Protein AF-0000000070468736 (afdb_homodimer)

Organism: Naegleria fowleri (NCBI:txid5763)

Nearest PDB structures (foldseek):
  7ylz-assembly2_B  TM=8.228E-01  e=1.503E-26  Streptomyces sp. RM72
  7ylz-assembly1_A  TM=8.100E-01  e=6.754E-26  Streptomyces sp. RM72
  1ct9-assembly1_D  TM=7.817E-01  e=2.632E-23  Escherichia coli
  1ct9-assembly1_A  TM=8.038E-01  e=6.850E-23  Escherichia coli
  1ct9-assembly2_C  TM=7.789E-01  e=1.660E-21  Escherichia coli

Structure (mmCIF, N/CA/C/O backbone):
data_AF-0000000070468736-model_v1
#
loop_
_entity.id
_entity.type
_entity.pdbx_description
1 polymer 'Glutamine amidotransferase type-2 domain-containing protein'
#
loop_
_atom_site.group_PDB
_atom_site.id
_atom_site.type_symbol
_atom_site.label_atom_id
_atom_site.label_alt_id
_atom_site.label_comp_id
_atom_site.label_asym_id
_atom_site.label_entity_id
_atom_site.label_seq_id
_atom_site.pdbx_PDB_ins_code
_atom_site.Cartn_x
_atom_site.Cartn_y
_atom_site.Cartn_z
_atom_site.occupancy
_atom_site.B_iso_or_equiv
_atom_site.auth_seq_id
_atom_site.auth_comp_id
_atom_site.auth_asym_id
_atom_site.auth_atom_id
_atom_site.pdbx_PDB_model_num
ATOM 1 N N . MET A 1 1 ? -9.367 -0.996 28.047 1 93.12 1 MET A N 1
ATOM 2 C CA . MET A 1 1 ? -10.141 -0.238 27.062 1 93.12 1 MET A CA 1
ATOM 3 C C . MET A 1 1 ? -10.977 0.844 27.75 1 93.12 1 MET A C 1
ATOM 5 O O . MET A 1 1 ? -11.078 1.961 27.234 1 93.12 1 MET A O 1
ATOM 9 N N . GLN A 1 2 ? -11.516 0.526 28.859 1 95.69 2 GLN A N 1
ATOM 10 C CA . GLN A 1 2 ? -12.297 1.518 29.594 1 95.69 2 GLN A CA 1
ATOM 11 C C . GLN A 1 2 ? -11.438 2.721 29.969 1 95.69 2 GLN A C 1
ATOM 13 O O . GLN A 1 2 ? -11.867 3.867 29.844 1 95.69 2 GLN A O 1
ATOM 18 N N . LYS A 1 3 ? -10.273 2.461 30.422 1 96.62 3 LYS A N 1
ATOM 19 C CA . LYS A 1 3 ? -9.367 3.539 30.781 1 96.62 3 LYS A CA 1
ATOM 20 C C . LYS A 1 3 ? -8.992 4.383 29.562 1 96.62 3 LYS A C 1
ATOM 22 O O . LYS A 1 3 ? -8.883 5.609 29.672 1 96.62 3 LYS A O 1
ATOM 27 N N . GLY A 1 4 ? -8.773 3.729 28.453 1 96.81 4 GLY A N 1
ATOM 28 C CA . GLY A 1 4 ? -8.492 4.453 27.234 1 96.81 4 GLY A CA 1
ATOM 29 C C . GLY A 1 4 ? -9.625 5.371 26.812 1 96.81 4 GLY A C 1
ATOM 30 O O . GLY A 1 4 ? -9.398 6.523 26.438 1 96.81 4 GLY A O 1
ATOM 31 N N . LEU A 1 5 ? -10.836 4.891 26.953 1 96.69 5 LEU A N 1
ATOM 32 C CA . LEU A 1 5 ? -12.008 5.672 26.578 1 96.69 5 LEU A CA 1
ATOM 33 C C . LEU A 1 5 ? -12.195 6.855 27.516 1 96.69 5 LEU A C 1
ATOM 35 O O . LEU A 1 5 ? -12.57 7.949 27.078 1 96.69 5 LEU A O 1
ATOM 39 N N . GLN A 1 6 ? -11.938 6.59 28.734 1 96.88 6 GLN A N 1
ATOM 40 C CA . GLN A 1 6 ? -12.062 7.656 29.719 1 96.88 6 GLN A CA 1
ATOM 41 C C . GLN A 1 6 ? -11.07 8.781 29.438 1 96.88 6 GLN A C 1
ATOM 43 O O . GLN A 1 6 ? -11.383 9.961 29.641 1 96.88 6 GLN A O 1
ATOM 48 N N . SER A 1 7 ? -9.953 8.461 28.953 1 96.94 7 SER A N 1
ATOM 49 C CA . SER A 1 7 ? -8.898 9.438 28.688 1 96.94 7 SER A CA 1
ATOM 50 C C . SER A 1 7 ? -9.273 10.359 27.531 1 96.94 7 SER A C 1
ATOM 52 O O . SER A 1 7 ? -8.734 11.461 27.406 1 96.94 7 SER A O 1
ATOM 54 N N . ILE A 1 8 ? -10.188 9.914 26.703 1 97.62 8 ILE A N 1
ATOM 55 C CA . ILE A 1 8 ? -10.555 10.75 25.578 1 97.62 8 ILE A CA 1
ATOM 56 C C . ILE A 1 8 ? -12.016 11.164 25.688 1 97.62 8 ILE A C 1
ATOM 58 O O . ILE A 1 8 ? -12.656 11.5 24.688 1 97.62 8 ILE A O 1
ATOM 62 N N . GLN A 1 9 ? -12.562 11.117 26.844 1 97.12 9 GLN A N 1
ATOM 63 C CA . GLN A 1 9 ? -13.961 11.438 27.094 1 97.12 9 GLN A CA 1
ATOM 64 C C . GLN A 1 9 ? -14.297 12.859 26.656 1 97.12 9 GLN A C 1
ATOM 66 O O . GLN A 1 9 ? -15.43 13.148 26.281 1 97.12 9 GLN A O 1
ATOM 71 N N . HIS A 1 10 ? -13.344 13.742 26.656 1 97.12 10 HIS A N 1
ATOM 72 C CA . HIS A 1 10 ? -13.555 15.125 26.25 1 97.12 10 HIS A CA 1
ATOM 73 C C . HIS A 1 10 ? -14.016 15.203 24.797 1 97.12 10 HIS A C 1
ATOM 75 O O . HIS A 1 10 ? -14.648 16.188 24.391 1 97.12 10 HIS A O 1
ATOM 81 N N . ARG A 1 11 ? -13.719 14.172 23.984 1 97.25 11 ARG A N 1
ATOM 82 C CA . ARG A 1 11 ? -14.117 14.188 22.594 1 97.25 11 ARG A CA 1
ATOM 83 C C . ARG A 1 11 ? -15.609 13.922 22.438 1 97.25 11 ARG A C 1
ATOM 85 O O . ARG A 1 11 ? -16.219 14.289 21.438 1 97.25 11 ARG A O 1
ATOM 92 N N . GLY A 1 12 ? -16.219 13.227 23.375 1 96 12 GLY A N 1
ATOM 93 C CA . GLY A 1 12 ? -17.641 12.898 23.391 1 96 12 GLY A CA 1
ATOM 94 C C . GLY A 1 12 ? -18.188 12.68 24.781 1 96 12 GLY A C 1
ATOM 95 O O . GLY A 1 12 ? -18.375 11.539 25.203 1 96 12 GLY A O 1
ATOM 96 N N . PRO A 1 13 ? -18.578 13.719 25.406 1 93.81 13 PRO A N 1
ATOM 97 C CA . PRO A 1 13 ? -18.953 13.625 26.828 1 93.81 13 PRO A CA 1
ATOM 98 C C . PRO A 1 13 ? -20.375 13.117 27.031 1 93.81 13 PRO A C 1
ATOM 100 O O . PRO A 1 13 ? -20.781 12.82 28.156 1 93.81 13 PRO A O 1
ATOM 103 N N . ASP A 1 14 ? -21.094 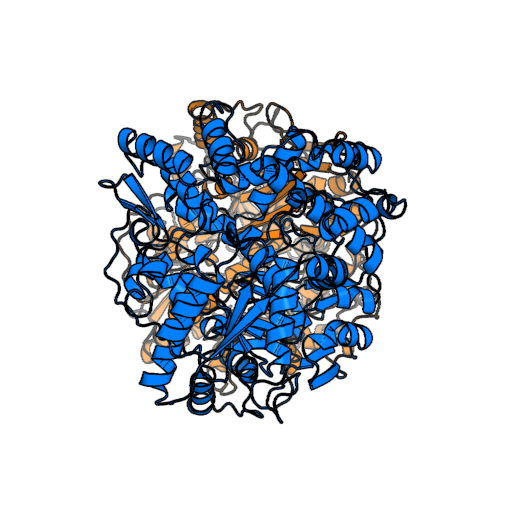12.875 25.984 1 93.31 14 ASP A N 1
ATOM 104 C CA . ASP A 1 14 ? -22.516 12.633 26.109 1 93.31 14 ASP A CA 1
ATOM 105 C C . ASP A 1 14 ? -22.797 11.172 26.469 1 93.31 14 ASP A C 1
ATOM 107 O O . ASP A 1 14 ? -23.766 10.875 27.172 1 93.31 14 ASP A O 1
ATOM 111 N N . SER A 1 15 ? -22.016 10.281 25.844 1 92.25 15 SER A N 1
ATOM 112 C CA . SER A 1 15 ? -22.172 8.867 26.156 1 92.25 15 SER A CA 1
ATOM 113 C C . SER A 1 15 ? -20.906 8.086 25.781 1 92.25 15 SER A C 1
ATOM 115 O O . SER A 1 15 ? -20.078 8.57 25.016 1 92.25 15 SER A O 1
ATOM 117 N N . SER A 1 16 ? -20.766 6.953 26.438 1 94.31 16 SER A N 1
ATOM 118 C CA . SER A 1 16 ? -19.641 6.062 26.172 1 94.31 16 SER A CA 1
ATOM 119 C C . SER A 1 16 ? -20.078 4.602 26.188 1 94.31 16 SER A C 1
ATOM 121 O O . SER A 1 16 ? -20.859 4.195 27.047 1 94.31 16 SER A O 1
ATOM 123 N N . HIS A 1 17 ? -19.656 3.818 25.219 1 95.69 17 HIS A N 1
ATOM 124 C CA . HIS A 1 17 ? -20.016 2.404 25.141 1 95.69 17 HIS A CA 1
ATOM 125 C C . HIS A 1 17 ? -18.828 1.569 24.641 1 95.69 17 HIS A C 1
ATOM 127 O O . HIS A 1 17 ? -18.031 2.041 23.828 1 95.69 17 HIS A O 1
ATOM 133 N N . ILE A 1 18 ? -18.703 0.325 25.188 1 96.56 18 ILE A N 1
ATOM 134 C CA . ILE A 1 18 ? -17.766 -0.679 24.719 1 96.56 18 ILE A CA 1
ATOM 135 C C . ILE A 1 18 ? -18.516 -1.919 24.234 1 96.56 18 ILE A C 1
ATOM 137 O O . ILE A 1 18 ? -19.422 -2.398 24.906 1 96.56 18 ILE A O 1
ATOM 141 N N . TRP A 1 19 ? -18.188 -2.354 23.078 1 97.25 19 TRP A N 1
ATOM 142 C CA . TRP A 1 19 ? -18.719 -3.592 22.516 1 97.25 19 TRP A CA 1
ATOM 143 C C . TRP A 1 19 ? -17.609 -4.621 22.328 1 97.25 19 TRP A C 1
ATOM 145 O O . TRP A 1 19 ? -16.516 -4.277 21.891 1 97.25 19 TRP A O 1
ATOM 155 N N . ILE A 1 20 ? -17.844 -5.863 22.734 1 96.62 20 ILE A N 1
ATOM 156 C CA . ILE A 1 20 ? -16.891 -6.969 22.594 1 96.62 20 ILE A CA 1
ATOM 157 C C . ILE A 1 20 ? -17.547 -8.102 21.812 1 96.62 20 ILE A C 1
ATOM 159 O O . ILE A 1 20 ? -18.703 -8.438 22.031 1 96.62 20 ILE A O 1
ATOM 163 N N . ASP A 1 21 ? -16.828 -8.672 20.828 1 95.31 21 ASP A N 1
ATOM 164 C CA . ASP A 1 21 ? -17.328 -9.828 20.109 1 95.31 21 ASP A CA 1
ATOM 165 C C . ASP A 1 21 ? -17.078 -11.117 20.875 1 95.31 21 ASP A C 1
ATOM 167 O O . ASP A 1 21 ? -16.047 -11.773 20.672 1 95.31 21 ASP A O 1
ATOM 171 N N . HIS A 1 22 ? -18.016 -11.547 21.547 1 91.12 22 HIS A N 1
ATOM 172 C CA . HIS A 1 22 ? -17.875 -12.75 22.375 1 91.12 22 HIS A CA 1
ATOM 173 C C . HIS A 1 22 ? -17.875 -14 21.5 1 91.12 22 HIS A C 1
ATOM 175 O O . HIS A 1 22 ? -17.344 -15.039 21.906 1 91.12 22 HIS A O 1
ATOM 181 N N . LYS A 1 23 ? -18.5 -13.867 20.359 1 84.12 23 LYS A N 1
ATOM 182 C CA . LYS A 1 23 ? -18.531 -15.008 19.453 1 84.12 23 LYS A CA 1
ATOM 183 C C . LYS A 1 23 ? -17.141 -15.344 18.922 1 84.12 23 LYS A C 1
ATOM 185 O O . LYS A 1 23 ? -16.875 -16.484 18.547 1 84.12 23 LYS A O 1
ATOM 190 N N . ARG A 1 24 ? -16.312 -14.406 18.969 1 84.81 24 ARG A N 1
ATOM 191 C CA . ARG A 1 24 ? -14.945 -14.617 18.531 1 84.81 24 ARG A CA 1
ATOM 192 C C . ARG A 1 24 ? -13.977 -14.625 19.703 1 84.81 24 ARG A C 1
ATOM 194 O O . ARG A 1 24 ? -12.867 -14.109 19.609 1 84.81 24 ARG A O 1
ATOM 201 N N . GLY A 1 25 ? -14.43 -15.016 20.844 1 85.81 25 GLY A N 1
ATOM 202 C CA . GLY A 1 25 ? -13.594 -15.195 22.031 1 85.81 25 GLY A CA 1
ATOM 203 C C . GLY A 1 25 ? -13.234 -13.891 22.703 1 85.81 25 GLY A C 1
ATOM 204 O O . GLY A 1 25 ? -12.273 -13.828 23.469 1 85.81 25 GLY A O 1
ATOM 205 N N . GLY A 1 26 ? -13.875 -12.852 22.312 1 91.38 26 GLY A N 1
ATOM 206 C CA . GLY A 1 26 ? -13.578 -11.562 22.922 1 91.38 26 GLY A CA 1
ATOM 207 C C . GLY A 1 26 ? -12.312 -10.922 22.375 1 91.38 26 GLY A C 1
ATOM 208 O O . GLY A 1 26 ? -11.742 -10.039 23.016 1 91.38 26 GLY A O 1
ATOM 209 N N . LYS A 1 27 ? -11.859 -11.344 21.25 1 92.69 27 LYS A N 1
ATOM 210 C CA . LYS A 1 27 ? -10.594 -10.891 20.672 1 92.69 27 LYS A CA 1
ATOM 211 C C . LYS A 1 27 ? -10.766 -9.562 19.938 1 92.69 27 LYS A C 1
ATOM 213 O O . LYS A 1 27 ? -9.781 -8.93 19.547 1 92.69 27 LYS A O 1
ATOM 218 N N . VAL A 1 28 ? -12.016 -9.117 19.75 1 96.56 28 VAL A N 1
ATOM 219 C CA . VAL A 1 28 ? -12.32 -7.871 19.047 1 96.56 28 VAL A CA 1
ATOM 220 C C . VAL A 1 28 ? -13.172 -6.973 19.938 1 96.56 28 VAL A C 1
ATOM 222 O O . VAL A 1 28 ? -14.141 -7.434 20.547 1 96.56 28 VAL A O 1
ATOM 225 N N . ALA A 1 29 ? -12.812 -5.793 20 1 97.44 29 ALA A N 1
ATOM 226 C CA . ALA A 1 29 ? -13.594 -4.828 20.781 1 97.44 29 ALA A CA 1
ATOM 227 C C . ALA A 1 29 ? -13.625 -3.469 20.078 1 97.44 29 ALA A C 1
ATOM 229 O O . ALA A 1 29 ? -12.656 -3.08 19.422 1 97.44 29 ALA A O 1
ATOM 230 N N . LEU A 1 30 ? -14.758 -2.77 20.156 1 98.12 30 LEU A N 1
ATOM 231 C CA . LEU A 1 30 ? -14.977 -1.41 19.688 1 98.12 30 LEU A CA 1
ATOM 232 C C . LEU A 1 30 ? -15.43 -0.502 20.812 1 98.12 30 LEU A C 1
ATOM 234 O O . LEU A 1 30 ? -16.203 -0.922 21.688 1 98.12 30 LEU A O 1
ATOM 238 N N . GLY A 1 31 ? -14.852 0.664 20.922 1 97.81 31 GLY A N 1
ATOM 239 C CA . GLY A 1 31 ? -15.25 1.667 21.906 1 97.81 31 GLY A CA 1
ATOM 240 C C . GLY A 1 31 ? -15.516 3.027 21.281 1 97.81 31 GLY A C 1
ATOM 241 O O . GLY A 1 31 ? -14.883 3.396 20.297 1 97.81 31 GLY A O 1
ATOM 242 N N . HIS A 1 32 ? -16.453 3.754 21.875 1 97.12 32 HIS A N 1
ATOM 243 C CA . HIS A 1 32 ? -16.828 5.062 21.344 1 97.12 32 HIS A CA 1
ATOM 244 C C . HIS A 1 32 ? -17.281 6 22.453 1 97.12 32 HIS A C 1
ATOM 246 O O . HIS A 1 32 ? -18 5.586 23.375 1 97.12 32 HIS A O 1
ATOM 252 N N . VAL A 1 33 ? -16.781 7.184 22.5 1 96.56 33 VAL A N 1
ATOM 253 C CA . VAL A 1 33 ? -17.328 8.289 23.266 1 96.56 33 VAL A CA 1
ATOM 254 C C . VAL A 1 33 ? -18.062 9.25 22.344 1 96.56 33 VAL A C 1
ATOM 256 O O . VAL A 1 33 ? -17.516 9.68 21.328 1 96.56 33 VAL A O 1
ATOM 259 N N . ARG A 1 34 ? -19.219 9.625 22.656 1 93.25 34 ARG A N 1
ATOM 260 C CA . ARG A 1 34 ? -20.078 10.273 21.672 1 93.25 34 ARG A CA 1
ATOM 261 C C . ARG A 1 34 ? -20.266 11.75 22.016 1 93.25 34 ARG A C 1
ATOM 263 O O . ARG A 1 34 ? -20.531 12.102 23.156 1 93.25 34 ARG A O 1
ATOM 270 N N . LEU A 1 35 ? -20.031 12.57 21.047 1 90.69 35 LEU A N 1
ATOM 271 C CA . LEU A 1 35 ? -20.562 13.922 20.984 1 90.69 35 LEU A CA 1
ATOM 272 C C . LEU A 1 35 ? -21.859 13.969 20.188 1 90.69 35 LEU A C 1
ATOM 274 O O . LEU A 1 35 ? -21.844 13.875 18.953 1 90.69 35 LEU A O 1
ATOM 278 N N . SER A 1 36 ? -22.938 14.078 20.828 1 84.25 36 SER A N 1
ATOM 279 C CA . SER A 1 36 ? -24.234 13.945 20.188 1 84.25 36 SER A CA 1
ATOM 280 C C . SER A 1 36 ? -24.578 15.188 19.375 1 84.25 36 SER A C 1
ATOM 282 O O . SER A 1 36 ? -24.766 16.266 19.922 1 84.25 36 SER A O 1
ATOM 284 N N . ILE A 1 37 ? -24.594 14.961 18.125 1 78.69 37 ILE A N 1
ATOM 285 C CA . ILE A 1 37 ? -24.922 16.047 17.203 1 78.69 37 ILE A CA 1
ATOM 286 C C . ILE A 1 37 ? -26.141 15.664 16.344 1 78.69 37 ILE A C 1
ATOM 288 O O . ILE A 1 37 ? -27.125 16.391 16.312 1 78.69 37 ILE A O 1
ATOM 292 N N . ILE A 1 38 ? -26.047 14.5 15.703 1 76.94 38 ILE A N 1
ATOM 293 C CA . ILE A 1 38 ? -27.141 13.961 14.906 1 76.94 38 ILE A CA 1
ATOM 294 C C . ILE A 1 38 ? -27.75 12.742 15.609 1 76.94 38 ILE A C 1
ATOM 296 O O . ILE A 1 38 ? -27.016 11.898 16.125 1 76.94 38 ILE A O 1
ATOM 300 N N . ASP A 1 39 ? -29.078 12.57 15.562 1 79.25 39 ASP A N 1
ATOM 301 C CA . ASP A 1 39 ? -29.812 11.484 16.203 1 79.25 39 ASP A CA 1
ATOM 302 C C . ASP A 1 39 ? -29.469 11.406 17.688 1 79.25 39 ASP A C 1
ATOM 304 O O . ASP A 1 39 ? -28.859 10.43 18.141 1 79.25 39 ASP A O 1
ATOM 308 N N . LEU A 1 40 ? -29.891 12.25 18.484 1 78.44 40 LEU A N 1
ATOM 309 C CA . LEU A 1 40 ? -29.516 12.484 19.875 1 78.44 40 LEU A CA 1
ATOM 310 C C . LEU A 1 40 ? -29.875 11.281 20.734 1 78.44 40 LEU A C 1
ATOM 312 O O . LEU A 1 40 ? -29.156 10.969 21.688 1 78.44 40 LEU A O 1
ATOM 316 N N . THR A 1 41 ? -30.828 10.469 20.328 1 73.25 41 THR A N 1
ATOM 317 C CA . THR A 1 41 ? -31.297 9.383 21.172 1 73.25 41 THR A CA 1
ATOM 318 C C . THR A 1 41 ? -30.812 8.031 20.641 1 73.25 41 THR A C 1
ATOM 320 O O . THR A 1 41 ? -30.484 7.133 21.422 1 73.25 41 THR A O 1
ATOM 323 N N . GLY A 1 42 ? -30.703 7.945 19.375 1 76.06 42 GLY A N 1
ATOM 324 C CA . GLY A 1 42 ? -30.484 6.633 18.797 1 76.06 42 GLY A CA 1
ATOM 325 C C . GLY A 1 42 ? -29.094 6.477 18.188 1 76.06 42 GLY A C 1
ATOM 326 O O . GLY A 1 42 ? -28.797 5.438 17.594 1 76.06 42 GLY A O 1
ATOM 327 N N . GLY A 1 43 ? -28.266 7.402 18.422 1 79.25 43 GLY A N 1
ATOM 328 C CA . GLY A 1 43 ? -27.016 7.41 17.656 1 79.25 43 GLY A CA 1
ATOM 329 C C . GLY A 1 43 ? -25.844 6.828 18.422 1 79.25 43 GLY A C 1
ATOM 330 O O . GLY A 1 43 ? -24.688 7.082 18.078 1 79.25 43 GLY A O 1
ATOM 331 N N . ASP A 1 44 ? -26.141 6.051 19.469 1 86.62 44 ASP A N 1
ATOM 332 C CA . ASP A 1 44 ? -25.047 5.445 20.234 1 86.62 44 ASP A CA 1
ATOM 333 C C . ASP A 1 44 ? -24.297 4.426 19.375 1 86.62 44 ASP A C 1
ATOM 335 O O . ASP A 1 44 ? -24.891 3.768 18.516 1 86.62 44 ASP A O 1
ATOM 339 N N . GLN A 1 45 ? -23.078 4.414 19.562 1 93.88 45 GLN A N 1
ATOM 340 C CA . GLN A 1 45 ? -22.203 3.516 18.828 1 93.88 45 GLN A CA 1
ATOM 341 C C . GLN A 1 45 ? -21.5 2.535 19.766 1 93.88 45 GLN A C 1
ATOM 343 O O . GLN A 1 45 ? -21.281 2.84 20.938 1 93.88 45 GLN A O 1
ATOM 348 N N . PRO A 1 46 ? -21.125 1.336 19.266 1 96.5 46 PRO A N 1
ATOM 349 C CA . PRO A 1 46 ? -21.062 0.954 17.844 1 96.5 46 PRO A CA 1
ATOM 350 C C . PRO A 1 46 ? -22.438 0.701 17.25 1 96.5 46 PRO A C 1
ATOM 352 O O . PRO A 1 46 ? -23.359 0.302 17.953 1 96.5 46 PRO A O 1
ATOM 355 N N . LEU A 1 47 ? -22.562 0.956 16.031 1 97.25 47 LEU A N 1
ATOM 356 C CA . LEU A 1 47 ? -23.734 0.62 15.234 1 97.25 47 LEU A CA 1
ATOM 357 C C . LEU A 1 47 ? -23.609 -0.778 14.633 1 97.25 47 LEU A C 1
ATOM 359 O O . LEU A 1 47 ? -22.5 -1.284 14.461 1 97.25 47 LEU A O 1
ATOM 363 N N . SER A 1 48 ? -24.719 -1.419 14.383 1 96.69 48 SER A N 1
ATOM 364 C CA . SER A 1 48 ? -24.719 -2.754 13.797 1 96.69 48 SER A CA 1
ATOM 365 C C . SER A 1 48 ? -25.75 -2.881 12.688 1 96.69 48 SER A C 1
ATOM 367 O O . SER A 1 48 ? -26.734 -2.137 12.664 1 96.69 48 SER A O 1
ATOM 369 N N . ASN A 1 49 ? -25.453 -3.756 11.797 1 95.44 49 ASN A N 1
ATOM 370 C CA . ASN A 1 49 ? -26.453 -4.043 10.766 1 95.44 49 ASN A CA 1
ATOM 371 C C . ASN A 1 49 ? -27.578 -4.914 11.297 1 95.44 49 ASN A C 1
ATOM 373 O O . ASN A 1 49 ? -27.625 -5.215 12.492 1 95.44 49 ASN A O 1
ATOM 377 N N . GLU A 1 50 ? -28.5 -5.289 10.484 1 92.94 50 GLU A N 1
ATOM 378 C CA . GLU A 1 50 ? -29.734 -5.949 10.875 1 92.94 50 GLU A CA 1
ATOM 379 C C . GLU A 1 50 ? -29.469 -7.273 11.586 1 92.94 50 GLU A C 1
ATOM 381 O O . GLU A 1 50 ? -30.047 -7.562 12.625 1 92.94 50 GLU A O 1
ATOM 386 N N . ASP A 1 51 ? -28.516 -8.055 11.086 1 91.25 51 ASP A N 1
ATOM 387 C CA . ASP A 1 51 ? -28.281 -9.383 11.648 1 91.25 51 ASP A CA 1
ATOM 388 C C . ASP A 1 51 ? -27.094 -9.359 12.617 1 91.25 51 ASP A C 1
ATOM 390 O O . ASP A 1 51 ? -26.609 -10.414 13.039 1 91.25 51 ASP A O 1
ATOM 394 N N . ASN A 1 52 ? -26.547 -8.203 12.906 1 94 52 ASN A N 1
ATOM 395 C CA . ASN A 1 52 ? -25.484 -7.984 13.898 1 94 52 ASN A CA 1
ATOM 396 C C . ASN A 1 52 ? -24.203 -8.711 13.516 1 94 52 ASN A C 1
ATOM 398 O O . ASN A 1 52 ? -23.5 -9.234 14.391 1 94 52 ASN A O 1
ATOM 402 N N . THR A 1 53 ? -23.938 -8.812 12.227 1 92.5 53 THR A N 1
ATOM 403 C CA . THR A 1 53 ? -22.719 -9.445 11.766 1 92.5 53 THR A CA 1
ATOM 404 C C . THR A 1 53 ? -21.656 -8.391 11.445 1 92.5 53 THR A C 1
ATOM 406 O O . THR A 1 53 ? -20.469 -8.711 11.312 1 92.5 53 THR A O 1
ATOM 409 N N . ILE A 1 54 ? -22.094 -7.152 11.258 1 96.12 54 ILE A N 1
ATOM 410 C CA . ILE A 1 54 ? -21.172 -6.043 11.008 1 96.12 54 ILE A CA 1
ATOM 411 C C . ILE A 1 54 ? -21.391 -4.953 12.055 1 96.12 54 ILE A C 1
ATOM 413 O O . ILE A 1 54 ? -22.531 -4.59 12.359 1 96.12 54 ILE A O 1
ATOM 417 N N . HIS A 1 55 ? -20.328 -4.48 12.648 1 98 55 HIS A N 1
ATOM 418 C CA . HIS A 1 55 ? -20.344 -3.396 13.625 1 98 55 HIS A CA 1
ATOM 419 C C . HIS A 1 55 ? -19.375 -2.283 13.219 1 98 55 HIS A C 1
ATOM 421 O O . HIS A 1 55 ? -18.344 -2.543 12.609 1 98 55 HIS A O 1
ATOM 427 N N . VAL A 1 56 ? -19.734 -1.023 13.539 1 98.31 56 VAL A N 1
ATOM 428 C CA . VAL A 1 56 ? -18.875 0.073 13.125 1 98.31 56 VAL A CA 1
ATOM 429 C C . VAL A 1 56 ? -18.891 1.173 14.188 1 98.31 56 VAL A C 1
ATOM 431 O O . VAL A 1 56 ? -19.906 1.387 14.852 1 98.31 56 VAL A O 1
ATOM 434 N N . VAL A 1 57 ? -17.781 1.755 14.438 1 98.19 57 VAL A N 1
ATOM 435 C CA . VAL A 1 57 ? -17.672 3.045 15.109 1 98.19 57 VAL A CA 1
ATOM 436 C C . VAL A 1 57 ? -17.141 4.094 14.141 1 98.19 57 VAL A C 1
ATOM 438 O O . VAL A 1 57 ? -16.25 3.807 13.328 1 98.19 57 VAL A O 1
ATOM 441 N N . VAL A 1 58 ? -17.766 5.273 14.133 1 97.56 58 VAL A N 1
ATOM 442 C CA . VAL A 1 58 ? -17.422 6.355 13.219 1 97.56 58 VAL A CA 1
ATOM 443 C C . VAL A 1 58 ? -17.188 7.641 14.008 1 97.56 58 VAL A C 1
ATOM 445 O O . VAL A 1 58 ? -17.953 7.98 14.906 1 97.56 58 VAL A O 1
ATOM 448 N N . ASN A 1 59 ? -16.062 8.258 13.773 1 96.31 59 ASN A N 1
ATOM 449 C CA . ASN A 1 59 ? -15.805 9.633 14.172 1 96.31 59 ASN A CA 1
ATOM 450 C C . ASN A 1 59 ? -15.758 10.562 12.961 1 96.31 59 ASN A C 1
ATOM 452 O O . ASN A 1 59 ? -14.867 10.453 12.117 1 96.31 59 ASN A O 1
ATOM 456 N N . GLY A 1 60 ? -16.734 11.32 12.891 1 93.5 60 GLY A N 1
ATOM 457 C CA . GLY A 1 60 ? -16.766 12.242 11.766 1 93.5 60 GLY A CA 1
ATOM 458 C C . GLY A 1 60 ? -18.172 12.648 11.383 1 93.5 60 GLY A C 1
ATOM 459 O O . GLY A 1 60 ? -19.109 12.516 12.18 1 93.5 60 GLY A O 1
ATOM 460 N N . GLU A 1 61 ? -18.344 13.289 10.289 1 93.38 61 GLU A N 1
ATOM 461 C CA . GLU A 1 61 ? -19.578 13.734 9.664 1 93.38 61 GLU A CA 1
ATOM 462 C C . GLU A 1 61 ? -19.641 13.32 8.195 1 93.38 61 GLU A C 1
ATOM 464 O O . GLU A 1 61 ? -18.812 13.75 7.387 1 93.38 61 GLU A O 1
ATOM 469 N N . LEU A 1 62 ? -20.609 12.5 7.961 1 95.44 62 LEU A N 1
ATOM 470 C CA . LEU A 1 62 ? -20.781 12.023 6.59 1 95.44 62 LEU A CA 1
ATOM 471 C C . LEU A 1 62 ? -21.844 12.844 5.859 1 95.44 62 LEU A C 1
ATOM 473 O O . LEU A 1 62 ? -23.016 12.828 6.238 1 95.44 62 LEU A O 1
ATOM 477 N N . TYR A 1 63 ? -21.422 13.492 4.852 1 91.69 63 TYR A N 1
ATOM 478 C CA . TYR A 1 63 ? -22.281 14.398 4.098 1 91.69 63 TYR A CA 1
ATOM 479 C C . TYR A 1 63 ? -23.172 13.625 3.137 1 91.69 63 TYR A C 1
ATOM 481 O O . TYR A 1 63 ? -22.891 12.461 2.824 1 91.69 63 TYR A O 1
ATOM 489 N N . ASP A 1 64 ? -24.312 14.188 2.783 1 91.62 64 ASP A N 1
ATOM 490 C CA . ASP A 1 64 ? -25.266 13.641 1.829 1 91.62 64 ASP A CA 1
ATOM 491 C C . ASP A 1 64 ? -25.844 12.312 2.324 1 91.62 64 ASP A C 1
ATOM 493 O O . ASP A 1 64 ? -26.219 11.453 1.522 1 91.62 64 ASP A O 1
ATOM 497 N N . TYR A 1 65 ? -25.828 12.07 3.627 1 94 65 TYR A N 1
ATOM 498 C CA . TYR A 1 65 ? -26.219 10.773 4.18 1 94 65 TYR A CA 1
ATOM 499 C C . TYR A 1 65 ? -27.703 10.523 3.982 1 94 65 TYR A C 1
ATOM 501 O O . TYR A 1 65 ? -28.141 9.375 3.855 1 94 65 TYR A O 1
ATOM 509 N N . GLU A 1 66 ? -28.578 11.602 3.934 1 93.94 66 GLU A N 1
ATOM 510 C CA . GLU A 1 66 ? -30.016 11.422 3.754 1 93.94 66 GLU A CA 1
ATOM 511 C C . GLU A 1 66 ? -30.328 10.828 2.387 1 93.94 66 GLU A C 1
ATOM 513 O O . GLU A 1 66 ? -31.156 9.914 2.277 1 93.94 66 GLU A O 1
ATOM 518 N N . ARG A 1 67 ? -29.672 11.43 1.434 1 94.69 67 ARG A N 1
ATOM 519 C CA . ARG A 1 67 ? -29.859 10.906 0.085 1 94.69 67 ARG A CA 1
ATOM 520 C C . ARG A 1 67 ? -29.375 9.461 -0.011 1 94.69 67 ARG A C 1
ATOM 522 O O . ARG A 1 67 ? -30.047 8.609 -0.597 1 94.69 67 ARG A O 1
ATOM 529 N N . ILE A 1 68 ? -28.219 9.203 0.532 1 96.5 68 ILE A N 1
ATOM 530 C CA . ILE A 1 68 ? -27.625 7.871 0.496 1 96.5 68 ILE A CA 1
ATOM 531 C C . ILE A 1 68 ? -28.531 6.887 1.23 1 96.5 68 ILE A C 1
ATOM 533 O O . ILE A 1 68 ? -28.75 5.77 0.76 1 96.5 68 ILE A O 1
ATOM 537 N N . ARG A 1 69 ? -29.078 7.305 2.363 1 96.25 69 ARG A N 1
ATOM 538 C CA . ARG A 1 69 ? -30.016 6.492 3.129 1 96.25 69 ARG A CA 1
ATOM 539 C C . ARG A 1 69 ? -31.234 6.117 2.285 1 96.25 69 ARG A C 1
ATOM 541 O O . ARG A 1 69 ? -31.609 4.945 2.217 1 96.25 69 ARG A O 1
ATOM 548 N N . SER A 1 70 ? -31.781 7.102 1.652 1 96.75 70 SER A N 1
ATOM 549 C CA . SER A 1 70 ? -32.938 6.879 0.809 1 96.75 70 SER A CA 1
ATOM 550 C C . SER A 1 70 ? -32.625 5.895 -0.314 1 96.75 70 SER A C 1
ATOM 552 O O . SER A 1 70 ? -33.438 4.98 -0.581 1 96.75 70 SER A O 1
ATOM 554 N N . ASP A 1 71 ? -31.531 6.055 -0.88 1 96 71 ASP A N 1
ATOM 555 C CA . ASP A 1 71 ? -31.109 5.18 -1.973 1 96 71 ASP A CA 1
ATOM 556 C C . ASP A 1 71 ? -30.938 3.744 -1.488 1 96 71 ASP A C 1
ATOM 558 O O . ASP A 1 71 ? -31.406 2.805 -2.139 1 96 71 ASP A O 1
ATOM 562 N N . LEU A 1 72 ? -30.297 3.584 -0.369 1 95.81 72 LEU A N 1
ATOM 563 C CA . LEU A 1 72 ? -30.047 2.258 0.183 1 95.81 72 LEU A CA 1
ATOM 564 C C . LEU A 1 72 ? -31.344 1.578 0.584 1 95.81 72 LEU A C 1
ATOM 566 O O . LEU A 1 72 ? -31.5 0.37 0.395 1 95.81 72 LEU A O 1
ATOM 570 N N . MET A 1 73 ? -32.281 2.32 1.132 1 96.12 73 MET A N 1
ATOM 571 C CA . MET A 1 73 ? -33.562 1.77 1.548 1 96.12 73 MET A CA 1
ATOM 572 C C . MET A 1 73 ? -34.406 1.348 0.338 1 96.12 73 MET A C 1
ATOM 574 O O . MET A 1 73 ? -34.969 0.253 0.32 1 96.12 73 MET A O 1
ATOM 578 N N . HIS A 1 74 ? -34.406 2.125 -0.683 1 95.44 74 HIS A N 1
ATOM 579 C CA . HIS A 1 74 ? -35.312 1.901 -1.816 1 95.44 74 HIS A CA 1
ATOM 580 C C . HIS A 1 74 ? -34.688 0.916 -2.809 1 95.44 74 HIS A C 1
ATOM 582 O O . HIS A 1 74 ? -35.406 0.054 -3.344 1 95.44 74 HIS A O 1
ATOM 588 N N . ARG A 1 75 ? -33.469 1.028 -3.059 1 90.31 75 ARG A N 1
ATOM 589 C CA . ARG A 1 75 ? -32.844 0.22 -4.102 1 90.31 75 ARG A CA 1
ATOM 590 C C . ARG A 1 75 ? -32.375 -1.126 -3.549 1 90.31 75 ARG A C 1
ATOM 592 O O . ARG A 1 75 ? -32.469 -2.145 -4.238 1 90.31 75 ARG A O 1
ATOM 599 N N . CYS A 1 76 ? -31.984 -1.12 -2.314 1 86.38 76 CYS A N 1
ATOM 600 C CA . CYS A 1 76 ? -31.328 -2.324 -1.816 1 86.38 76 CYS A CA 1
ATOM 601 C C . CYS A 1 76 ? -32.125 -2.953 -0.684 1 86.38 76 CYS A C 1
ATOM 603 O O . CYS A 1 76 ? -31.828 -4.074 -0.258 1 86.38 76 CYS A O 1
ATOM 605 N N . GLY A 1 77 ? -33.094 -2.215 -0.171 1 92.5 77 GLY A N 1
ATOM 606 C CA . GLY A 1 77 ? -33.938 -2.738 0.896 1 92.5 77 GLY A CA 1
ATOM 607 C C . GLY A 1 77 ? -33.25 -2.738 2.25 1 92.5 77 GLY A C 1
ATOM 608 O O . GLY A 1 77 ? -33.625 -3.512 3.137 1 92.5 77 GLY A O 1
ATOM 609 N N . TYR A 1 78 ? -32.188 -1.921 2.398 1 94 78 TYR A N 1
ATOM 610 C CA . TYR A 1 78 ? -31.5 -1.85 3.678 1 94 78 TYR A CA 1
ATOM 611 C C . TYR A 1 78 ? -32.406 -1.282 4.762 1 94 78 TYR A C 1
ATOM 613 O O . TYR A 1 78 ? -33.156 -0.34 4.52 1 94 78 TYR A O 1
ATOM 621 N N . LYS A 1 79 ? -32.375 -1.829 5.941 1 95.44 79 LYS A N 1
ATOM 622 C CA . LYS A 1 79 ? -33.188 -1.372 7.078 1 95.44 79 LYS A CA 1
ATOM 623 C C . LYS A 1 79 ? -32.312 -0.653 8.109 1 95.44 79 LYS A C 1
ATOM 625 O O . LYS A 1 79 ? -31.578 -1.293 8.867 1 95.44 79 LYS A O 1
ATOM 630 N N . PHE A 1 80 ? -32.5 0.584 8.211 1 95.19 80 PHE A N 1
ATOM 631 C CA . PHE A 1 80 ? -31.734 1.397 9.156 1 95.19 80 PHE A CA 1
ATOM 632 C C . PHE A 1 80 ? -32.344 1.294 10.555 1 95.19 80 PHE A C 1
ATOM 634 O O . PHE A 1 80 ? -33.562 1.241 10.703 1 95.19 80 PHE A O 1
ATOM 641 N N . LYS A 1 81 ? -31.531 1.288 11.539 1 94.5 81 LYS A N 1
ATOM 642 C CA . LYS A 1 81 ? -31.953 1.225 12.93 1 94.5 81 LYS A CA 1
ATOM 643 C C . LYS A 1 81 ? -32 2.615 13.555 1 94.5 81 LYS A C 1
ATOM 645 O O . LYS A 1 81 ? -32.688 2.824 14.57 1 94.5 81 LYS A O 1
ATOM 650 N N . THR A 1 82 ? -31.219 3.518 12.969 1 94.31 82 THR A N 1
ATOM 651 C CA . THR A 1 82 ? -31.109 4.863 13.523 1 94.31 82 THR A CA 1
ATOM 652 C C . THR A 1 82 ? -31.25 5.914 12.422 1 94.31 82 THR A C 1
ATOM 654 O O . THR A 1 82 ? -31.531 5.578 11.273 1 94.31 82 THR A O 1
ATOM 657 N N . HIS A 1 83 ? -31.125 7.141 12.828 1 92.38 83 HIS A N 1
ATOM 658 C CA . HIS A 1 83 ? -31.125 8.242 11.875 1 92.38 83 HIS A CA 1
ATOM 659 C C . HIS A 1 83 ? -29.75 8.914 11.82 1 92.38 83 HIS A C 1
ATOM 661 O O . HIS A 1 83 ? -29.625 10.031 11.297 1 92.38 83 HIS A O 1
ATOM 667 N N . SER A 1 84 ? -28.797 8.227 12.398 1 93.56 84 SER A N 1
ATOM 668 C CA . SER A 1 84 ? -27.438 8.758 12.414 1 93.56 84 SER A CA 1
ATOM 669 C C . SER A 1 84 ? -26.812 8.719 11.023 1 93.56 84 SER A C 1
ATOM 671 O O . SER A 1 84 ? -27.016 7.758 10.273 1 93.56 84 SER A O 1
ATOM 673 N N . ASP A 1 85 ? -26.062 9.742 10.664 1 94.12 85 ASP A N 1
ATOM 674 C CA . ASP A 1 85 ? -25.312 9.75 9.406 1 94.12 85 ASP A CA 1
ATOM 675 C C . ASP A 1 85 ? -24.312 8.609 9.352 1 94.12 85 ASP A C 1
ATOM 677 O O . ASP A 1 85 ? -24.031 8.062 8.281 1 94.12 85 ASP A O 1
ATOM 681 N N . SER A 1 86 ? -23.828 8.188 10.508 1 96.19 86 SER A N 1
ATOM 682 C CA . SER A 1 86 ? -22.75 7.199 10.609 1 96.19 86 SER A CA 1
ATOM 683 C C . SER A 1 86 ? -23.234 5.824 10.141 1 96.19 86 SER A C 1
ATOM 685 O O . SER A 1 86 ? -22.422 4.992 9.727 1 96.19 86 SER A O 1
ATOM 687 N N . GLU A 1 87 ? -24.578 5.559 10.18 1 97.25 87 GLU A N 1
ATOM 688 C CA . GLU A 1 87 ? -25.094 4.227 9.875 1 97.25 87 GLU A CA 1
ATOM 689 C C . GLU A 1 87 ? -24.984 3.922 8.383 1 97.25 87 GLU A C 1
ATOM 691 O O . GLU A 1 87 ? -25.016 2.76 7.973 1 97.25 87 GLU A O 1
ATOM 696 N N . ILE A 1 88 ? -24.781 4.922 7.547 1 97.56 88 ILE A N 1
ATOM 697 C CA . ILE A 1 88 ? -24.703 4.672 6.109 1 97.56 88 ILE A CA 1
ATOM 698 C C . ILE A 1 88 ? -23.453 3.871 5.781 1 97.56 88 ILE A C 1
ATOM 700 O O . ILE A 1 88 ? -23.375 3.225 4.734 1 97.56 88 ILE A O 1
ATOM 704 N N . VAL A 1 89 ? -22.422 3.928 6.656 1 98.12 89 VAL A N 1
ATOM 705 C CA . VAL A 1 89 ? -21.203 3.152 6.441 1 98.12 89 VAL A CA 1
ATOM 706 C C . VAL A 1 89 ? -21.547 1.666 6.363 1 98.12 89 VAL A C 1
ATOM 708 O O . VAL A 1 89 ? -21.031 0.947 5.508 1 98.12 89 VAL A O 1
ATOM 711 N N . LEU A 1 90 ? -22.453 1.181 7.273 1 97.31 90 LEU A N 1
ATOM 712 C CA . LEU A 1 90 ? -22.859 -0.217 7.289 1 97.31 90 LEU A CA 1
ATOM 713 C C . LEU A 1 90 ? -23.578 -0.585 5.996 1 97.31 90 LEU A C 1
ATOM 715 O O . LEU A 1 90 ? -23.25 -1.592 5.363 1 97.31 90 LEU A O 1
ATOM 719 N N . GLY A 1 91 ? -24.578 0.265 5.629 1 96.06 91 GLY A N 1
ATOM 720 C CA . GLY A 1 91 ? -25.328 -0.002 4.414 1 96.06 91 GLY A CA 1
ATOM 721 C C . GLY A 1 91 ? -24.469 0.005 3.164 1 96.06 91 GLY A C 1
ATOM 722 O O . GLY A 1 91 ? -24.609 -0.866 2.303 1 96.06 91 GLY A O 1
ATOM 723 N N . LEU A 1 92 ? -23.594 0.988 3.076 1 96.12 92 LEU A N 1
ATOM 724 C CA . LEU A 1 92 ? -22.719 1.11 1.912 1 96.12 92 LEU A CA 1
ATOM 725 C C . LEU A 1 92 ? -21.75 -0.07 1.826 1 96.12 92 LEU A C 1
ATOM 727 O O . LEU A 1 92 ? -21.484 -0.579 0.736 1 96.12 92 LEU A O 1
ATOM 731 N N . TYR A 1 93 ? -21.234 -0.539 2.926 1 94.88 93 TYR A N 1
ATOM 732 C CA . TYR A 1 93 ? -20.312 -1.679 2.934 1 94.88 93 TYR A CA 1
ATOM 733 C C . TYR A 1 93 ? -21.031 -2.955 2.512 1 94.88 93 TYR A C 1
ATOM 735 O O . TYR A 1 93 ? -20.484 -3.764 1.759 1 94.88 93 TYR A O 1
ATOM 743 N N . GLN A 1 94 ? -22.203 -3.121 3.062 1 90.44 94 GLN A N 1
ATOM 744 C CA . GLN A 1 94 ? -22.984 -4.312 2.717 1 90.44 94 GLN A CA 1
ATOM 745 C C . GLN A 1 94 ? -23.281 -4.355 1.221 1 90.44 94 GLN A C 1
ATOM 747 O O . GLN A 1 94 ? -23.266 -5.422 0.608 1 90.44 94 GLN A O 1
ATOM 752 N N . GLU A 1 95 ? -23.531 -3.164 0.687 1 87.94 95 GLU A N 1
ATOM 753 C CA . GLU A 1 95 ? -23.969 -3.1 -0.707 1 87.94 95 GLU A CA 1
ATOM 754 C C . GLU A 1 95 ? -22.766 -3.098 -1.653 1 87.94 95 GLU A C 1
ATOM 756 O O . GLU A 1 95 ? -22.812 -3.711 -2.723 1 87.94 95 GLU A O 1
ATOM 761 N N . TYR A 1 96 ? -21.672 -2.393 -1.253 1 87.19 96 TYR A N 1
ATOM 762 C CA . TYR A 1 96 ? -20.641 -2.105 -2.24 1 87.19 96 TYR A CA 1
ATOM 763 C C . TYR A 1 96 ? -19.297 -2.674 -1.8 1 87.19 96 TYR A C 1
ATOM 765 O O . TYR A 1 96 ? -18.328 -2.654 -2.562 1 87.19 96 TYR A O 1
ATOM 773 N N . GLY A 1 97 ? -19.172 -3.203 -0.597 1 88.12 97 GLY A N 1
ATOM 774 C CA . GLY A 1 97 ? -17.859 -3.566 -0.089 1 88.12 97 GLY A CA 1
ATOM 775 C C . GLY A 1 97 ? -16.922 -2.381 0.052 1 88.12 97 GLY A C 1
ATOM 776 O O . GLY A 1 97 ? -17.312 -1.345 0.602 1 88.12 97 GLY A O 1
ATOM 777 N N . LEU A 1 98 ? -15.766 -2.523 -0.471 1 90.88 98 LEU A N 1
ATOM 778 C CA . LEU A 1 98 ? -14.773 -1.46 -0.32 1 90.88 98 LEU A CA 1
ATOM 779 C C . LEU A 1 98 ? -15.008 -0.356 -1.347 1 90.88 98 LEU A C 1
ATOM 781 O O . LEU A 1 98 ? -14.453 0.739 -1.222 1 90.88 98 LEU A O 1
ATOM 785 N N . ASP A 1 99 ? -15.898 -0.535 -2.283 1 90.38 99 ASP A N 1
ATOM 786 C CA . ASP A 1 99 ? -16.281 0.525 -3.209 1 90.38 99 ASP A CA 1
ATOM 787 C C . ASP A 1 99 ? -17.125 1.594 -2.504 1 90.38 99 ASP A C 1
ATOM 789 O O . ASP A 1 99 ? -17.469 2.611 -3.105 1 90.38 99 ASP A O 1
ATOM 793 N N . MET A 1 100 ? -17.375 1.291 -1.271 1 94.31 100 MET A N 1
ATOM 794 C CA . MET A 1 100 ? -18.125 2.26 -0.484 1 94.31 100 MET A CA 1
ATOM 795 C C . MET A 1 100 ? -17.438 3.615 -0.469 1 94.31 100 MET A C 1
ATOM 797 O O . MET A 1 100 ? -18.078 4.652 -0.343 1 94.31 100 MET A O 1
ATOM 801 N N . PHE A 1 101 ? -16.125 3.672 -0.618 1 95.62 101 PHE A N 1
ATOM 802 C CA . PHE A 1 101 ? -15.352 4.898 -0.494 1 95.62 101 PHE A CA 1
ATOM 803 C C . PHE A 1 101 ? -15.688 5.871 -1.616 1 95.62 101 PHE A C 1
ATOM 805 O O . PHE A 1 101 ? -15.5 7.082 -1.474 1 95.62 101 PHE A O 1
ATOM 812 N N . LYS A 1 102 ? -16.266 5.414 -2.699 1 92.75 102 LYS A N 1
ATOM 813 C CA . LYS A 1 102 ? -16.688 6.27 -3.797 1 92.75 102 LYS A CA 1
ATOM 814 C C . LYS A 1 102 ? -17.922 7.09 -3.402 1 92.75 102 LYS A C 1
ATOM 816 O O . LYS A 1 102 ? -18.188 8.141 -3.992 1 92.75 102 LYS A O 1
ATOM 821 N N . HIS A 1 103 ? -18.594 6.52 -2.422 1 94.62 103 HIS A N 1
ATOM 822 C CA . HIS A 1 103 ? -19.875 7.121 -2.066 1 94.62 103 HIS A CA 1
ATOM 823 C C . HIS A 1 103 ? -19.75 7.977 -0.812 1 94.62 103 HIS A C 1
ATOM 825 O O . HIS A 1 103 ? -20.578 8.852 -0.567 1 94.62 103 HIS A O 1
ATOM 831 N N . LEU A 1 104 ? -18.734 7.746 -0.044 1 96.94 104 LEU A N 1
ATOM 832 C CA . LEU A 1 104 ? -18.578 8.461 1.217 1 96.94 104 LEU A CA 1
ATOM 833 C C . LEU A 1 104 ? -18.047 9.875 0.978 1 96.94 104 LEU A C 1
ATOM 835 O O . LEU A 1 104 ? -17.125 10.062 0.191 1 96.94 104 LEU A O 1
ATOM 839 N N . ARG A 1 105 ? -18.719 10.844 1.608 1 95 105 ARG A N 1
ATOM 840 C CA . ARG A 1 105 ? -18.328 12.25 1.553 1 95 105 ARG A CA 1
ATOM 841 C C . ARG A 1 105 ? -18.234 12.844 2.953 1 95 105 ARG A C 1
ATOM 843 O O . ARG A 1 105 ? -19.016 12.5 3.84 1 95 105 ARG A O 1
ATOM 850 N N . GLY A 1 106 ? -17.219 13.703 3.156 1 94.88 106 GLY A N 1
ATOM 851 C CA . GLY A 1 106 ? -17.078 14.375 4.441 1 94.88 106 GLY A CA 1
ATOM 852 C C . GLY A 1 106 ? -15.828 13.961 5.195 1 94.88 106 GLY A C 1
ATOM 853 O O . GLY A 1 106 ? -14.836 13.57 4.586 1 94.88 106 GLY A O 1
ATOM 854 N N . GLU A 1 107 ? -15.773 14.242 6.449 1 96.56 107 GLU A N 1
ATOM 855 C CA . GLU A 1 107 ? -14.664 13.914 7.336 1 96.56 107 GLU A CA 1
ATOM 856 C C . GLU A 1 107 ? -14.984 12.711 8.211 1 96.56 107 GLU A C 1
ATOM 858 O O . GLU A 1 107 ? -16.094 12.586 8.727 1 96.56 107 GLU A O 1
ATOM 863 N N . PHE A 1 108 ? -14 11.734 8.234 1 97.69 108 PHE A N 1
ATOM 864 C CA . PHE A 1 108 ? -14.336 10.539 9 1 97.69 108 PHE A CA 1
ATOM 865 C C . PHE A 1 108 ? -13.086 9.727 9.305 1 97.69 108 PHE A C 1
ATOM 867 O O . PHE A 1 108 ? -12.102 9.781 8.562 1 97.69 108 PHE A O 1
ATOM 874 N N . VAL A 1 109 ? -13.086 9 10.328 1 98.31 109 VAL A N 1
ATOM 875 C CA . VAL A 1 109 ? -12.391 7.746 10.586 1 98.31 109 VAL A CA 1
ATOM 876 C C . VAL A 1 109 ? -13.391 6.691 11.062 1 98.31 109 VAL A C 1
ATOM 878 O O . VAL A 1 109 ? -14.359 7.016 11.75 1 98.31 109 VAL A O 1
ATOM 881 N N . PHE A 1 110 ? -13.242 5.527 10.664 1 98.56 110 PHE A N 1
ATOM 882 C CA . PHE A 1 110 ? -14.117 4.508 11.227 1 98.56 110 PHE A CA 1
ATOM 883 C C . PHE A 1 110 ? -13.391 3.176 11.359 1 98.56 110 PHE A C 1
ATOM 885 O O . PHE A 1 110 ? -12.336 2.977 10.75 1 98.56 110 PHE A O 1
ATOM 892 N N . SER A 1 111 ? -13.805 2.363 12.203 1 98.5 111 SER A N 1
ATOM 893 C CA . SER A 1 111 ? -13.438 0.963 12.391 1 98.5 111 SER A CA 1
ATOM 894 C C . SER A 1 111 ? -14.641 0.044 12.203 1 98.5 111 SER A C 1
ATOM 896 O O . SER A 1 111 ? -15.602 0.117 12.969 1 98.5 111 SER A O 1
ATOM 898 N N . LEU A 1 112 ? -14.594 -0.753 11.234 1 98.5 112 LEU A N 1
ATOM 899 C CA . LEU A 1 112 ? -15.688 -1.645 10.875 1 98.5 112 LEU A CA 1
ATOM 900 C C . LEU A 1 112 ? -15.273 -3.105 11.031 1 98.5 112 LEU A C 1
ATOM 902 O O . LEU A 1 112 ? -14.297 -3.543 10.422 1 98.5 112 LEU A O 1
ATOM 906 N N . TRP A 1 113 ? -16 -3.805 11.852 1 97.62 113 TRP A N 1
ATOM 907 C CA . TRP A 1 113 ? -15.766 -5.223 12.078 1 97.62 113 TRP A CA 1
ATOM 908 C C . TRP A 1 113 ? -16.75 -6.082 11.297 1 97.62 113 TRP A C 1
ATOM 910 O O . TRP A 1 113 ? -17.969 -6.004 11.516 1 97.62 113 TRP A O 1
ATOM 920 N N . ASP A 1 114 ? -16.281 -6.844 10.344 1 95.25 114 ASP A N 1
ATOM 921 C CA . ASP A 1 114 ? -17.031 -7.852 9.602 1 95.25 114 ASP A CA 1
ATOM 922 C C . ASP A 1 114 ? -16.797 -9.25 10.172 1 95.25 114 ASP A C 1
ATOM 924 O O . ASP A 1 114 ? -15.836 -9.922 9.797 1 95.25 114 ASP A O 1
ATOM 928 N N . SER A 1 115 ? -17.703 -9.641 11.016 1 92.5 115 SER A N 1
ATOM 929 C CA . SER A 1 115 ? -17.5 -10.891 11.742 1 92.5 115 SER A CA 1
ATOM 930 C C . SER A 1 115 ? -17.562 -12.094 10.812 1 92.5 115 SER A C 1
ATOM 932 O O . SER A 1 115 ? -16.938 -13.117 11.07 1 92.5 115 SER A O 1
ATOM 934 N N . LYS A 1 116 ? -18.297 -11.984 9.758 1 85.69 116 LYS A N 1
ATOM 935 C CA . LYS A 1 116 ? -18.391 -13.086 8.805 1 85.69 116 LYS A CA 1
ATOM 936 C C . LYS A 1 116 ? -17.047 -13.297 8.094 1 85.69 116 LYS A C 1
ATOM 938 O O . LYS A 1 116 ? -16.609 -14.438 7.938 1 85.69 116 LYS A O 1
ATOM 943 N N . ALA A 1 117 ? -16.422 -12.211 7.762 1 86.19 117 ALA A N 1
ATOM 944 C CA . ALA A 1 117 ? -15.141 -12.297 7.066 1 86.19 117 ALA A CA 1
ATOM 945 C C . ALA A 1 117 ? -13.977 -12.375 8.055 1 86.19 117 ALA A C 1
ATOM 947 O O . ALA A 1 117 ? -12.859 -12.727 7.68 1 86.19 117 ALA A O 1
ATOM 948 N N . GLY A 1 118 ? -14.227 -12.031 9.258 1 90.25 118 GLY A N 1
ATOM 949 C CA . GLY A 1 118 ? -13.18 -12.016 10.273 1 90.25 118 GLY A CA 1
ATOM 950 C C . GLY A 1 118 ? -12.133 -10.945 10.031 1 90.25 118 GLY A C 1
ATOM 951 O O . GLY A 1 118 ? -10.938 -11.195 10.164 1 90.25 118 GLY A O 1
ATOM 952 N N . ILE A 1 119 ? -12.578 -9.773 9.602 1 93.56 119 ILE A N 1
ATOM 953 C CA . ILE A 1 119 ? -11.625 -8.711 9.305 1 93.56 119 ILE A CA 1
ATOM 954 C C . ILE A 1 119 ? -12.094 -7.406 9.953 1 93.56 119 ILE A C 1
ATOM 956 O O . ILE A 1 119 ? -13.297 -7.164 10.07 1 93.56 119 ILE A O 1
ATOM 960 N N . MET A 1 120 ? -11.164 -6.66 10.352 1 96.94 120 MET A N 1
ATOM 961 C CA . MET A 1 120 ? -11.359 -5.266 10.742 1 96.94 120 MET A CA 1
ATOM 962 C C . MET A 1 120 ? -10.922 -4.324 9.625 1 96.94 120 MET A C 1
ATOM 964 O O . MET A 1 120 ? -9.828 -4.473 9.07 1 96.94 120 MET A O 1
ATOM 968 N N . ILE A 1 121 ? -11.828 -3.416 9.242 1 97.38 121 ILE A N 1
ATOM 969 C CA . ILE A 1 121 ? -11.492 -2.375 8.281 1 97.38 121 ILE A CA 1
ATOM 970 C C . ILE A 1 121 ? -11.453 -1.019 8.977 1 97.38 121 ILE A C 1
ATOM 972 O O . ILE A 1 121 ? -12.445 -0.593 9.578 1 97.38 121 ILE A O 1
ATOM 976 N N . VAL A 1 122 ? -10.305 -0.383 8.961 1 98.44 122 VAL A N 1
ATOM 977 C CA . VAL A 1 122 ? -10.195 0.979 9.469 1 98.44 122 VAL A CA 1
ATOM 978 C C . VAL A 1 122 ? -9.891 1.939 8.32 1 98.44 122 VAL A C 1
ATOM 980 O O . VAL A 1 122 ? -9.172 1.593 7.387 1 98.44 122 VAL A O 1
ATOM 983 N N . ALA A 1 123 ? -10.5 3.115 8.398 1 98.44 123 ALA A N 1
ATOM 984 C CA . ALA A 1 123 ? -10.352 4.039 7.277 1 98.44 123 ALA A CA 1
ATOM 985 C C . ALA A 1 123 ? -10.25 5.48 7.766 1 98.44 123 ALA A C 1
ATOM 987 O O . ALA A 1 123 ? -10.773 5.82 8.828 1 98.44 123 ALA A O 1
ATOM 988 N N . LYS A 1 124 ? -9.547 6.238 7.043 1 98.06 124 LYS A N 1
ATOM 989 C CA . LYS A 1 124 ? -9.359 7.664 7.293 1 98.06 124 LYS A CA 1
ATOM 990 C C . LYS A 1 124 ? -9.781 8.492 6.086 1 98.06 124 LYS A C 1
ATOM 992 O O . LYS A 1 124 ? -9.555 8.102 4.941 1 98.06 124 LYS A O 1
ATOM 997 N N . ASP A 1 125 ? -10.391 9.648 6.336 1 98 125 ASP A N 1
ATOM 998 C CA . ASP A 1 125 ? -10.93 10.5 5.281 1 98 125 ASP A CA 1
ATOM 999 C C . ASP A 1 125 ? -9.828 11 4.355 1 98 125 ASP A C 1
ATOM 1001 O O . ASP A 1 125 ? -8.641 10.773 4.613 1 98 125 ASP A O 1
ATOM 1005 N N . ARG A 1 126 ? -10.164 11.609 3.334 1 97.62 126 ARG A N 1
ATOM 1006 C CA . ARG A 1 126 ? -9.32 11.922 2.186 1 97.62 126 ARG A CA 1
ATOM 1007 C C . ARG A 1 126 ? -8.227 12.914 2.562 1 97.62 126 ARG A C 1
ATOM 1009 O O . ARG A 1 126 ? -7.121 12.867 2.016 1 97.62 126 ARG A O 1
ATOM 1016 N N . PHE A 1 127 ? -8.461 13.766 3.547 1 97.38 127 PHE A N 1
ATOM 1017 C CA . PHE A 1 127 ? -7.512 14.828 3.85 1 97.38 127 PHE A CA 1
ATOM 1018 C C . PHE A 1 127 ? -6.871 14.617 5.215 1 97.38 127 PHE A C 1
ATOM 1020 O O . PHE A 1 127 ? -5.883 15.273 5.555 1 97.38 127 PHE A O 1
ATOM 1027 N N . GLY A 1 128 ? -7.387 13.656 5.965 1 96.75 128 GLY A N 1
ATOM 1028 C CA . GLY A 1 128 ? -6.898 13.414 7.312 1 96.75 128 GLY A CA 1
ATOM 1029 C C . GLY A 1 128 ? -7.43 14.406 8.328 1 96.75 128 GLY A C 1
ATOM 1030 O O . GLY A 1 128 ? -6.699 14.828 9.227 1 96.75 128 GLY A O 1
ATOM 1031 N N . ILE A 1 129 ? -8.664 14.797 8.133 1 97.62 129 ILE A N 1
ATOM 1032 C CA . ILE A 1 129 ? -9.273 15.766 9.031 1 97.62 129 ILE A CA 1
ATOM 1033 C C . ILE A 1 129 ? -9.438 15.156 10.422 1 97.62 129 ILE A C 1
ATOM 1035 O O . ILE A 1 129 ? -9.172 15.82 11.43 1 97.62 129 ILE A O 1
ATOM 1039 N N . LYS A 1 130 ? -9.906 13.898 10.43 1 97.88 130 LYS A N 1
ATOM 1040 C CA . LYS A 1 130 ? -10.023 13.188 11.695 1 97.88 130 LYS A CA 1
ATOM 1041 C C . LYS A 1 130 ? -8.797 12.312 11.953 1 97.88 130 LYS A C 1
ATOM 1043 O O . LYS A 1 130 ? -8.336 11.609 11.055 1 97.88 130 LYS A O 1
ATOM 1048 N N . PRO A 1 131 ? -8.266 12.344 13.133 1 96.94 131 PRO A N 1
ATOM 1049 C CA . PRO A 1 131 ? -7.059 11.562 13.43 1 96.94 131 PRO A CA 1
ATOM 1050 C C . PRO A 1 131 ? -7.359 10.086 13.68 1 96.94 131 PRO A C 1
ATOM 1052 O O . PRO A 1 131 ? -8.43 9.742 14.195 1 96.94 131 PRO A O 1
ATOM 1055 N N . LEU A 1 132 ? -6.449 9.242 13.336 1 97.69 132 LEU A N 1
ATOM 1056 C CA . LEU A 1 132 ? -6.445 7.824 13.672 1 97.69 132 LEU A CA 1
ATOM 1057 C C . LEU A 1 132 ? -5.023 7.309 13.852 1 97.69 132 LEU A C 1
ATOM 1059 O O . LEU A 1 132 ? -4.262 7.215 12.883 1 97.69 132 LEU A O 1
ATOM 1063 N N . PHE A 1 133 ? -4.715 6.957 15.062 1 97 133 PHE A N 1
ATOM 1064 C CA . PHE A 1 133 ? -3.41 6.402 15.398 1 97 133 PHE A CA 1
ATOM 1065 C C . PHE A 1 133 ? -3.508 4.902 15.648 1 97 133 PHE A C 1
ATOM 1067 O O . PHE A 1 133 ? -4.59 4.387 15.945 1 97 133 PHE A O 1
ATOM 1074 N N . TYR A 1 134 ? -2.428 4.195 15.484 1 97.5 134 TYR A N 1
ATOM 1075 C CA . TYR A 1 134 ? -2.447 2.771 15.789 1 97.5 134 TYR A CA 1
ATOM 1076 C C . TYR A 1 134 ? -1.102 2.312 16.344 1 97.5 134 TYR A C 1
ATOM 1078 O O . TYR A 1 134 ? -0.082 2.975 16.125 1 97.5 134 TYR A O 1
ATOM 1086 N N . THR A 1 135 ? -1.123 1.315 17.078 1 96.75 135 THR A N 1
ATOM 1087 C CA . THR A 1 135 ? 0.046 0.658 17.656 1 96.75 135 THR A CA 1
ATOM 1088 C C . THR A 1 135 ? -0.225 -0.827 17.875 1 96.75 135 THR A C 1
ATOM 1090 O O . THR A 1 135 ? -1.367 -1.278 17.781 1 96.75 135 THR A O 1
ATOM 1093 N N . LYS A 1 136 ? 0.807 -1.568 17.984 1 94.62 136 LYS A N 1
ATOM 1094 C CA . LYS A 1 136 ? 0.698 -2.984 18.344 1 94.62 136 LYS A CA 1
ATOM 1095 C C . LYS A 1 136 ? 1.168 -3.238 19.766 1 94.62 136 LYS A C 1
ATOM 1097 O O . LYS A 1 136 ? 2.254 -2.807 20.156 1 94.62 136 LYS A O 1
ATOM 1102 N N . ASP A 1 137 ? 0.331 -3.902 20.5 1 94.44 137 ASP A N 1
ATOM 1103 C CA . ASP A 1 137 ? 0.736 -4.348 21.828 1 94.44 137 ASP A CA 1
ATOM 1104 C C . ASP A 1 137 ? 1.646 -5.57 21.75 1 94.44 137 ASP A C 1
ATOM 1106 O O . ASP A 1 137 ? 1.185 -6.676 21.453 1 94.44 137 ASP A O 1
ATOM 1110 N N . GLU A 1 138 ? 2.803 -5.434 22.078 1 85.06 138 GLU A N 1
ATOM 1111 C CA . GLU A 1 138 ? 3.779 -6.504 21.938 1 85.06 138 GLU A CA 1
ATOM 1112 C C . GLU A 1 138 ? 3.475 -7.668 22.875 1 85.06 138 GLU A C 1
ATOM 1114 O O . GLU A 1 138 ? 3.816 -8.812 22.578 1 85.06 138 GLU A O 1
ATOM 1119 N N . LYS A 1 139 ? 2.869 -7.352 23.969 1 87.62 139 LYS A N 1
ATOM 1120 C CA . LYS A 1 139 ? 2.574 -8.383 24.953 1 87.62 139 LYS A CA 1
ATOM 1121 C C . LYS A 1 139 ? 1.445 -9.297 24.484 1 87.62 139 LYS A C 1
ATOM 1123 O O . LYS A 1 139 ? 1.584 -10.516 24.484 1 87.62 139 LYS A O 1
ATOM 1128 N N . SER A 1 140 ? 0.432 -8.68 24.031 1 88.44 140 SER A N 1
ATOM 1129 C CA . SER A 1 140 ? -0.748 -9.445 23.641 1 88.44 140 SER A CA 1
ATOM 1130 C C . SER A 1 140 ? -0.758 -9.727 22.141 1 88.44 140 SER A C 1
ATOM 1132 O O . SER A 1 140 ? -1.475 -10.617 21.672 1 88.44 140 SER A O 1
ATOM 1134 N N . GLY A 1 141 ? -0.04 -8.961 21.391 1 89.44 141 GLY A N 1
ATOM 1135 C CA . GLY A 1 141 ? -0.073 -9.062 19.938 1 89.44 141 GLY A CA 1
ATOM 1136 C C . GLY A 1 141 ? -1.238 -8.312 19.312 1 89.44 141 GLY A C 1
ATOM 1137 O O . GLY A 1 141 ? -1.375 -8.273 18.094 1 89.44 141 GLY A O 1
ATOM 1138 N N . ALA A 1 142 ? -2.006 -7.602 20.094 1 93.31 142 ALA A N 1
ATOM 1139 C CA . ALA A 1 142 ? -3.203 -6.918 19.625 1 93.31 142 ALA A CA 1
ATOM 1140 C C . ALA A 1 142 ? -2.842 -5.637 18.875 1 93.31 142 ALA A C 1
ATOM 1142 O O . ALA A 1 142 ? -1.898 -4.938 19.25 1 93.31 142 ALA A O 1
ATOM 1143 N N . MET A 1 143 ? -3.576 -5.406 17.828 1 96.31 143 MET A N 1
ATOM 1144 C CA . MET A 1 143 ? -3.51 -4.105 17.172 1 96.31 143 MET A CA 1
ATOM 1145 C C . MET A 1 143 ? -4.52 -3.135 17.781 1 96.31 143 MET A C 1
ATOM 1147 O O . MET A 1 143 ? -5.684 -3.484 17.969 1 96.31 143 MET A O 1
ATOM 1151 N N . LEU A 1 144 ? -4.055 -1.995 18.141 1 97.81 144 LEU A N 1
ATOM 1152 C CA . LEU A 1 144 ? -4.891 -0.976 18.766 1 97.81 144 LEU A CA 1
ATOM 1153 C C . LEU A 1 144 ? -5 0.259 17.875 1 97.81 144 LEU A C 1
ATOM 1155 O O . LEU A 1 144 ? -4.02 0.672 17.25 1 97.81 144 LEU A O 1
ATOM 1159 N N . PHE A 1 145 ? -6.203 0.812 17.75 1 98.06 145 PHE A N 1
ATOM 1160 C CA . PHE A 1 145 ? -6.484 2.051 17.031 1 98.06 145 PHE A CA 1
ATOM 1161 C C . PHE A 1 145 ? -7.199 3.047 17.938 1 98.06 145 PHE A C 1
ATOM 1163 O O . PHE A 1 145 ? -8.062 2.666 18.734 1 98.06 145 PHE A O 1
ATOM 1170 N N . ALA A 1 146 ? -6.863 4.293 17.844 1 98.25 146 ALA A N 1
ATOM 1171 C CA . ALA A 1 146 ? -7.512 5.312 18.656 1 98.25 146 ALA A CA 1
ATOM 1172 C C . ALA A 1 146 ? -7.445 6.684 17.984 1 98.25 146 ALA A C 1
ATOM 1174 O O . ALA A 1 146 ? -6.586 6.922 17.141 1 98.25 146 ALA A O 1
ATOM 1175 N N . SER A 1 147 ? -8.32 7.566 18.359 1 97.69 147 SER A N 1
ATOM 1176 C CA . SER A 1 147 ? -8.352 8.93 17.844 1 97.69 147 SER A CA 1
ATOM 1177 C C . SER A 1 147 ? -7.234 9.773 18.453 1 97.69 147 SER A C 1
ATOM 1179 O O . SER A 1 147 ? -6.773 10.734 17.828 1 97.69 147 SER A O 1
ATOM 1181 N N . GLU A 1 148 ? -6.824 9.492 19.641 1 97.81 148 GLU A N 1
ATOM 1182 C CA . GLU A 1 148 ? -5.73 10.172 20.328 1 97.81 148 GLU A CA 1
ATOM 1183 C C . GLU A 1 148 ? -4.715 9.18 20.875 1 97.81 148 GLU A C 1
ATOM 1185 O O . GLU A 1 148 ? -5.082 8.094 21.328 1 97.81 148 GLU A O 1
ATOM 1190 N N . MET A 1 149 ? -3.467 9.508 20.922 1 96.94 149 MET A N 1
ATOM 1191 C CA . MET A 1 149 ? -2.385 8.625 21.328 1 96.94 149 MET A CA 1
ATOM 1192 C C . MET A 1 149 ? -2.451 8.352 22.828 1 96.94 149 MET A C 1
ATOM 1194 O O . MET A 1 149 ? -2.088 7.266 23.297 1 96.94 149 MET A O 1
ATOM 1198 N N . ASN A 1 150 ? -2.957 9.32 23.594 1 96.5 150 ASN A N 1
ATOM 1199 C CA . ASN A 1 150 ? -3.068 9.18 25.031 1 96.5 150 ASN A CA 1
ATOM 1200 C C . ASN A 1 150 ? -3.875 7.938 25.422 1 96.5 150 ASN A C 1
ATOM 1202 O O . ASN A 1 150 ? -3.631 7.332 26.469 1 96.5 150 ASN A O 1
ATOM 1206 N N . ALA A 1 151 ? -4.801 7.566 24.609 1 97.94 151 ALA A N 1
ATOM 1207 C CA . ALA A 1 151 ? -5.621 6.387 24.875 1 97.94 151 ALA A CA 1
ATOM 1208 C C . ALA A 1 151 ? -4.758 5.133 24.984 1 97.94 151 ALA A C 1
ATOM 1210 O O . ALA A 1 151 ? -5.031 4.258 25.812 1 97.94 151 ALA A O 1
ATOM 1211 N N . PHE A 1 152 ? -3.734 5.02 24.188 1 98 152 PHE A N 1
ATOM 1212 C CA . PHE A 1 152 ? -2.854 3.857 24.203 1 98 152 PHE A CA 1
ATOM 1213 C C . PHE A 1 152 ? -2.146 3.736 25.547 1 98 152 PHE A C 1
ATOM 1215 O O . PHE A 1 152 ? -2.039 2.639 26.109 1 98 152 PHE A O 1
ATOM 1222 N N . PHE A 1 153 ? -1.704 4.902 26.047 1 97.44 153 PHE A N 1
ATOM 1223 C CA . PHE A 1 153 ? -0.938 4.902 27.297 1 97.44 153 PHE A CA 1
ATOM 1224 C C . PHE A 1 153 ? -1.816 4.496 28.469 1 97.44 153 PHE A C 1
ATOM 1226 O O . PHE A 1 153 ? -1.378 3.754 29.344 1 97.44 153 PHE A O 1
ATOM 1233 N N . GLU A 1 154 ? -3.025 4.926 28.438 1 96.69 154 GLU A N 1
ATOM 1234 C CA . GLU A 1 154 ? -3.973 4.559 29.484 1 96.69 154 GLU A CA 1
ATOM 1235 C C . GLU A 1 154 ? -4.359 3.086 29.391 1 96.69 154 GLU A C 1
ATOM 1237 O O . GLU A 1 154 ? -4.766 2.482 30.375 1 96.69 154 GLU A O 1
ATOM 1242 N N . MET A 1 155 ? -4.18 2.471 28.219 1 96.06 155 MET A N 1
ATOM 1243 C CA . MET A 1 155 ? -4.469 1.052 28.016 1 96.06 155 MET A CA 1
ATOM 1244 C C . MET A 1 155 ? -3.25 0.198 28.359 1 96.06 155 MET A C 1
ATOM 1246 O O . MET A 1 155 ? -3.295 -1.028 28.234 1 96.06 155 MET A O 1
ATOM 1250 N N . GLY A 1 156 ? -2.17 0.836 28.672 1 95.31 156 GLY A N 1
ATOM 1251 C CA . GLY A 1 156 ? -1.02 0.095 29.156 1 95.31 156 GLY A CA 1
ATOM 1252 C C . GLY A 1 156 ? 0.126 0.039 28.172 1 95.31 156 GLY A C 1
ATOM 1253 O O . GLY A 1 156 ? 1.135 -0.627 28.406 1 95.31 156 GLY A O 1
ATOM 1254 N N . ILE A 1 157 ? -0.007 0.722 27.047 1 96.56 157 ILE A N 1
ATOM 1255 C CA . ILE A 1 157 ? 1.099 0.786 26.109 1 96.56 157 ILE A CA 1
ATOM 1256 C C . ILE A 1 157 ? 2.209 1.672 26.672 1 96.56 157 ILE A C 1
ATOM 1258 O O . ILE A 1 157 ? 1.941 2.754 27.188 1 96.56 157 ILE A O 1
ATOM 1262 N N . LYS A 1 158 ? 3.414 1.226 26.531 1 93.5 158 LYS A N 1
ATOM 1263 C CA . LYS A 1 158 ? 4.555 1.988 27.016 1 93.5 158 LYS A CA 1
ATOM 1264 C C . LYS A 1 158 ? 4.723 3.295 26.25 1 93.5 158 LYS A C 1
ATOM 1266 O O . LYS A 1 158 ? 4.703 3.301 25.016 1 93.5 158 LYS A O 1
ATOM 1271 N N . CYS A 1 159 ? 4.82 4.348 27 1 94.94 159 CYS A N 1
ATOM 1272 C CA . CYS A 1 159 ? 5.098 5.652 26.406 1 94.94 159 CYS A CA 1
ATOM 1273 C C . CYS A 1 159 ? 6.598 5.891 26.281 1 94.94 159 CYS A C 1
ATOM 1275 O O . CYS A 1 159 ? 7.285 6.059 27.297 1 94.94 159 CYS A O 1
ATOM 1277 N N . GLU A 1 160 ? 7.098 5.891 25.062 1 92.81 160 GLU A N 1
ATOM 1278 C CA . GLU A 1 160 ? 8.523 6.059 24.781 1 92.81 160 GLU A CA 1
ATOM 1279 C C . GLU A 1 160 ? 8.75 7.059 23.656 1 92.81 160 GLU A C 1
ATOM 1281 O O . GLU A 1 160 ? 8.016 7.07 22.672 1 92.81 160 GLU A O 1
ATOM 1286 N N . TRP A 1 161 ? 9.758 7.949 23.891 1 90.44 161 TRP A N 1
ATOM 1287 C CA . TRP A 1 161 ? 10.125 8.859 22.812 1 90.44 161 TRP A CA 1
ATOM 1288 C C . TRP A 1 161 ? 10.68 8.102 21.609 1 90.44 161 TRP A C 1
ATOM 1290 O O . TRP A 1 161 ? 11.414 7.121 21.766 1 90.44 161 TRP A O 1
ATOM 1300 N N . ASP A 1 162 ? 10.266 8.531 20.469 1 83.62 162 ASP A N 1
ATOM 1301 C CA . ASP A 1 162 ? 11 8.109 19.281 1 83.62 162 ASP A CA 1
ATOM 1302 C C . ASP A 1 162 ? 12.25 8.961 19.078 1 83.62 162 ASP A C 1
ATOM 1304 O O . ASP A 1 162 ? 12.148 10.148 18.75 1 83.62 162 ASP A O 1
ATOM 1308 N N . ASP A 1 163 ? 13.328 8.531 19.297 1 71.56 163 ASP A N 1
ATOM 1309 C CA . ASP A 1 163 ? 14.555 9.328 19.312 1 71.56 163 ASP A CA 1
ATOM 1310 C C . ASP A 1 163 ? 15.133 9.453 17.906 1 71.56 163 ASP A C 1
ATOM 1312 O O . ASP A 1 163 ? 16.219 10 17.719 1 71.56 163 ASP A O 1
ATOM 1316 N N . GLN A 1 164 ? 14.32 8.859 17.031 1 68.44 164 GLN A N 1
ATOM 1317 C CA . GLN A 1 164 ? 14.852 8.93 15.68 1 68.44 164 GLN A CA 1
ATOM 1318 C C . GLN A 1 164 ? 14.312 10.141 14.938 1 68.44 164 GLN A C 1
ATOM 1320 O O . GLN A 1 164 ? 13.102 10.312 14.805 1 68.44 164 GLN A O 1
ATOM 1325 N N . ASP A 1 165 ? 15.008 10.992 14.445 1 60.03 165 ASP A N 1
ATOM 1326 C CA . ASP A 1 165 ? 14.969 12.078 13.469 1 60.03 165 ASP A CA 1
ATOM 1327 C C . ASP A 1 165 ? 13.805 13.031 13.75 1 60.03 165 ASP A C 1
ATOM 1329 O O . ASP A 1 165 ? 13.695 14.086 13.133 1 60.03 165 ASP A O 1
ATOM 1333 N N . SER A 1 166 ? 12.836 12.672 14.68 1 60.84 166 SER A N 1
ATOM 1334 C CA . SER A 1 166 ? 11.594 13.445 14.742 1 60.84 166 SER A CA 1
ATOM 1335 C C . SER A 1 166 ? 11.844 14.844 15.289 1 60.84 166 SER A C 1
ATOM 1337 O O . SER A 1 166 ? 11.086 15.773 15 1 60.84 166 SER A O 1
ATOM 1339 N N . VAL A 1 167 ? 12.906 14.93 15.875 1 64.44 167 VAL A N 1
ATOM 1340 C CA . VAL A 1 167 ? 13.141 16.25 16.438 1 64.44 167 VAL A CA 1
ATOM 1341 C C . VAL A 1 167 ? 13.828 17.141 15.414 1 64.44 167 VAL A C 1
ATOM 1343 O O . VAL A 1 167 ? 13.688 18.359 15.453 1 64.44 167 VAL A O 1
ATOM 1346 N N . VAL A 1 168 ? 14.438 16.469 14.43 1 64.75 168 VAL A N 1
ATOM 1347 C CA . VAL A 1 168 ? 15.188 17.234 13.438 1 64.75 168 VAL A CA 1
ATOM 1348 C C . VAL A 1 168 ? 14.234 17.766 12.367 1 64.75 168 VAL A C 1
ATOM 1350 O O . VAL A 1 168 ? 14.391 18.891 11.898 1 64.75 168 VAL A O 1
ATOM 1353 N N . TYR A 1 169 ? 13.398 16.984 11.93 1 61.75 169 TYR A N 1
ATOM 1354 C CA . TYR A 1 169 ? 12.406 17.406 10.938 1 61.75 169 TYR A CA 1
ATOM 1355 C C . TYR A 1 169 ? 11 17.312 11.516 1 61.75 169 TYR A C 1
ATOM 1357 O O . TYR A 1 169 ? 10.297 16.312 11.289 1 61.75 169 TYR A O 1
ATOM 1365 N N . PRO A 1 170 ? 10.805 18.547 12.281 1 54.31 170 PRO A N 1
ATOM 1366 C CA . PRO A 1 170 ? 9.461 18.484 12.859 1 54.31 170 PRO A CA 1
ATOM 1367 C C . PRO A 1 170 ? 8.359 18.469 11.797 1 54.31 170 PRO A C 1
ATOM 1369 O O . PRO A 1 170 ? 8.461 19.172 10.781 1 54.31 170 PRO A O 1
ATOM 1372 N N . GLY A 1 171 ? 7.684 17.438 11.469 1 56.41 171 GLY A N 1
ATOM 1373 C CA . GLY A 1 171 ? 6.609 17.188 10.516 1 56.41 171 GLY A CA 1
ATOM 1374 C C . GLY A 1 171 ? 6.59 15.773 9.984 1 56.41 171 GLY A C 1
ATOM 1375 O O . GLY A 1 171 ? 7.629 15.109 9.922 1 56.41 171 GLY A O 1
ATOM 1376 N N . SER A 1 172 ? 5.754 15.156 10.328 1 60.53 172 SER A N 1
ATOM 1377 C CA . SER A 1 172 ? 5.652 13.719 10.117 1 60.53 172 SER A CA 1
ATOM 1378 C C . SER A 1 172 ? 5.598 13.383 8.633 1 60.53 172 SER A C 1
ATOM 1380 O O . SER A 1 172 ? 4.566 13.57 7.984 1 60.53 172 SER A O 1
ATOM 1382 N N . PHE A 1 173 ? 6.781 13.32 7.945 1 67.5 173 PHE A N 1
ATOM 1383 C CA . PHE A 1 173 ? 6.844 12.914 6.551 1 67.5 173 PHE A CA 1
ATOM 1384 C C . PHE A 1 173 ? 6.574 11.422 6.41 1 67.5 173 PHE A C 1
ATOM 1386 O O . PHE A 1 173 ? 6.48 10.898 5.297 1 67.5 173 PHE A O 1
ATOM 1393 N N . ASP A 1 174 ? 6.387 10.867 7.559 1 76.38 174 ASP A N 1
ATOM 1394 C CA . ASP A 1 174 ? 6.043 9.445 7.523 1 76.38 174 ASP A CA 1
ATOM 1395 C C . ASP A 1 174 ? 4.957 9.117 8.547 1 76.38 174 ASP A C 1
ATOM 1397 O O . ASP A 1 174 ? 4.309 10.023 9.086 1 76.38 174 ASP A O 1
ATOM 1401 N N . GLN A 1 175 ? 4.488 7.961 8.641 1 84.94 175 GLN A N 1
ATOM 1402 C CA . GLN A 1 175 ? 3.369 7.562 9.492 1 84.94 175 GLN A CA 1
ATOM 1403 C C . GLN A 1 175 ? 3.783 7.508 10.961 1 84.94 175 GLN A C 1
ATOM 1405 O O . GLN A 1 175 ? 2.947 7.285 11.836 1 84.94 175 GLN A O 1
ATOM 1410 N N . ARG A 1 176 ? 5.027 7.957 11.266 1 88.38 176 ARG A N 1
ATOM 1411 C CA . ARG A 1 176 ? 5.523 7.895 12.633 1 88.38 176 ARG A CA 1
ATOM 1412 C C . ARG A 1 176 ? 5.074 9.117 13.43 1 88.38 176 ARG A C 1
ATOM 1414 O O . ARG A 1 176 ? 4.711 10.141 12.859 1 88.38 176 ARG A O 1
ATOM 1421 N N . THR A 1 177 ? 5.062 8.961 14.711 1 89.25 177 THR A N 1
ATOM 1422 C CA . THR A 1 177 ? 4.809 10.055 15.641 1 89.25 177 THR A CA 1
ATOM 1423 C C . THR A 1 177 ? 6.031 10.305 16.516 1 89.25 177 THR A C 1
ATOM 1425 O O . THR A 1 177 ? 7.113 9.773 16.266 1 89.25 177 THR A O 1
ATOM 1428 N N . LEU A 1 178 ? 5.883 11.156 17.516 1 87.75 178 LEU A N 1
ATOM 1429 C CA . LEU A 1 178 ? 6.977 11.438 18.438 1 87.75 178 LEU A CA 1
ATOM 1430 C C . LEU A 1 178 ? 7.168 10.297 19.438 1 87.75 178 LEU A C 1
ATOM 1432 O O . LEU A 1 178 ? 8.172 10.25 20.156 1 87.75 178 LEU A O 1
ATOM 1436 N N . PHE A 1 179 ? 6.238 9.367 19.453 1 91.19 179 PHE A N 1
ATOM 1437 C CA . PHE A 1 179 ? 6.305 8.234 20.359 1 91.19 179 PHE A CA 1
ATOM 1438 C C . PHE A 1 179 ? 6.641 6.949 19.609 1 91.19 179 PHE A C 1
ATOM 1440 O O . PHE A 1 179 ? 6.109 6.703 18.531 1 91.19 179 PHE A O 1
ATOM 1447 N N . LYS A 1 180 ? 7.492 6.199 20.156 1 90.25 180 LYS A N 1
ATOM 1448 C CA . LYS A 1 180 ? 7.988 4.973 19.531 1 90.25 180 LYS A CA 1
ATOM 1449 C C . LYS A 1 180 ? 6.855 3.98 19.297 1 90.25 180 LYS A C 1
ATOM 1451 O O . LYS A 1 180 ? 6.016 3.766 20.172 1 90.25 180 LYS A O 1
ATOM 1456 N N . ASN A 1 181 ? 6.73 3.449 18.109 1 90.38 181 ASN A N 1
ATOM 1457 C CA . ASN A 1 181 ? 5.82 2.387 17.688 1 90.38 181 ASN A CA 1
ATOM 1458 C C . ASN A 1 181 ? 4.375 2.875 17.656 1 90.38 181 ASN A C 1
ATOM 1460 O O . ASN A 1 181 ? 3.441 2.076 17.766 1 90.38 181 ASN A O 1
ATOM 1464 N N . ILE A 1 182 ? 4.152 4.137 17.672 1 93.81 182 ILE A N 1
ATOM 1465 C CA . ILE A 1 182 ? 2.83 4.711 17.438 1 93.81 182 ILE A CA 1
ATOM 1466 C C . ILE A 1 182 ? 2.793 5.395 16.078 1 93.81 182 ILE A C 1
ATOM 1468 O O . ILE A 1 182 ? 3.639 6.238 15.773 1 93.81 182 ILE A O 1
ATOM 1472 N N . TYR A 1 183 ? 1.854 5.023 15.273 1 93.81 183 TYR A N 1
ATOM 1473 C CA . TYR A 1 183 ? 1.784 5.461 13.883 1 93.81 183 TYR A CA 1
ATOM 1474 C C . TYR A 1 183 ? 0.438 6.105 13.578 1 93.81 183 TYR A C 1
ATOM 1476 O O . TYR A 1 183 ? -0.511 5.969 14.359 1 93.81 183 TYR A O 1
ATOM 1484 N N . GLN A 1 184 ? 0.362 6.844 12.547 1 93.81 184 GLN A N 1
ATOM 1485 C CA . GLN A 1 184 ? -0.89 7.406 12.047 1 93.81 184 GLN A CA 1
ATOM 1486 C C . GLN A 1 184 ? -1.272 6.789 10.711 1 93.81 184 GLN A C 1
ATOM 1488 O O . GLN A 1 184 ? -0.412 6.559 9.859 1 93.81 184 GLN A O 1
ATOM 1493 N N . LEU A 1 185 ? -2.547 6.426 10.539 1 95.81 185 LEU A N 1
ATOM 1494 C CA . LEU A 1 185 ? -3.02 6.02 9.219 1 95.81 185 LEU A CA 1
ATOM 1495 C C . LEU A 1 185 ? -3.012 7.195 8.25 1 95.81 185 LEU A C 1
ATOM 1497 O O . LEU A 1 185 ? -3.492 8.281 8.578 1 95.81 185 LEU A O 1
ATOM 1501 N N . PRO A 1 186 ? -2.449 7.07 7.055 1 94.81 186 PRO A N 1
ATOM 1502 C CA . PRO A 1 186 ? -2.389 8.211 6.133 1 94.81 186 PRO A CA 1
ATOM 1503 C C . PRO A 1 186 ? -3.762 8.609 5.598 1 94.81 186 PRO A C 1
ATOM 1505 O O . PRO A 1 186 ? -4.664 7.77 5.512 1 94.81 186 PRO A O 1
ATOM 1508 N N . PRO A 1 187 ? -3.951 9.867 5.215 1 96.56 187 PRO A N 1
ATOM 1509 C CA . PRO A 1 187 ? -5.207 10.312 4.609 1 96.56 187 PRO A CA 1
ATOM 1510 C C . PRO A 1 187 ? -5.543 9.555 3.324 1 96.56 187 PRO A C 1
ATOM 1512 O O . PRO A 1 187 ? -4.641 9.203 2.561 1 96.56 187 PRO A O 1
ATOM 1515 N N . GLY A 1 188 ? -6.809 9.336 3.107 1 96.88 188 GLY A N 1
ATOM 1516 C CA . GLY A 1 188 ? -7.238 8.688 1.881 1 96.88 188 GLY A CA 1
ATOM 1517 C C . GLY A 1 188 ? -6.883 7.211 1.833 1 96.88 188 GLY A C 1
ATOM 1518 O O . GLY A 1 188 ? -6.676 6.652 0.754 1 96.88 188 GLY A O 1
ATOM 1519 N N . HIS A 1 189 ? -6.664 6.609 2.986 1 96.81 189 HIS A N 1
ATOM 1520 C CA . HIS A 1 189 ? -6.293 5.199 3.051 1 96.81 189 HIS A CA 1
ATOM 1521 C C . HIS A 1 189 ? -7.238 4.422 3.959 1 96.81 189 HIS A C 1
ATOM 1523 O O . HIS A 1 189 ? -7.953 5.012 4.773 1 96.81 189 HIS A O 1
ATOM 1529 N N . TYR A 1 190 ? -7.32 3.148 3.752 1 97.5 190 TYR A N 1
ATOM 1530 C CA . TYR A 1 190 ? -7.918 2.176 4.66 1 97.5 190 TYR A CA 1
ATOM 1531 C C . TYR A 1 190 ? -6.953 1.024 4.934 1 97.5 190 TYR A C 1
ATOM 1533 O O . TYR A 1 190 ? -5.973 0.844 4.211 1 97.5 190 TYR A O 1
ATOM 1541 N N . ALA A 1 191 ? -7.168 0.335 6.008 1 96.88 191 ALA A N 1
ATOM 1542 C CA . ALA A 1 191 ? -6.402 -0.866 6.332 1 96.88 191 ALA A CA 1
ATOM 1543 C C . ALA A 1 191 ? -7.328 -2.055 6.574 1 96.88 191 ALA A C 1
ATOM 1545 O O . ALA A 1 191 ? -8.43 -1.895 7.102 1 96.88 191 ALA A O 1
ATOM 1546 N N . VAL A 1 192 ? -6.949 -3.168 6.152 1 95.25 192 VAL A N 1
ATOM 1547 C CA . VAL A 1 192 ? -7.633 -4.43 6.418 1 95.25 192 VAL A CA 1
ATOM 1548 C C . VAL A 1 192 ? -6.805 -5.281 7.371 1 95.25 192 VAL A C 1
ATOM 1550 O O . VAL A 1 192 ? -5.641 -5.586 7.09 1 95.25 192 VAL A O 1
ATOM 1553 N N . ILE A 1 193 ? -7.379 -5.664 8.469 1 95.25 193 ILE A N 1
ATOM 1554 C CA . ILE A 1 193 ? -6.699 -6.457 9.492 1 95.25 193 ILE A CA 1
ATOM 1555 C C . ILE A 1 193 ? -7.453 -7.766 9.711 1 95.25 193 ILE A C 1
ATOM 1557 O O . ILE A 1 193 ? -8.516 -7.781 10.344 1 95.25 193 ILE A O 1
ATOM 1561 N N . PRO A 1 194 ? -6.914 -8.828 9.234 1 91.38 194 PRO A N 1
ATOM 1562 C CA . PRO A 1 194 ? -7.562 -10.109 9.523 1 91.38 194 PRO A CA 1
ATOM 1563 C C . PRO A 1 194 ? -7.34 -10.578 10.961 1 91.38 194 PRO A C 1
ATOM 1565 O O . PRO A 1 194 ? -6.23 -10.445 11.492 1 91.38 194 PRO A O 1
ATOM 1568 N N . LEU A 1 195 ? -8.344 -11.078 11.578 1 90.38 195 LEU A N 1
ATOM 1569 C CA . LEU A 1 195 ? -8.258 -11.523 12.961 1 90.38 195 LEU A CA 1
ATOM 1570 C C . LEU A 1 195 ? -7.277 -12.688 13.102 1 90.38 195 LEU A C 1
ATOM 1572 O O . LEU A 1 195 ? -6.578 -12.797 14.117 1 90.38 195 LEU A O 1
ATOM 1576 N N . HIS A 1 196 ? -7.215 -13.492 12.062 1 83.19 196 HIS A N 1
ATOM 1577 C CA . HIS A 1 196 ? -6.406 -14.703 12.156 1 83.19 196 HIS A CA 1
ATOM 1578 C C . HIS A 1 196 ? -4.922 -14.383 12.016 1 83.19 196 HIS A C 1
ATOM 1580 O O . HIS A 1 196 ? -4.07 -15.219 12.336 1 83.19 196 HIS A O 1
ATOM 1586 N N . ASP A 1 197 ? -4.574 -13.195 11.523 1 87.31 197 ASP A N 1
ATOM 1587 C CA . ASP A 1 197 ? -3.188 -12.758 11.398 1 87.31 197 ASP A CA 1
ATOM 1588 C C . ASP A 1 197 ? -3.096 -11.234 11.359 1 87.31 197 ASP A C 1
ATOM 1590 O O . ASP A 1 197 ? -2.941 -10.641 10.289 1 87.31 197 ASP A O 1
ATOM 1594 N N . VAL A 1 198 ? -2.98 -10.664 12.438 1 89.38 198 VAL A N 1
ATOM 1595 C CA . VAL A 1 198 ? -3.029 -9.203 12.531 1 89.38 198 VAL A CA 1
ATOM 1596 C C . VAL A 1 198 ? -1.771 -8.602 11.914 1 89.38 198 VAL A C 1
ATOM 1598 O O . VAL A 1 198 ? -1.769 -7.441 11.5 1 89.38 198 VAL A O 1
ATOM 1601 N N . ASN A 1 199 ? -0.688 -9.414 11.836 1 87.31 199 ASN A N 1
ATOM 1602 C CA . ASN A 1 199 ? 0.56 -8.938 11.25 1 87.31 199 ASN A CA 1
ATOM 1603 C C . ASN A 1 199 ? 0.435 -8.75 9.742 1 87.31 199 ASN A C 1
ATOM 1605 O O . ASN A 1 199 ? 1.284 -8.109 9.117 1 87.31 199 ASN A O 1
ATOM 1609 N N . SER A 1 200 ? -0.659 -9.258 9.203 1 87.38 200 SER A N 1
ATOM 1610 C CA . SER A 1 200 ? -0.878 -9.148 7.762 1 87.38 200 SER A CA 1
ATOM 1611 C C . SER A 1 200 ? -1.698 -7.906 7.422 1 87.38 200 SER A C 1
ATOM 1613 O O . SER A 1 200 ? -2.273 -7.816 6.336 1 87.38 200 SER A O 1
ATOM 1615 N N . MET A 1 201 ? -1.712 -6.945 8.328 1 92.12 201 MET A N 1
ATOM 1616 C CA . MET A 1 201 ? -2.404 -5.688 8.07 1 92.12 201 MET A CA 1
ATOM 1617 C C . MET A 1 201 ? -1.961 -5.086 6.738 1 92.12 201 MET A C 1
ATOM 1619 O O . MET A 1 201 ? -0.763 -4.965 6.477 1 92.12 201 MET A O 1
ATOM 1623 N N . LYS A 1 202 ? -2.914 -4.77 5.926 1 92.44 202 LYS A N 1
ATOM 1624 C CA . LYS A 1 202 ? -2.65 -4.16 4.625 1 92.44 202 LYS A CA 1
ATOM 1625 C C . LYS A 1 202 ? -3.223 -2.75 4.551 1 92.44 202 LYS A C 1
ATOM 1627 O O . LYS A 1 202 ? -4.414 -2.543 4.801 1 92.44 202 LYS A O 1
ATOM 1632 N N . VAL A 1 203 ? -2.365 -1.796 4.246 1 93.62 203 VAL A N 1
ATOM 1633 C CA . VAL A 1 203 ? -2.787 -0.407 4.098 1 93.62 203 VAL A CA 1
ATOM 1634 C C . VAL A 1 203 ? -2.912 -0.061 2.613 1 93.62 203 VAL A C 1
ATOM 1636 O O . VAL A 1 203 ? -1.968 -0.255 1.844 1 93.62 203 VAL A O 1
ATOM 1639 N N . CYS A 1 204 ? -4.098 0.429 2.24 1 93.31 204 CYS A N 1
ATOM 1640 C CA . CYS A 1 204 ? -4.379 0.688 0.834 1 93.31 204 CYS A CA 1
ATOM 1641 C C . CYS A 1 204 ? -4.875 2.115 0.632 1 93.31 204 CYS A C 1
ATOM 1643 O O . CYS A 1 204 ? -5.645 2.631 1.444 1 93.31 204 CYS A O 1
ATOM 1645 N N . ARG A 1 205 ? -4.43 2.723 -0.444 1 94.56 205 ARG A N 1
ATOM 1646 C CA . ARG A 1 205 ? -4.891 4.059 -0.808 1 94.56 205 ARG A CA 1
ATOM 1647 C C . ARG A 1 205 ? -6.172 3.988 -1.629 1 94.56 205 ARG A C 1
ATOM 1649 O O . ARG A 1 205 ? -6.23 3.287 -2.641 1 94.56 205 ARG A O 1
ATOM 1656 N N . TYR A 1 206 ? -7.254 4.781 -1.245 1 95.44 206 TYR A N 1
ATOM 1657 C CA . TYR A 1 206 ? -8.469 4.789 -2.049 1 95.44 206 TYR A CA 1
ATOM 1658 C C . TYR A 1 206 ? -8.664 6.141 -2.73 1 95.44 206 TYR A C 1
ATOM 1660 O O . TYR A 1 206 ? -9.5 6.277 -3.627 1 95.44 206 TYR A O 1
ATOM 1668 N N . TRP A 1 207 ? -7.828 7.133 -2.295 1 95.88 207 TRP A N 1
ATOM 1669 C CA . TRP A 1 207 ? -7.918 8.477 -2.869 1 95.88 207 TRP A CA 1
ATOM 1670 C C . TRP A 1 207 ? -6.602 9.219 -2.717 1 95.88 207 TRP A C 1
ATOM 1672 O O . TRP A 1 207 ? -5.891 9.047 -1.725 1 95.88 207 TRP A O 1
ATOM 1682 N N . ASP A 1 208 ? -6.25 10.055 -3.693 1 95.5 208 ASP A N 1
ATOM 1683 C CA . ASP A 1 208 ? -5.098 10.945 -3.604 1 95.5 208 ASP A CA 1
ATOM 1684 C C . ASP A 1 208 ? -5.363 12.258 -4.332 1 95.5 208 ASP A C 1
ATOM 1686 O O . ASP A 1 208 ? -6.305 12.359 -5.121 1 95.5 208 ASP A O 1
ATOM 1690 N N . LEU A 1 209 ? -4.562 13.242 -4.023 1 96.56 209 LEU A N 1
ATOM 1691 C CA . LEU A 1 209 ? -4.625 14.523 -4.719 1 96.56 209 LEU A CA 1
ATOM 1692 C C . LEU A 1 209 ? -4.055 14.406 -6.129 1 96.56 209 LEU A C 1
ATOM 1694 O O . LEU A 1 209 ? -3.125 13.633 -6.363 1 96.56 209 LEU A O 1
ATOM 1698 N N . ASP A 1 210 ? -4.641 15.094 -7.027 1 95.12 210 ASP A N 1
ATOM 1699 C CA . ASP A 1 210 ? -4.152 15.234 -8.398 1 95.12 210 ASP A CA 1
ATOM 1700 C C . ASP A 1 210 ? -4.371 16.656 -8.914 1 95.12 210 ASP A C 1
ATOM 1702 O O . ASP A 1 210 ? -5.18 17.406 -8.359 1 95.12 210 ASP A O 1
ATOM 1706 N N . TYR A 1 211 ? -3.574 17.062 -9.82 1 94.88 211 TYR A N 1
ATOM 1707 C CA . TYR A 1 211 ? -3.633 18.438 -10.328 1 94.88 211 TYR A CA 1
ATOM 1708 C C . TYR A 1 211 ? -3.654 18.438 -11.852 1 94.88 211 TYR A C 1
ATOM 1710 O O . TYR A 1 211 ? -3.248 17.469 -12.492 1 94.88 211 TYR A O 1
ATOM 1718 N N . GLN A 1 212 ? -4.105 19.516 -12.336 1 89.81 212 GLN A N 1
ATOM 1719 C CA . GLN A 1 212 ? -4.102 19.703 -13.781 1 89.81 212 GLN A CA 1
ATOM 1720 C C . GLN A 1 212 ? -2.676 19.703 -14.328 1 89.81 212 GLN A C 1
ATOM 1722 O O . GLN A 1 212 ? -1.774 20.281 -13.727 1 89.81 212 GLN A O 1
ATOM 1727 N N . GLU A 1 213 ? -2.594 19.078 -15.477 1 87.69 213 GLU A N 1
ATOM 1728 C CA . GLU A 1 213 ? -1.289 19.078 -16.125 1 87.69 213 GLU A CA 1
ATOM 1729 C C . GLU A 1 213 ? -0.951 20.469 -16.656 1 87.69 213 GLU A C 1
ATOM 1731 O O . GLU A 1 213 ? -1.826 21.188 -17.156 1 87.69 213 GLU A O 1
ATOM 1736 N N . LYS A 1 214 ? 0.189 20.891 -16.594 1 80.06 214 LYS A N 1
ATOM 1737 C CA . LYS A 1 214 ? 0.634 22.25 -16.938 1 80.06 214 LYS A CA 1
ATOM 1738 C C . LYS A 1 214 ? 0.38 22.547 -18.406 1 80.06 214 LYS A C 1
ATOM 1740 O O . LYS A 1 214 ? 0.171 23.703 -18.781 1 80.06 214 LYS A O 1
ATOM 1745 N N . ASP A 1 215 ? 0.374 21.469 -19.25 1 72.69 215 ASP A N 1
ATOM 1746 C CA . ASP A 1 215 ? 0.27 21.703 -20.688 1 72.69 215 ASP A CA 1
ATOM 1747 C C . ASP A 1 215 ? -1.177 21.578 -21.156 1 72.69 215 ASP A C 1
ATOM 1749 O O . ASP A 1 215 ? -1.469 21.766 -22.344 1 72.69 215 ASP A O 1
ATOM 1753 N N . LEU A 1 216 ? -2.055 21.25 -20.281 1 67.88 216 LEU A N 1
ATOM 1754 C CA . LEU A 1 216 ? -3.439 21.047 -20.703 1 67.88 216 LEU A CA 1
ATOM 1755 C C . LEU A 1 216 ? -4.246 22.328 -20.531 1 67.88 216 LEU A C 1
ATOM 1757 O O . LEU A 1 216 ? -4.074 23.047 -19.547 1 67.88 216 LEU A O 1
ATOM 1761 N N . VAL A 1 217 ? -4.859 22.75 -21.672 1 58.47 217 VAL A N 1
ATOM 1762 C CA . VAL A 1 217 ? -5.746 23.906 -21.641 1 58.47 217 VAL A CA 1
ATOM 1763 C C . VAL A 1 217 ? -7.027 23.562 -20.875 1 58.47 217 VAL A C 1
ATOM 1765 O O . VAL A 1 217 ? -7.574 22.469 -21.047 1 58.47 217 VAL A O 1
ATOM 1768 N N . ALA A 1 218 ? -7.301 24.281 -19.922 1 56.09 218 ALA A N 1
ATOM 1769 C CA . ALA A 1 218 ? -8.469 24.078 -19.062 1 56.09 218 ALA A CA 1
ATOM 1770 C C . ALA A 1 218 ? -9.719 23.812 -19.891 1 56.09 218 ALA A C 1
ATOM 1772 O O . ALA A 1 218 ? -10 24.531 -20.844 1 56.09 218 ALA A O 1
ATOM 1773 N N . THR A 1 219 ? -10.172 22.531 -19.953 1 48.88 219 THR A N 1
ATOM 1774 C CA . THR A 1 219 ? -11.5 22.344 -20.516 1 48.88 219 THR A CA 1
ATOM 1775 C C . THR A 1 219 ? -12.562 22.969 -19.609 1 48.88 219 THR A C 1
ATOM 1777 O O . THR A 1 219 ? -12.43 22.922 -18.375 1 48.88 219 THR A O 1
ATOM 1780 N N . ASN A 1 220 ? -13.25 23.906 -20.188 1 44.59 220 ASN A N 1
ATOM 1781 C CA . ASN A 1 220 ? -14.359 24.547 -19.484 1 44.59 220 ASN A CA 1
ATOM 1782 C C . ASN A 1 220 ? -15.164 23.547 -18.672 1 44.59 220 ASN A C 1
ATOM 1784 O O . ASN A 1 220 ? -16.094 22.922 -19.188 1 44.59 220 ASN A O 1
ATOM 1788 N N . ARG A 1 221 ? -14.609 22.844 -17.984 1 45.81 221 ARG A N 1
ATOM 1789 C CA . ARG A 1 221 ? -15.539 21.984 -17.25 1 45.81 221 ARG A CA 1
ATOM 1790 C C . ARG A 1 221 ? -16.484 22.812 -16.375 1 45.81 221 ARG A C 1
ATOM 1792 O O . ARG A 1 221 ? -16.078 23.828 -15.82 1 45.81 221 ARG A O 1
ATOM 1799 N N . THR A 1 222 ? -17.766 22.594 -16.562 1 41.5 222 THR A N 1
ATOM 1800 C CA . THR A 1 222 ? -18.953 23.156 -15.938 1 41.5 222 THR A CA 1
ATOM 1801 C C . THR A 1 222 ? -18.75 23.359 -14.438 1 41.5 222 THR A C 1
ATOM 1803 O O . THR A 1 222 ? -18.172 22.484 -13.773 1 41.5 222 THR A O 1
ATOM 1806 N N . GLN A 1 223 ? -18.875 24.516 -13.984 1 44.44 223 GLN A N 1
ATOM 1807 C CA . GLN A 1 223 ? -19.109 24.984 -12.625 1 44.44 223 GLN A CA 1
ATOM 1808 C C . GLN A 1 223 ? -19.984 24.031 -11.844 1 44.44 223 GLN A C 1
ATOM 1810 O O . GLN A 1 223 ? -21.203 24 -12.039 1 44.44 223 GLN A O 1
ATOM 1815 N N . GLU A 1 224 ? -19.766 22.891 -11.727 1 43.78 224 GLU A N 1
ATOM 1816 C CA . GLU A 1 224 ? -20.688 22.266 -10.797 1 43.78 224 GLU A CA 1
ATOM 1817 C C . GLU A 1 224 ? -20.719 23 -9.461 1 43.78 224 GLU A C 1
ATOM 1819 O O . GLU A 1 224 ? -19.672 23.203 -8.844 1 43.78 224 GLU A O 1
ATOM 1824 N N . LYS A 1 225 ? -21.688 23.797 -9.289 1 45.22 225 LYS A N 1
ATOM 1825 C CA . LYS A 1 225 ? -22.047 24.422 -8.016 1 45.22 225 LYS A CA 1
ATOM 1826 C C . LYS A 1 225 ? -21.922 23.422 -6.867 1 45.22 225 LYS A C 1
ATOM 1828 O O . LYS A 1 225 ? -22.641 22.422 -6.828 1 45.22 225 LYS A O 1
ATOM 1833 N N . THR A 1 226 ? -20.781 23.156 -6.457 1 45.97 226 THR A N 1
ATOM 1834 C CA . THR A 1 226 ? -20.75 22.328 -5.254 1 45.97 226 THR A CA 1
ATOM 1835 C C . THR A 1 226 ? -21.469 23.031 -4.105 1 45.97 226 THR A C 1
ATOM 1837 O O . THR A 1 226 ? -20.969 24.016 -3.559 1 45.97 226 THR A O 1
ATOM 1840 N N . GLU A 1 227 ? -22.719 23.281 -4.184 1 46.69 227 GLU A N 1
ATOM 1841 C CA . GLU A 1 227 ? -23.422 23.703 -2.975 1 46.69 227 GLU A CA 1
ATOM 1842 C C . GLU A 1 227 ? -23.109 22.766 -1.81 1 46.69 227 GLU A C 1
ATOM 1844 O O . GLU A 1 227 ? -23.484 21.594 -1.836 1 46.69 227 GLU A O 1
ATOM 1849 N N . SER A 1 228 ? -22.016 22.969 -1.264 1 50.97 228 SER A N 1
ATOM 1850 C CA . SER A 1 228 ? -21.641 22.125 -0.124 1 50.97 228 SER A CA 1
ATOM 1851 C C . SER A 1 228 ? -22.719 22.172 0.967 1 50.97 228 SER A C 1
ATOM 1853 O O . SER A 1 228 ? -23.219 23.25 1.293 1 50.97 228 SER A O 1
ATOM 1855 N N . GLN A 1 229 ? -23.531 21.203 1.115 1 47.72 229 GLN A N 1
ATOM 1856 C CA . GLN A 1 229 ? -24.5 20.922 2.182 1 47.72 229 GLN A CA 1
ATOM 1857 C C . GLN A 1 229 ? -23.844 21.078 3.555 1 47.72 229 GLN A C 1
ATOM 1859 O O . GLN A 1 229 ? -24.203 20.375 4.496 1 47.72 229 GLN A O 1
ATOM 1864 N N . VAL A 1 230 ? -22.906 21.938 3.727 1 50.56 230 VAL A N 1
ATOM 1865 C CA . VAL A 1 230 ? -22.172 22 4.98 1 50.56 230 VAL A CA 1
ATOM 1866 C C . VAL A 1 230 ? -23.078 22.516 6.094 1 50.56 230 VAL A C 1
ATOM 1868 O O . VAL A 1 230 ? -22.844 22.234 7.273 1 50.56 230 VAL A O 1
ATOM 1871 N N . ILE A 1 231 ? -24.359 23.203 5.805 1 50.19 231 ILE A N 1
ATOM 1872 C CA . ILE A 1 231 ? -24.906 24 6.891 1 50.19 231 ILE A CA 1
ATOM 1873 C C . ILE A 1 231 ? -26.266 23.453 7.309 1 50.19 231 ILE A C 1
ATOM 1875 O O . ILE A 1 231 ? -27.281 23.734 6.656 1 50.19 231 ILE A O 1
ATOM 1879 N N . ARG A 1 232 ? -26.391 22.359 7.926 1 48.31 232 ARG A N 1
ATOM 1880 C CA . ARG A 1 232 ? -27.75 21.953 8.305 1 48.31 232 ARG A CA 1
ATOM 1881 C C . ARG A 1 232 ? -28 22.234 9.781 1 48.31 232 ARG A C 1
ATOM 1883 O O . ARG A 1 232 ? -29.156 22.203 10.234 1 48.31 232 ARG A O 1
ATOM 1890 N N . GLU A 1 233 ? -27.078 22.375 10.617 1 55.59 233 GLU A N 1
ATOM 1891 C CA . GLU A 1 233 ? -27.266 22.516 12.055 1 55.59 233 GLU A CA 1
ATOM 1892 C C . GLU A 1 233 ? -26.766 23.875 12.547 1 55.59 233 GLU A C 1
ATOM 1894 O O . GLU A 1 233 ? -26.203 24.641 11.781 1 55.59 233 GLU A O 1
ATOM 1899 N N . MET A 1 234 ? -27.234 24.125 13.766 1 61.56 234 MET A N 1
ATOM 1900 C CA . MET A 1 234 ? -26.688 25.312 14.406 1 61.56 234 MET A CA 1
ATOM 1901 C C . MET A 1 234 ? -25.156 25.281 14.406 1 61.56 234 MET A C 1
ATOM 1903 O O . MET A 1 234 ? -24.562 24.422 15.07 1 61.56 234 MET A O 1
ATOM 1907 N N . VAL A 1 235 ? -24.641 26.062 13.656 1 82.56 235 VAL A N 1
ATOM 1908 C CA . VAL A 1 235 ? -23.188 26.047 13.5 1 82.56 235 VAL A CA 1
ATOM 1909 C C . VAL A 1 235 ? -22.625 27.438 13.727 1 82.56 235 VAL A C 1
ATOM 1911 O O . VAL A 1 235 ? -23.266 28.438 13.398 1 82.56 235 VAL A O 1
ATOM 1914 N N . GLY A 1 236 ? -21.578 27.516 14.625 1 91.62 236 GLY A N 1
ATOM 1915 C CA . GLY A 1 236 ? -20.781 28.75 14.68 1 91.62 236 GLY A CA 1
ATOM 1916 C C . GLY A 1 236 ? -19.734 28.828 13.586 1 91.62 236 GLY A C 1
ATOM 1917 O O . GLY A 1 236 ? -19.578 27.891 12.797 1 91.62 236 GLY A O 1
ATOM 1918 N N . VAL A 1 237 ? -19.156 30 13.516 1 95.44 237 VAL A N 1
ATOM 1919 C CA . VAL A 1 237 ? -18.078 30.203 12.555 1 95.44 237 VAL A CA 1
ATOM 1920 C C . VAL A 1 237 ? -16.859 30.828 13.242 1 95.44 237 VAL A C 1
ATOM 1922 O O . VAL A 1 237 ? -17 31.781 14 1 95.44 237 VAL A O 1
ATOM 1925 N N . TYR A 1 238 ? -15.711 30.203 13.109 1 96.44 238 TYR A N 1
ATOM 1926 C CA . TYR A 1 238 ? -14.484 30.906 13.453 1 96.44 238 TYR A CA 1
ATOM 1927 C C . TYR A 1 238 ? -14.211 32.031 12.461 1 96.44 238 TYR A C 1
ATOM 1929 O O . TYR A 1 238 ? -14.078 31.797 11.258 1 96.44 238 TYR A O 1
ATOM 1937 N N . LEU A 1 239 ? -14.062 33.188 12.992 1 96.06 239 LEU A N 1
ATOM 1938 C CA . LEU A 1 239 ? -13.93 34.344 12.109 1 96.06 239 LEU A CA 1
ATOM 1939 C C . LEU A 1 239 ? -12.656 35.125 12.414 1 96.06 239 LEU A C 1
ATOM 1941 O O . LEU A 1 239 ? -12.391 35.469 13.562 1 96.06 239 LEU A O 1
ATOM 1945 N N . SER A 1 240 ? -11.852 35.281 11.469 1 93.44 240 SER A N 1
ATOM 1946 C CA . SER A 1 240 ? -10.703 36.188 11.508 1 93.44 240 SER A CA 1
ATOM 1947 C C . SER A 1 240 ? -10.867 37.344 10.531 1 93.44 240 SER A C 1
ATOM 1949 O O . SER A 1 240 ? -11.969 37.594 10.055 1 93.44 240 SER A O 1
ATOM 1951 N N . GLY A 1 241 ? -9.828 38.062 10.289 1 90.25 241 GLY A N 1
ATOM 1952 C CA . GLY A 1 241 ? -9.867 39.125 9.312 1 90.25 241 GLY A CA 1
ATOM 1953 C C . GLY A 1 241 ? -9.414 38.719 7.93 1 90.25 241 GLY A C 1
ATOM 1954 O O . GLY A 1 241 ? -9.328 39.531 7.012 1 90.25 241 GLY A O 1
ATOM 1955 N N . GLY A 1 242 ? -9.172 37.406 7.828 1 92.5 242 GLY A N 1
ATOM 1956 C CA . GLY A 1 242 ? -8.719 36.875 6.547 1 92.5 242 GLY A CA 1
ATOM 1957 C C . GLY A 1 242 ? -9.852 36.438 5.645 1 92.5 242 GLY A C 1
ATOM 1958 O O . GLY A 1 242 ? -10.961 36.188 6.117 1 92.5 242 GLY A O 1
ATOM 1959 N N . ILE A 1 243 ? -9.555 36.25 4.402 1 94.31 243 ILE A N 1
ATOM 1960 C CA . ILE A 1 243 ? -10.562 35.969 3.387 1 94.31 243 ILE A CA 1
ATOM 1961 C C . ILE A 1 243 ? -11.195 34.594 3.631 1 94.31 243 ILE A C 1
ATOM 1963 O O . ILE A 1 243 ? -12.375 34.406 3.336 1 94.31 243 ILE A O 1
ATOM 1967 N N . ASP A 1 244 ? -10.453 33.656 4.184 1 94.94 244 ASP A N 1
ATOM 1968 C CA . ASP A 1 244 ? -10.938 32.281 4.316 1 94.94 244 ASP A CA 1
ATOM 1969 C C . ASP A 1 244 ? -12.148 32.219 5.242 1 94.94 244 ASP A C 1
ATOM 1971 O O . ASP A 1 244 ? -13.227 31.797 4.832 1 94.94 244 ASP A O 1
ATOM 1975 N N . SER A 1 245 ? -11.969 32.688 6.492 1 94.94 245 SER A N 1
ATOM 1976 C CA . SER A 1 245 ? -13.055 32.625 7.465 1 94.94 245 SER A CA 1
ATOM 1977 C C . SER A 1 245 ? -14.18 33.594 7.086 1 94.94 245 SER A C 1
ATOM 1979 O O . SER A 1 245 ? -15.352 33.312 7.336 1 94.94 245 SER A O 1
ATOM 1981 N N . CYS A 1 246 ? -13.859 34.688 6.461 1 95.31 246 CYS A N 1
ATOM 1982 C CA . CYS A 1 246 ? -14.867 35.656 6.031 1 95.31 246 CYS A CA 1
ATOM 1983 C C . CYS A 1 246 ? -15.727 35.062 4.91 1 95.31 246 CYS A C 1
ATOM 1985 O O . CYS A 1 246 ? -16.938 35.281 4.875 1 95.31 246 CYS A O 1
ATOM 1987 N N . ALA A 1 247 ? -15.07 34.406 4.012 1 94.44 247 ALA A N 1
ATOM 1988 C CA . ALA A 1 247 ? -15.812 33.719 2.941 1 94.44 247 ALA A CA 1
ATOM 1989 C C . ALA A 1 247 ? -16.75 32.656 3.504 1 94.44 247 ALA A C 1
ATOM 1991 O O . ALA A 1 247 ? -17.891 32.531 3.055 1 94.44 247 ALA A O 1
ATOM 1992 N N . VAL A 1 248 ? -16.281 31.906 4.465 1 94.69 248 VAL A N 1
ATOM 1993 C CA . VAL A 1 248 ? -17.109 30.875 5.098 1 94.69 248 VAL A CA 1
ATOM 1994 C C . VAL A 1 248 ? -18.328 31.516 5.742 1 94.69 248 VAL A C 1
ATOM 1996 O O . VAL A 1 248 ? -19.453 31.047 5.559 1 94.69 248 VAL A O 1
ATOM 1999 N N . LEU A 1 249 ? -18.125 32.594 6.488 1 94.56 249 LEU A N 1
ATOM 2000 C CA . LEU A 1 249 ? -19.234 33.281 7.141 1 94.56 249 LEU A CA 1
ATOM 2001 C C . LEU A 1 249 ? -20.203 33.844 6.109 1 94.56 249 LEU A C 1
ATOM 2003 O O . LEU A 1 249 ? -21.422 33.656 6.219 1 94.56 249 LEU A O 1
ATOM 2007 N N . GLY A 1 250 ? -19.672 34.531 5.145 1 93.12 250 GLY A N 1
ATOM 2008 C CA . GLY A 1 250 ? -20.5 35.156 4.121 1 93.12 250 GLY A CA 1
ATOM 2009 C C . GLY A 1 250 ? -21.344 34.125 3.365 1 93.12 250 GLY A C 1
ATOM 2010 O O . GLY A 1 250 ? -22.547 34.344 3.174 1 93.12 250 GLY A O 1
ATOM 2011 N N . LEU A 1 251 ? -20.734 33.094 2.914 1 90.75 251 LEU A N 1
ATOM 2012 C CA . LEU A 1 251 ? -21.438 32.062 2.158 1 90.75 251 LEU A CA 1
ATOM 2013 C C . LEU A 1 251 ? -22.453 31.328 3.039 1 90.75 251 LEU A C 1
ATOM 2015 O O . LEU A 1 251 ? -23.547 31 2.58 1 90.75 251 LEU A O 1
ATOM 2019 N N . SER A 1 252 ? -22.047 31.047 4.277 1 89.75 252 SER A N 1
ATOM 2020 C CA . SER A 1 252 ? -22.969 30.391 5.199 1 89.75 252 SER A CA 1
ATOM 2021 C C . SER A 1 252 ? -24.219 31.234 5.422 1 89.75 252 SER A C 1
ATOM 2023 O O . SER A 1 252 ? -25.344 30.703 5.461 1 89.75 252 SER A O 1
ATOM 2025 N N . ASN A 1 253 ? -24.031 32.438 5.617 1 87.25 253 ASN A N 1
ATOM 2026 C CA . ASN A 1 253 ? -25.156 33.344 5.797 1 87.25 253 ASN A CA 1
ATOM 2027 C C . ASN A 1 253 ? -26.031 33.406 4.551 1 87.25 253 ASN A C 1
ATOM 2029 O O . ASN A 1 253 ? -27.266 33.438 4.656 1 87.25 253 ASN A O 1
ATOM 2033 N N . LYS A 1 254 ? -25.422 33.438 3.455 1 86.5 254 LYS A N 1
ATOM 2034 C CA . LYS A 1 254 ? -26.156 33.438 2.195 1 86.5 254 LYS A CA 1
ATOM 2035 C C . LYS A 1 254 ? -27.016 32.188 2.059 1 86.5 254 LYS A C 1
ATOM 2037 O O . LYS A 1 254 ? -28.172 32.25 1.674 1 86.5 254 LYS A O 1
ATOM 2042 N N . ILE A 1 255 ? -26.469 31.078 2.352 1 84.06 255 ILE A N 1
ATOM 2043 C CA . ILE A 1 255 ? -27.172 29.797 2.266 1 84.06 255 ILE A CA 1
ATOM 2044 C C . ILE A 1 255 ? -28.312 29.766 3.277 1 84.06 255 ILE A C 1
ATOM 2046 O O . ILE A 1 255 ? -29.406 29.297 2.965 1 84.06 255 ILE A O 1
ATOM 2050 N N . LEU A 1 256 ? -28.047 30.25 4.488 1 83.19 256 LEU A N 1
ATOM 2051 C CA . LEU A 1 256 ? -29.047 30.312 5.539 1 83.19 256 LEU A CA 1
ATOM 2052 C C . LEU A 1 256 ? -30.25 31.141 5.098 1 83.19 256 LEU A C 1
ATOM 2054 O O . LEU A 1 256 ? -31.406 30.75 5.316 1 83.19 256 LEU A O 1
ATOM 2058 N N . LYS A 1 257 ? -30.016 32.156 4.434 1 83 257 LYS A N 1
ATOM 2059 C CA . LYS A 1 257 ? -31.078 33.094 4.031 1 83 257 LYS A CA 1
ATOM 2060 C C . LYS A 1 257 ? -31.781 32.594 2.777 1 83 257 LYS A C 1
ATOM 2062 O O . LYS A 1 257 ? -33.031 32.625 2.705 1 83 257 LYS A O 1
ATOM 2067 N N . GLU A 1 258 ? -31.062 32.125 1.868 1 80.5 258 GLU A N 1
ATOM 2068 C CA . GLU A 1 258 ? -31.625 31.812 0.561 1 80.5 258 GLU A CA 1
ATOM 2069 C C . GLU A 1 258 ? -32.188 30.391 0.539 1 80.5 258 GLU A C 1
ATOM 2071 O O . GLU A 1 258 ? -33.219 30.141 -0.05 1 80.5 258 GLU A O 1
ATOM 2076 N N . HIS A 1 259 ? -31.5 29.516 1.139 1 71.75 259 HIS A N 1
ATOM 2077 C CA . HIS A 1 259 ? -31.875 28.109 0.998 1 71.75 259 HIS A CA 1
ATOM 2078 C C . HIS A 1 259 ? -32.781 27.672 2.145 1 71.75 259 HIS A C 1
ATOM 2080 O O . HIS A 1 259 ? -33.719 26.891 1.939 1 71.75 259 HIS A O 1
ATOM 2086 N N . PHE A 1 260 ? -32.406 28.234 3.391 1 69.81 260 PHE A N 1
ATOM 2087 C CA . PHE A 1 260 ? -33.188 27.781 4.535 1 69.81 260 PHE A CA 1
ATOM 2088 C C . PHE A 1 260 ? -34.219 28.828 4.941 1 69.81 260 PHE A C 1
ATOM 2090 O O . PHE A 1 260 ? -35.031 28.578 5.816 1 69.81 260 PHE A O 1
ATOM 2097 N N . LYS A 1 261 ? -34.312 29.984 4.367 1 68.75 261 LYS A N 1
ATOM 2098 C CA . LYS A 1 261 ? -35.281 31.062 4.613 1 68.75 261 LYS A CA 1
ATOM 2099 C C . LYS A 1 261 ? -35.375 31.359 6.105 1 68.75 261 LYS A C 1
ATOM 2101 O O . LYS A 1 261 ? -36.5 31.516 6.625 1 68.75 261 LYS A O 1
ATOM 2106 N N . SER A 1 262 ? -34.25 31.188 6.59 1 72.56 262 SER A N 1
ATOM 2107 C CA . SER A 1 262 ? -34.219 31.438 8.031 1 72.56 262 SER A CA 1
ATOM 2108 C C . SER A 1 262 ? -33.781 32.875 8.336 1 72.56 262 SER A C 1
ATOM 2110 O O . SER A 1 262 ? -32.906 33.406 7.668 1 72.56 262 SER A O 1
ATOM 2112 N N . ASP A 1 263 ? -34.375 33.406 9.281 1 71.19 263 ASP A N 1
ATOM 2113 C CA . ASP A 1 263 ? -34 34.75 9.742 1 71.19 263 ASP A CA 1
ATOM 2114 C C . ASP A 1 263 ? -32.969 34.688 10.859 1 71.19 263 ASP A C 1
ATOM 2116 O O . ASP A 1 263 ? -32.625 35.688 11.477 1 71.19 263 ASP A O 1
ATOM 2120 N N . GLY A 1 264 ? -32.594 33.562 11.039 1 76.38 264 GLY A N 1
ATOM 2121 C CA . GLY A 1 264 ? -31.609 33.375 12.086 1 76.38 264 GLY A CA 1
ATOM 2122 C C . GLY A 1 264 ? -30.25 33.938 11.727 1 76.38 264 GLY A C 1
ATOM 2123 O O . GLY A 1 264 ? -30.062 34.406 10.609 1 76.38 264 GLY A O 1
ATOM 2124 N N . SER A 1 265 ? -29.422 34.031 12.75 1 84.19 265 SER A N 1
ATOM 2125 C CA . SER A 1 265 ? -28.078 34.562 12.562 1 84.19 265 SER A CA 1
ATOM 2126 C C . SER A 1 265 ? -27.016 33.531 12.945 1 84.19 265 SER A C 1
ATOM 2128 O O . SER A 1 265 ? -27.25 32.688 13.805 1 84.19 265 SER A O 1
ATOM 2130 N N . ILE A 1 266 ? -25.969 33.625 12.266 1 90.62 266 ILE A N 1
ATOM 2131 C CA . ILE A 1 266 ? -24.828 32.781 12.586 1 90.62 266 ILE A CA 1
ATOM 2132 C C . ILE A 1 266 ? -23.938 33.469 13.633 1 90.62 266 ILE A C 1
ATOM 2134 O O . ILE A 1 266 ? -23.75 34.688 13.594 1 90.62 266 ILE A O 1
ATOM 2138 N N . ASP A 1 267 ? -23.531 32.75 14.594 1 94.69 267 ASP A N 1
ATOM 2139 C CA . ASP A 1 267 ? -22.594 33.281 15.57 1 94.69 267 ASP A CA 1
ATOM 2140 C C . ASP A 1 267 ? -21.156 33.188 15.062 1 94.69 267 ASP A C 1
ATOM 2142 O O . ASP A 1 267 ? -20.719 32.125 14.594 1 94.69 267 ASP A O 1
ATOM 2146 N N . ALA A 1 268 ? -20.469 34.312 15.086 1 96.88 268 ALA A N 1
ATOM 2147 C CA . ALA A 1 268 ? -19.078 34.375 14.656 1 96.88 268 ALA A CA 1
ATOM 2148 C C . ALA A 1 268 ? -18.141 34.625 15.844 1 96.88 268 ALA A C 1
ATOM 2150 O O . ALA A 1 268 ? -18.375 35.531 16.641 1 96.88 268 ALA A O 1
ATOM 2151 N N . PHE A 1 269 ? -17.156 33.781 15.984 1 97.5 269 PHE A N 1
ATOM 2152 C CA . PHE A 1 269 ? -16.234 33.875 17.109 1 97.5 269 PHE A CA 1
ATOM 2153 C C . PHE A 1 269 ? -14.859 34.344 16.641 1 97.5 269 PHE A C 1
ATOM 2155 O O . PHE A 1 269 ? -14.273 33.781 15.727 1 97.5 269 PHE A O 1
ATOM 2162 N N . THR A 1 270 ? -14.328 35.438 17.281 1 95.94 270 THR A N 1
ATOM 2163 C CA . THR A 1 270 ? -13.07 36.031 16.875 1 95.94 270 THR A CA 1
ATOM 2164 C C . THR A 1 270 ? -12.156 36.25 18.078 1 95.94 270 THR A C 1
ATOM 2166 O O . THR A 1 270 ? -12.594 36.75 19.125 1 95.94 270 THR A O 1
ATOM 2169 N N . LEU A 1 271 ? -10.906 35.844 17.875 1 93.06 271 LEU A N 1
ATOM 2170 C CA . LEU A 1 271 ? -9.891 36.156 18.875 1 93.06 271 LEU A CA 1
ATOM 2171 C C . LEU A 1 271 ? -9.383 37.594 18.688 1 93.06 271 LEU A C 1
ATOM 2173 O O . LEU A 1 271 ? -9.219 38.031 17.562 1 93.06 271 LEU A O 1
ATOM 2177 N N . SER A 1 272 ? -9.125 38.219 19.781 1 92.19 272 SER A N 1
ATOM 2178 C CA . SER A 1 272 ? -8.562 39.562 19.703 1 92.19 272 SER A CA 1
ATOM 2179 C C . SER A 1 272 ? -7.387 39.75 20.641 1 92.19 272 SER A C 1
ATOM 2181 O O . SER A 1 272 ? -7.309 39.062 21.672 1 92.19 272 SER A O 1
ATOM 2183 N N . PHE A 1 273 ? -6.449 40.531 20.203 1 88.06 273 PHE A N 1
ATOM 2184 C CA . PHE A 1 273 ? -5.293 40.906 21 1 88.06 273 PHE A CA 1
ATOM 2185 C C . PHE A 1 273 ? -5.301 42.406 21.281 1 88.06 273 PHE A C 1
ATOM 2187 O O . PHE A 1 273 ? -4.645 43.188 20.578 1 88.06 273 PHE A O 1
ATOM 2194 N N . LYS A 1 274 ? -5.832 42.875 22.266 1 82.69 274 LYS A N 1
ATOM 2195 C CA . LYS A 1 274 ? -6.098 44.281 22.516 1 82.69 274 LYS A CA 1
ATOM 2196 C C . LYS A 1 274 ? -4.805 45.031 22.75 1 82.69 274 LYS A C 1
ATOM 2198 O O . LYS A 1 274 ? -4.711 46.219 22.438 1 82.69 274 LYS A O 1
ATOM 2203 N N . ASP A 1 275 ? -3.863 44.375 23.172 1 78.75 275 ASP A N 1
ATOM 2204 C CA . ASP A 1 275 ? -2.615 45.031 23.516 1 78.75 275 ASP A CA 1
ATOM 2205 C C . ASP A 1 275 ? -1.675 45.094 22.312 1 78.75 275 ASP A C 1
ATOM 2207 O O . ASP A 1 275 ? -0.611 45.719 22.375 1 78.75 275 ASP A O 1
ATOM 2211 N N . HIS A 1 276 ? -2.043 44.562 21.234 1 81.69 276 HIS A N 1
ATOM 2212 C CA . HIS A 1 276 ? -1.192 44.531 20.047 1 81.69 276 HIS A CA 1
ATOM 2213 C C . HIS A 1 276 ? -2.01 44.75 18.781 1 81.69 276 HIS A C 1
ATOM 2215 O O . HIS A 1 276 ? -2.312 43.812 18.047 1 81.69 276 HIS A O 1
ATOM 2221 N N . PRO A 1 277 ? -2.125 45.938 18.453 1 75.12 277 PRO A N 1
ATOM 2222 C CA . PRO A 1 277 ? -2.994 46.281 17.312 1 75.12 277 PRO A CA 1
ATOM 2223 C C . PRO A 1 277 ? -2.527 45.656 16 1 75.12 277 PRO A C 1
ATOM 2225 O O . PRO A 1 277 ? -3.346 45.344 15.133 1 75.12 277 PRO A O 1
ATOM 2228 N N . ALA A 1 278 ? -1.271 45.438 15.898 1 72.56 278 ALA A N 1
ATOM 2229 C CA . ALA A 1 278 ? -0.724 44.906 14.656 1 72.56 278 ALA A CA 1
ATOM 2230 C C . ALA A 1 278 ? -1.152 43.438 14.461 1 72.56 278 ALA A C 1
ATOM 2232 O O . ALA A 1 278 ? -1.165 42.938 13.336 1 72.56 278 ALA A O 1
ATOM 2233 N N . PHE A 1 279 ? -1.521 42.875 15.445 1 77.38 279 PHE A N 1
ATOM 2234 C CA . PHE A 1 279 ? -1.89 41.469 15.391 1 77.38 279 PHE A CA 1
ATOM 2235 C C . PHE A 1 279 ? -3.387 41.281 15.609 1 77.38 279 PHE A C 1
ATOM 2237 O O . PHE A 1 279 ? -3.902 40.188 15.547 1 77.38 279 PHE A O 1
ATOM 2244 N N . ASP A 1 280 ? -4.078 42.406 15.781 1 82.19 280 ASP A N 1
ATOM 2245 C CA . ASP A 1 280 ? -5.5 42.375 16.094 1 82.19 280 ASP A CA 1
ATOM 2246 C C . ASP A 1 280 ? -6.352 42.594 14.852 1 82.19 280 ASP A C 1
ATOM 2248 O O . ASP A 1 280 ? -6.316 43.656 14.25 1 82.19 280 ASP A O 1
ATOM 2252 N N . GLU A 1 281 ? -7.098 41.5 14.531 1 85.56 281 GLU A N 1
ATOM 2253 C CA . GLU A 1 281 ? -7.949 41.562 13.344 1 85.56 281 GLU A CA 1
ATOM 2254 C C . GLU A 1 281 ? -9.414 41.781 13.727 1 85.56 281 GLU A C 1
ATOM 2256 O O . GLU A 1 281 ? -10.305 41.625 12.891 1 85.56 281 GLU A O 1
ATOM 2261 N N . ALA A 1 282 ? -9.664 42.188 14.883 1 90.94 282 ALA A N 1
ATOM 2262 C CA . ALA A 1 282 ? -11.023 42.219 15.422 1 90.94 282 ALA A CA 1
ATOM 2263 C C . ALA A 1 282 ? -11.875 43.25 14.68 1 90.94 282 ALA A C 1
ATOM 2265 O O . ALA A 1 282 ? -13.062 43 14.43 1 90.94 282 ALA A O 1
ATOM 2266 N N . THR A 1 283 ? -11.266 44.344 14.359 1 92.44 283 THR A N 1
ATOM 2267 C CA . THR A 1 283 ? -12.023 45.375 13.688 1 92.44 283 THR A CA 1
ATOM 2268 C C . THR A 1 283 ? -12.492 44.906 12.32 1 92.44 283 THR A C 1
ATOM 2270 O O . THR A 1 283 ? -13.648 45.156 11.938 1 92.44 283 THR A O 1
ATOM 2273 N N . ILE A 1 284 ? -11.625 44.281 11.641 1 93.75 284 ILE A N 1
ATOM 2274 C CA . ILE A 1 284 ? -11.953 43.781 10.312 1 93.75 284 ILE A CA 1
ATOM 2275 C C . ILE A 1 284 ? -13.008 42.656 10.422 1 93.75 284 ILE A C 1
ATOM 2277 O O . ILE A 1 284 ? -13.977 42.656 9.664 1 93.75 284 ILE A O 1
ATOM 2281 N N . ALA A 1 285 ? -12.836 41.781 11.359 1 95.62 285 ALA A N 1
ATOM 2282 C CA . ALA A 1 285 ? -13.766 40.688 11.586 1 95.62 285 ALA A CA 1
ATOM 2283 C C . ALA A 1 285 ? -15.148 41.219 11.961 1 95.62 285 ALA A C 1
ATOM 2285 O O . ALA A 1 285 ? -16.172 40.688 11.508 1 95.62 285 ALA A O 1
ATOM 2286 N N . LYS A 1 286 ? -15.156 42.25 12.758 1 96.56 286 LYS A N 1
ATOM 2287 C CA . LYS A 1 286 ? -16.422 42.812 13.195 1 96.56 286 LYS A CA 1
ATOM 2288 C C . LYS A 1 286 ? -17.188 43.406 12.016 1 96.56 286 LYS A C 1
ATOM 2290 O O . LYS A 1 286 ? -18.406 43.25 11.914 1 96.56 286 LYS A O 1
ATOM 2295 N N . LYS A 1 287 ? -16.484 44.094 11.156 1 97 287 LYS A N 1
ATOM 2296 C CA . LYS A 1 287 ? -17.125 44.656 9.961 1 97 287 LYS A CA 1
ATOM 2297 C C . LYS A 1 287 ? -17.719 43.562 9.094 1 97 287 LYS A C 1
ATOM 2299 O O . LYS A 1 287 ? -18.812 43.688 8.562 1 97 287 LYS A O 1
ATOM 2304 N N . GLN A 1 288 ? -16.969 42.5 8.938 1 96.62 288 GLN A N 1
ATOM 2305 C CA . GLN A 1 288 ? -17.453 41.375 8.148 1 96.62 288 GLN A CA 1
ATOM 2306 C C . GLN A 1 288 ? -18.688 40.75 8.797 1 96.62 288 GLN A C 1
ATOM 2308 O O . GLN A 1 288 ? -19.641 40.375 8.109 1 96.62 288 GLN A O 1
ATOM 2313 N N . ALA A 1 289 ? -18.641 40.531 10.117 1 96.94 289 ALA A N 1
ATOM 2314 C CA . ALA A 1 289 ? -19.781 39.969 10.844 1 96.94 289 ALA A CA 1
ATOM 2315 C C . ALA A 1 289 ? -21.031 40.844 10.648 1 96.94 289 ALA A C 1
ATOM 2317 O O . ALA A 1 289 ? -22.125 40.344 10.461 1 96.94 289 ALA A O 1
ATOM 2318 N N . GLN A 1 290 ? -20.812 42.125 10.688 1 96.31 290 GLN A N 1
ATOM 2319 C CA . GLN A 1 290 ? -21.906 43.062 10.492 1 96.31 290 GLN A CA 1
ATOM 2320 C C . GLN A 1 290 ? -22.5 42.938 9.086 1 96.31 290 GLN A C 1
ATOM 2322 O O . GLN A 1 290 ? -23.719 42.906 8.914 1 96.31 290 GLN A O 1
ATOM 2327 N N . LEU A 1 291 ? -21.609 42.906 8.164 1 95.19 291 LEU A N 1
ATOM 2328 C CA . LEU A 1 291 ? -22.062 42.75 6.781 1 95.19 291 LEU A CA 1
ATOM 2329 C C . LEU A 1 291 ? -22.906 41.5 6.613 1 95.19 291 LEU A C 1
ATOM 2331 O O . LEU A 1 291 ? -23.891 41.5 5.879 1 95.19 291 LEU A O 1
ATOM 2335 N N . SER A 1 292 ? -22.562 40.438 7.281 1 93.5 292 SER A N 1
ATOM 2336 C CA . SER A 1 292 ? -23.219 39.156 7.129 1 93.5 292 SER A CA 1
ATOM 2337 C C . SER A 1 292 ? -24.406 39.031 8.062 1 93.5 292 SER A C 1
ATOM 2339 O O . SER A 1 292 ? -25.125 38 8.023 1 93.5 292 SER A O 1
ATOM 2341 N N . GLY A 1 293 ? -24.547 40 8.953 1 90.94 293 GLY A N 1
ATOM 2342 C CA . GLY A 1 293 ? -25.641 39.906 9.922 1 90.94 293 GLY A CA 1
ATOM 2343 C C . GLY A 1 293 ? -25.406 38.875 11 1 90.94 293 GLY A C 1
ATOM 2344 O O . GLY A 1 293 ? -26.359 38.344 11.57 1 90.94 293 GLY A O 1
ATOM 2345 N N . ALA A 1 294 ? -24.219 38.594 11.289 1 93.88 294 ALA A N 1
ATOM 2346 C CA . ALA A 1 294 ? -23.875 37.562 12.266 1 93.88 294 ALA A CA 1
ATOM 2347 C C . ALA A 1 294 ? -23.766 38.156 13.672 1 93.88 294 ALA A C 1
ATOM 2349 O O . ALA A 1 294 ? -23.516 39.344 13.828 1 93.88 294 ALA A O 1
ATOM 2350 N N . LYS A 1 295 ? -24.078 37.312 14.633 1 94.44 295 LYS A N 1
ATOM 2351 C CA . LYS A 1 295 ? -23.781 37.688 16.016 1 94.44 295 LYS A CA 1
ATOM 2352 C C . LYS A 1 295 ? -22.281 37.562 16.312 1 94.44 295 LYS A C 1
ATOM 2354 O O . LYS A 1 295 ? -21.719 36.469 16.234 1 94.44 295 LYS A O 1
ATOM 2359 N N . TYR A 1 296 ? -21.719 38.656 16.656 1 96.31 296 TYR A N 1
ATOM 2360 C CA . TYR A 1 296 ? -20.266 38.75 16.781 1 96.31 296 TYR A CA 1
ATOM 2361 C C . TYR A 1 296 ? -19.828 38.5 18.219 1 96.31 296 TYR A C 1
ATOM 2363 O O . TYR A 1 296 ? -20.297 39.188 19.141 1 96.31 296 TYR A O 1
ATOM 2371 N N . HIS A 1 297 ? -19.031 37.5 18.469 1 96.81 297 HIS A N 1
ATOM 2372 C CA . HIS A 1 297 ? -18.422 37.188 19.75 1 96.81 297 HIS A CA 1
ATOM 2373 C C . HIS A 1 297 ? -16.922 37.438 19.719 1 96.81 297 HIS A C 1
ATOM 2375 O O . HIS A 1 297 ? -16.172 36.719 19.047 1 96.81 297 HIS A O 1
ATOM 2381 N N . GLU A 1 298 ? -16.453 38.438 20.406 1 96.06 298 GLU A N 1
ATOM 2382 C CA . GLU A 1 298 ? -15.031 38.719 20.516 1 96.06 298 GLU A CA 1
ATOM 2383 C C . GLU A 1 298 ? -14.422 38.094 21.766 1 96.06 298 GLU A C 1
ATOM 2385 O O . GLU A 1 298 ? -14.953 38.25 22.875 1 96.06 298 GLU A O 1
ATOM 2390 N N . ILE A 1 299 ? -13.391 37.344 21.625 1 95.38 299 ILE A N 1
ATOM 2391 C CA . ILE A 1 299 ? -12.703 36.688 22.719 1 95.38 299 ILE A CA 1
ATOM 2392 C C . ILE A 1 299 ? -11.312 37.281 22.891 1 95.38 299 ILE A C 1
ATOM 2394 O O . ILE A 1 299 ? -10.367 36.875 22.203 1 95.38 299 ILE A O 1
ATOM 2398 N N . PRO A 1 300 ? -11.141 38.188 23.797 1 93.31 300 PRO A N 1
ATOM 2399 C CA . PRO A 1 300 ? -9.805 38.75 24.016 1 93.31 300 PRO A CA 1
ATOM 2400 C C . PRO A 1 300 ? -8.844 37.75 24.656 1 93.31 300 PRO A C 1
ATOM 2402 O O . PRO A 1 300 ? -9.219 37.031 25.578 1 93.31 300 PRO A O 1
ATOM 2405 N N . ILE A 1 301 ? -7.695 37.656 24.141 1 92 301 ILE A N 1
ATOM 2406 C CA . ILE A 1 301 ? -6.66 36.781 24.656 1 92 301 ILE A CA 1
ATOM 2407 C C . ILE A 1 301 ? -5.461 37.594 25.125 1 92 301 ILE A C 1
ATOM 2409 O O . ILE A 1 301 ? -4.969 38.469 24.391 1 92 301 ILE A O 1
ATOM 2413 N N . THR A 1 302 ? -4.992 37.312 26.312 1 90.12 302 THR A N 1
ATOM 2414 C CA . THR A 1 302 ? -3.82 38 26.875 1 90.12 302 THR A CA 1
ATOM 2415 C C . THR A 1 302 ? -2.635 37.031 26.938 1 90.12 302 THR A C 1
ATOM 2417 O O . THR A 1 302 ? -2.805 35.812 26.828 1 90.12 302 THR A O 1
ATOM 2420 N N . GLN A 1 303 ? -1.457 37.594 27.109 1 91.31 303 GLN A N 1
ATOM 2421 C CA . GLN A 1 303 ? -0.264 36.781 27.297 1 91.31 303 GLN A CA 1
ATOM 2422 C C . GLN A 1 303 ? -0.393 35.906 28.547 1 91.31 303 GLN A C 1
ATOM 2424 O O . GLN A 1 303 ? 0.125 34.781 28.578 1 91.31 303 GLN A O 1
ATOM 2429 N N . GLN A 1 304 ? -1.111 36.406 29.5 1 93.94 304 GLN A N 1
ATOM 2430 C CA . GLN A 1 304 ? -1.334 35.625 30.719 1 93.94 304 GLN A CA 1
ATOM 2431 C C . GLN A 1 304 ? -2.168 34.375 30.422 1 93.94 304 GLN A C 1
ATOM 2433 O O . GLN A 1 304 ? -1.861 33.312 30.922 1 93.94 304 GLN A O 1
ATOM 2438 N N . GLU A 1 305 ? -3.217 34.562 29.656 1 94.12 305 GLU A N 1
ATOM 2439 C CA . GLU A 1 305 ? -4.055 33.438 29.281 1 94.12 305 GLU A CA 1
ATOM 2440 C C . GLU A 1 305 ? -3.266 32.406 28.484 1 94.12 305 GLU A C 1
ATOM 2442 O O . GLU A 1 305 ? -3.436 31.203 28.688 1 94.12 305 GLU A O 1
ATOM 2447 N N . LEU A 1 306 ? -2.441 32.906 27.609 1 94.62 306 LEU A N 1
ATOM 2448 C CA . LEU A 1 306 ? -1.602 32 26.844 1 94.62 306 LEU A CA 1
ATOM 2449 C C . LEU A 1 306 ? -0.681 31.188 27.75 1 94.62 306 LEU A C 1
ATOM 2451 O O . LEU A 1 306 ? -0.563 29.969 27.609 1 94.62 306 LEU A O 1
ATOM 2455 N N . ALA A 1 307 ? -0.037 31.891 28.641 1 96.75 307 ALA A N 1
ATOM 2456 C CA . ALA A 1 307 ? 0.88 31.234 29.578 1 96.75 307 ALA A CA 1
ATOM 2457 C C . ALA A 1 307 ? 0.144 30.234 30.453 1 96.75 307 ALA A C 1
ATOM 2459 O O . ALA A 1 307 ? 0.623 29.125 30.672 1 96.75 307 ALA A O 1
ATOM 2460 N N . ASP A 1 308 ? -1.056 30.594 30.938 1 97.44 308 ASP A N 1
ATOM 2461 C CA . ASP A 1 308 ? -1.819 29.797 31.875 1 97.44 308 ASP A CA 1
ATOM 2462 C C . ASP A 1 308 ? -2.293 28.484 31.234 1 97.44 308 ASP A C 1
ATOM 2464 O O . ASP A 1 308 ? -2.486 27.484 31.922 1 97.44 308 ASP A O 1
ATOM 2468 N N . HIS A 1 309 ? -2.473 28.484 29.953 1 97.69 309 HIS A N 1
ATOM 2469 C CA . HIS A 1 309 ? -3.121 27.328 29.312 1 97.69 309 HIS A CA 1
ATOM 2470 C C . HIS A 1 309 ? -2.154 26.594 28.391 1 97.69 309 HIS A C 1
ATOM 2472 O O . HIS A 1 309 ? -2.551 25.672 27.688 1 97.69 309 HIS A O 1
ATOM 2478 N N . PHE A 1 310 ? -0.875 26.984 28.391 1 97.81 310 PHE A N 1
ATOM 2479 C CA . PHE A 1 310 ? 0.126 26.375 27.531 1 97.81 310 PHE A CA 1
ATOM 2480 C C . PHE A 1 310 ? 0.236 24.875 27.781 1 97.81 310 PHE A C 1
ATOM 2482 O O . PHE A 1 310 ? 0.119 24.078 26.844 1 97.81 310 PHE A O 1
ATOM 2489 N N . GLU A 1 311 ? 0.377 24.5 28.984 1 97.69 311 GLU A N 1
ATOM 2490 C CA . GLU A 1 311 ? 0.607 23.109 29.344 1 97.69 311 GLU A CA 1
ATOM 2491 C C . GLU A 1 311 ? -0.59 22.234 28.984 1 97.69 311 GLU A C 1
ATOM 2493 O O . GLU A 1 311 ? -0.426 21.156 28.406 1 97.69 311 GLU A O 1
ATOM 2498 N N . GLU A 1 312 ? -1.777 22.688 29.281 1 97.75 312 GLU A N 1
ATOM 2499 C CA . GLU A 1 312 ? -2.984 21.938 28.984 1 97.75 312 GLU A CA 1
ATOM 2500 C C . GLU A 1 312 ? -3.189 21.812 27.469 1 97.75 312 GLU A C 1
ATOM 2502 O O . GLU A 1 312 ? -3.557 20.734 26.984 1 97.75 312 GLU A O 1
ATOM 2507 N N . ALA A 1 313 ? -2.955 22.891 26.797 1 97.69 313 ALA A N 1
ATOM 2508 C CA . ALA A 1 313 ? -3.146 22.906 25.344 1 97.69 313 ALA A CA 1
ATOM 2509 C C . ALA A 1 313 ? -2.189 21.938 24.672 1 97.69 313 ALA A C 1
ATOM 2511 O O . ALA A 1 313 ? -2.58 21.203 23.75 1 97.69 313 ALA A O 1
ATOM 2512 N N . VAL A 1 314 ? -0.953 21.891 25.078 1 96.44 314 VAL A N 1
ATOM 2513 C CA . VAL A 1 314 ? 0.033 21.031 24.422 1 96.44 314 VAL A CA 1
ATOM 2514 C C . VAL A 1 314 ? -0.285 19.578 24.719 1 96.44 314 VAL A C 1
ATOM 2516 O O . VAL A 1 314 ? -0.075 18.703 23.875 1 96.44 314 VAL A O 1
ATOM 2519 N N . TYR A 1 315 ? -0.858 19.312 25.891 1 96.69 315 TYR A N 1
ATOM 2520 C CA . TYR A 1 315 ? -1.289 17.969 26.234 1 96.69 315 TYR A CA 1
ATOM 2521 C C . TYR A 1 315 ? -2.33 17.453 25.266 1 96.69 315 TYR A C 1
ATOM 2523 O O . TYR A 1 315 ? -2.223 16.328 24.766 1 96.69 315 TYR A O 1
ATOM 2531 N N . HIS A 1 316 ? -3.283 18.25 24.906 1 96.94 316 HIS A N 1
ATOM 2532 C CA . HIS A 1 316 ? -4.34 17.844 23.984 1 96.94 316 HIS A CA 1
ATOM 2533 C C . HIS A 1 316 ? -3.848 17.844 22.547 1 96.94 316 HIS A C 1
ATOM 2535 O O . HIS A 1 316 ? -4.289 17.031 21.734 1 96.94 316 HIS A O 1
ATOM 2541 N N . CYS A 1 317 ? -2.967 18.734 22.312 1 94.62 317 CYS A N 1
ATOM 2542 C CA . CYS A 1 317 ? -2.385 18.797 20.969 1 94.62 317 CYS A CA 1
ATOM 2543 C C . CYS A 1 317 ? -1.517 17.578 20.703 1 94.62 317 CYS A C 1
ATOM 2545 O O . CYS A 1 317 ? -1.354 17.156 19.547 1 94.62 317 CYS A O 1
ATOM 2547 N N . GLU A 1 318 ? -0.899 17 21.703 1 93.06 318 GLU A N 1
ATOM 2548 C CA . GLU A 1 318 ? -0.035 15.828 21.719 1 93.06 318 GLU A CA 1
ATOM 2549 C C . GLU A 1 318 ? 1.199 16.047 20.844 1 93.06 318 GLU A C 1
ATOM 2551 O O . GLU A 1 318 ? 1.717 15.094 20.25 1 93.06 318 GLU A O 1
ATOM 2556 N N . ARG A 1 319 ? 1.554 17.297 20.609 1 90.38 319 ARG A N 1
ATOM 2557 C CA . ARG A 1 319 ? 2.732 17.688 19.844 1 90.38 319 ARG A CA 1
ATOM 2558 C C . ARG A 1 319 ? 3.186 19.094 20.203 1 90.38 319 ARG A C 1
ATOM 2560 O O . ARG A 1 319 ? 2.359 19.984 20.438 1 90.38 319 ARG A O 1
ATOM 2567 N N . PRO A 1 320 ? 4.512 19.281 20.203 1 89.62 320 PRO A N 1
ATOM 2568 C CA . PRO A 1 320 ? 4.953 20.672 20.328 1 89.62 320 PRO A CA 1
ATOM 2569 C C . PRO A 1 320 ? 4.664 21.5 19.078 1 89.62 320 PRO A C 1
ATOM 2571 O O . PRO A 1 320 ? 4.625 20.969 17.969 1 89.62 320 PRO A O 1
ATOM 2574 N N . CYS A 1 321 ? 4.449 22.781 19.281 1 86.88 321 CYS A N 1
ATOM 2575 C CA . CYS A 1 321 ? 4.141 23.703 18.188 1 86.88 321 CYS A CA 1
ATOM 2576 C C . CYS A 1 321 ? 5.164 24.828 18.109 1 86.88 321 CYS A C 1
ATOM 2578 O O . CYS A 1 321 ? 5.859 25.109 19.094 1 86.88 321 CYS A O 1
ATOM 2580 N N . ILE A 1 322 ? 5.238 25.438 16.969 1 81.12 322 ILE A N 1
ATOM 2581 C CA . ILE A 1 322 ? 6.246 26.469 16.766 1 81.12 322 ILE A CA 1
ATOM 2582 C C . ILE A 1 322 ? 5.609 27.844 16.906 1 81.12 322 ILE A C 1
ATOM 2584 O O . ILE A 1 322 ? 6.277 28.875 16.734 1 81.12 322 ILE A O 1
ATOM 2588 N N . GLN A 1 323 ? 4.395 27.844 17.156 1 84.75 323 GLN A N 1
ATOM 2589 C CA . GLN A 1 323 ? 3.664 29.078 17.438 1 84.75 323 GLN A CA 1
ATOM 2590 C C . GLN A 1 323 ? 2.625 28.859 18.531 1 84.75 323 GLN A C 1
ATOM 2592 O O . GLN A 1 323 ? 2.289 27.719 18.859 1 84.75 323 GLN A O 1
ATOM 2597 N N . THR A 1 324 ? 2.188 29.938 19.078 1 89.5 324 THR A N 1
ATOM 2598 C CA . THR A 1 324 ? 1.252 29.828 20.188 1 89.5 324 THR A CA 1
ATOM 2599 C C . THR A 1 324 ? -0.18 29.688 19.672 1 89.5 324 THR A C 1
ATOM 2601 O O . THR A 1 324 ? -1.127 29.672 20.469 1 89.5 324 THR A O 1
ATOM 2604 N N . ASN A 1 325 ? -0.304 29.5 18.344 1 89.62 325 ASN A N 1
ATOM 2605 C CA . ASN A 1 325 ? -1.631 29.422 17.75 1 89.62 325 ASN A CA 1
ATOM 2606 C C . ASN A 1 325 ? -2.404 28.203 18.25 1 89.62 325 ASN A C 1
ATOM 2608 O O . ASN A 1 325 ? -3.635 28.188 18.203 1 89.62 325 ASN A O 1
ATOM 2612 N N . PHE A 1 326 ? -1.759 27.172 18.766 1 93.25 326 PHE A N 1
ATOM 2613 C CA . PHE A 1 326 ? -2.465 26.016 19.297 1 93.25 326 PHE A CA 1
ATOM 2614 C C . PHE A 1 326 ? -3.184 26.375 20.594 1 93.25 326 PHE A C 1
ATOM 2616 O O . PHE A 1 326 ? -4.273 25.859 20.875 1 93.25 326 PHE A O 1
ATOM 2623 N N . ILE A 1 327 ? -2.598 27.25 21.375 1 95.94 327 ILE A N 1
ATOM 2624 C CA . ILE A 1 327 ? -3.236 27.703 22.609 1 95.94 327 ILE A CA 1
ATOM 2625 C C . ILE A 1 327 ? -4.445 28.578 22.281 1 95.94 327 ILE A C 1
ATOM 2627 O O . ILE A 1 327 ? -5.492 28.469 22.922 1 95.94 327 ILE A O 1
ATOM 2631 N N . GLU A 1 328 ? -4.199 29.406 21.266 1 94.12 328 GLU A N 1
ATOM 2632 C CA . GLU A 1 328 ? -5.277 30.266 20.812 1 94.12 328 GLU A CA 1
ATOM 2633 C C . GLU A 1 328 ? -6.477 29.469 20.328 1 94.12 328 GLU A C 1
ATOM 2635 O O . GLU A 1 328 ? -7.617 29.75 20.688 1 94.12 328 GLU A O 1
ATOM 2640 N N . LYS A 1 329 ? -6.211 28.484 19.516 1 95 329 LYS A N 1
ATOM 2641 C CA . LYS A 1 329 ? -7.273 27.625 19.016 1 95 329 LYS A CA 1
ATOM 2642 C C . LYS A 1 329 ? -7.965 26.875 20.156 1 95 329 LYS A C 1
ATOM 2644 O O . LYS A 1 329 ? -9.188 26.703 20.141 1 95 329 LYS A O 1
ATOM 2649 N N . PHE A 1 330 ? -7.203 26.406 21.109 1 97 330 PHE A N 1
ATOM 2650 C CA . PHE A 1 330 ? -7.707 25.734 22.312 1 97 330 PHE A CA 1
ATOM 2651 C C . PHE A 1 330 ? -8.68 26.641 23.047 1 97 330 PHE A C 1
ATOM 2653 O O . PHE A 1 330 ? -9.789 26.219 23.391 1 97 330 PHE A O 1
ATOM 2660 N N . LEU A 1 331 ? -8.32 27.891 23.234 1 96.81 331 LEU A N 1
ATOM 2661 C CA . LEU A 1 331 ? -9.141 28.859 23.969 1 96.81 331 LEU A CA 1
ATOM 2662 C C . LEU A 1 331 ? -10.359 29.266 23.156 1 96.81 331 LEU A C 1
ATOM 2664 O O . LEU A 1 331 ? -11.438 29.484 23.703 1 96.81 331 LEU A O 1
ATOM 2668 N N . LEU A 1 332 ? -10.141 29.438 21.875 1 96.38 332 LEU A N 1
ATOM 2669 C CA . LEU A 1 332 ? -11.25 29.75 20.984 1 96.38 332 LEU A CA 1
ATOM 2670 C C . LEU A 1 332 ? -12.32 28.672 21.031 1 96.38 332 LEU A C 1
ATOM 2672 O O . LEU A 1 332 ? -13.516 28.969 21.094 1 96.38 332 LEU A O 1
ATOM 2676 N N . SER A 1 333 ? -11.922 27.438 21.016 1 97.56 333 SER A N 1
ATOM 2677 C CA . SER A 1 333 ? -12.844 26.312 21.062 1 97.56 333 SER A CA 1
ATOM 2678 C C . SER A 1 333 ? -13.578 26.25 22.391 1 97.56 333 SER A C 1
ATOM 2680 O O . SER A 1 333 ? -14.766 25.906 22.438 1 97.56 333 SER A O 1
ATOM 2682 N N . ARG A 1 334 ? -12.867 26.562 23.438 1 97.81 334 ARG A N 1
ATOM 2683 C CA . ARG A 1 334 ? -13.516 26.641 24.75 1 97.81 334 ARG A CA 1
ATOM 2684 C C . ARG A 1 334 ? -14.648 27.656 24.734 1 97.81 334 ARG A C 1
ATOM 2686 O O . ARG A 1 334 ? -15.742 27.375 25.234 1 97.81 334 ARG A O 1
ATOM 2693 N N . ALA A 1 335 ? -14.367 28.797 24.172 1 97.19 335 ALA A N 1
ATOM 2694 C CA . ALA A 1 335 ? -15.359 29.875 24.109 1 97.19 335 ALA A CA 1
ATOM 2695 C C . ALA A 1 335 ? -16.594 29.438 23.312 1 97.19 335 ALA A C 1
ATOM 2697 O O . ALA A 1 335 ? -17.719 29.766 23.672 1 97.19 335 ALA A O 1
ATOM 2698 N N . VAL A 1 336 ? -16.359 28.781 22.219 1 96.94 336 VAL A N 1
ATOM 2699 C CA . VAL A 1 336 ? -17.438 28.281 21.375 1 96.94 336 VAL A CA 1
ATOM 2700 C C . VAL A 1 336 ? -18.328 27.328 22.172 1 96.94 336 VAL A C 1
ATOM 2702 O O . VAL A 1 336 ? -19.547 27.422 22.141 1 96.94 336 VAL A O 1
ATOM 2705 N N . ARG A 1 337 ? -17.672 26.422 22.875 1 96.94 337 ARG A N 1
ATOM 2706 C CA . ARG A 1 337 ? -18.406 25.453 23.688 1 96.94 337 ARG A CA 1
ATOM 2707 C C . ARG A 1 337 ? -19.203 26.156 24.781 1 96.94 337 ARG A C 1
ATOM 2709 O O . ARG A 1 337 ? -20.359 25.812 25.031 1 96.94 337 ARG A O 1
ATOM 2716 N N . GLU A 1 338 ? -18.609 27.094 25.438 1 96.62 338 GLU A N 1
ATOM 2717 C CA . GLU A 1 338 ? -19.25 27.844 26.516 1 96.62 338 GLU A CA 1
ATOM 2718 C C . GLU A 1 338 ? -20.453 28.625 26 1 96.62 338 GLU A C 1
ATOM 2720 O O . GLU A 1 338 ? -21.406 28.859 26.75 1 96.62 338 GLU A O 1
ATOM 2725 N N . ALA A 1 339 ? -20.391 28.953 24.734 1 95.31 339 ALA A N 1
ATOM 2726 C CA . ALA A 1 339 ? -21.5 29.656 24.109 1 95.31 339 ALA A CA 1
ATOM 2727 C C . ALA A 1 339 ? -22.625 28.703 23.703 1 95.31 339 ALA A C 1
ATOM 2729 O O . ALA A 1 339 ? -23.672 29.125 23.219 1 95.31 339 ALA A O 1
ATOM 2730 N N . GLY A 1 340 ? -22.391 27.391 23.828 1 93 340 GLY A N 1
ATOM 2731 C CA . GLY A 1 340 ? -23.438 26.406 23.641 1 93 340 GLY A CA 1
ATOM 2732 C C . GLY A 1 340 ? -23.328 25.688 22.312 1 93 340 GLY A C 1
ATOM 2733 O O . GLY A 1 340 ? -24.219 24.891 21.969 1 93 340 GLY A O 1
ATOM 2734 N N . TYR A 1 341 ? -22.266 25.938 21.609 1 93.81 341 TYR A N 1
ATOM 2735 C CA . TYR A 1 341 ? -22.141 25.312 20.297 1 93.81 341 TYR A CA 1
ATOM 2736 C C . TYR A 1 341 ? -21.312 24.031 20.375 1 93.81 341 TYR A C 1
ATOM 2738 O O . TYR A 1 341 ? -20.344 23.953 21.125 1 93.81 341 TYR A O 1
ATOM 2746 N N . LYS A 1 342 ? -21.672 23.047 19.516 1 94.12 342 LYS A N 1
ATOM 2747 C CA . LYS A 1 342 ? -20.922 21.797 19.406 1 94.12 342 LYS A CA 1
ATOM 2748 C C . LYS A 1 342 ? -20.203 21.703 18.047 1 94.12 342 LYS A C 1
ATOM 2750 O O . LYS A 1 342 ? -19.312 20.875 17.875 1 94.12 342 LYS A O 1
ATOM 2755 N N . VAL A 1 343 ? -20.641 22.516 17.109 1 94.06 343 VAL A N 1
ATOM 2756 C CA . VAL A 1 343 ? -20.078 22.469 15.758 1 94.06 343 VAL A CA 1
ATOM 2757 C C . VAL A 1 343 ? -19.688 23.875 15.312 1 94.06 343 VAL A C 1
ATOM 2759 O O . VAL A 1 343 ? -20.391 24.844 15.594 1 94.06 343 VAL A O 1
ATOM 2762 N N . VAL A 1 344 ? -18.594 23.984 14.688 1 95.25 344 VAL A N 1
ATOM 2763 C CA . VAL A 1 344 ? -18.141 25.281 14.164 1 95.25 344 VAL A CA 1
ATOM 2764 C C . VAL A 1 344 ? -17.562 25.094 12.773 1 95.25 344 VAL A C 1
ATOM 2766 O O . VAL A 1 344 ? -16.922 24.062 12.492 1 95.25 344 VAL A O 1
ATOM 2769 N N . LEU A 1 345 ? -17.781 26 11.883 1 95.12 345 LEU A N 1
ATOM 2770 C CA . LEU A 1 345 ? -17.156 26.016 10.57 1 95.12 345 LEU A CA 1
ATOM 2771 C C . LEU A 1 345 ? -15.836 26.797 10.609 1 95.12 345 LEU A C 1
ATOM 2773 O O . LEU A 1 345 ? -15.734 27.828 11.281 1 95.12 345 LEU A O 1
ATOM 2777 N N . THR A 1 346 ? -14.859 26.266 9.992 1 94.81 346 THR A N 1
ATOM 2778 C CA . THR A 1 346 ? -13.547 26.906 9.992 1 94.81 346 THR A CA 1
ATOM 2779 C C . THR A 1 346 ? -13.07 27.156 8.562 1 94.81 346 THR A C 1
ATOM 2781 O O . THR A 1 346 ? -13.555 26.531 7.621 1 94.81 346 THR A O 1
ATOM 2784 N N . GLY A 1 347 ? -12.133 28.031 8.422 1 93.81 347 GLY A N 1
ATOM 2785 C CA . GLY A 1 347 ? -11.594 28.375 7.113 1 93.81 347 GLY A CA 1
ATOM 2786 C C . GLY A 1 347 ? -10.406 27.516 6.719 1 93.81 347 GLY A C 1
ATOM 2787 O O . GLY A 1 347 ? -9.836 27.703 5.641 1 93.81 347 GLY A O 1
ATOM 2788 N N . GLU A 1 348 ? -10.031 26.531 7.504 1 94.19 348 GLU A N 1
ATOM 2789 C CA . GLU A 1 348 ? -8.898 25.656 7.207 1 94.19 348 GLU A CA 1
ATOM 2790 C C . GLU A 1 348 ? -9.102 24.906 5.895 1 94.19 348 GLU A C 1
ATOM 2792 O O . GLU A 1 348 ? -10.211 24.484 5.578 1 94.19 348 GLU A O 1
ATOM 2797 N N . GLY A 1 349 ? -8.047 24.672 5.18 1 95.75 349 GLY A N 1
ATOM 2798 C CA . GLY A 1 349 ? -8.102 23.984 3.895 1 95.75 349 GLY A CA 1
ATOM 2799 C C . GLY A 1 349 ? -8.062 24.938 2.713 1 95.75 349 GLY A C 1
ATOM 2800 O O . GLY A 1 349 ? -7.695 24.547 1.604 1 95.75 349 GLY A O 1
ATOM 2801 N N . SER A 1 350 ? -8.398 26.219 2.957 1 95.31 350 SER A N 1
ATOM 2802 C CA . SER A 1 350 ? -8.453 27.219 1.891 1 95.31 350 SER A CA 1
ATOM 2803 C C . SER A 1 350 ? -7.07 27.484 1.312 1 95.31 350 SER A C 1
ATOM 2805 O O . SER A 1 350 ? -6.906 27.562 0.092 1 95.31 350 SER A O 1
ATOM 2807 N N . ASP A 1 351 ? -6.059 27.625 2.199 1 95.12 351 ASP A N 1
ATOM 2808 C CA . ASP A 1 351 ? -4.699 27.906 1.749 1 95.12 351 ASP A CA 1
ATOM 2809 C C . ASP A 1 351 ? -4.152 26.766 0.899 1 95.12 351 ASP A C 1
ATOM 2811 O O . ASP A 1 351 ? -3.457 27 -0.092 1 95.12 351 ASP A O 1
ATOM 2815 N N . GLU A 1 352 ? -4.445 25.578 1.27 1 96.5 352 GLU A N 1
ATOM 2816 C CA . GLU A 1 352 ? -3.971 24.391 0.576 1 96.5 352 GLU A CA 1
ATOM 2817 C C . GLU A 1 352 ? -4.719 24.172 -0.738 1 96.5 352 GLU A C 1
ATOM 2819 O O . GLU A 1 352 ? -4.148 23.672 -1.708 1 96.5 352 GLU A O 1
ATOM 2824 N N . THR A 1 353 ? -5.988 24.578 -0.773 1 96.06 353 THR A N 1
ATOM 2825 C CA . THR A 1 353 ? -6.824 24.359 -1.946 1 96.06 353 THR A CA 1
ATOM 2826 C C . THR A 1 353 ? -6.617 25.469 -2.975 1 96.06 353 THR A C 1
ATOM 2828 O O . THR A 1 353 ? -6.559 25.203 -4.176 1 96.06 353 THR A O 1
ATOM 2831 N N . PHE A 1 354 ? -6.41 26.734 -2.506 1 95.94 354 PHE A N 1
ATOM 2832 C CA . PHE A 1 354 ? -6.43 27.891 -3.41 1 95.94 354 PHE A CA 1
ATOM 2833 C C . PHE A 1 354 ? -5.066 28.562 -3.449 1 95.94 354 PHE A C 1
ATOM 2835 O O . PHE A 1 354 ? -4.949 29.703 -3.934 1 95.94 354 PHE A O 1
ATOM 2842 N N . CYS A 1 355 ? -4.035 27.953 -2.885 1 94.81 355 CYS A N 1
ATOM 2843 C CA . CYS A 1 355 ? -2.664 28.438 -3 1 94.81 355 CYS A CA 1
ATOM 2844 C C . CYS A 1 355 ? -2.463 29.703 -2.184 1 94.81 355 CYS A C 1
ATOM 2846 O O . CYS A 1 355 ? -2.041 30.734 -2.719 1 94.81 355 CYS A O 1
ATOM 2848 N N . GLY A 1 356 ? -2.574 29.547 -0.903 1 92.44 356 GLY A N 1
ATOM 2849 C CA . GLY A 1 356 ? -2.611 30.734 -0.063 1 92.44 356 GLY A CA 1
ATOM 2850 C C . GLY A 1 356 ? -1.312 30.969 0.68 1 92.44 356 GLY A C 1
ATOM 2851 O O . GLY A 1 356 ? -1.094 32.062 1.217 1 92.44 356 GLY A O 1
ATOM 2852 N N . TYR A 1 357 ? -0.339 30.031 0.673 1 89 357 TYR A N 1
ATOM 2853 C CA . TYR A 1 357 ? 0.857 30.172 1.495 1 89 357 TYR A CA 1
ATOM 2854 C C . TYR A 1 357 ? 1.95 30.922 0.737 1 89 357 TYR A C 1
ATOM 2856 O O . TYR A 1 357 ? 2.092 30.766 -0.478 1 89 357 TYR A O 1
ATOM 2864 N N . PRO A 1 358 ? 2.793 31.609 1.442 1 84.5 358 PRO A N 1
ATOM 2865 C CA . PRO A 1 358 ? 3.846 32.406 0.799 1 84.5 358 PRO A CA 1
ATOM 2866 C C . PRO A 1 358 ? 4.863 31.547 0.058 1 84.5 358 PRO A C 1
ATOM 2868 O O . PRO A 1 358 ? 5.434 31.969 -0.947 1 84.5 358 PRO A O 1
ATOM 2871 N N . TRP A 1 359 ? 5.078 30.328 0.534 1 85.88 359 TRP A N 1
ATOM 2872 C CA . TRP A 1 359 ? 6.086 29.5 -0.122 1 85.88 359 TRP A CA 1
ATOM 2873 C C . TRP A 1 359 ? 5.617 29.078 -1.509 1 85.88 359 TRP A C 1
ATOM 2875 O O . TRP A 1 359 ? 6.438 28.781 -2.383 1 85.88 359 TRP A O 1
ATOM 2885 N N . PHE A 1 360 ? 4.328 29.109 -1.773 1 90.38 360 PHE A N 1
ATOM 2886 C CA . PHE A 1 360 ? 3.852 28.828 -3.121 1 90.38 360 PHE A CA 1
ATOM 2887 C C . PHE A 1 360 ? 4.223 29.953 -4.078 1 90.38 360 PHE A C 1
ATOM 2889 O O . PHE A 1 360 ? 4.52 29.703 -5.25 1 90.38 360 PHE A O 1
ATOM 2896 N N . LYS A 1 361 ? 4.203 31.203 -3.564 1 88.31 361 LYS A N 1
ATOM 2897 C CA . LYS A 1 361 ? 4.629 32.344 -4.355 1 88.31 361 LYS A CA 1
ATOM 2898 C C . LYS A 1 361 ? 6.102 32.25 -4.734 1 88.31 361 LYS A C 1
ATOM 2900 O O . LYS A 1 361 ? 6.48 32.531 -5.875 1 88.31 361 LYS A O 1
ATOM 2905 N N . ILE A 1 362 ? 6.836 31.797 -3.758 1 85.06 362 ILE A N 1
ATOM 2906 C CA . ILE A 1 362 ? 8.273 31.656 -3.979 1 85.06 362 ILE A CA 1
ATOM 2907 C C . ILE A 1 362 ? 8.523 30.594 -5.043 1 85.06 362 ILE A C 1
ATOM 2909 O O . ILE A 1 362 ? 9.359 30.781 -5.93 1 85.06 362 ILE A O 1
ATOM 2913 N N . ASP A 1 363 ? 7.824 29.531 -4.957 1 89.75 363 ASP A N 1
ATOM 2914 C CA . ASP A 1 363 ? 8.016 28.438 -5.906 1 89.75 363 ASP A CA 1
ATOM 2915 C C . ASP A 1 363 ? 7.598 28.859 -7.312 1 89.75 363 ASP A C 1
ATOM 2917 O O . ASP A 1 363 ? 8.188 28.406 -8.297 1 89.75 363 ASP A O 1
ATOM 2921 N N . LEU A 1 364 ? 6.566 29.703 -7.398 1 90.38 364 LEU A N 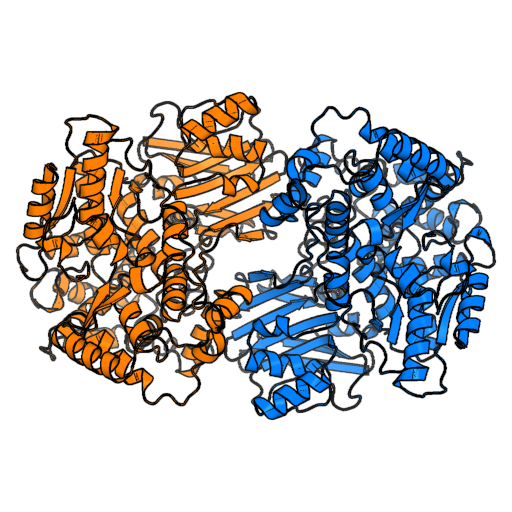1
ATOM 2922 C CA . LEU A 1 364 ? 6.188 30.25 -8.695 1 90.38 364 LEU A CA 1
ATOM 2923 C C . LEU A 1 364 ? 7.293 31.125 -9.258 1 90.38 364 LEU A C 1
ATOM 2925 O O . LEU A 1 364 ? 7.613 31.047 -10.453 1 90.38 364 LEU A O 1
ATOM 2929 N N . LEU A 1 365 ? 7.848 31.906 -8.469 1 87.25 365 LEU A N 1
ATOM 2930 C CA . LEU A 1 365 ? 8.875 32.875 -8.891 1 87.25 365 LEU A CA 1
ATOM 2931 C C . LEU A 1 365 ? 10.164 32.125 -9.266 1 87.25 365 LEU A C 1
ATOM 2933 O O . LEU A 1 365 ? 10.938 32.625 -10.094 1 87.25 365 LEU A O 1
ATOM 2937 N N . ASN A 1 366 ? 10.32 31 -8.68 1 83.06 366 ASN A N 1
ATOM 2938 C CA . ASN A 1 366 ? 11.508 30.203 -8.984 1 83.06 366 ASN A CA 1
ATOM 2939 C C . ASN A 1 366 ? 11.328 29.375 -10.25 1 83.06 366 ASN A C 1
ATOM 2941 O O . ASN A 1 366 ? 12.281 28.781 -10.75 1 83.06 366 ASN A O 1
ATOM 2945 N N . ASP A 1 367 ? 10.164 29.391 -10.688 1 84 367 ASP A N 1
ATOM 2946 C CA . ASP A 1 367 ? 9.906 28.672 -11.93 1 84 367 ASP A CA 1
ATOM 2947 C C . ASP A 1 367 ? 10.164 29.562 -13.148 1 84 367 ASP A C 1
ATOM 2949 O O . ASP A 1 367 ? 9.312 30.359 -13.523 1 84 367 ASP A O 1
ATOM 2953 N N . SER A 1 368 ? 11.188 29.297 -13.812 1 78.81 368 SER A N 1
ATOM 2954 C CA . SER A 1 368 ? 11.617 30.141 -14.922 1 78.81 368 SER A CA 1
ATOM 2955 C C . SER A 1 368 ? 10.664 30.031 -16.109 1 78.81 368 SER A C 1
ATOM 2957 O O . SER A 1 368 ? 10.641 30.891 -16.984 1 78.81 368 SER A O 1
ATOM 2959 N N . GLN A 1 369 ? 9.891 28.984 -16.078 1 78.06 369 GLN A N 1
ATOM 2960 C CA . GLN A 1 369 ? 8.984 28.781 -17.203 1 78.06 369 GLN A CA 1
ATOM 2961 C C . GLN A 1 369 ? 7.652 29.484 -16.984 1 78.06 369 GLN A C 1
ATOM 2963 O O . GLN A 1 369 ? 6.891 29.703 -17.922 1 78.06 369 GLN A O 1
ATOM 2968 N N . ALA A 1 370 ? 7.461 29.922 -15.719 1 81.44 370 ALA A N 1
ATOM 2969 C CA . ALA A 1 370 ? 6.145 30.453 -15.375 1 81.44 370 ALA A CA 1
ATOM 2970 C C . ALA A 1 370 ? 6.094 31.969 -15.602 1 81.44 370 ALA A C 1
ATOM 2972 O O . ALA A 1 370 ? 5.047 32.5 -15.969 1 81.44 370 ALA A O 1
ATOM 2973 N N . LEU A 1 371 ? 7.238 32.656 -15.281 1 83.5 371 LEU A N 1
ATOM 2974 C CA . LEU A 1 371 ? 7.293 34.094 -15.414 1 83.5 371 LEU A CA 1
ATOM 2975 C C . LEU A 1 371 ? 8.602 34.531 -16.062 1 83.5 371 LEU A C 1
ATOM 2977 O O . LEU A 1 371 ? 9.656 33.938 -15.812 1 83.5 371 LEU A O 1
ATOM 2981 N N . LYS A 1 372 ? 8.477 35.594 -16.797 1 85.19 372 LYS A N 1
ATOM 2982 C CA . LYS A 1 372 ? 9.688 36.156 -17.391 1 85.19 372 LYS A CA 1
ATOM 2983 C C . LYS A 1 372 ? 10.625 36.688 -16.297 1 85.19 372 LYS A C 1
ATOM 2985 O O . LYS A 1 372 ? 10.164 37.156 -15.258 1 85.19 372 LYS A O 1
ATOM 2990 N N . GLN A 1 373 ? 11.836 36.688 -16.594 1 85.5 373 GLN A N 1
ATOM 2991 C CA . GLN A 1 373 ? 12.859 37.062 -15.617 1 85.5 373 GLN A CA 1
ATOM 2992 C C . GLN A 1 373 ? 12.648 38.469 -15.094 1 85.5 373 GLN A C 1
ATOM 2994 O O . GLN A 1 373 ? 12.711 38.719 -13.883 1 85.5 373 GLN A O 1
ATOM 2999 N N . HIS A 1 374 ? 12.383 39.375 -16.031 1 85.75 374 HIS A N 1
ATOM 3000 C CA . HIS A 1 374 ? 12.211 40.781 -15.641 1 85.75 374 HIS A CA 1
ATOM 3001 C C . HIS A 1 374 ? 11.023 40.938 -14.703 1 85.75 374 HIS A C 1
ATOM 3003 O O . HIS A 1 374 ? 11.109 41.656 -13.703 1 85.75 374 HIS A O 1
ATOM 3009 N N . ASP A 1 375 ? 9.992 40.281 -14.953 1 85.88 375 ASP A N 1
ATOM 3010 C CA . ASP A 1 375 ? 8.789 40.344 -14.133 1 85.88 375 ASP A CA 1
ATOM 3011 C C . ASP A 1 375 ? 9.023 39.719 -12.766 1 85.88 375 ASP A C 1
ATOM 3013 O O . ASP A 1 375 ? 8.586 40.25 -11.742 1 85.88 375 ASP A O 1
ATOM 3017 N N . ARG A 1 376 ? 9.734 38.656 -12.734 1 85.88 376 ARG A N 1
ATOM 3018 C CA . ARG A 1 376 ? 10.047 37.938 -11.492 1 85.88 376 ARG A CA 1
ATOM 3019 C C . ARG A 1 376 ? 10.852 38.844 -10.547 1 85.88 376 ARG A C 1
ATOM 3021 O O . ARG A 1 376 ? 10.539 38.938 -9.359 1 85.88 376 ARG A O 1
ATOM 3028 N N . GLU A 1 377 ? 11.797 39.469 -11.125 1 84.75 377 GLU A N 1
ATOM 3029 C CA . GLU A 1 377 ? 12.68 40.312 -10.328 1 84.75 377 GLU A CA 1
ATOM 3030 C C . GLU A 1 377 ? 11.922 41.5 -9.742 1 84.75 377 GLU A C 1
ATOM 3032 O O . GLU A 1 377 ? 12.141 41.875 -8.586 1 84.75 377 GLU A O 1
ATOM 3037 N N . GLU A 1 378 ? 11.094 42 -10.445 1 85.38 378 GLU A N 1
ATOM 3038 C CA . GLU A 1 378 ? 10.305 43.156 -9.977 1 85.38 378 GLU A CA 1
ATOM 3039 C C . GLU A 1 378 ? 9.328 42.75 -8.891 1 85.38 378 GLU A C 1
ATOM 3041 O O . GLU A 1 378 ? 9.148 43.469 -7.902 1 85.38 378 GLU A O 1
ATOM 3046 N N . ILE A 1 379 ? 8.758 41.656 -9.055 1 84.31 379 ILE A N 1
ATOM 3047 C CA . ILE A 1 379 ? 7.801 41.125 -8.07 1 84.31 379 ILE A CA 1
ATOM 3048 C C . ILE A 1 379 ? 8.523 40.812 -6.77 1 84.31 379 ILE A C 1
ATOM 3050 O O . ILE A 1 379 ? 8.031 41.125 -5.684 1 84.31 379 ILE A O 1
ATOM 3054 N N . ILE A 1 380 ? 9.672 40.219 -6.906 1 80 380 ILE A N 1
ATOM 3055 C CA . ILE A 1 380 ? 10.461 39.875 -5.738 1 80 380 ILE A CA 1
ATOM 3056 C C . ILE A 1 380 ? 10.844 41.125 -4.969 1 80 380 ILE A C 1
ATOM 3058 O O . ILE A 1 380 ? 10.758 41.188 -3.738 1 80 380 ILE A O 1
ATOM 3062 N N . LYS A 1 381 ? 11.219 42.094 -5.707 1 77.81 381 LYS A N 1
ATOM 3063 C CA . LYS A 1 381 ? 11.602 43.375 -5.098 1 77.81 381 LYS A CA 1
ATOM 3064 C C . LYS A 1 381 ? 10.445 43.969 -4.309 1 77.81 381 LYS A C 1
ATOM 3066 O O . LYS A 1 381 ? 10.625 44.406 -3.168 1 77.81 381 LYS A O 1
ATOM 3071 N N . LEU A 1 382 ? 9.305 43.875 -4.805 1 75.81 382 LEU A N 1
ATOM 3072 C CA . LEU A 1 382 ? 8.133 44.469 -4.168 1 75.81 382 LEU A CA 1
ATOM 3073 C C . LEU A 1 382 ? 7.684 43.625 -2.98 1 75.81 382 LEU A C 1
ATOM 3075 O O . LEU A 1 382 ? 7.227 44.156 -1.969 1 75.81 382 LEU A O 1
ATOM 3079 N N . LEU A 1 383 ? 7.777 42.344 -3.121 1 73.69 383 LEU A N 1
ATOM 3080 C CA . LEU A 1 383 ? 7.418 41.438 -2.039 1 73.69 383 LEU A CA 1
ATOM 3081 C C . LEU A 1 383 ? 8.32 41.656 -0.829 1 73.69 383 LEU A C 1
ATOM 3083 O O . LEU A 1 383 ? 7.855 41.594 0.313 1 73.69 383 LEU A O 1
ATOM 3087 N N . MET A 1 384 ? 9.547 41.844 -1.05 1 69.38 384 MET A N 1
ATOM 3088 C CA . MET A 1 384 ? 10.523 42.062 0.014 1 69.38 384 MET A CA 1
ATOM 3089 C C . MET A 1 384 ? 10.273 43.406 0.725 1 69.38 384 MET A C 1
ATOM 3091 O O . MET A 1 384 ? 10.531 43.531 1.923 1 69.38 384 MET A O 1
ATOM 3095 N N . GLU A 1 385 ? 9.742 44.25 0.022 1 66.25 385 GLU A N 1
ATOM 3096 C CA . GLU A 1 385 ? 9.469 45.562 0.591 1 66.25 385 GLU A CA 1
ATOM 3097 C C . GLU A 1 385 ? 8.188 45.562 1.424 1 66.25 385 GLU A C 1
ATOM 3099 O O . GLU A 1 385 ? 8.117 46.188 2.475 1 66.25 385 GLU A O 1
ATOM 3104 N N . LYS A 1 386 ? 7.227 44.812 0.987 1 61.38 386 LYS A N 1
ATOM 3105 C CA . LYS A 1 386 ? 5.891 44.906 1.573 1 61.38 386 LYS A CA 1
ATOM 3106 C C . LYS A 1 386 ? 5.645 43.812 2.592 1 61.38 386 LYS A C 1
ATOM 3108 O O . LYS A 1 386 ? 4.805 43.938 3.482 1 61.38 386 LYS A O 1
ATOM 3113 N N . ASN A 1 387 ? 6.215 42.656 2.408 1 56.47 387 ASN A N 1
ATOM 3114 C CA . ASN A 1 387 ? 5.844 41.531 3.26 1 56.47 387 ASN A CA 1
ATOM 3115 C C . ASN A 1 387 ? 6.891 41.281 4.34 1 56.47 387 ASN A C 1
ATOM 3117 O O . ASN A 1 387 ? 7.738 40.406 4.191 1 56.47 387 ASN A O 1
ATOM 3121 N N . ILE A 1 388 ? 6.848 42.094 5.43 1 48.31 388 ILE A N 1
ATOM 3122 C CA . ILE A 1 388 ? 7.797 42.062 6.539 1 48.31 388 ILE A CA 1
ATOM 3123 C C . ILE A 1 388 ? 7.73 40.688 7.227 1 48.31 388 ILE A C 1
ATOM 3125 O O . ILE A 1 388 ? 8.766 40.125 7.598 1 48.31 388 ILE A O 1
ATOM 3129 N N . GLY A 1 389 ? 6.539 40.188 7.27 1 51.75 389 GLY A N 1
ATOM 3130 C CA . GLY A 1 389 ? 6.391 39 8.094 1 51.75 389 GLY A CA 1
ATOM 3131 C C . GLY A 1 389 ? 7.039 37.75 7.484 1 51.75 389 GLY A C 1
ATOM 3132 O O . GLY A 1 389 ? 7.469 36.875 8.203 1 51.75 389 GLY A O 1
ATOM 3133 N N . PHE A 1 390 ? 7.211 37.812 6.191 1 56.34 390 PHE A N 1
ATOM 3134 C CA . PHE A 1 390 ? 7.785 36.656 5.559 1 56.34 390 PHE A CA 1
ATOM 3135 C C . PHE A 1 390 ? 9.164 36.938 4.992 1 56.34 390 PHE A C 1
ATOM 3137 O O . PHE A 1 390 ? 9.75 36.125 4.285 1 56.34 390 PHE A O 1
ATOM 3144 N N . ARG A 1 391 ? 9.594 38.094 5.297 1 54.31 391 ARG A N 1
ATOM 3145 C CA . ARG A 1 391 ? 10.867 38.562 4.738 1 54.31 391 ARG A CA 1
ATOM 3146 C C . ARG A 1 391 ? 11.977 37.531 5.016 1 54.31 391 ARG A C 1
ATOM 3148 O O . ARG A 1 391 ? 12.797 37.25 4.141 1 54.31 391 ARG A O 1
ATOM 3155 N N . PHE A 1 392 ? 11.828 37.062 6.195 1 55.16 392 PHE A N 1
ATOM 3156 C CA . PHE A 1 392 ? 12.875 36.125 6.559 1 55.16 392 PHE A CA 1
ATOM 3157 C C . PHE A 1 392 ? 12.797 34.875 5.695 1 55.16 392 PHE A C 1
ATOM 3159 O O . PHE A 1 392 ? 13.82 34.375 5.227 1 55.16 392 PHE A O 1
ATOM 3166 N N . MET A 1 393 ? 11.602 34.469 5.477 1 58.31 393 MET A N 1
ATOM 3167 C CA . MET A 1 393 ? 11.438 33.25 4.664 1 58.31 393 MET A CA 1
ATOM 3168 C C . MET A 1 393 ? 11.867 33.5 3.225 1 58.31 393 MET A C 1
ATOM 3170 O O . MET A 1 393 ? 12.547 32.688 2.621 1 58.31 393 MET A O 1
ATOM 3174 N N . PHE A 1 394 ? 11.602 34.688 2.766 1 56.81 394 PHE A N 1
ATOM 3175 C CA . PHE A 1 394 ? 11.898 35.031 1.381 1 56.81 394 PHE A CA 1
ATOM 3176 C C . PHE A 1 394 ? 13.398 35.25 1.183 1 56.81 394 PHE A C 1
ATOM 3178 O O . PHE A 1 394 ? 13.961 34.812 0.176 1 56.81 394 PHE A O 1
ATOM 3185 N N . THR A 1 395 ? 13.93 35.844 2.162 1 55.59 395 THR A N 1
ATOM 3186 C CA . THR A 1 395 ? 15.359 36.125 2.027 1 55.59 395 THR A CA 1
ATOM 3187 C C . THR A 1 395 ? 16.172 34.812 2.072 1 55.59 395 THR A C 1
ATOM 3189 O O . THR A 1 395 ? 17.125 34.656 1.324 1 55.59 395 THR A O 1
ATOM 3192 N N . SER A 1 396 ? 15.789 34.031 2.957 1 53.69 396 SER A N 1
ATOM 3193 C CA . SER A 1 396 ? 16.516 32.75 3.064 1 53.69 396 SER A CA 1
ATOM 3194 C C . SER A 1 396 ? 16.375 31.922 1.788 1 53.69 396 SER A C 1
ATOM 3196 O O . SER A 1 396 ? 17.328 31.297 1.339 1 53.69 396 SER A O 1
ATOM 3198 N N . PHE A 1 397 ? 15.289 32 1.189 1 54.66 397 PHE A N 1
ATOM 3199 C CA . PHE A 1 397 ? 15.008 31.188 0.013 1 54.66 397 PHE A CA 1
ATOM 3200 C C . PHE A 1 397 ? 15.695 31.766 -1.22 1 54.66 397 PHE A C 1
ATOM 3202 O O . PHE A 1 397 ? 16.266 31.016 -2.02 1 54.66 397 PHE A O 1
ATOM 3209 N N . LEU A 1 398 ? 15.508 33.062 -1.394 1 51.81 398 LEU A N 1
ATOM 3210 C CA . LEU A 1 398 ? 16.062 33.688 -2.59 1 51.81 398 LEU A CA 1
ATOM 3211 C C . LEU A 1 398 ? 17.594 33.594 -2.578 1 51.81 398 LEU A C 1
ATOM 3213 O O . LEU A 1 398 ? 18.219 33.562 -3.637 1 51.81 398 LEU A O 1
ATOM 3217 N N . ALA A 1 399 ? 18.094 33.469 -1.463 1 46.59 399 ALA A N 1
ATOM 3218 C CA . ALA A 1 399 ? 19.547 33.312 -1.338 1 46.59 399 ALA A CA 1
ATOM 3219 C C . ALA A 1 399 ? 19.953 31.875 -1.665 1 46.59 399 ALA A C 1
ATOM 3221 O O . ALA A 1 399 ? 21.031 31.641 -2.217 1 46.59 399 ALA A O 1
ATOM 3222 N N . SER A 1 400 ? 19.219 30.938 -1.314 1 47.91 400 SER A N 1
ATOM 3223 C CA . SER A 1 400 ? 19.578 29.547 -1.512 1 47.91 400 SER A CA 1
ATOM 3224 C C . SER A 1 400 ? 19.531 29.156 -2.986 1 47.91 400 SER A C 1
ATOM 3226 O O . SER A 1 400 ? 20.203 28.234 -3.42 1 47.91 400 SER A O 1
ATOM 3228 N N . ASN A 1 401 ? 18.656 29.656 -3.852 1 47.22 401 ASN A N 1
ATOM 3229 C CA . ASN A 1 401 ? 18.531 29.297 -5.262 1 47.22 401 ASN A CA 1
ATOM 3230 C C . ASN A 1 401 ? 19.766 29.688 -6.059 1 47.22 401 ASN A C 1
ATOM 3232 O O . ASN A 1 401 ? 19.906 29.312 -7.219 1 47.22 401 ASN A O 1
ATOM 3236 N N . SER A 1 402 ? 20.5 30.75 -5.699 1 41.19 402 SER A N 1
ATOM 3237 C CA . SER A 1 402 ? 21.609 31.156 -6.562 1 41.19 402 SER A CA 1
ATOM 3238 C C . SER A 1 402 ? 22.656 30.047 -6.676 1 41.19 402 SER A C 1
ATOM 3240 O O . SER A 1 402 ? 23.266 29.875 -7.73 1 41.19 402 SER A O 1
ATOM 3242 N N . ASP A 1 403 ? 23.359 29.672 -5.66 1 38.5 403 ASP A N 1
ATOM 3243 C CA . ASP A 1 403 ? 24.641 28.969 -5.762 1 38.5 403 ASP A CA 1
ATOM 3244 C C . ASP A 1 403 ? 24.422 27.469 -5.949 1 38.5 403 ASP A C 1
ATOM 3246 O O . ASP A 1 403 ? 25.344 26.672 -5.785 1 38.5 403 ASP A O 1
ATOM 3250 N N . SER A 1 404 ? 23.406 26.828 -5.59 1 41.09 404 SER A N 1
ATOM 3251 C CA . SER A 1 404 ? 23.562 25.406 -5.324 1 41.09 404 SER A CA 1
ATOM 3252 C C . SER A 1 404 ? 23.781 24.625 -6.613 1 41.09 404 SER A C 1
ATOM 3254 O O . SER A 1 404 ? 22.828 24.266 -7.305 1 41.09 404 SER A O 1
ATOM 3256 N N . SER A 1 405 ? 24.703 24.766 -7.234 1 41.53 405 SER A N 1
ATOM 3257 C CA . SER A 1 405 ? 25.344 23.844 -8.164 1 41.53 405 SER A CA 1
ATOM 3258 C C . SER A 1 405 ? 25.172 22.391 -7.715 1 41.53 405 SER A C 1
ATOM 3260 O O . SER A 1 405 ? 25.547 21.469 -8.438 1 41.53 405 SER A O 1
ATOM 3262 N N . LYS A 1 406 ? 25.359 22.172 -6.375 1 45.19 406 LYS A N 1
ATOM 3263 C CA . LYS A 1 406 ? 25.328 20.781 -5.926 1 45.19 406 LYS A CA 1
ATOM 3264 C C . LYS A 1 406 ? 23.922 20.188 -6.051 1 45.19 406 LYS A C 1
ATOM 3266 O O . LYS A 1 406 ? 22.953 20.766 -5.555 1 45.19 406 LYS A O 1
ATOM 3271 N N . GLN A 1 407 ? 23.734 19.438 -6.992 1 51.94 407 GLN A N 1
ATOM 3272 C CA . GLN A 1 407 ? 22.531 18.656 -7.328 1 51.94 407 GLN A CA 1
ATOM 3273 C C . GLN A 1 407 ? 21.859 18.125 -6.074 1 51.94 407 GLN A C 1
ATOM 3275 O O . GLN A 1 407 ? 22.391 17.219 -5.418 1 51.94 407 GLN A O 1
ATOM 3280 N N . ASP A 1 408 ? 20.969 18.891 -5.348 1 60.72 408 ASP A N 1
ATOM 3281 C CA . ASP A 1 408 ? 20.109 18.609 -4.195 1 60.72 408 ASP A CA 1
ATOM 3282 C C . ASP A 1 408 ? 19.328 17.312 -4.398 1 60.72 408 ASP A C 1
ATOM 3284 O O . ASP A 1 408 ? 18.703 17.109 -5.445 1 60.72 408 ASP A O 1
ATOM 3288 N N . PRO A 1 409 ? 19.734 16.25 -3.566 1 66.62 409 PRO A N 1
ATOM 3289 C CA . PRO A 1 409 ? 19.016 14.969 -3.664 1 66.62 409 PRO A CA 1
ATOM 3290 C C . PRO A 1 409 ? 17.516 15.141 -3.84 1 66.62 409 PRO A C 1
ATOM 3292 O O . PRO A 1 409 ? 16.875 14.344 -4.535 1 66.62 409 PRO A O 1
ATOM 3295 N N . THR A 1 410 ? 17.031 16.219 -3.445 1 77.44 410 THR A N 1
ATOM 3296 C CA . THR A 1 410 ? 15.602 16.484 -3.6 1 77.44 410 THR A CA 1
ATOM 3297 C C . THR A 1 410 ? 15.266 16.812 -5.051 1 77.44 410 THR A C 1
ATOM 3299 O O . THR A 1 410 ? 14.281 16.297 -5.598 1 77.44 410 THR A O 1
ATOM 3302 N N . HIS A 1 411 ? 16.172 17.578 -5.629 1 79.38 411 HIS A N 1
ATOM 3303 C CA . HIS A 1 411 ? 15.961 17.969 -7.02 1 79.38 411 HIS A CA 1
ATOM 3304 C C . HIS A 1 411 ? 16 16.766 -7.945 1 79.38 411 HIS A C 1
ATOM 3306 O O . HIS A 1 411 ? 15.227 16.672 -8.898 1 79.38 411 HIS A O 1
ATOM 3312 N N . LYS A 1 412 ? 16.859 15.922 -7.633 1 76.62 412 LYS A N 1
ATOM 3313 C CA . LYS A 1 412 ? 16.969 14.719 -8.453 1 76.62 412 LYS A CA 1
ATOM 3314 C C . LYS A 1 412 ? 15.742 13.828 -8.305 1 76.62 412 LYS A C 1
ATOM 3316 O O . LYS A 1 412 ? 15.305 13.195 -9.266 1 76.62 412 LYS A O 1
ATOM 3321 N N . LEU A 1 413 ? 15.195 13.844 -7.18 1 80.12 413 LEU A N 1
ATOM 3322 C CA . LEU A 1 413 ? 14.086 12.938 -6.895 1 80.12 413 LEU A CA 1
ATOM 3323 C C . LEU A 1 413 ? 12.773 13.492 -7.43 1 80.12 413 LEU A C 1
ATOM 3325 O O . LEU A 1 413 ? 11.953 12.75 -7.98 1 80.12 413 LEU A O 1
ATOM 3329 N N . ILE A 1 414 ? 12.555 14.82 -7.266 1 85.19 414 ILE A N 1
ATOM 3330 C CA . ILE A 1 414 ? 11.211 15.297 -7.578 1 85.19 414 ILE A CA 1
ATOM 3331 C C . ILE A 1 414 ? 11.289 16.391 -8.641 1 85.19 414 ILE A C 1
ATOM 3333 O O . ILE A 1 414 ? 10.258 16.891 -9.102 1 85.19 414 ILE A O 1
ATOM 3337 N N . GLY A 1 415 ? 12.5 16.828 -9.039 1 81.25 415 GLY A N 1
ATOM 3338 C CA . GLY A 1 415 ? 12.68 17.734 -10.164 1 81.25 415 GLY A CA 1
ATOM 3339 C C . GLY A 1 415 ? 12.82 19.188 -9.75 1 81.25 415 GLY A C 1
ATOM 3340 O O . GLY A 1 415 ? 13 20.062 -10.594 1 81.25 415 GLY A O 1
ATOM 3341 N N . PHE A 1 416 ? 12.688 19.484 -8.422 1 83.38 416 PHE A N 1
ATOM 3342 C CA . PHE A 1 416 ? 12.844 20.859 -7.926 1 83.38 416 PHE A CA 1
ATOM 3343 C C . PHE A 1 416 ? 13.055 20.859 -6.414 1 83.38 416 PHE A C 1
ATOM 3345 O O . PHE A 1 416 ? 13.008 19.812 -5.773 1 83.38 416 PHE A O 1
ATOM 3352 N N . GLN A 1 417 ? 13.32 22 -5.867 1 81.5 417 GLN A N 1
ATOM 3353 C CA . GLN A 1 417 ? 13.469 22.172 -4.426 1 81.5 417 GLN A CA 1
ATOM 3354 C C . GLN A 1 417 ? 12.32 23 -3.854 1 81.5 417 GLN A C 1
ATOM 3356 O O . GLN A 1 417 ? 12.32 24.234 -3.971 1 81.5 417 GLN A O 1
ATOM 3361 N N . PRO A 1 418 ? 11.422 22.312 -3.201 1 85.38 418 PRO A N 1
ATOM 3362 C CA . PRO A 1 418 ? 10.328 23.094 -2.615 1 85.38 418 PRO A CA 1
ATOM 3363 C C . PRO A 1 418 ? 10.805 24.078 -1.558 1 85.38 418 PRO A C 1
ATOM 3365 O O . PRO A 1 418 ? 11.586 23.719 -0.677 1 85.38 418 PRO A O 1
ATOM 3368 N N . SER A 1 419 ? 10.32 25.234 -1.525 1 81.44 419 SER A N 1
ATOM 3369 C CA . SER A 1 419 ? 10.797 26.312 -0.667 1 81.44 419 SER A CA 1
ATOM 3370 C C . SER A 1 419 ? 10.469 26.031 0.797 1 81.44 419 SER A C 1
ATOM 3372 O O . SER A 1 419 ? 11.25 26.375 1.688 1 81.44 419 SER A O 1
ATOM 3374 N N . PHE A 1 420 ? 9.344 25.438 1.055 1 80.25 420 PHE A N 1
ATOM 3375 C CA . PHE A 1 420 ? 8.969 25.219 2.447 1 80.25 420 PHE A CA 1
ATOM 3376 C C . PHE A 1 420 ? 9.898 24.203 3.107 1 80.25 420 PHE A C 1
ATOM 3378 O O . PHE A 1 420 ? 10.117 24.25 4.32 1 80.25 420 PHE A O 1
ATOM 3385 N N . LEU A 1 421 ? 10.422 23.234 2.361 1 76 421 LEU A N 1
ATOM 3386 C CA . LEU A 1 421 ? 11.359 22.25 2.904 1 76 421 LEU A CA 1
ATOM 3387 C C . LEU A 1 421 ? 12.695 22.891 3.24 1 76 421 LEU A C 1
ATOM 3389 O O . LEU A 1 421 ? 13.375 22.469 4.176 1 76 421 LEU A O 1
ATOM 3393 N N . SER A 1 422 ? 13.039 23.844 2.508 1 66 422 SER A N 1
ATOM 3394 C CA . SER A 1 422 ? 14.289 24.547 2.746 1 66 422 SER A CA 1
ATOM 3395 C C . SER A 1 422 ? 14.227 25.391 4.023 1 66 422 SER A C 1
ATOM 3397 O O . SER A 1 422 ? 15.211 25.484 4.758 1 66 422 SER A O 1
ATOM 3399 N N . VAL A 1 423 ? 13.125 25.844 4.289 1 60.25 423 VAL A N 1
ATOM 3400 C CA . VAL A 1 423 ? 12.922 26.672 5.473 1 60.25 423 VAL A CA 1
ATOM 3401 C C . VAL A 1 423 ? 12.914 25.797 6.723 1 60.25 423 VAL A C 1
ATOM 3403 O O . VAL A 1 423 ? 13.516 26.141 7.742 1 60.25 423 VAL A O 1
ATOM 3406 N N . SER A 1 424 ? 12.305 24.672 6.559 1 57.75 424 SER A N 1
ATOM 3407 C CA . SER A 1 424 ? 12.18 23.766 7.691 1 57.75 424 SER A CA 1
ATOM 3408 C C . SER A 1 424 ? 13.531 23.188 8.086 1 57.75 424 SER A C 1
ATOM 3410 O O . SER A 1 424 ? 13.812 23 9.273 1 57.75 424 SER A O 1
ATOM 3412 N N . LEU A 1 425 ? 14.227 22.938 7.141 1 52.25 425 LEU A N 1
ATOM 3413 C CA . LEU A 1 425 ? 15.531 22.312 7.359 1 52.25 425 LEU A CA 1
ATOM 3414 C C . LEU A 1 425 ? 16.516 23.312 7.953 1 52.25 425 LEU A C 1
ATOM 3416 O O . LEU A 1 425 ? 17.469 22.938 8.625 1 52.25 425 LEU A O 1
ATOM 3420 N N . THR A 1 426 ? 16.25 24.484 7.629 1 47.72 426 THR A N 1
ATOM 3421 C CA . THR A 1 426 ? 17.156 25.5 8.133 1 47.72 426 THR A CA 1
ATOM 3422 C C . THR A 1 426 ? 16.766 25.938 9.539 1 47.72 426 THR A C 1
ATOM 3424 O O . THR A 1 426 ? 17.469 26.719 10.172 1 47.72 426 THR A O 1
ATOM 3427 N N . ALA A 1 427 ? 15.695 25.328 9.867 1 54.62 427 ALA A N 1
ATOM 3428 C CA . ALA A 1 427 ? 15.227 25.781 11.18 1 54.62 427 ALA A CA 1
ATOM 3429 C C . ALA A 1 427 ? 16.219 25.406 12.273 1 54.62 427 ALA A C 1
ATOM 3431 O O . ALA A 1 427 ? 16.797 24.312 12.25 1 54.62 427 ALA A O 1
ATOM 3432 N N . HIS A 1 428 ? 16.969 26.281 12.906 1 58.97 428 HIS A N 1
ATOM 3433 C CA . HIS A 1 428 ? 18.062 26.578 13.836 1 58.97 428 HIS A CA 1
ATOM 3434 C C . HIS A 1 428 ? 17.891 25.812 15.141 1 58.97 428 HIS A C 1
ATOM 3436 O O . HIS A 1 428 ? 18.453 26.203 16.172 1 58.97 428 HIS A O 1
ATOM 3442 N N . TYR A 1 429 ? 17.016 24.609 15.07 1 70.62 429 TYR A N 1
ATOM 3443 C CA . TYR A 1 429 ? 16.891 23.969 16.375 1 70.62 429 TYR A CA 1
ATOM 3444 C C . TYR A 1 429 ? 18.047 23.016 16.641 1 70.62 429 TYR A C 1
ATOM 3446 O O . TYR A 1 429 ? 18.328 22.672 17.797 1 70.62 429 TYR A O 1
ATOM 3454 N N . ASP A 1 430 ? 18.688 22.703 15.586 1 74.94 430 ASP A N 1
ATOM 3455 C CA . ASP A 1 430 ? 19.703 21.656 15.688 1 74.94 430 ASP A CA 1
ATOM 3456 C C . ASP A 1 430 ? 20.844 22.078 16.625 1 74.94 430 ASP A C 1
ATOM 3458 O O . ASP A 1 430 ? 21.469 21.234 17.266 1 74.94 430 ASP A O 1
ATOM 3462 N N . GLN A 1 431 ? 21.016 23.359 16.672 1 80.38 431 GLN A N 1
ATOM 3463 C CA . GLN A 1 431 ? 22.141 23.844 17.469 1 80.38 431 GLN A CA 1
ATOM 3464 C C . GLN A 1 431 ? 21.891 23.672 18.953 1 80.38 431 GLN A C 1
ATOM 3466 O O . GLN A 1 431 ? 22.828 23.703 19.766 1 80.38 431 GLN A O 1
ATOM 3471 N N . TYR A 1 432 ? 20.656 23.359 19.344 1 88.19 432 TYR A N 1
ATOM 3472 C CA . TYR A 1 432 ? 20.328 23.266 20.766 1 88.19 432 TYR A CA 1
ATOM 3473 C C . TYR A 1 432 ? 20.141 21.812 21.188 1 88.19 432 TYR A C 1
ATOM 3475 O O . TYR A 1 432 ? 19.922 21.516 22.359 1 88.19 432 TYR A O 1
ATOM 3483 N N . LEU A 1 433 ? 20.281 20.938 20.219 1 86.69 433 LEU A N 1
ATOM 3484 C CA . LEU A 1 433 ? 20.172 19.516 20.516 1 86.69 433 LEU A CA 1
ATOM 3485 C C . LEU A 1 433 ? 21.359 19.031 21.359 1 86.69 433 LEU A C 1
ATOM 3487 O O . LEU A 1 433 ? 22.438 19.625 21.297 1 86.69 433 LEU A O 1
ATOM 3491 N N . ASN A 1 434 ? 21.047 17.984 22.078 1 86.69 434 ASN A N 1
ATOM 3492 C CA . ASN A 1 434 ? 22.188 17.297 22.688 1 86.69 434 ASN A CA 1
ATOM 3493 C C . ASN A 1 434 ? 23.219 16.875 21.641 1 86.69 434 ASN A C 1
ATOM 3495 O O . ASN A 1 434 ? 22.844 16.5 20.531 1 86.69 434 ASN A O 1
ATOM 3499 N N . SER A 1 435 ? 24.453 16.922 21.984 1 82.19 435 SER A N 1
ATOM 3500 C CA . SER A 1 435 ? 25.547 16.719 21.031 1 82.19 435 SER A CA 1
ATOM 3501 C C . SER A 1 435 ? 25.438 15.367 20.344 1 82.19 435 SER A C 1
ATOM 3503 O O . SER A 1 435 ? 25.703 15.25 19.141 1 82.19 435 SER A O 1
ATOM 3505 N N . HIS A 1 436 ? 25.016 14.422 21.109 1 77.81 436 HIS A N 1
ATOM 3506 C CA . HIS A 1 436 ? 24.953 13.078 20.562 1 77.81 436 HIS A CA 1
ATOM 3507 C C . HIS A 1 436 ? 23.766 12.914 19.609 1 77.81 436 HIS A C 1
ATOM 3509 O O . HIS A 1 436 ? 23.703 11.938 18.859 1 77.81 436 HIS A O 1
ATOM 3515 N N . LEU A 1 437 ? 22.891 13.875 19.594 1 80.06 437 LEU A N 1
ATOM 3516 C CA . LEU A 1 437 ? 21.719 13.812 18.75 1 80.06 437 LEU A CA 1
ATOM 3517 C C . LEU A 1 437 ? 21.844 14.766 17.562 1 80.06 437 LEU A C 1
ATOM 3519 O O . LEU A 1 437 ? 20.984 14.781 16.688 1 80.06 437 LEU A O 1
ATOM 3523 N N . THR A 1 438 ? 22.859 15.562 17.547 1 79.69 438 THR A N 1
ATOM 3524 C CA . THR A 1 438 ? 23.047 16.531 16.453 1 79.69 438 THR A CA 1
ATOM 3525 C C . THR A 1 438 ? 23.469 15.82 15.172 1 79.69 438 THR A C 1
ATOM 3527 O O . THR A 1 438 ? 24.547 15.234 15.109 1 79.69 438 THR A O 1
ATOM 3530 N N . PRO A 1 439 ? 22.656 15.938 14.18 1 78.88 439 PRO A N 1
ATOM 3531 C CA . PRO A 1 439 ? 23.016 15.25 12.938 1 78.88 439 PRO A CA 1
ATOM 3532 C C . PRO A 1 439 ? 24.047 16.016 12.109 1 78.88 439 PRO A C 1
ATOM 3534 O O . PRO A 1 439 ? 24.062 17.25 12.133 1 78.88 439 PRO A O 1
ATOM 3537 N N . SER A 1 440 ? 24.891 15.273 11.391 1 79.5 440 SER A N 1
ATOM 3538 C CA . SER A 1 440 ? 25.766 15.883 10.391 1 79.5 440 SER A CA 1
ATOM 3539 C C . SER A 1 440 ? 24.969 16.328 9.164 1 79.5 440 SER A C 1
ATOM 3541 O O . SER A 1 440 ? 23.797 16 9.023 1 79.5 440 SER A O 1
ATOM 3543 N N . GLU A 1 441 ? 25.547 17.156 8.328 1 77.5 441 GLU A N 1
ATOM 3544 C CA . GLU A 1 441 ? 24.891 17.578 7.098 1 77.5 441 GLU A CA 1
ATOM 3545 C C . GLU A 1 441 ? 24.531 16.375 6.227 1 77.5 441 GLU A C 1
ATOM 3547 O O . GLU A 1 441 ? 23.469 16.359 5.594 1 77.5 441 GLU A O 1
ATOM 3552 N N . GLU A 1 442 ? 25.375 15.445 6.219 1 77.38 442 GLU A N 1
ATOM 3553 C CA . GLU A 1 442 ? 25.125 14.227 5.457 1 77.38 442 GLU A CA 1
ATOM 3554 C C . GLU A 1 442 ? 23.938 13.453 6.016 1 77.38 442 GLU A C 1
ATOM 3556 O O . GLU A 1 442 ? 23.141 12.914 5.254 1 77.38 442 GLU A O 1
ATOM 3561 N N . GLU A 1 443 ? 23.844 13.438 7.293 1 78.44 443 GLU A N 1
ATOM 3562 C CA . GLU A 1 443 ? 22.734 12.766 7.945 1 78.44 443 GLU A CA 1
ATOM 3563 C C . GLU A 1 443 ? 21.406 13.477 7.645 1 78.44 443 GLU A C 1
ATOM 3565 O O . GLU A 1 443 ? 20.391 12.828 7.414 1 78.44 443 GLU A O 1
ATOM 3570 N N . LYS A 1 444 ? 21.438 14.742 7.625 1 78.38 444 LYS A N 1
ATOM 3571 C CA . LYS A 1 444 ? 20.25 15.516 7.309 1 78.38 444 LYS A CA 1
ATOM 3572 C C . LYS A 1 444 ? 19.766 15.219 5.891 1 78.38 444 LYS A C 1
ATOM 3574 O O . LYS A 1 444 ? 18.562 15.078 5.66 1 78.38 444 LYS A O 1
ATOM 3579 N N . GLU A 1 445 ? 20.719 15.148 5.027 1 78 445 GLU A N 1
ATOM 3580 C CA . GLU A 1 445 ? 20.391 14.828 3.646 1 78 445 GLU A CA 1
ATOM 3581 C C . GLU A 1 445 ? 19.797 13.422 3.537 1 78 445 GLU A C 1
ATOM 3583 O O . GLU A 1 445 ? 18.844 13.203 2.779 1 78 445 GLU A O 1
ATOM 3588 N N . GLY A 1 446 ? 20.391 12.555 4.277 1 78.94 446 GLY A N 1
ATOM 3589 C CA . GLY A 1 446 ? 19.891 11.195 4.297 1 78.94 446 GLY A CA 1
ATOM 3590 C C . GLY A 1 446 ? 18.484 11.086 4.859 1 78.94 446 GLY A C 1
ATOM 3591 O O . GLY A 1 446 ? 17.656 10.352 4.332 1 78.94 446 GLY A O 1
ATOM 3592 N N . MET A 1 447 ? 18.25 11.812 5.836 1 80.06 447 MET A N 1
ATOM 3593 C CA . MET A 1 447 ? 16.938 11.828 6.461 1 80.06 447 MET A CA 1
ATOM 3594 C C . MET A 1 447 ? 15.883 12.375 5.5 1 80.06 447 MET A C 1
ATOM 3596 O O . MET A 1 447 ? 14.773 11.844 5.41 1 80.06 447 MET A O 1
ATOM 3600 N N . LEU A 1 448 ? 16.25 13.375 4.816 1 80.19 448 LEU A N 1
ATOM 3601 C CA . LEU A 1 448 ? 15.32 13.977 3.854 1 80.19 448 LEU A CA 1
ATOM 3602 C C . LEU A 1 448 ? 15.055 13.023 2.691 1 80.19 448 LEU A C 1
ATOM 3604 O O . LEU A 1 448 ? 13.922 12.914 2.225 1 80.19 448 LEU A O 1
ATOM 3608 N N . ARG A 1 449 ? 16.094 12.414 2.271 1 81.75 449 ARG A N 1
ATOM 3609 C CA . ARG A 1 449 ? 15.961 11.461 1.176 1 81.75 449 ARG A CA 1
ATOM 3610 C C . ARG A 1 449 ? 15.031 10.32 1.554 1 81.75 449 ARG A C 1
ATOM 3612 O O . ARG A 1 449 ? 14.141 9.953 0.781 1 81.75 449 ARG A O 1
ATOM 3619 N N . TYR A 1 450 ? 15.195 9.805 2.672 1 83.12 450 TYR A N 1
ATOM 3620 C CA . TYR A 1 450 ? 14.312 8.758 3.164 1 83.12 450 TYR A CA 1
ATOM 3621 C C . TYR A 1 450 ? 12.867 9.227 3.193 1 83.12 450 TYR A C 1
ATOM 3623 O O . TYR A 1 450 ? 11.969 8.531 2.717 1 83.12 450 TYR A O 1
ATOM 3631 N N . ARG A 1 451 ? 12.711 10.344 3.703 1 83.75 451 ARG A N 1
ATOM 3632 C CA . ARG A 1 451 ? 11.359 10.852 3.883 1 83.75 451 ARG A CA 1
ATOM 3633 C C . ARG A 1 451 ? 10.656 11.031 2.541 1 83.75 451 ARG A C 1
ATOM 3635 O O . ARG A 1 451 ? 9.477 10.711 2.406 1 83.75 451 ARG A O 1
ATOM 3642 N N . LEU A 1 452 ? 11.367 11.477 1.561 1 84.88 452 LEU A N 1
ATOM 3643 C CA . LEU A 1 452 ? 10.781 11.695 0.246 1 84.88 452 LEU A CA 1
ATOM 3644 C C . LEU A 1 452 ? 10.492 10.367 -0.45 1 84.88 452 LEU A C 1
ATOM 3646 O O . LEU A 1 452 ? 9.445 10.211 -1.082 1 84.88 452 LEU A O 1
ATOM 3650 N N . ILE A 1 453 ? 11.375 9.438 -0.247 1 86.19 453 ILE A N 1
ATOM 3651 C CA . ILE A 1 453 ? 11.188 8.125 -0.862 1 86.19 453 ILE A CA 1
ATOM 3652 C C . ILE A 1 453 ? 10 7.422 -0.224 1 86.19 453 ILE A C 1
ATOM 3654 O O . ILE A 1 453 ? 9.242 6.723 -0.907 1 86.19 453 ILE A O 1
ATOM 3658 N N . ASN A 1 454 ? 9.852 7.633 1.008 1 86.12 454 ASN A N 1
ATOM 3659 C CA . ASN A 1 454 ? 8.742 7.008 1.73 1 86.12 454 ASN A CA 1
ATOM 3660 C C . ASN A 1 454 ? 7.41 7.652 1.375 1 86.12 454 ASN A C 1
ATOM 3662 O O . ASN A 1 454 ? 6.371 6.984 1.377 1 86.12 454 ASN A O 1
ATOM 3666 N N . LEU A 1 455 ? 7.496 8.875 1.089 1 88.38 455 LEU A N 1
ATOM 3667 C CA . LEU A 1 455 ? 6.277 9.648 0.89 1 88.38 455 LEU A CA 1
ATOM 3668 C C . LEU A 1 455 ? 5.758 9.484 -0.535 1 88.38 455 LEU A C 1
ATOM 3670 O O . LEU A 1 455 ? 4.543 9.469 -0.759 1 88.38 455 LEU A O 1
ATOM 3674 N N . LEU A 1 456 ? 6.688 9.383 -1.509 1 90.62 456 LEU A N 1
ATOM 3675 C CA . LEU A 1 456 ? 6.285 9.516 -2.904 1 90.62 456 LEU A CA 1
ATOM 3676 C C . LEU A 1 456 ? 6.477 8.203 -3.652 1 90.62 456 LEU A C 1
ATOM 3678 O O . LEU A 1 456 ? 7.531 7.57 -3.543 1 90.62 456 LEU A O 1
ATOM 3682 N N . ASP A 1 457 ? 5.41 7.848 -4.363 1 89.25 457 ASP A N 1
ATOM 3683 C CA . ASP A 1 457 ? 5.559 6.703 -5.254 1 89.25 457 ASP A CA 1
ATOM 3684 C C . ASP A 1 457 ? 6.004 7.148 -6.648 1 89.25 457 ASP A C 1
ATOM 3686 O O . ASP A 1 457 ? 5.996 8.344 -6.957 1 89.25 457 ASP A O 1
ATOM 3690 N N . PRO A 1 458 ? 6.398 6.223 -7.488 1 87.69 458 PRO A N 1
ATOM 3691 C CA . PRO A 1 458 ? 6.93 6.578 -8.805 1 87.69 458 PRO A CA 1
ATOM 3692 C C . PRO A 1 458 ? 5.918 7.328 -9.672 1 87.69 458 PRO A C 1
ATOM 3694 O O . PRO A 1 458 ? 6.289 8.234 -10.414 1 87.69 458 PRO A O 1
ATOM 3697 N N . ALA A 1 459 ? 4.684 6.98 -9.57 1 87.88 459 ALA A N 1
ATOM 3698 C CA . ALA A 1 459 ? 3.664 7.68 -10.352 1 87.88 459 ALA A CA 1
ATOM 3699 C C . ALA A 1 459 ? 3.586 9.148 -9.961 1 87.88 459 ALA A C 1
ATOM 3701 O O . ALA A 1 459 ? 3.436 10.023 -10.828 1 87.88 459 ALA A O 1
ATOM 3702 N N . THR A 1 460 ? 3.703 9.398 -8.719 1 92.44 460 THR A N 1
ATOM 3703 C CA . THR A 1 460 ? 3.633 10.766 -8.211 1 92.44 460 THR A CA 1
ATOM 3704 C C . THR A 1 460 ? 4.875 11.555 -8.617 1 92.44 460 THR A C 1
ATOM 3706 O O . THR A 1 460 ? 4.777 12.711 -9.047 1 92.44 460 THR A O 1
ATOM 3709 N N . THR A 1 461 ? 6.043 10.961 -8.453 1 91 461 THR A N 1
ATOM 3710 C CA . THR A 1 461 ? 7.262 11.664 -8.828 1 91 461 THR A CA 1
ATOM 3711 C C . THR A 1 461 ? 7.273 11.969 -10.32 1 91 461 THR A C 1
ATOM 3713 O O . THR A 1 461 ? 7.793 13.008 -10.75 1 91 461 THR A O 1
ATOM 3716 N N . ASP A 1 462 ? 6.703 11.094 -11.109 1 89.88 462 ASP A N 1
ATOM 3717 C CA . ASP A 1 462 ? 6.598 11.336 -12.547 1 89.88 462 ASP A CA 1
ATOM 3718 C C . ASP A 1 462 ? 5.703 12.539 -12.836 1 89.88 462 ASP A C 1
ATOM 3720 O O . ASP A 1 462 ? 6.027 13.367 -13.688 1 89.88 462 ASP A O 1
ATOM 3724 N N . LYS A 1 463 ? 4.633 12.609 -12.133 1 92.94 463 LYS A N 1
ATOM 3725 C CA . LYS A 1 463 ? 3.744 13.758 -12.289 1 92.94 463 LYS A CA 1
ATOM 3726 C C . LYS A 1 463 ? 4.441 15.055 -11.891 1 92.94 463 LYS A C 1
ATOM 3728 O O . LYS A 1 463 ? 4.32 16.062 -12.578 1 92.94 463 LYS A O 1
ATOM 3733 N N . MET A 1 464 ? 5.16 15.008 -10.828 1 92.44 464 MET A N 1
ATOM 3734 C CA . MET A 1 464 ? 5.848 16.188 -10.32 1 92.44 464 MET A CA 1
ATOM 3735 C C . MET A 1 464 ? 6.906 16.672 -11.312 1 92.44 464 MET A C 1
ATOM 3737 O O . MET A 1 464 ? 7.074 17.875 -11.516 1 92.44 464 MET A O 1
ATOM 3741 N N . LYS A 1 465 ? 7.578 15.75 -11.93 1 89.38 465 LYS A N 1
ATOM 3742 C CA . LYS A 1 465 ? 8.688 16.078 -12.828 1 89.38 465 LYS A CA 1
ATOM 3743 C C . LYS A 1 465 ? 8.172 16.5 -14.195 1 89.38 465 LYS A C 1
ATOM 3745 O O . LYS A 1 465 ? 8.75 17.391 -14.836 1 89.38 465 LYS A O 1
ATOM 3750 N N . ASN A 1 466 ? 7.016 15.867 -14.625 1 88.81 466 ASN A N 1
ATOM 3751 C CA . ASN A 1 466 ? 6.719 15.977 -16.047 1 88.81 466 ASN A CA 1
ATOM 3752 C C . ASN A 1 466 ? 5.344 16.594 -16.281 1 88.81 466 ASN A C 1
ATOM 3754 O O . ASN A 1 466 ? 5.066 17.094 -17.375 1 88.81 466 ASN A O 1
ATOM 3758 N N . LYS A 1 467 ? 4.5 16.516 -15.281 1 92.19 467 LYS A N 1
ATOM 3759 C CA . LYS A 1 467 ? 3.111 16.859 -15.578 1 92.19 467 LYS A CA 1
ATOM 3760 C C . LYS A 1 467 ? 2.652 18.062 -14.758 1 92.19 467 LYS A C 1
ATOM 3762 O O . LYS A 1 467 ? 1.947 18.938 -15.273 1 92.19 467 LYS A O 1
ATOM 3767 N N . TRP A 1 468 ? 3.018 18.156 -13.531 1 93.44 468 TRP A N 1
ATOM 3768 C CA . TRP A 1 468 ? 2.559 19.219 -12.641 1 93.44 468 TRP A CA 1
ATOM 3769 C C . TRP A 1 468 ? 3.486 20.422 -12.711 1 93.44 468 TRP A C 1
ATOM 3771 O O . TRP A 1 468 ? 4.66 20.297 -13.055 1 93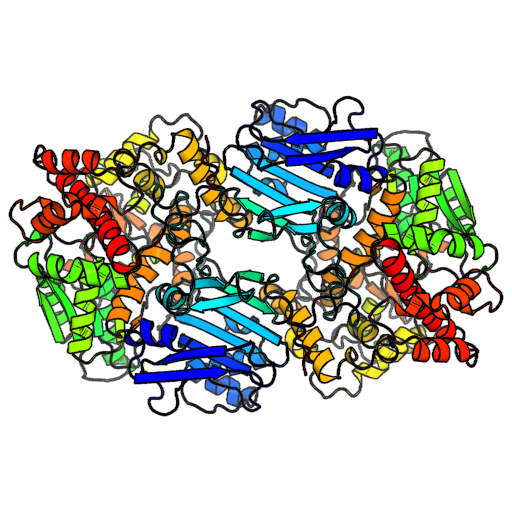.44 468 TRP A O 1
ATOM 3781 N N . SER A 1 469 ? 2.941 21.641 -12.406 1 92.88 469 SER A N 1
ATOM 3782 C CA . SER A 1 469 ? 3.805 22.781 -12.125 1 92.88 469 SER A CA 1
ATOM 3783 C C . SER A 1 469 ? 4.566 22.594 -10.82 1 92.88 469 SER A C 1
ATOM 3785 O O . SER A 1 469 ? 4.18 21.781 -9.977 1 92.88 469 SER A O 1
ATOM 3787 N N . LYS A 1 470 ? 5.621 23.359 -10.617 1 91.69 470 LYS A N 1
ATOM 3788 C CA . LYS A 1 470 ? 6.371 23.312 -9.367 1 91.69 470 LYS A CA 1
ATOM 3789 C C . LYS A 1 470 ? 5.488 23.719 -8.188 1 91.69 470 LYS A C 1
ATOM 3791 O O . LYS A 1 470 ? 5.621 23.156 -7.09 1 91.69 470 LYS A O 1
ATOM 3796 N N . VAL A 1 471 ? 4.566 24.641 -8.445 1 94.25 471 VAL A N 1
ATOM 3797 C CA . VAL A 1 471 ? 3.662 25.109 -7.402 1 94.25 471 VAL A CA 1
ATOM 3798 C C . VAL A 1 471 ? 2.725 23.969 -6.988 1 94.25 471 VAL A C 1
ATOM 3800 O O . VAL A 1 471 ? 2.541 23.719 -5.797 1 94.25 471 VAL A O 1
ATOM 3803 N N . HIS A 1 472 ? 2.166 23.297 -8.008 1 95.5 472 HIS A N 1
ATOM 3804 C CA . HIS A 1 472 ? 1.277 22.188 -7.711 1 95.5 472 HIS A CA 1
ATOM 3805 C C . HIS A 1 472 ? 2.018 21.078 -6.973 1 95.5 472 HIS A C 1
ATOM 3807 O O . HIS A 1 472 ? 1.464 20.453 -6.059 1 95.5 472 HIS A O 1
ATOM 3813 N N . SER A 1 473 ? 3.262 20.844 -7.371 1 94.62 473 SER A N 1
ATOM 3814 C CA . SER A 1 473 ? 4.082 19.859 -6.672 1 94.62 473 SER A CA 1
ATOM 3815 C C . SER A 1 473 ? 4.316 20.266 -5.219 1 94.62 473 SER A C 1
ATOM 3817 O O . SER A 1 473 ? 4.273 19.422 -4.32 1 94.62 473 SER A O 1
ATOM 3819 N N . SER A 1 474 ? 4.547 21.516 -5.039 1 93.56 474 SER A N 1
ATOM 3820 C CA . SER A 1 474 ? 4.734 22.031 -3.689 1 93.56 474 SER A CA 1
ATOM 3821 C C . SER A 1 474 ? 3.459 21.906 -2.863 1 93.56 474 SER A C 1
ATOM 3823 O O . SER A 1 474 ? 3.514 21.609 -1.67 1 93.56 474 SER A O 1
ATOM 3825 N N . MET A 1 475 ? 2.375 22.203 -3.477 1 96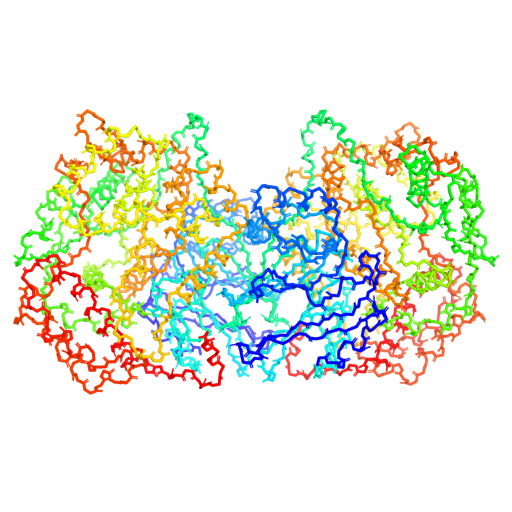.06 475 MET A N 1
ATOM 3826 C CA . MET A 1 475 ? 1.089 22.094 -2.797 1 96.06 475 MET A CA 1
ATOM 3827 C C . MET A 1 475 ? 0.825 20.641 -2.387 1 96.06 475 MET A C 1
ATOM 3829 O O . MET A 1 475 ? 0.332 20.391 -1.288 1 96.06 475 MET A O 1
ATOM 3833 N N . TYR A 1 476 ? 1.146 19.719 -3.277 1 95.94 476 TYR A N 1
ATOM 3834 C CA . TYR A 1 476 ? 0.994 18.312 -2.982 1 95.94 476 TYR A CA 1
ATOM 3835 C C . TYR A 1 476 ? 1.818 17.906 -1.764 1 95.94 476 TYR A C 1
ATOM 3837 O O . TYR A 1 476 ? 1.312 17.25 -0.848 1 95.94 476 TYR A O 1
ATOM 3845 N N . LEU A 1 477 ? 3.076 18.297 -1.727 1 92.25 477 LEU A N 1
ATOM 3846 C CA . LEU A 1 477 ? 3.979 17.953 -0.637 1 92.25 477 LEU A CA 1
ATOM 3847 C C . LEU A 1 477 ? 3.514 18.562 0.677 1 92.25 477 LEU A C 1
ATOM 3849 O O . LEU A 1 477 ? 3.568 17.922 1.727 1 92.25 477 LEU A O 1
ATOM 3853 N N . TRP A 1 478 ? 3.074 19.75 0.595 1 92.38 478 TRP A N 1
ATOM 3854 C CA . TRP A 1 478 ? 2.547 20.406 1.789 1 92.38 478 TRP A CA 1
ATOM 3855 C C . TRP A 1 478 ? 1.341 19.641 2.336 1 92.38 478 TRP A C 1
ATOM 3857 O O . TRP A 1 478 ? 1.249 19.391 3.541 1 92.38 478 TRP A O 1
ATOM 3867 N N . ALA A 1 479 ? 0.458 19.281 1.458 1 94.38 479 ALA A N 1
ATOM 3868 C CA . ALA A 1 479 ? -0.761 18.578 1.843 1 94.38 479 ALA A CA 1
ATOM 3869 C C . ALA A 1 479 ? -0.433 17.25 2.512 1 94.38 479 ALA A C 1
ATOM 3871 O O . ALA A 1 479 ? -1.131 16.828 3.434 1 94.38 479 ALA A O 1
ATOM 3872 N N . LYS A 1 480 ? 0.661 16.625 2.078 1 92.5 480 LYS A N 1
ATOM 3873 C CA . LYS A 1 480 ? 0.991 15.273 2.523 1 92.5 480 LYS A CA 1
ATOM 3874 C C . LYS A 1 480 ? 1.872 15.312 3.77 1 92.5 480 LYS A C 1
ATOM 3876 O O . LYS A 1 480 ? 2.125 14.273 4.383 1 92.5 480 LYS A O 1
ATOM 3881 N N . THR A 1 481 ? 2.336 16.453 4.219 1 89.31 481 THR A N 1
ATOM 3882 C CA . THR A 1 481 ? 3.258 16.531 5.344 1 89.31 481 THR A CA 1
ATOM 3883 C C . THR A 1 481 ? 2.674 17.391 6.461 1 89.31 481 THR A C 1
ATOM 3885 O O . THR A 1 481 ? 1.863 16.906 7.258 1 89.31 481 THR A O 1
ATOM 3888 N N . VAL A 1 482 ? 2.855 18.688 6.387 1 87.5 482 VAL A N 1
ATOM 3889 C CA . VAL A 1 482 ? 2.543 19.594 7.488 1 87.5 482 VAL A CA 1
ATOM 3890 C C . VAL A 1 482 ? 1.029 19.75 7.617 1 87.5 482 VAL A C 1
ATOM 3892 O O . VAL A 1 482 ? 0.493 19.781 8.727 1 87.5 482 VAL A O 1
ATOM 3895 N N . PHE A 1 483 ? 0.328 19.812 6.461 1 92.69 483 PHE A N 1
ATOM 3896 C CA . PHE A 1 483 ? -1.104 20.078 6.469 1 92.69 483 PHE A CA 1
ATOM 3897 C C . PHE A 1 483 ? -1.864 18.969 7.188 1 92.69 483 PHE A C 1
ATOM 3899 O O . PHE A 1 483 ? -2.641 19.234 8.102 1 92.69 483 PHE A O 1
ATOM 3906 N N . GLN A 1 484 ? -1.655 17.734 6.836 1 91.56 484 GLN A N 1
ATOM 3907 C CA . GLN A 1 484 ? -2.453 16.625 7.336 1 91.56 484 GLN A CA 1
ATOM 3908 C C . GLN A 1 484 ? -2.123 16.328 8.797 1 91.56 484 GLN A C 1
ATOM 3910 O O . GLN A 1 484 ? -2.994 15.898 9.562 1 91.56 484 GLN A O 1
ATOM 3915 N N . THR A 1 485 ? -0.902 16.562 9.234 1 88.12 485 THR A N 1
ATOM 3916 C CA . THR A 1 485 ? -0.494 16.156 10.578 1 88.12 485 THR A CA 1
ATOM 3917 C C . THR A 1 485 ? -0.633 17.328 11.547 1 88.12 485 THR A C 1
ATOM 3919 O O . THR A 1 485 ? -1.354 17.219 12.547 1 88.12 485 THR A O 1
ATOM 3922 N N . TYR A 1 486 ? -0.095 18.422 11.133 1 88.06 486 TYR A N 1
ATOM 3923 C CA . TYR A 1 486 ? -0.017 19.547 12.062 1 88.06 486 TYR A CA 1
ATOM 3924 C C . TYR A 1 486 ? -1.284 20.391 12.008 1 88.06 486 TYR A C 1
ATOM 3926 O O . TYR A 1 486 ? -1.976 20.547 13.016 1 88.06 486 TYR A O 1
ATOM 3934 N N . VAL A 1 487 ? -1.67 20.844 10.828 1 91.94 487 VAL A N 1
ATOM 3935 C CA . VAL A 1 487 ? -2.742 21.828 10.68 1 91.94 487 VAL A CA 1
ATOM 3936 C C . VAL A 1 487 ? -4.086 21.172 10.992 1 91.94 487 VAL A C 1
ATOM 3938 O O . VAL A 1 487 ? -4.863 21.688 11.797 1 91.94 487 VAL A O 1
ATOM 3941 N N . LEU A 1 488 ? -4.297 20.016 10.422 1 95.56 488 LEU A N 1
ATOM 3942 C CA . LEU A 1 488 ? -5.625 19.422 10.523 1 95.56 488 LEU A CA 1
ATOM 3943 C C . LEU A 1 488 ? -5.777 18.641 11.82 1 95.56 488 LEU A C 1
ATOM 3945 O O . LEU A 1 488 ? -6.844 18.656 12.445 1 95.56 488 LEU A O 1
ATOM 3949 N N . VAL A 1 489 ? -4.715 17.984 12.258 1 93.12 489 VAL A N 1
ATOM 3950 C CA . VAL A 1 489 ? -4.871 17.062 13.383 1 93.12 489 VAL A CA 1
ATOM 3951 C C . VAL A 1 489 ? -4.508 17.781 14.68 1 93.12 489 VAL A C 1
ATOM 3953 O O . VAL A 1 489 ? -5.383 18.078 15.5 1 93.12 489 VAL A O 1
ATOM 3956 N N . HIS A 1 490 ? -3.326 18.203 14.82 1 89.12 490 HIS A N 1
ATOM 3957 C CA . HIS A 1 490 ? -2.844 18.656 16.125 1 89.12 490 HIS A CA 1
ATOM 3958 C C . HIS A 1 490 ? -3.355 20.047 16.453 1 89.12 490 HIS A C 1
ATOM 3960 O O . HIS A 1 490 ? -3.863 20.297 17.547 1 89.12 490 HIS A O 1
ATOM 3966 N N . LEU A 1 491 ? -3.297 20.906 15.414 1 91.56 491 LEU A N 1
ATOM 3967 C CA . LEU A 1 491 ? -3.816 22.266 15.609 1 91.56 491 LEU A CA 1
ATOM 3968 C C . LEU A 1 491 ? -5.332 22.281 15.453 1 91.56 491 LEU A C 1
ATOM 3970 O O . LEU A 1 491 ? -6.012 23.094 16.094 1 91.56 491 LEU A O 1
ATOM 3974 N N . GLY A 1 492 ? -5.816 21.406 14.609 1 94.75 492 GLY A N 1
ATOM 3975 C CA . GLY A 1 492 ? -7.234 21.375 14.297 1 94.75 492 GLY A CA 1
ATOM 3976 C C . GLY A 1 492 ? -8.039 20.5 15.242 1 94.75 492 GLY A C 1
ATOM 3977 O O . GLY A 1 492 ? -8.391 20.922 16.344 1 94.75 492 GLY A O 1
ATOM 3978 N N . ASP A 1 493 ? -8.211 19.281 14.906 1 97.12 493 ASP A N 1
ATOM 3979 C CA . ASP A 1 493 ? -9.117 18.359 15.57 1 97.12 493 ASP A CA 1
ATOM 3980 C C . ASP A 1 493 ? -8.781 18.234 17.047 1 97.12 493 ASP A C 1
ATOM 3982 O O . ASP A 1 493 ? -9.672 18.281 17.906 1 97.12 493 ASP A O 1
ATOM 3986 N N . CYS A 1 494 ? -7.539 18.125 17.422 1 96.06 494 CYS A N 1
ATOM 3987 C CA . CYS A 1 494 ? -7.152 17.891 18.797 1 96.06 494 CYS A CA 1
ATOM 3988 C C . CYS A 1 494 ? -7.5 19.094 19.688 1 96.06 494 CYS A C 1
ATOM 3990 O O . CYS A 1 494 ? -8.062 18.922 20.766 1 96.06 494 CYS A O 1
ATOM 3992 N N . CYS A 1 495 ? -7.199 20.266 19.219 1 96.06 495 CYS A N 1
ATOM 3993 C CA . CYS A 1 495 ? -7.484 21.469 20 1 96.06 495 CYS A CA 1
ATOM 3994 C C . CYS A 1 495 ? -8.984 21.703 20.078 1 96.06 495 CYS A C 1
ATOM 3996 O O . CYS A 1 495 ? -9.492 22.125 21.125 1 96.06 495 CYS A O 1
ATOM 3998 N N . GLU A 1 496 ? -9.664 21.453 19.016 1 97.62 496 GLU A N 1
ATOM 3999 C CA . GLU A 1 496 ? -11.117 21.641 18.984 1 97.62 496 GLU A CA 1
ATOM 4000 C C . GLU A 1 496 ? -11.828 20.625 19.875 1 97.62 496 GLU A C 1
ATOM 4002 O O . GLU A 1 496 ? -12.641 21.016 20.719 1 97.62 496 GLU A O 1
ATOM 4007 N N . MET A 1 497 ? -11.422 19.375 19.75 1 97.81 497 MET A N 1
ATOM 4008 C CA . MET A 1 497 ? -12.102 18.297 20.469 1 97.81 497 MET A CA 1
ATOM 4009 C C . MET A 1 497 ? -11.703 18.297 21.938 1 97.81 497 MET A C 1
ATOM 4011 O O . MET A 1 497 ? -12.367 17.656 22.766 1 97.81 497 MET A O 1
ATOM 4015 N N . ALA A 1 498 ? -10.656 19.062 22.281 1 97.88 498 ALA A N 1
ATOM 4016 C CA . ALA A 1 498 ? -10.328 19.234 23.703 1 97.88 498 ALA A CA 1
ATOM 4017 C C . ALA A 1 498 ? -11.5 19.828 24.469 1 97.88 498 ALA A C 1
ATOM 4019 O O . ALA A 1 498 ? -11.625 19.625 25.672 1 97.88 498 ALA A O 1
ATOM 4020 N N . HIS A 1 499 ? -12.383 20.531 23.797 1 97.75 499 HIS A N 1
ATOM 4021 C CA . HIS A 1 499 ? -13.547 21.156 24.406 1 97.75 499 HIS A CA 1
ATOM 4022 C C . HIS A 1 499 ? -14.836 20.688 23.766 1 97.75 499 HIS A C 1
ATOM 4024 O O . HIS A 1 499 ? -15.828 21.406 23.734 1 97.75 499 HIS A O 1
ATOM 4030 N N . SER A 1 500 ? -14.789 19.516 23.125 1 97.06 500 SER A N 1
ATOM 4031 C CA . SER A 1 500 ? -15.961 18.859 22.547 1 97.06 500 SER A CA 1
ATOM 4032 C C . SER A 1 500 ? -16.609 19.75 21.469 1 97.06 500 SER A C 1
ATOM 4034 O O . SER A 1 500 ? -17.828 19.953 21.484 1 97.06 500 SER A O 1
ATOM 4036 N N . VAL A 1 501 ? -15.797 20.266 20.641 1 96.75 501 VAL A N 1
ATOM 4037 C CA . VAL A 1 501 ? -16.266 21.047 19.5 1 96.75 501 VAL A CA 1
ATOM 4038 C C . VAL A 1 501 ? -15.781 20.406 18.188 1 96.75 501 VAL A C 1
ATOM 4040 O O . VAL A 1 501 ? -14.586 20.156 18.016 1 96.75 501 VAL A O 1
ATOM 4043 N N . GLU A 1 502 ? -16.703 20.109 17.359 1 95.69 502 GLU A N 1
ATOM 4044 C CA . GLU A 1 502 ? -16.375 19.578 16.047 1 95.69 502 GLU A CA 1
ATOM 4045 C C . GLU A 1 502 ? -16.156 20.688 15.031 1 95.69 502 GLU A C 1
ATOM 4047 O O . GLU A 1 502 ? -17.078 21.469 14.758 1 95.69 502 GLU A O 1
ATOM 4052 N N . GLY A 1 503 ? -14.914 20.797 14.586 1 95.06 503 GLY A N 1
ATOM 4053 C CA . GLY A 1 503 ? -14.648 21.719 13.5 1 95.06 503 GLY A CA 1
ATOM 4054 C C . GLY A 1 503 ? -14.883 21.109 12.125 1 95.06 503 GLY A C 1
ATOM 4055 O O . GLY A 1 503 ? -14.383 20.031 11.836 1 95.06 503 GLY A O 1
ATOM 4056 N N . ARG A 1 504 ? -15.68 21.766 11.328 1 94.25 504 ARG A N 1
ATOM 4057 C CA . ARG A 1 504 ? -15.914 21.328 9.953 1 94.25 504 ARG A CA 1
ATOM 4058 C C . ARG A 1 504 ? -15.195 22.25 8.969 1 94.25 504 ARG A C 1
ATOM 4060 O O . ARG A 1 504 ? -15.117 23.453 9.172 1 94.25 504 ARG A O 1
ATOM 4067 N N . VAL A 1 505 ? -14.633 21.672 7.953 1 94.94 505 VAL A N 1
ATOM 4068 C CA . VAL A 1 505 ? -13.766 22.391 7.023 1 94.94 505 VAL A CA 1
ATOM 4069 C C . VAL A 1 505 ? -14.391 22.375 5.625 1 94.94 505 VAL A C 1
ATOM 4071 O O . VAL A 1 505 ? -13.945 21.641 4.746 1 94.94 505 VAL A O 1
ATOM 4074 N N . PRO A 1 506 ? -15.195 23.328 5.32 1 93.19 506 PRO A N 1
ATOM 4075 C CA . PRO A 1 506 ? -15.93 23.312 4.055 1 93.19 506 PRO A CA 1
ATOM 4076 C C . PRO A 1 506 ? -15.008 23.344 2.838 1 93.19 506 PRO A C 1
ATOM 4078 O O . PRO A 1 506 ? -15.359 22.812 1.78 1 93.19 506 PRO A O 1
ATOM 4081 N N . PHE A 1 507 ? -13.859 23.891 2.936 1 95.44 507 PHE A N 1
ATOM 4082 C CA . PHE A 1 507 ? -12.961 24.016 1.796 1 95.44 507 PHE A CA 1
ATOM 4083 C C . PHE A 1 507 ? -12.32 22.672 1.458 1 95.44 507 PHE A C 1
ATOM 4085 O O . PHE A 1 507 ? -11.656 22.547 0.432 1 95.44 507 PHE A O 1
ATOM 4092 N N . LEU A 1 508 ? -12.562 21.656 2.262 1 95.94 508 LEU A N 1
ATOM 4093 C CA . LEU A 1 508 ? -11.969 20.344 2.037 1 95.94 508 LEU A CA 1
ATOM 4094 C C . LEU A 1 508 ? -13.031 19.328 1.649 1 95.94 508 LEU A C 1
ATOM 4096 O O . LEU A 1 508 ? -12.898 18.141 1.941 1 95.94 508 LEU A O 1
ATOM 4100 N N . ASP A 1 509 ? -14.117 19.812 1.167 1 94.31 509 ASP A N 1
ATOM 4101 C CA . ASP A 1 509 ? -14.969 18.906 0.405 1 94.31 509 ASP A CA 1
ATOM 4102 C C . ASP A 1 509 ? -14.25 18.391 -0.839 1 94.31 509 ASP A C 1
ATOM 4104 O O . ASP A 1 509 ? -13.82 19.188 -1.685 1 94.31 509 ASP A O 1
ATOM 4108 N N . HIS A 1 510 ? -14.125 17.094 -0.966 1 95.44 510 HIS A N 1
ATOM 4109 C CA . HIS A 1 510 ? -13.258 16.562 -2.01 1 95.44 510 HIS A CA 1
ATOM 4110 C C . HIS A 1 510 ? -13.773 16.922 -3.398 1 95.44 510 HIS A C 1
ATOM 4112 O O . HIS A 1 510 ? -13 17.016 -4.352 1 95.44 510 HIS A O 1
ATOM 4118 N N . HIS A 1 511 ? -15.086 17.125 -3.566 1 93.38 511 HIS A N 1
ATOM 4119 C CA . HIS A 1 511 ? -15.609 17.578 -4.852 1 93.38 511 HIS A CA 1
ATOM 4120 C C . HIS A 1 511 ? -15.086 18.969 -5.203 1 93.38 511 HIS A C 1
ATOM 4122 O O . HIS A 1 511 ? -14.742 19.234 -6.355 1 93.38 511 HIS A O 1
ATOM 4128 N N . LEU A 1 512 ? -15.047 19.812 -4.203 1 93.19 512 LEU A N 1
ATOM 4129 C CA . LEU A 1 512 ? -14.516 21.156 -4.41 1 93.19 512 LEU A CA 1
ATOM 4130 C C . LEU A 1 512 ? -13.031 21.109 -4.734 1 93.19 512 LEU A C 1
ATOM 4132 O O . LEU A 1 512 ? -12.578 21.766 -5.68 1 93.19 512 LEU A O 1
ATOM 4136 N N . VAL A 1 513 ? -12.312 20.375 -3.961 1 95.88 513 VAL A N 1
ATOM 4137 C CA . VAL A 1 513 ? -10.859 20.297 -4.121 1 95.88 513 VAL A CA 1
ATOM 4138 C C . VAL A 1 513 ? -10.523 19.734 -5.5 1 95.88 513 VAL A C 1
ATOM 4140 O O . VAL A 1 513 ? -9.641 20.25 -6.188 1 95.88 513 VAL A O 1
ATOM 4143 N N . GLU A 1 514 ? -11.195 18.656 -5.91 1 94.81 514 GLU A N 1
ATOM 4144 C CA . GLU A 1 514 ? -10.969 18.062 -7.223 1 94.81 514 GLU A CA 1
ATOM 4145 C C . GLU A 1 514 ? -11.25 19.062 -8.344 1 94.81 514 GLU A C 1
ATOM 4147 O O . GLU A 1 514 ? -10.516 19.109 -9.328 1 94.81 514 GLU A O 1
ATOM 4152 N N . TYR A 1 515 ? -12.281 19.859 -8.172 1 92.19 515 TYR A N 1
ATOM 4153 C CA . TYR A 1 515 ? -12.617 20.875 -9.156 1 92.19 515 TYR A CA 1
ATOM 4154 C C . TYR A 1 515 ? -11.531 21.953 -9.219 1 92.19 515 TYR A C 1
ATOM 4156 O O . TYR A 1 515 ? -11.039 22.281 -10.297 1 92.19 515 TYR A O 1
ATOM 4164 N N . VAL A 1 516 ? -11.18 22.484 -8.07 1 94.12 516 VAL A N 1
ATOM 4165 C CA . VAL A 1 516 ? -10.234 23.578 -7.988 1 94.12 516 VAL A CA 1
ATOM 4166 C C . VAL A 1 516 ? -8.859 23.125 -8.461 1 94.12 516 VAL A C 1
ATOM 4168 O O . VAL A 1 516 ? -8.117 23.891 -9.078 1 94.12 516 VAL A O 1
ATOM 4171 N N . ASN A 1 517 ? -8.477 21.875 -8.195 1 95 517 ASN A N 1
ATOM 4172 C CA . ASN A 1 517 ? -7.184 21.344 -8.609 1 95 517 ASN A CA 1
ATOM 4173 C C . ASN A 1 517 ? -7.113 21.172 -10.125 1 95 517 ASN A C 1
ATOM 4175 O O . ASN A 1 517 ? -6.027 21.031 -10.688 1 95 517 ASN A O 1
ATOM 4179 N N . ASN A 1 518 ? -8.242 21.219 -10.75 1 91.5 518 ASN A N 1
ATOM 4180 C CA . ASN A 1 518 ? -8.258 21.031 -12.195 1 91.5 518 ASN A CA 1
ATOM 4181 C C . ASN A 1 518 ? -8.461 22.359 -12.938 1 91.5 518 ASN A C 1
ATOM 4183 O O . ASN A 1 518 ? -8.703 22.359 -14.141 1 91.5 518 ASN A O 1
ATOM 4187 N N . ILE A 1 519 ? -8.414 23.484 -12.25 1 90.06 519 ILE A N 1
ATOM 4188 C CA . ILE A 1 519 ? -8.414 24.781 -12.922 1 90.06 519 ILE A CA 1
ATOM 4189 C C . ILE A 1 519 ? -6.977 25.25 -13.141 1 90.06 519 ILE A C 1
ATOM 4191 O O . ILE A 1 519 ? -6.055 24.781 -12.461 1 90.06 519 ILE A O 1
ATOM 4195 N N . PRO A 1 520 ? -6.781 26.188 -14.016 1 89.25 520 PRO A N 1
ATOM 4196 C CA . PRO A 1 520 ? -5.434 26.688 -14.273 1 89.25 520 PRO A CA 1
ATOM 4197 C C . PRO A 1 520 ? -4.797 27.344 -13.047 1 89.25 520 PRO A C 1
ATOM 4199 O O . PRO A 1 520 ? -5.484 28.016 -12.273 1 89.25 520 PRO A O 1
ATOM 4202 N N . LEU A 1 521 ? -3.523 27.203 -12.914 1 91.88 521 LEU A N 1
ATOM 4203 C CA . LEU A 1 521 ? -2.77 27.703 -11.773 1 91.88 521 LEU A CA 1
ATOM 4204 C C . LEU A 1 521 ? -2.963 29.203 -11.625 1 91.88 521 LEU A C 1
ATOM 4206 O O . LEU A 1 521 ? -2.996 29.719 -10.5 1 91.88 521 LEU A O 1
ATOM 4210 N N . ASP A 1 522 ? -3.113 29.969 -12.727 1 90.56 522 ASP A N 1
ATOM 4211 C CA . ASP A 1 522 ? -3.23 31.422 -12.703 1 90.56 522 ASP A CA 1
ATOM 4212 C C . ASP A 1 522 ? -4.543 31.859 -12.055 1 90.56 522 ASP A C 1
ATOM 4214 O O . ASP A 1 522 ? -4.703 33.031 -11.68 1 90.56 522 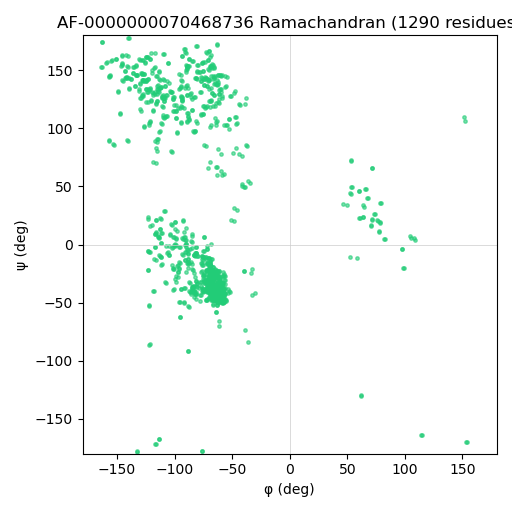ASP A O 1
ATOM 4218 N N . LEU A 1 523 ? -5.441 30.922 -11.867 1 92.44 523 LEU A N 1
ATOM 4219 C CA . LEU A 1 523 ? -6.68 31.234 -11.156 1 92.44 523 LEU A CA 1
ATOM 4220 C C . LEU A 1 523 ? -6.523 30.984 -9.664 1 92.44 523 LEU A C 1
ATOM 4222 O O . LEU A 1 523 ? -7.352 31.422 -8.859 1 92.44 523 LEU A O 1
ATOM 4226 N N . LYS A 1 524 ? -5.492 30.312 -9.289 1 93.31 524 LYS A N 1
ATOM 4227 C CA . LYS A 1 524 ? -5.172 30.141 -7.871 1 93.31 524 LYS A CA 1
ATOM 4228 C C . LYS A 1 524 ? -4.223 31.234 -7.391 1 93.31 524 LYS A C 1
ATOM 4230 O O . LYS A 1 524 ? -4.457 31.859 -6.348 1 93.31 524 LYS A O 1
ATOM 4235 N N . LEU A 1 525 ? -3.217 31.375 -8.148 1 93.19 525 LEU A N 1
ATOM 4236 C CA . LEU A 1 525 ? -2.191 32.375 -7.895 1 93.19 525 LEU A CA 1
ATOM 4237 C C . LEU A 1 525 ? -1.961 33.25 -9.133 1 93.19 525 LEU A C 1
ATOM 4239 O O . LEU A 1 525 ? -1.156 32.875 -10 1 93.19 525 LEU A O 1
ATOM 4243 N N . LYS A 1 526 ? -2.51 34.406 -9.078 1 91.12 526 LYS A N 1
ATOM 4244 C CA . LYS A 1 526 ? -2.504 35.281 -10.25 1 91.12 526 LYS A CA 1
ATOM 4245 C C . LYS A 1 526 ? -1.331 36.25 -10.211 1 91.12 526 LYS A C 1
ATOM 4247 O O . LYS A 1 526 ? -1.12 36.906 -9.203 1 91.12 526 LYS A O 1
ATOM 4252 N N . ALA A 1 527 ? -0.627 36.25 -11.273 1 89.19 527 ALA A N 1
ATOM 4253 C CA . ALA A 1 527 ? 0.4 37.25 -11.438 1 89.19 527 ALA A CA 1
ATOM 4254 C C . ALA A 1 527 ? -0.169 38.5 -12.117 1 89.19 527 ALA A C 1
ATOM 4256 O O . ALA A 1 527 ? -0.519 38.469 -13.297 1 89.19 527 ALA A O 1
ATOM 4257 N N . ASP A 1 528 ? -0.334 39.5 -11.312 1 88.5 528 ASP A N 1
ATOM 4258 C CA . ASP A 1 528 ? -0.692 40.812 -11.875 1 88.5 528 ASP A CA 1
ATOM 4259 C C . ASP A 1 528 ? 0.548 41.562 -12.344 1 88.5 528 ASP A C 1
ATOM 4261 O O . ASP A 1 528 ? 1.163 42.281 -11.57 1 88.5 528 ASP A O 1
ATOM 4265 N N . LEU A 1 529 ? 0.783 41.469 -13.57 1 87.38 529 LEU A N 1
ATOM 4266 C CA . LEU A 1 529 ? 2.041 41.969 -14.117 1 87.38 529 LEU A CA 1
ATOM 4267 C C . LEU A 1 529 ? 2.027 43.5 -14.227 1 87.38 529 LEU A C 1
ATOM 4269 O O . LEU A 1 529 ? 3.084 44.125 -14.289 1 87.38 529 LEU A O 1
ATOM 4273 N N . GLU A 1 530 ? 0.881 44.031 -14.281 1 86.94 530 GLU A N 1
ATOM 4274 C CA . GLU A 1 530 ? 0.792 45.5 -14.297 1 86.94 530 GLU A CA 1
ATOM 4275 C C . GLU A 1 530 ? 1.147 46.094 -12.93 1 86.94 530 GLU A C 1
ATOM 4277 O O . GLU A 1 530 ? 1.923 47.031 -12.844 1 86.94 530 GLU A O 1
ATOM 4282 N N . ARG A 1 531 ? 0.719 45.5 -12.016 1 84.69 531 ARG A N 1
ATOM 4283 C CA . ARG A 1 531 ? 0.939 46 -10.656 1 84.69 531 ARG A CA 1
ATOM 4284 C C . ARG A 1 531 ? 2.143 45.312 -10.016 1 84.69 531 ARG A C 1
ATOM 4286 O O . ARG A 1 531 ? 2.602 45.719 -8.953 1 84.69 531 ARG A O 1
ATOM 4293 N N . LYS A 1 532 ? 2.582 44.25 -10.578 1 85.25 532 LYS A N 1
ATOM 4294 C CA . LYS A 1 532 ? 3.746 43.469 -10.18 1 85.25 532 LYS A CA 1
ATOM 4295 C C . LYS A 1 532 ? 3.525 42.812 -8.812 1 85.25 532 LYS A C 1
ATOM 4297 O O . LYS A 1 532 ? 4.379 42.906 -7.926 1 85.25 532 LYS A O 1
ATOM 4302 N N . VAL A 1 533 ? 2.414 42.188 -8.617 1 85.5 533 VAL A N 1
ATOM 4303 C CA . VAL A 1 533 ? 2.098 41.5 -7.379 1 85.5 533 VAL A CA 1
ATOM 4304 C C . VAL A 1 533 ? 1.531 40.125 -7.695 1 85.5 533 VAL A C 1
ATOM 4306 O O . VAL A 1 533 ? 1.06 39.875 -8.805 1 85.5 533 VAL A O 1
ATOM 4309 N N . LEU A 1 534 ? 1.662 39.281 -6.84 1 89.5 534 LEU A N 1
ATOM 4310 C CA . LEU A 1 534 ? 1.019 37.969 -6.898 1 89.5 534 LEU A CA 1
ATOM 4311 C C . LEU A 1 534 ? -0.218 37.938 -6.008 1 89.5 534 LEU A C 1
ATOM 4313 O O . LEU A 1 534 ? -0.139 38.25 -4.816 1 89.5 534 LEU A O 1
ATOM 4317 N N . ILE A 1 535 ? -1.343 37.688 -6.59 1 90.56 535 ILE A N 1
ATOM 4318 C CA . ILE A 1 535 ? -2.605 37.625 -5.859 1 90.56 535 ILE A CA 1
ATOM 4319 C C . ILE A 1 535 ? -2.961 36.156 -5.566 1 90.56 535 ILE A C 1
ATOM 4321 O O . ILE A 1 535 ? -3.344 35.406 -6.469 1 90.56 535 ILE A O 1
ATOM 4325 N N . GLU A 1 536 ? -2.857 35.812 -4.34 1 91.75 536 GLU A N 1
ATOM 4326 C CA . GLU A 1 536 ? -3.189 34.469 -3.938 1 91.75 536 GLU A CA 1
ATOM 4327 C C . GLU A 1 536 ? -4.699 34.25 -3.877 1 91.75 536 GLU A C 1
ATOM 4329 O O . GLU A 1 536 ? -5.461 35.219 -3.777 1 91.75 536 GLU A O 1
ATOM 4334 N N . LYS A 1 537 ? -5.184 33.062 -4 1 94.75 537 LYS A N 1
ATOM 4335 C CA . LYS A 1 537 ? -6.574 32.625 -3.871 1 94.75 537 LYS A CA 1
ATOM 4336 C C . LYS A 1 537 ? -7.484 33.469 -4.773 1 94.75 537 LYS A C 1
ATOM 4338 O O . LYS A 1 537 ? -8.562 33.875 -4.355 1 94.75 537 LYS A O 1
ATOM 4343 N N . TYR A 1 538 ? -7 33.656 -5.977 1 93.81 538 TYR A N 1
ATOM 4344 C CA . TYR A 1 538 ? -7.699 34.531 -6.895 1 93.81 538 TYR A CA 1
ATOM 4345 C C . TYR A 1 538 ? -9.102 34.031 -7.188 1 93.81 538 TYR A C 1
ATOM 4347 O O . TYR A 1 538 ? -10.07 34.781 -7.152 1 93.81 538 TYR A O 1
ATOM 4355 N N . ALA A 1 539 ? -9.234 32.75 -7.477 1 94.06 539 ALA A N 1
ATOM 4356 C CA . ALA A 1 539 ? -10.539 32.188 -7.789 1 94.06 539 ALA A CA 1
ATOM 4357 C C . ALA A 1 539 ? -11.492 32.312 -6.609 1 94.06 539 ALA A C 1
ATOM 4359 O O . ALA A 1 539 ? -12.688 32.562 -6.793 1 94.06 539 ALA A O 1
ATOM 4360 N N . LEU A 1 540 ? -11 32.125 -5.402 1 94.12 540 LEU A N 1
ATOM 4361 C CA . LEU A 1 540 ? -11.836 32.25 -4.215 1 94.12 540 LEU A CA 1
ATOM 4362 C C . LEU A 1 540 ? -12.289 33.688 -4.031 1 94.12 540 LEU A C 1
ATOM 4364 O O . LEU A 1 540 ? -13.461 33.938 -3.727 1 94.12 540 LEU A O 1
ATOM 4368 N N . ARG A 1 541 ? -11.344 34.625 -4.223 1 94.19 541 ARG A N 1
ATOM 4369 C CA . ARG A 1 541 ? -11.648 36.062 -4.109 1 94.19 541 ARG A CA 1
ATOM 4370 C C . ARG A 1 541 ? -12.789 36.438 -5.039 1 94.19 541 ARG A C 1
ATOM 4372 O O . ARG A 1 541 ? -13.758 37.062 -4.609 1 94.19 541 ARG A O 1
ATOM 4379 N N . GLU A 1 542 ? -12.641 36 -6.258 1 94.12 542 GLU A N 1
ATOM 4380 C CA . GLU A 1 542 ? -13.625 36.375 -7.262 1 94.12 542 GLU A CA 1
ATOM 4381 C C . GLU A 1 542 ? -14.961 35.688 -7.016 1 94.12 542 GLU A C 1
ATOM 4383 O O . GLU A 1 542 ? -16.031 36.281 -7.188 1 94.12 542 GLU A O 1
ATOM 4388 N N . ALA A 1 543 ? -14.883 34.469 -6.566 1 92.75 543 ALA A N 1
ATOM 4389 C CA . ALA A 1 543 ? -16.094 33.656 -6.363 1 92.75 543 ALA A CA 1
ATOM 4390 C C . ALA A 1 543 ? -16.875 34.156 -5.152 1 92.75 543 ALA A C 1
ATOM 4392 O O . ALA A 1 543 ? -18.094 33.938 -5.051 1 92.75 543 ALA A O 1
ATOM 4393 N N . THR A 1 544 ? -16.219 34.906 -4.176 1 94 544 THR A N 1
ATOM 4394 C CA . THR A 1 544 ? -16.875 35.281 -2.932 1 94 544 THR A CA 1
ATOM 4395 C C . THR A 1 544 ? -16.906 36.812 -2.777 1 94 544 THR A C 1
ATOM 4397 O O . THR A 1 544 ? -17.141 37.312 -1.68 1 94 544 THR A O 1
ATOM 4400 N N . LYS A 1 545 ? -16.672 37.469 -3.811 1 94.5 545 LYS A N 1
ATOM 4401 C CA . LYS A 1 545 ? -16.578 38.938 -3.793 1 94.5 545 LYS A CA 1
ATOM 4402 C C . LYS A 1 545 ? -17.859 39.562 -3.262 1 94.5 545 LYS A C 1
ATOM 4404 O O . LYS A 1 545 ? -17.812 40.562 -2.549 1 94.5 545 LYS A O 1
ATOM 4409 N N . ASP A 1 546 ? -18.969 38.969 -3.512 1 93.94 546 ASP A N 1
ATOM 4410 C CA . ASP A 1 546 ? -20.266 39.562 -3.193 1 93.94 546 ASP A CA 1
ATOM 4411 C C . ASP A 1 546 ? -20.594 39.375 -1.717 1 93.94 546 ASP A C 1
ATOM 4413 O O . ASP A 1 546 ? -21.516 40 -1.199 1 93.94 546 ASP A O 1
ATOM 4417 N N . VAL A 1 547 ? -19.844 38.594 -1.002 1 94.31 547 VAL A N 1
ATOM 4418 C CA . VAL A 1 547 ? -20.172 38.344 0.401 1 94.31 547 VAL A CA 1
ATOM 4419 C C . VAL A 1 547 ? -19.047 38.875 1.289 1 94.31 547 VAL A C 1
ATOM 4421 O O . VAL A 1 547 ? -19.031 38.625 2.498 1 94.31 547 VAL A O 1
ATOM 4424 N N . LEU A 1 548 ? -18.141 39.562 0.754 1 96.44 548 LEU A N 1
ATOM 4425 C CA . LEU A 1 548 ? -16.984 40.094 1.485 1 96.44 548 LEU A CA 1
ATOM 4426 C C . LEU A 1 548 ? -17.031 41.625 1.548 1 96.44 548 LEU A C 1
ATOM 4428 O O . LEU A 1 548 ? -17.5 42.281 0.615 1 96.44 548 LEU A O 1
ATOM 4432 N N . THR A 1 549 ? -16.484 42.156 2.639 1 96.75 549 THR A N 1
ATOM 4433 C CA . THR A 1 549 ? -16.188 43.594 2.625 1 96.75 549 THR A CA 1
ATOM 4434 C C . THR A 1 549 ? -15.07 43.906 1.639 1 96.75 549 THR A C 1
ATOM 4436 O O . THR A 1 549 ? -14.258 43.031 1.316 1 96.75 549 THR A O 1
ATOM 4439 N N . GLU A 1 550 ? -15.055 45.094 1.172 1 95.88 550 GLU A N 1
ATOM 4440 C CA . GLU A 1 550 ? -13.992 45.5 0.262 1 95.88 550 GLU A CA 1
ATOM 4441 C C . GLU A 1 550 ? -12.617 45.375 0.912 1 95.88 550 GLU A C 1
ATOM 4443 O O . GLU A 1 550 ? -11.641 45.031 0.239 1 95.88 550 GLU A O 1
ATOM 4448 N N . GLU A 1 551 ? -12.594 45.625 2.135 1 94.31 551 GLU A N 1
ATOM 4449 C CA . GLU A 1 551 ? -11.352 45.531 2.885 1 94.31 551 GLU A CA 1
ATOM 4450 C C . GLU A 1 551 ? -10.812 44.125 2.887 1 94.31 551 GLU A C 1
ATOM 4452 O O . GLU A 1 551 ? -9.625 43.875 2.654 1 94.31 551 GLU A O 1
ATOM 4457 N N . VAL A 1 552 ? -11.625 43.156 3.166 1 94.69 552 VAL A N 1
ATOM 4458 C CA . VAL A 1 552 ? -11.234 41.781 3.203 1 94.69 552 VAL A CA 1
ATOM 4459 C C . VAL A 1 552 ? -10.844 41.312 1.804 1 94.69 552 VAL A C 1
ATOM 4461 O O . VAL A 1 552 ? -9.852 40.594 1.639 1 94.69 552 VAL A O 1
ATOM 4464 N N . TYR A 1 553 ? -11.555 41.719 0.83 1 94.06 553 TYR A N 1
ATOM 4465 C CA . TYR A 1 553 ? -11.289 41.344 -0.555 1 94.06 553 TYR A CA 1
ATOM 4466 C C . TYR A 1 553 ? -9.891 41.781 -0.977 1 94.06 553 TYR A C 1
ATOM 4468 O O . TYR A 1 553 ? -9.188 41.031 -1.673 1 94.06 553 TYR A O 1
ATOM 4476 N N . GLN A 1 554 ? -9.469 42.906 -0.513 1 90.5 554 GLN A N 1
ATOM 4477 C CA . GLN A 1 554 ? -8.219 43.5 -0.97 1 90.5 554 GLN A CA 1
ATOM 4478 C C . GLN A 1 554 ? -7.055 43.094 -0.067 1 90.5 554 GLN A C 1
ATOM 4480 O O . GLN A 1 554 ? -5.891 43.312 -0.418 1 90.5 554 GLN A O 1
ATOM 4485 N N . ARG A 1 555 ? -7.355 42.5 0.964 1 85.5 555 ARG A N 1
ATOM 4486 C CA . ARG A 1 555 ? -6.352 42.25 1.993 1 85.5 555 ARG A CA 1
ATOM 4487 C C . ARG A 1 555 ? -5.398 41.125 1.57 1 85.5 555 ARG A C 1
ATOM 4489 O O . ARG A 1 555 ? -5.812 40.156 0.944 1 85.5 555 ARG A O 1
ATOM 4496 N N . ILE A 1 556 ? -4.184 41.344 1.938 1 74.69 556 ILE A N 1
ATOM 4497 C CA . ILE A 1 556 ? -3.178 40.312 1.711 1 74.69 556 ILE A CA 1
ATOM 4498 C C . ILE A 1 556 ? -3.146 39.375 2.898 1 74.69 556 ILE A C 1
ATOM 4500 O O . ILE A 1 556 ? -3.473 39.75 4.023 1 74.69 556 ILE A O 1
ATOM 4504 N N . LYS A 1 557 ? -2.727 38.156 2.641 1 72.62 557 LYS A N 1
ATOM 4505 C CA . LYS A 1 557 ? -2.701 37.125 3.668 1 72.62 557 LYS A CA 1
ATOM 4506 C C . LYS A 1 557 ? -1.82 37.531 4.844 1 72.62 557 LYS A C 1
ATOM 4508 O O . LYS A 1 557 ? -0.712 38.062 4.648 1 72.62 557 LYS A O 1
ATOM 4513 N N . HIS A 1 558 ? -2.443 37.469 6.016 1 66.81 558 HIS A N 1
ATOM 4514 C CA . HIS A 1 558 ? -1.734 37.625 7.277 1 66.81 558 HIS A CA 1
ATOM 4515 C C . HIS A 1 558 ? -1.784 36.344 8.109 1 66.81 558 HIS A C 1
ATOM 4517 O O . HIS A 1 558 ? -2.848 35.75 8.258 1 66.81 558 HIS A O 1
ATOM 4523 N N . PRO A 1 559 ? -0.643 35.875 8.594 1 64.19 559 PRO A N 1
ATOM 4524 C CA . PRO A 1 559 ? -0.624 34.625 9.344 1 64.19 559 PRO A CA 1
ATOM 4525 C C . PRO A 1 559 ? -1.362 34.719 10.672 1 64.19 559 PRO A C 1
ATOM 4527 O O . PRO A 1 559 ? -1.395 35.781 11.297 1 64.19 559 PRO A O 1
ATOM 4530 N N . PHE A 1 560 ? -1.98 33.656 11.023 1 64.69 560 PHE A N 1
ATOM 4531 C CA . PHE A 1 560 ? -2.631 33.5 12.32 1 64.69 560 PHE A CA 1
ATOM 4532 C C . PHE A 1 560 ? -1.599 33.281 13.422 1 64.69 560 PHE A C 1
ATOM 4534 O O . PHE A 1 560 ? -1.226 32.156 13.719 1 64.69 560 PHE A O 1
ATOM 4541 N N . THR A 1 561 ? -1.033 34.312 13.992 1 67.75 561 THR A N 1
ATOM 4542 C CA . THR A 1 561 ? -0.038 34.219 15.047 1 67.75 561 THR A CA 1
ATOM 4543 C C . THR A 1 561 ? -0.258 35.281 16.109 1 67.75 561 THR A C 1
ATOM 4545 O O . THR A 1 561 ? -0.794 36.344 15.82 1 67.75 561 THR A O 1
ATOM 4548 N N . SER A 1 562 ? 0.003 34.875 17.344 1 73.5 562 SER A N 1
ATOM 4549 C CA . SER A 1 562 ? -0.014 35.844 18.438 1 73.5 562 SER A CA 1
ATOM 4550 C C . SER A 1 562 ? 1.225 36.719 18.422 1 73.5 562 SER A C 1
ATOM 4552 O O . SER A 1 562 ? 2.238 36.375 17.812 1 73.5 562 SER A O 1
ATOM 4554 N N . PRO A 1 563 ? 1.033 37.844 19.031 1 81.94 563 PRO A N 1
ATOM 4555 C CA . PRO A 1 563 ? 2.258 38.625 19.188 1 81.94 563 PRO A CA 1
ATOM 4556 C C . PRO A 1 563 ? 3.367 37.844 19.906 1 81.94 563 PRO A C 1
ATOM 4558 O O . PRO A 1 563 ? 3.113 37.188 20.891 1 81.94 563 PRO A O 1
ATOM 4561 N N . PRO A 1 564 ? 4.57 37.969 19.375 1 87.38 564 PRO A N 1
ATOM 4562 C CA . PRO A 1 564 ? 5.668 37.219 20.031 1 87.38 564 PRO A CA 1
ATOM 4563 C C . PRO A 1 564 ? 5.887 37.656 21.469 1 87.38 564 PRO A C 1
ATOM 4565 O O . PRO A 1 564 ? 5.965 38.844 21.766 1 87.38 564 PRO A O 1
ATOM 4568 N N . SER A 1 565 ? 5.996 36.781 22.328 1 89.19 565 SER A N 1
ATOM 4569 C CA . SER A 1 565 ? 6.195 37.062 23.75 1 89.19 565 SER A CA 1
ATOM 4570 C C . SER A 1 565 ? 7.559 37.688 24 1 89.19 565 SER A C 1
ATOM 4572 O O . SER A 1 565 ? 7.746 38.406 24.984 1 89.19 565 SER A O 1
ATOM 4574 N N . THR A 1 566 ? 8.445 37.5 23.125 1 89.31 566 THR A N 1
ATOM 4575 C CA . THR A 1 566 ? 9.812 38 23.266 1 89.31 566 THR A CA 1
ATOM 4576 C C . THR A 1 566 ? 9.852 39.5 23.109 1 89.31 566 THR A C 1
ATOM 4578 O O . THR A 1 566 ? 10.852 40.156 23.453 1 89.31 566 THR A O 1
ATOM 4581 N N . TRP A 1 567 ? 8.805 40.062 22.562 1 88 567 TRP A N 1
ATOM 4582 C CA . TRP A 1 567 ? 8.758 41.5 22.406 1 88 567 TRP A CA 1
ATOM 4583 C C . TRP A 1 567 ? 8.617 42.188 23.766 1 88 567 TRP A C 1
ATOM 4585 O O . TRP A 1 567 ? 8.898 43.375 23.891 1 88 567 TRP A O 1
ATOM 4595 N N . ASN A 1 568 ? 8.102 41.469 24.734 1 89.25 568 ASN A N 1
ATOM 4596 C CA . ASN A 1 568 ? 7.957 41.969 26.094 1 89.25 568 ASN A CA 1
ATOM 4597 C C . ASN A 1 568 ? 8.688 41.094 27.109 1 89.25 568 ASN A C 1
ATOM 4599 O O . ASN A 1 568 ? 8.125 40.125 27.609 1 89.25 568 ASN A O 1
ATOM 4603 N N . LYS A 1 569 ? 9.781 41.531 27.547 1 91 569 LYS A N 1
ATOM 4604 C CA . LYS A 1 569 ? 10.656 40.75 28.422 1 91 569 LYS A CA 1
ATOM 4605 C C . LYS A 1 569 ? 9.977 40.438 29.766 1 91 569 LYS A C 1
ATOM 4607 O O . LYS A 1 569 ? 10.305 39.469 30.422 1 91 569 LYS A O 1
ATOM 4612 N N . GLN A 1 570 ? 9.086 41.281 30.125 1 92.19 570 GLN A N 1
ATOM 4613 C CA . GLN A 1 570 ? 8.438 41.125 31.422 1 92.19 570 GLN A CA 1
ATOM 4614 C C . GLN A 1 570 ? 7.074 40.469 31.281 1 92.19 570 GLN A C 1
ATOM 4616 O O . GLN A 1 570 ? 6.379 40.25 32.281 1 92.19 570 GLN A O 1
ATOM 4621 N N . GLY A 1 571 ? 6.719 40.156 30.109 1 93.5 571 GLY A N 1
ATOM 4622 C CA . GLY A 1 571 ? 5.418 39.562 29.875 1 93.5 571 GLY A CA 1
ATOM 4623 C C . GLY A 1 571 ? 5.289 38.156 30.438 1 93.5 571 GLY A C 1
ATOM 4624 O O . GLY A 1 571 ? 6.289 37.438 30.609 1 93.5 571 GLY A O 1
ATOM 4625 N N . PRO A 1 572 ? 4.137 37.75 30.766 1 95.12 572 PRO A N 1
ATOM 4626 C CA . PRO A 1 572 ? 3.926 36.469 31.453 1 95.12 572 PRO A CA 1
ATOM 4627 C C . PRO A 1 572 ? 4.363 35.281 30.594 1 95.12 572 PRO A C 1
ATOM 4629 O O . PRO A 1 572 ? 4.91 34.312 31.125 1 95.12 572 PRO A O 1
ATOM 4632 N N . MET A 1 573 ? 4.098 35.281 29.359 1 94.75 573 MET A N 1
ATOM 4633 C CA . MET A 1 573 ? 4.48 34.188 28.5 1 94.75 573 MET A CA 1
ATOM 4634 C C . MET A 1 573 ? 5.996 34.031 28.438 1 94.75 573 MET A C 1
ATOM 4636 O O . MET A 1 573 ? 6.52 32.906 28.484 1 94.75 573 MET A O 1
ATOM 4640 N N . TYR A 1 574 ? 6.672 35.156 28.219 1 95.94 574 TYR A N 1
ATOM 4641 C CA . TYR A 1 574 ? 8.133 35.094 28.203 1 95.94 574 TYR A CA 1
ATOM 4642 C C . TYR A 1 574 ? 8.68 34.625 29.547 1 95.94 574 TYR A C 1
ATOM 4644 O O . TYR A 1 574 ? 9.664 33.875 29.578 1 95.94 574 TYR A O 1
ATOM 4652 N N . GLN A 1 575 ? 8.047 35.062 30.625 1 97.06 575 GLN A N 1
ATOM 4653 C CA . GLN A 1 575 ? 8.461 34.594 31.953 1 97.06 575 GLN A CA 1
ATOM 4654 C C . GLN A 1 575 ? 8.258 33.094 32.094 1 97.06 575 GLN A C 1
ATOM 4656 O O . GLN A 1 575 ? 9.062 32.406 32.719 1 97.06 575 GLN A O 1
ATOM 4661 N N . LEU A 1 576 ? 7.152 32.625 31.547 1 97.69 576 LEU A N 1
ATOM 4662 C CA . LEU A 1 576 ? 6.934 31.172 31.531 1 97.69 576 LEU A CA 1
ATOM 4663 C C . LEU A 1 576 ? 8.07 30.453 30.828 1 97.69 576 LEU A C 1
ATOM 4665 O O . LEU A 1 576 ? 8.539 29.406 31.297 1 97.69 576 LEU A O 1
ATOM 4669 N N . PHE A 1 577 ? 8.516 31.016 29.672 1 97.38 577 PHE A N 1
ATOM 4670 C CA . PHE A 1 577 ? 9.656 30.438 28.969 1 97.38 577 PHE A CA 1
ATOM 4671 C C . PHE A 1 577 ? 10.883 30.375 29.891 1 97.38 577 PHE A C 1
ATOM 4673 O O . PHE A 1 577 ? 11.516 29.328 30.016 1 97.38 577 PHE A O 1
ATOM 4680 N N . GLN A 1 578 ? 11.148 31.484 30.5 1 97.38 578 GLN A N 1
ATOM 4681 C CA . GLN A 1 578 ? 12.312 31.609 31.359 1 97.38 578 GLN A CA 1
ATOM 4682 C C . GLN A 1 578 ? 12.258 30.594 32.5 1 97.38 578 GLN A C 1
ATOM 4684 O O . GLN A 1 578 ? 13.227 29.875 32.75 1 97.38 578 GLN A O 1
ATOM 4689 N N . GLU A 1 579 ? 11.188 30.516 33.094 1 97.69 579 GLU A N 1
ATOM 4690 C CA . GLU A 1 579 ? 11.031 29.656 34.281 1 97.69 579 GLU A CA 1
ATOM 4691 C C . GLU A 1 579 ? 11.117 28.188 33.875 1 97.69 579 GLU A C 1
ATOM 4693 O O . GLU A 1 579 ? 11.789 27.391 34.562 1 97.69 579 GLU A O 1
ATOM 4698 N N . THR A 1 580 ? 10.414 27.781 32.844 1 98.06 580 THR A N 1
ATOM 4699 C CA . THR A 1 580 ? 10.328 26.391 32.406 1 98.06 580 THR A CA 1
ATOM 4700 C C . THR A 1 580 ? 11.672 25.906 31.859 1 98.06 580 THR A C 1
ATOM 4702 O O . THR A 1 580 ? 12.156 24.844 32.25 1 98.06 580 THR A O 1
ATOM 4705 N N . LEU A 1 581 ? 12.344 26.703 31.047 1 97.94 581 LEU A N 1
ATOM 4706 C CA . LEU A 1 581 ? 13.523 26.266 30.297 1 97.94 581 LEU A CA 1
ATOM 4707 C C . LEU A 1 581 ? 14.781 26.375 31.156 1 97.94 581 LEU A C 1
ATOM 4709 O O . LEU A 1 581 ? 15.766 25.672 30.906 1 97.94 581 LEU A O 1
ATOM 4713 N N . ARG A 1 582 ? 14.734 27.219 32.188 1 97.56 582 ARG A N 1
ATOM 4714 C CA . ARG A 1 582 ? 15.867 27.344 33.094 1 97.56 582 ARG A CA 1
ATOM 4715 C C . ARG A 1 582 ? 15.781 26.328 34.219 1 97.56 582 ARG A C 1
ATOM 4717 O O . ARG A 1 582 ? 16.766 26.062 34.906 1 97.56 582 ARG A O 1
ATOM 4724 N N . SER A 1 583 ? 14.625 25.766 34.375 1 97 583 SER A N 1
ATOM 4725 C CA . SER A 1 583 ? 14.398 24.859 35.5 1 97 583 SER A CA 1
ATOM 4726 C C . SER A 1 583 ? 15.156 23.547 35.281 1 97 583 SER A C 1
ATOM 4728 O O . SER A 1 583 ? 15.398 23.125 34.156 1 97 583 SER A O 1
ATOM 4730 N N . ALA A 1 584 ? 15.414 22.797 36.375 1 95.06 584 ALA A N 1
ATOM 4731 C CA . ALA A 1 584 ? 16.078 21.5 36.344 1 95.06 584 ALA A CA 1
ATOM 4732 C C . ALA A 1 584 ? 15.195 20.438 35.688 1 95.06 584 ALA A C 1
ATOM 4734 O O . ALA A 1 584 ? 15.695 19.453 35.125 1 95.06 584 ALA A O 1
ATOM 4735 N N . ASP A 1 585 ? 13.938 20.719 35.719 1 94.19 585 ASP A N 1
ATOM 4736 C CA . ASP A 1 585 ? 12.984 19.781 35.125 1 94.19 585 ASP A CA 1
ATOM 4737 C C . ASP A 1 585 ? 13.172 19.688 33.594 1 94.19 585 ASP A C 1
ATOM 4739 O O . ASP A 1 585 ? 12.828 18.672 33 1 94.19 585 ASP A O 1
ATOM 4743 N N . PHE A 1 586 ? 13.695 20.703 33 1 96.12 586 PHE A N 1
ATOM 4744 C CA . PHE A 1 586 ? 13.906 20.703 31.562 1 96.12 586 PHE A CA 1
ATOM 4745 C C . PHE A 1 586 ? 14.898 19.609 31.156 1 96.12 586 PHE A C 1
ATOM 4747 O O . PHE A 1 586 ? 14.867 19.109 30.031 1 96.12 586 PHE A O 1
ATOM 4754 N N . ASP A 1 587 ? 15.75 19.141 32.062 1 93.75 587 ASP A N 1
ATOM 4755 C CA . ASP A 1 587 ? 16.75 18.125 31.797 1 93.75 587 ASP A CA 1
ATOM 4756 C C . ASP A 1 587 ? 16.125 16.75 31.641 1 93.75 587 ASP A C 1
ATOM 4758 O O . ASP A 1 587 ? 16.766 15.805 31.172 1 93.75 587 ASP A O 1
ATOM 4762 N N . LYS A 1 588 ? 14.891 16.672 31.969 1 92.19 588 LYS A N 1
ATOM 4763 C CA . LYS A 1 588 ? 14.219 15.375 31.891 1 92.19 588 LYS A CA 1
ATOM 4764 C C . LYS A 1 588 ? 13.938 14.977 30.453 1 92.19 588 LYS A C 1
ATOM 4766 O O . LYS A 1 588 ? 13.852 13.789 30.141 1 92.19 588 LYS A O 1
ATOM 4771 N N . GLN A 1 589 ? 13.688 16 29.594 1 90 589 GLN A N 1
ATOM 4772 C CA . GLN A 1 589 ? 13.516 15.656 28.188 1 90 589 GLN A CA 1
ATOM 4773 C C . GLN A 1 589 ? 14.844 15.289 27.547 1 90 589 GLN A C 1
ATOM 4775 O O . GLN A 1 589 ? 15.883 15.859 27.875 1 90 589 GLN A O 1
ATOM 4780 N N . PRO A 1 590 ? 14.898 14.352 26.641 1 87.69 590 PRO A N 1
ATOM 4781 C CA . PRO A 1 590 ? 16.172 13.789 26.172 1 87.69 590 PRO A CA 1
ATOM 4782 C C . PRO A 1 590 ? 16.734 14.539 24.969 1 87.69 590 PRO A C 1
ATOM 4784 O O . PRO A 1 590 ? 17.844 14.242 24.516 1 87.69 590 PRO A O 1
ATOM 4787 N N . PHE A 1 591 ? 16.156 15.531 24.469 1 87.12 591 PHE A N 1
ATOM 4788 C CA . PHE A 1 591 ? 16.5 16.016 23.141 1 87.12 591 PHE A CA 1
ATOM 4789 C C . PHE A 1 591 ? 17.422 17.234 23.219 1 87.12 591 PHE A C 1
ATOM 4791 O O . PHE A 1 591 ? 18.375 17.344 22.453 1 87.12 591 PHE A O 1
ATOM 4798 N N . PHE A 1 592 ? 17.203 18.125 24.172 1 90.56 592 PHE A N 1
ATOM 4799 C CA . PHE A 1 592 ? 17.859 19.438 24.141 1 90.56 592 PHE A CA 1
ATOM 4800 C C . PHE A 1 592 ? 18.797 19.594 25.328 1 90.56 592 PHE A C 1
ATOM 4802 O O . PHE A 1 592 ? 18.5 19.125 26.422 1 90.56 592 PHE A O 1
ATOM 4809 N N . ASP A 1 593 ? 19.906 20.312 25.031 1 93.25 593 ASP A N 1
ATOM 4810 C CA . ASP A 1 593 ? 20.906 20.641 26.047 1 93.25 593 ASP A CA 1
ATOM 4811 C C . ASP A 1 593 ? 20.516 21.891 26.812 1 93.25 593 ASP A C 1
ATOM 4813 O O . ASP A 1 593 ? 20.562 23 26.266 1 93.25 593 ASP A O 1
ATOM 4817 N N . ARG A 1 594 ? 20.266 21.766 28.078 1 95.62 594 ARG A N 1
ATOM 4818 C CA . ARG A 1 594 ? 19.766 22.875 28.875 1 95.62 594 ARG A CA 1
ATOM 4819 C C . ARG A 1 594 ? 20.766 24.031 28.906 1 95.62 594 ARG A C 1
ATOM 4821 O O . ARG A 1 594 ? 20.375 25.203 28.891 1 95.62 594 ARG A O 1
ATOM 4828 N N . LYS A 1 595 ? 22.031 23.734 28.953 1 96.56 595 LYS A N 1
ATOM 4829 C CA . LYS A 1 595 ? 23.047 24.781 28.969 1 96.56 595 LYS A CA 1
ATOM 4830 C C . LYS A 1 595 ? 22.984 25.641 27.703 1 96.56 595 LYS A C 1
ATOM 4832 O O . LYS A 1 595 ? 23.078 26.859 27.781 1 96.56 595 LYS A O 1
ATOM 4837 N N . LYS A 1 596 ? 22.859 24.969 26.609 1 95.06 596 LYS A N 1
ATOM 4838 C CA . LYS A 1 596 ? 22.75 25.672 25.344 1 95.06 596 LYS A CA 1
ATOM 4839 C C . LYS A 1 596 ? 21.469 26.516 25.297 1 95.06 596 LYS A C 1
ATOM 4841 O O . LYS A 1 596 ? 21.469 27.625 24.766 1 95.06 596 LYS A O 1
ATOM 4846 N N . VAL A 1 597 ? 20.453 26.016 25.875 1 95.81 597 VAL A N 1
ATOM 4847 C CA . VAL A 1 597 ? 19.156 26.703 25.875 1 95.81 597 VAL A CA 1
ATOM 4848 C C . VAL A 1 597 ? 19.234 27.922 26.797 1 95.81 597 VAL A C 1
ATOM 4850 O O . VAL A 1 597 ? 18.688 28.984 26.469 1 95.81 597 VAL A O 1
ATOM 4853 N N . ILE A 1 598 ? 19.891 27.781 27.938 1 97.38 598 ILE A N 1
ATOM 4854 C CA . ILE A 1 598 ? 20.062 28.906 28.844 1 97.38 598 ILE A CA 1
ATOM 4855 C C . ILE A 1 598 ? 20.875 30 28.188 1 97.38 598 ILE A C 1
ATOM 4857 O O . ILE A 1 598 ? 20.578 31.188 28.328 1 97.38 598 ILE A O 1
ATOM 4861 N N . GLN A 1 599 ? 21.891 29.578 27.422 1 96.06 599 GLN A N 1
ATOM 4862 C CA . GLN A 1 599 ? 22.672 30.562 26.672 1 96.06 599 GLN A CA 1
ATOM 4863 C C . GLN A 1 599 ? 21.812 31.312 25.672 1 96.06 599 GLN A C 1
ATOM 4865 O O . GLN A 1 599 ? 21.969 32.531 25.5 1 96.06 599 GLN A O 1
ATOM 4870 N N . LEU A 1 600 ? 20.984 30.625 25.016 1 93.69 600 LEU A N 1
ATOM 4871 C CA . LEU A 1 600 ? 20.031 31.266 24.125 1 93.69 600 LEU A CA 1
ATOM 4872 C C . LEU A 1 600 ? 19.156 32.281 24.875 1 93.69 600 LEU A C 1
ATOM 4874 O O . LEU A 1 600 ? 19.031 33.438 24.453 1 93.69 600 LEU A O 1
ATOM 4878 N N . LEU A 1 601 ? 18.594 31.891 26.016 1 95.81 601 LEU A N 1
ATOM 4879 C CA . LEU A 1 601 ? 17.719 32.75 26.812 1 95.81 601 LEU A CA 1
ATOM 4880 C C . LEU A 1 601 ? 18.453 34 27.25 1 95.81 601 LEU A C 1
ATOM 4882 O O . LEU A 1 601 ? 17.844 35.094 27.312 1 95.81 601 LEU A O 1
ATOM 4886 N N . ASP A 1 602 ? 19.719 33.844 27.469 1 95.81 602 ASP A N 1
ATOM 4887 C CA . ASP A 1 602 ? 20.516 35 27.938 1 95.81 602 ASP A CA 1
ATOM 4888 C C . ASP A 1 602 ? 20.797 35.969 26.797 1 95.81 602 ASP A C 1
ATOM 4890 O O . ASP A 1 602 ? 21.125 37.125 27.031 1 95.81 602 ASP A O 1
ATOM 4894 N N . THR A 1 603 ? 20.625 35.469 25.547 1 93.44 603 THR A N 1
ATOM 4895 C CA . THR A 1 603 ? 21.094 36.281 24.438 1 93.44 603 THR A CA 1
ATOM 4896 C C . THR A 1 603 ? 19.922 36.688 23.547 1 93.44 603 THR A C 1
ATOM 4898 O O . THR A 1 603 ? 20.094 37.438 22.578 1 93.44 603 THR A O 1
ATOM 4901 N N . VAL A 1 604 ? 18.766 36.281 23.812 1 92.5 604 VAL A N 1
ATOM 4902 C CA . VAL A 1 604 ? 17.594 36.531 22.984 1 92.5 604 VAL A CA 1
ATOM 4903 C C . VAL A 1 604 ? 17.453 38.031 22.719 1 92.5 604 VAL A C 1
ATOM 4905 O O . VAL A 1 604 ? 17.172 38.438 21.594 1 92.5 604 VAL A O 1
ATOM 4908 N N . HIS A 1 605 ? 17.688 38.844 23.734 1 92.62 605 HIS A N 1
ATOM 4909 C CA . HIS A 1 605 ? 17.406 40.281 23.625 1 92.62 605 HIS A CA 1
ATOM 4910 C C . HIS A 1 605 ? 18.672 41.062 23.297 1 92.62 605 HIS A C 1
ATOM 4912 O O . HIS A 1 605 ? 18.688 42.312 23.422 1 92.62 605 HIS A O 1
ATOM 4918 N N . GLU A 1 606 ? 19.672 40.344 22.953 1 91.25 606 GLU A N 1
ATOM 4919 C CA . GLU A 1 606 ? 20.812 41.031 22.391 1 91.25 606 GLU A CA 1
ATOM 4920 C C . GLU A 1 606 ? 20.484 41.656 21.047 1 91.25 606 GLU A C 1
ATOM 4922 O O . GLU A 1 606 ? 21.078 42.656 20.641 1 91.25 606 GLU A O 1
ATOM 4927 N N . SER A 1 607 ? 19.609 40.938 20.391 1 83.62 607 SER A N 1
ATOM 4928 C CA . SER A 1 607 ? 19.062 41.531 19.156 1 83.62 607 SER A CA 1
ATOM 4929 C C . SER A 1 607 ? 17.75 42.25 19.438 1 83.62 607 SER A C 1
ATOM 4931 O O . SER A 1 607 ? 16.922 41.781 20.219 1 83.62 607 SER A O 1
ATOM 4933 N N . GLU A 1 608 ? 17.672 43.469 18.797 1 83.88 608 GLU A N 1
ATOM 4934 C CA . GLU A 1 608 ? 16.422 44.219 18.906 1 83.88 608 GLU A CA 1
ATOM 4935 C C . GLU A 1 608 ? 15.586 44.062 17.641 1 83.88 608 GLU A C 1
ATOM 4937 O O . GLU A 1 608 ? 14.508 44.656 17.531 1 83.88 608 GLU A O 1
ATOM 4942 N N . ASP A 1 609 ? 16.062 43.219 16.797 1 83.31 609 ASP A N 1
ATOM 4943 C CA . ASP A 1 609 ? 15.336 43 15.547 1 83.31 609 ASP A CA 1
ATOM 4944 C C . ASP A 1 609 ? 14.047 42.219 15.797 1 83.31 609 ASP A C 1
ATOM 4946 O O . ASP A 1 609 ? 14.078 41.094 16.266 1 83.31 609 ASP A O 1
ATOM 4950 N N . PRO A 1 610 ? 12.906 42.875 15.453 1 79 610 PRO A N 1
ATOM 4951 C CA . PRO A 1 610 ? 11.625 42.219 15.734 1 79 610 PRO A CA 1
ATOM 4952 C C . PRO A 1 610 ? 11.477 40.875 15.016 1 79 610 PRO A C 1
ATOM 4954 O O . PRO A 1 610 ? 10.828 39.969 15.531 1 79 610 PRO A O 1
ATOM 4957 N N . THR A 1 611 ? 12.016 40.781 13.93 1 76.12 611 THR A N 1
ATOM 4958 C CA . THR A 1 611 ? 11.93 39.531 13.164 1 76.12 611 THR A CA 1
ATOM 4959 C C . THR A 1 611 ? 12.695 38.406 13.859 1 76.12 611 THR A C 1
ATOM 4961 O O . THR A 1 611 ? 12.219 37.281 13.938 1 76.12 611 THR A O 1
ATOM 4964 N N . MET A 1 612 ? 13.805 38.719 14.281 1 81.31 612 MET A N 1
ATOM 4965 C CA . MET A 1 612 ? 14.609 37.75 15 1 81.31 612 MET A CA 1
ATOM 4966 C C . MET A 1 612 ? 13.945 37.344 16.312 1 81.31 612 MET A C 1
ATOM 4968 O O . MET A 1 612 ? 13.977 36.188 16.703 1 81.31 612 MET A O 1
ATOM 4972 N N . LEU A 1 613 ? 13.398 38.344 16.938 1 85.56 613 LEU A N 1
ATOM 4973 C CA . LEU A 1 613 ? 12.711 38.062 18.188 1 85.56 613 LEU A CA 1
ATOM 4974 C C . LEU A 1 613 ? 11.508 37.156 17.984 1 85.56 613 LEU A C 1
ATOM 4976 O O . LEU A 1 613 ? 11.203 36.312 18.828 1 85.56 613 LEU A O 1
ATOM 4980 N N . GLN A 1 614 ? 10.844 37.344 16.891 1 82.56 614 GLN A N 1
ATOM 4981 C CA . GLN A 1 614 ? 9.734 36.469 16.547 1 82.56 614 GLN A CA 1
ATOM 4982 C C . GLN A 1 614 ? 10.211 35.031 16.297 1 82.56 614 GLN A C 1
ATOM 4984 O O . GLN A 1 614 ? 9.547 34.094 16.703 1 82.56 614 GLN A O 1
ATOM 4989 N N . ALA A 1 615 ? 11.305 34.906 15.633 1 80.62 615 ALA A N 1
ATOM 4990 C CA . ALA A 1 615 ? 11.883 33.594 15.391 1 80.62 615 ALA A CA 1
ATOM 4991 C C . ALA A 1 615 ? 12.242 32.906 16.703 1 80.62 615 ALA A C 1
ATOM 4993 O O . ALA A 1 615 ? 12 31.688 16.875 1 80.62 615 ALA A O 1
ATOM 4994 N N . TYR A 1 616 ? 12.797 33.656 17.578 1 87.56 616 TYR A N 1
ATOM 4995 C CA . TYR A 1 616 ? 13.148 33.125 18.891 1 87.56 616 TYR A CA 1
ATOM 4996 C C . TYR A 1 616 ? 11.906 32.688 19.656 1 87.56 616 TYR A C 1
ATOM 4998 O O . TYR A 1 616 ? 11.938 31.703 20.391 1 87.56 616 TYR A O 1
ATOM 5006 N N . ASP A 1 617 ? 10.852 33.469 19.453 1 90.25 617 ASP A N 1
ATOM 5007 C CA . ASP A 1 617 ? 9.602 33.125 20.141 1 90.25 617 ASP A CA 1
ATOM 5008 C C . ASP A 1 617 ? 9.109 31.734 19.719 1 90.25 617 ASP A C 1
ATOM 5010 O O . ASP A 1 617 ? 8.656 30.953 20.562 1 90.25 617 ASP A O 1
ATOM 5014 N N . GLY A 1 618 ? 9.164 31.484 18.406 1 87.31 618 GLY A N 1
ATOM 5015 C CA . GLY A 1 618 ? 8.789 30.172 17.891 1 87.31 618 GLY A CA 1
ATOM 5016 C C . GLY A 1 618 ? 9.633 29.047 18.469 1 87.31 618 GLY A C 1
ATOM 5017 O O . GLY A 1 618 ? 9.109 27.984 18.828 1 87.31 618 GLY A O 1
ATOM 5018 N N . LEU A 1 619 ? 10.859 29.297 18.578 1 87.38 619 LEU A N 1
ATOM 5019 C CA . LEU A 1 619 ? 11.789 28.312 19.125 1 87.38 619 LEU A CA 1
ATOM 5020 C C . LEU A 1 619 ? 11.5 28.047 20.594 1 87.38 619 LEU A C 1
ATOM 5022 O O . LEU A 1 619 ? 11.453 26.891 21.016 1 87.38 619 LEU A O 1
ATOM 5026 N N . LEU A 1 620 ? 11.352 29.094 21.297 1 93 620 LEU A N 1
ATOM 5027 C CA . LEU A 1 620 ? 11.086 28.969 22.734 1 93 620 LEU A CA 1
ATOM 5028 C C . LEU A 1 620 ? 9.766 28.25 22.969 1 93 620 LEU A C 1
ATOM 5030 O O . LEU A 1 620 ? 9.641 27.469 23.922 1 93 620 LEU A O 1
ATOM 5034 N N . THR A 1 621 ? 8.789 28.516 22.125 1 92.75 621 THR A N 1
ATOM 5035 C CA . THR A 1 621 ? 7.504 27.828 22.203 1 92.75 621 THR A CA 1
ATOM 5036 C C . THR A 1 621 ? 7.68 26.328 22.016 1 92.75 621 THR A C 1
ATOM 5038 O O . THR A 1 621 ? 7.121 25.531 22.781 1 92.75 621 THR A O 1
ATOM 5041 N N . GLN A 1 622 ? 8.445 25.969 21.094 1 90.44 622 GLN A N 1
ATOM 5042 C CA . GLN A 1 622 ? 8.672 24.547 20.781 1 90.44 622 GLN A CA 1
ATOM 5043 C C . GLN A 1 622 ? 9.406 23.859 21.938 1 90.44 622 GLN A C 1
ATOM 5045 O O . GLN A 1 622 ? 9.031 22.75 22.344 1 90.44 622 GLN A O 1
ATOM 5050 N N . LEU A 1 623 ? 10.461 24.484 22.422 1 92.75 623 LEU A N 1
ATOM 5051 C CA . LEU A 1 623 ? 11.242 23.922 23.516 1 92.75 623 LEU A CA 1
ATOM 5052 C C . LEU A 1 623 ? 10.383 23.75 24.766 1 92.75 623 LEU A C 1
ATOM 5054 O O . LEU A 1 623 ? 10.445 22.703 25.422 1 92.75 623 LEU A O 1
ATOM 5058 N N . THR A 1 624 ? 9.594 24.75 25.016 1 96.19 624 THR A N 1
ATOM 5059 C CA . THR A 1 624 ? 8.695 24.672 26.172 1 96.19 624 THR A CA 1
ATOM 5060 C C . THR A 1 624 ? 7.648 23.594 25.969 1 96.19 624 THR A C 1
ATOM 5062 O O . THR A 1 624 ? 7.27 22.906 26.922 1 96.19 624 THR A O 1
ATOM 5065 N N . GLY A 1 625 ? 7.168 23.438 24.734 1 94.62 625 GLY A N 1
ATOM 5066 C CA . GLY A 1 625 ? 6.262 22.359 24.406 1 94.62 625 GLY A CA 1
ATOM 5067 C C . GLY A 1 625 ? 6.832 20.984 24.734 1 94.62 625 GLY A C 1
ATOM 5068 O O . GLY A 1 625 ? 6.137 20.125 25.281 1 94.62 625 GLY A O 1
ATOM 5069 N N . PHE A 1 626 ? 8.078 20.75 24.453 1 92.56 626 PHE A N 1
ATOM 5070 C CA . PHE A 1 626 ? 8.734 19.469 24.75 1 92.56 626 PHE A CA 1
ATOM 5071 C C . PHE A 1 626 ? 8.836 19.25 26.25 1 92.56 626 PHE A C 1
ATOM 5073 O O . PHE A 1 626 ? 8.68 18.125 26.734 1 92.56 626 PHE A O 1
ATOM 5080 N N . ALA A 1 627 ? 9.141 20.344 26.938 1 96.06 627 ALA A N 1
ATOM 5081 C CA . ALA A 1 627 ? 9.211 20.25 28.391 1 96.06 627 ALA A CA 1
ATOM 5082 C C . ALA A 1 627 ? 7.879 19.797 28.984 1 96.06 627 ALA A C 1
ATOM 5084 O O . ALA A 1 627 ? 7.836 18.938 29.859 1 96.06 627 ALA A O 1
ATOM 5085 N N . PHE A 1 628 ? 6.832 20.406 28.516 1 96.88 628 PHE A N 1
ATOM 5086 C CA . PHE A 1 628 ? 5.516 20.094 29.062 1 96.88 628 PHE A CA 1
ATOM 5087 C C . PHE A 1 628 ? 5.055 18.719 28.625 1 96.88 628 PHE A C 1
ATOM 5089 O O . PHE A 1 628 ? 4.367 18.016 29.359 1 96.88 628 PHE A O 1
ATOM 5096 N N . MET A 1 629 ? 5.371 18.266 27.438 1 94.56 629 MET A N 1
ATOM 5097 C CA . MET A 1 629 ? 5.062 16.906 27.016 1 94.56 629 MET A CA 1
ATOM 5098 C C . MET A 1 629 ? 5.77 15.883 27.906 1 94.56 629 MET A C 1
ATOM 5100 O O . MET A 1 629 ? 5.176 14.867 28.281 1 94.56 629 MET A O 1
ATOM 5104 N N . GLN A 1 630 ? 7.051 16.188 28.156 1 94.94 630 GLN A N 1
ATOM 5105 C CA . GLN A 1 630 ? 7.789 15.32 29.062 1 94.94 630 GLN A CA 1
ATOM 5106 C C . GLN A 1 630 ? 7.109 15.25 30.438 1 94.94 630 GLN A C 1
ATOM 5108 O O . GLN A 1 630 ? 7.012 14.172 31.031 1 94.94 630 GLN A O 1
ATOM 5113 N N . LYS A 1 631 ? 6.707 16.359 30.875 1 96.19 631 LYS A N 1
ATOM 5114 C CA . LYS A 1 631 ? 6.059 16.438 32.188 1 96.19 631 LYS A CA 1
ATOM 5115 C C . LYS A 1 631 ? 4.742 15.672 32.188 1 96.19 631 LYS A C 1
ATOM 5117 O O . LYS A 1 631 ? 4.465 14.906 33.125 1 96.19 631 LYS A O 1
ATOM 5122 N N . ARG A 1 632 ? 3.932 15.797 31.188 1 95.62 632 ARG A N 1
ATOM 5123 C CA . ARG A 1 632 ? 2.561 15.305 31.172 1 95.62 632 ARG A CA 1
ATOM 5124 C C . ARG A 1 632 ? 2.514 13.828 30.797 1 95.62 632 ARG A C 1
ATOM 5126 O O . ARG A 1 632 ? 1.724 13.062 31.344 1 95.62 632 ARG A O 1
ATOM 5133 N N . PHE A 1 633 ? 3.322 13.414 29.812 1 94.81 633 PHE A N 1
ATOM 5134 C CA . PHE A 1 633 ? 3.27 12.047 29.297 1 94.81 633 PHE A CA 1
ATOM 5135 C C . PHE A 1 633 ? 4.352 11.188 29.953 1 94.81 633 PHE A C 1
ATOM 5137 O O . PHE A 1 633 ? 4.246 9.961 29.953 1 94.81 633 PHE A O 1
ATOM 5144 N N . ASN A 1 634 ? 5.457 11.789 30.375 1 94.25 634 ASN A N 1
ATOM 5145 C CA . ASN A 1 634 ? 6.59 11.141 31.016 1 94.25 634 ASN A CA 1
ATOM 5146 C C . ASN A 1 634 ? 7.125 9.984 30.172 1 94.25 634 ASN A C 1
ATOM 5148 O O . ASN A 1 634 ? 7.242 8.859 30.656 1 94.25 634 ASN A O 1
ATOM 5152 N N . PRO A 1 635 ? 7.348 10.25 28.906 1 93.25 635 PRO A N 1
ATOM 5153 C CA . PRO A 1 635 ? 7.895 9.18 28.062 1 93.25 635 PRO A CA 1
ATOM 5154 C C . PRO A 1 635 ? 9.305 8.766 28.469 1 93.25 635 PRO A C 1
ATOM 5156 O O . PRO A 1 635 ? 10.086 9.602 28.938 1 93.25 635 PRO A O 1
ATOM 5159 N N . SER A 1 636 ? 9.633 7.496 28.359 1 89.5 636 SER A N 1
ATOM 5160 C CA . SER A 1 636 ? 10.992 7.012 28.562 1 89.5 636 SER A CA 1
ATOM 5161 C C . SER A 1 636 ? 11.805 7.074 27.266 1 89.5 636 SER A C 1
ATOM 5163 O O . SER A 1 636 ? 11.258 7.328 26.203 1 89.5 636 SER A O 1
ATOM 5165 N N . LEU A 1 637 ? 13.156 7.07 27.453 1 78.56 637 LEU A N 1
ATOM 5166 C CA . LEU A 1 637 ? 13.992 6.906 26.281 1 78.56 637 LEU A CA 1
ATOM 5167 C C . LEU A 1 637 ? 14 5.453 25.812 1 78.56 637 LEU A C 1
ATOM 5169 O O . LEU A 1 637 ? 13.891 4.535 26.625 1 78.56 637 LEU A O 1
ATOM 5173 N N . PRO A 1 638 ? 14.023 5.375 24.453 1 68.38 638 PRO A N 1
ATOM 5174 C CA . PRO A 1 638 ? 14.133 3.992 23.984 1 68.38 638 PRO A CA 1
ATOM 5175 C C . PRO A 1 638 ? 15.398 3.299 24.484 1 68.38 638 PRO A C 1
ATOM 5177 O O . PRO A 1 638 ? 16.391 3.965 24.781 1 68.38 638 PRO A O 1
ATOM 5180 N N . SER A 1 639 ? 15.32 2.039 25 1 58.06 639 SER A N 1
ATOM 5181 C CA . SER A 1 639 ? 16.5 1.287 25.406 1 58.06 639 SER A CA 1
ATOM 5182 C C . SER A 1 639 ? 17.625 1.416 24.375 1 58.06 639 SER A C 1
ATOM 5184 O O . SER A 1 639 ? 17.359 1.493 23.172 1 58.06 639 SER A O 1
ATOM 5186 N N . PRO A 1 640 ? 18.859 1.988 24.828 1 50.25 640 PRO A N 1
ATOM 5187 C CA . PRO A 1 640 ? 20.016 2.168 23.953 1 50.25 640 PRO A CA 1
ATOM 5188 C C . PRO A 1 640 ? 20.125 1.07 22.891 1 50.25 640 PRO A C 1
ATOM 5190 O O . PRO A 1 640 ? 21.047 1.103 22.062 1 50.25 640 PRO A O 1
ATOM 5193 N N . SER A 1 641 ? 19.578 0.066 23.094 1 45.22 641 SER A N 1
ATOM 5194 C CA . SER A 1 641 ? 20.047 -0.945 22.141 1 45.22 641 SER A CA 1
ATOM 5195 C C . SER A 1 641 ? 20.312 -0.34 20.766 1 45.22 641 SER A C 1
ATOM 5197 O O . SER A 1 641 ? 21.344 -0.606 20.156 1 45.22 641 SER A O 1
ATOM 5199 N N . THR A 1 642 ? 19.297 -0.183 19.922 1 41.5 642 THR A N 1
ATOM 5200 C CA . THR A 1 642 ? 19.328 -0.145 18.469 1 41.5 642 THR A CA 1
ATOM 5201 C C . THR A 1 642 ? 19.531 1.282 17.969 1 41.5 642 THR A C 1
ATOM 5203 O O . THR A 1 642 ? 19.078 1.633 16.875 1 41.5 642 THR A O 1
ATOM 5206 N N . ILE A 1 643 ? 19.922 2.127 18.859 1 41.12 643 ILE A N 1
ATOM 5207 C CA . ILE A 1 643 ? 20.078 3.451 18.266 1 41.12 643 ILE A CA 1
ATOM 5208 C C . ILE A 1 643 ? 21.172 3.408 17.203 1 41.12 643 ILE A C 1
ATOM 5210 O O . ILE A 1 643 ? 22.359 3.234 17.516 1 41.12 643 ILE A O 1
ATOM 5214 N N . THR A 1 644 ? 20.938 2.754 16.219 1 42.12 644 THR A N 1
ATOM 5215 C CA . THR A 1 644 ? 21.891 2.863 15.117 1 42.12 644 THR A CA 1
ATOM 5216 C C . THR A 1 644 ? 22.031 4.316 14.664 1 42.12 644 THR A C 1
ATOM 5218 O O . THR A 1 644 ? 21.188 4.828 13.922 1 42.12 644 THR A O 1
ATOM 5221 N N . ARG A 1 645 ? 22.469 5.168 15.609 1 41.53 645 ARG A N 1
ATOM 5222 C CA . ARG A 1 645 ? 22.766 6.473 15.023 1 41.53 645 ARG A CA 1
ATOM 5223 C C . ARG A 1 645 ? 23.625 6.324 13.773 1 41.53 645 ARG A C 1
ATOM 5225 O O . ARG A 1 645 ? 24.406 5.371 13.656 1 41.53 645 ARG A O 1
ATOM 5232 N N . TRP A 1 646 ? 23.25 6.922 12.766 1 40.38 646 TRP A N 1
ATOM 5233 C CA . TRP A 1 646 ? 24.094 7.109 11.594 1 40.38 646 TRP A CA 1
ATOM 5234 C C . TRP A 1 646 ? 25.516 7.465 12.008 1 40.38 646 TRP A C 1
ATOM 5236 O O . TRP A 1 646 ? 25.75 8.5 12.641 1 40.38 646 TRP A O 1
ATOM 5246 N N . HIS A 1 647 ? 26.219 6.676 12.93 1 33.97 647 HIS A N 1
ATOM 5247 C CA . HIS A 1 647 ? 27.594 7.145 13.016 1 33.97 647 HIS A CA 1
ATOM 5248 C C . HIS A 1 647 ? 28.266 7.109 11.648 1 33.97 647 HIS A C 1
ATOM 5250 O O . HIS A 1 647 ? 28.031 6.188 10.859 1 33.97 647 HIS A O 1
ATOM 5256 N N . MET B 1 1 ? 23.344 -16.422 8.852 1 93.06 1 MET B N 1
ATOM 5257 C CA . MET B 1 1 ? 23.219 -16.078 7.441 1 93.06 1 MET B CA 1
ATOM 5258 C C . MET B 1 1 ? 23.984 -17.062 6.574 1 93.06 1 MET B C 1
ATOM 5260 O O . MET B 1 1 ? 23.5 -17.453 5.504 1 93.06 1 MET B O 1
ATOM 5264 N N . GLN B 1 2 ? 25.109 -17.484 7.039 1 95.75 2 GLN B N 1
ATOM 5265 C CA . GLN B 1 2 ? 25.875 -18.469 6.285 1 95.75 2 GLN B CA 1
ATOM 5266 C C . GLN B 1 2 ? 25.109 -19.766 6.113 1 95.75 2 GLN B C 1
ATOM 5268 O O . GLN B 1 2 ? 25.078 -20.344 5.027 1 95.75 2 GLN B O 1
ATOM 5273 N N . LYS B 1 3 ? 24.484 -20.188 7.137 1 96.69 3 LYS B N 1
ATOM 5274 C CA . LYS B 1 3 ? 23.688 -21.406 7.074 1 96.69 3 LYS B CA 1
ATOM 5275 C C . LYS B 1 3 ? 22.516 -21.25 6.109 1 96.69 3 LYS B C 1
ATOM 5277 O O . LYS B 1 3 ? 22.172 -22.188 5.379 1 96.69 3 LYS B O 1
ATOM 5282 N N . GLY B 1 4 ? 21.891 -20.094 6.156 1 96.88 4 GLY B N 1
ATOM 5283 C CA . GLY B 1 4 ? 20.812 -19.812 5.219 1 96.88 4 GLY B CA 1
ATOM 5284 C C . GLY B 1 4 ? 21.266 -19.875 3.77 1 96.88 4 GLY B C 1
ATOM 5285 O O . GLY B 1 4 ? 20.578 -20.469 2.928 1 96.88 4 GLY B O 1
ATOM 5286 N N . LEU B 1 5 ? 22.422 -19.344 3.502 1 96.62 5 LEU B N 1
ATOM 5287 C CA . LEU B 1 5 ? 22.953 -19.312 2.145 1 96.62 5 LEU B CA 1
ATOM 5288 C C . LEU B 1 5 ? 23.328 -20.719 1.683 1 96.62 5 LEU B C 1
ATOM 5290 O O . LEU B 1 5 ? 23.109 -21.078 0.522 1 96.62 5 LEU B O 1
ATOM 5294 N N . GLN B 1 6 ? 23.844 -21.438 2.588 1 96.88 6 GLN B N 1
ATOM 5295 C CA . GLN B 1 6 ? 24.219 -22.812 2.268 1 96.88 6 GLN B CA 1
ATOM 5296 C C . GLN B 1 6 ? 23 -23.641 1.904 1 96.88 6 GLN B C 1
ATOM 5298 O O . GLN B 1 6 ? 23.062 -24.5 1.022 1 96.88 6 GLN B O 1
ATOM 5303 N N . SER B 1 7 ? 21.922 -23.359 2.502 1 96.94 7 SER B N 1
ATOM 5304 C CA . SER B 1 7 ? 20.688 -24.125 2.283 1 96.94 7 SER B CA 1
ATOM 5305 C C . SER B 1 7 ? 20.125 -23.875 0.892 1 96.94 7 SER B C 1
ATOM 5307 O O . SER B 1 7 ? 19.344 -24.672 0.374 1 96.94 7 SER B O 1
ATOM 5309 N N . ILE B 1 8 ? 20.516 -22.766 0.305 1 97.62 8 ILE B N 1
ATOM 5310 C CA . ILE B 1 8 ? 19.969 -22.469 -1.017 1 97.62 8 ILE B CA 1
ATOM 5311 C C . ILE B 1 8 ? 21.094 -22.469 -2.047 1 97.62 8 ILE B C 1
ATOM 5313 O O . ILE B 1 8 ? 20.969 -21.859 -3.113 1 97.62 8 ILE B O 1
ATOM 5317 N N . GLN B 1 9 ? 22.172 -23.094 -1.76 1 97.19 9 GLN B N 1
ATOM 5318 C CA . GLN B 1 9 ? 23.344 -23.125 -2.619 1 97.19 9 GLN B CA 1
ATOM 5319 C C . GLN B 1 9 ? 23.016 -23.719 -3.984 1 97.19 9 GLN B C 1
ATOM 5321 O O . GLN B 1 9 ? 23.641 -23.375 -4.988 1 97.19 9 GLN B O 1
ATOM 5326 N N . HIS B 1 10 ? 22.031 -24.562 -4.066 1 97.12 10 HIS B N 1
ATOM 5327 C CA . HIS B 1 10 ? 21.625 -25.188 -5.324 1 97.12 10 HIS B CA 1
ATOM 5328 C C . HIS B 1 10 ? 21.172 -24.125 -6.332 1 97.12 10 HIS B C 1
ATOM 5330 O O . HIS B 1 10 ? 21.219 -24.359 -7.543 1 97.12 10 HIS B O 1
ATOM 5336 N N . ARG B 1 11 ? 20.766 -22.938 -5.855 1 97.25 11 ARG B N 1
ATOM 5337 C CA . ARG B 1 11 ? 20.312 -21.891 -6.758 1 97.25 11 ARG B CA 1
ATOM 5338 C C . ARG B 1 11 ? 21.484 -21.234 -7.469 1 97.25 11 ARG B C 1
ATOM 5340 O O . ARG B 1 11 ? 21.328 -20.641 -8.539 1 97.25 11 ARG B O 1
ATOM 5347 N N . GLY B 1 12 ? 22.672 -21.234 -6.871 1 96.06 12 GLY B N 1
ATOM 5348 C CA . GLY B 1 12 ? 23.891 -20.656 -7.418 1 96.06 12 GLY B CA 1
ATOM 5349 C C . GLY B 1 12 ? 25.156 -21.328 -6.898 1 96.06 12 GLY B C 1
ATOM 5350 O O . GLY B 1 12 ? 25.812 -20.781 -6.012 1 96.06 12 GLY B O 1
ATOM 5351 N N . PRO B 1 13 ? 25.547 -22.375 -7.512 1 93.94 13 PRO B N 1
ATOM 5352 C CA . PRO B 1 13 ? 26.641 -23.172 -6.969 1 93.94 13 PRO B CA 1
ATOM 5353 C C . PRO B 1 13 ? 28.016 -22.609 -7.301 1 93.94 13 PRO B C 1
ATOM 5355 O O . PRO B 1 13 ? 29.031 -23.078 -6.773 1 93.94 13 PRO B O 1
ATOM 5358 N N . ASP B 1 14 ? 28.078 -21.562 -8.031 1 93.38 14 ASP B N 1
ATOM 5359 C CA . ASP B 1 14 ? 29.359 -21.109 -8.586 1 93.38 14 ASP B CA 1
ATOM 5360 C C . ASP B 1 14 ? 30.141 -20.281 -7.566 1 93.38 14 ASP B C 1
ATOM 5362 O O . ASP B 1 14 ? 31.375 -20.312 -7.559 1 93.38 14 ASP B O 1
ATOM 5366 N N . SER B 1 15 ? 29.391 -19.453 -6.824 1 92.31 15 SER B N 1
ATOM 5367 C CA . SER B 1 15 ? 30.031 -18.656 -5.785 1 92.31 15 SER B CA 1
ATOM 5368 C C . SER B 1 15 ? 29.031 -18.188 -4.746 1 92.31 15 SER B C 1
ATOM 5370 O O . SER B 1 15 ? 27.828 -18.203 -4.996 1 92.31 15 SER B O 1
ATOM 5372 N N . SER B 1 16 ? 29.547 -17.906 -3.574 1 94.38 16 SER B N 1
ATOM 5373 C CA . SER B 1 16 ? 28.734 -17.391 -2.484 1 94.38 16 SER B CA 1
ATOM 5374 C C . SER B 1 16 ? 29.453 -16.297 -1.712 1 94.38 16 SER B C 1
ATOM 5376 O O . SER B 1 16 ? 30.656 -16.406 -1.443 1 94.38 16 SER B O 1
ATOM 5378 N N . HIS B 1 17 ? 28.797 -15.18 -1.418 1 95.69 17 HIS B N 1
ATOM 5379 C CA . HIS B 1 17 ? 29.391 -14.078 -0.681 1 95.69 17 HIS B CA 1
ATOM 5380 C C . HIS B 1 17 ? 28.391 -13.461 0.291 1 95.69 17 HIS B C 1
ATOM 5382 O O . HIS B 1 17 ? 27.188 -13.43 0.017 1 95.69 17 HIS B O 1
ATOM 5388 N N . ILE B 1 18 ? 28.891 -13.016 1.474 1 96.62 18 ILE B N 1
ATOM 5389 C CA . ILE B 1 18 ? 28.141 -12.25 2.455 1 96.62 18 ILE B CA 1
ATOM 5390 C C . ILE B 1 18 ? 28.781 -10.891 2.662 1 96.62 18 ILE B C 1
ATOM 5392 O O . ILE B 1 18 ? 30 -10.789 2.826 1 96.62 18 ILE B O 1
ATOM 5396 N N . TRP B 1 19 ? 28.016 -9.867 2.566 1 97.31 19 TRP B N 1
ATOM 5397 C CA . TRP B 1 19 ? 28.453 -8.508 2.854 1 97.31 19 TRP B CA 1
ATOM 5398 C C . TRP B 1 19 ? 27.719 -7.945 4.066 1 97.31 19 TRP B C 1
ATOM 5400 O O . TRP B 1 19 ? 26.516 -8.164 4.227 1 97.31 19 TRP B O 1
ATOM 5410 N N . ILE B 1 20 ? 28.422 -7.316 4.992 1 96.62 20 ILE B N 1
ATOM 5411 C CA . ILE B 1 20 ? 27.891 -6.707 6.203 1 96.62 20 ILE B CA 1
ATOM 5412 C C . ILE B 1 20 ? 28.25 -5.227 6.242 1 96.62 20 ILE B C 1
ATOM 5414 O O . ILE B 1 20 ? 29.391 -4.852 5.938 1 96.62 20 ILE B O 1
ATOM 5418 N N . ASP B 1 21 ? 27.281 -4.359 6.555 1 95.38 21 ASP B N 1
ATOM 5419 C CA . ASP B 1 21 ? 27.578 -2.939 6.711 1 95.38 21 ASP B CA 1
ATOM 5420 C C . ASP B 1 21 ? 28.125 -2.646 8.109 1 95.38 21 ASP B C 1
ATOM 5422 O O . ASP B 1 21 ? 27.375 -2.318 9.023 1 95.38 21 ASP B O 1
ATOM 5426 N N . HIS B 1 22 ? 29.359 -2.574 8.219 1 91.31 22 HIS B N 1
ATOM 5427 C CA . HIS B 1 22 ? 30 -2.342 9.508 1 91.31 22 HIS B CA 1
ATOM 5428 C C . HIS B 1 22 ? 29.844 -0.888 9.945 1 91.31 22 HIS B C 1
ATOM 5430 O O . HIS B 1 22 ? 29.891 -0.584 11.133 1 91.31 22 HIS B O 1
ATOM 5436 N N . LYS B 1 23 ? 29.672 -0.046 8.953 1 84.25 23 LYS B N 1
ATOM 5437 C CA . LYS B 1 23 ? 29.5 1.367 9.273 1 84.25 23 LYS B CA 1
ATOM 5438 C C . LYS B 1 23 ? 28.172 1.606 10.008 1 84.25 23 LYS B C 1
ATOM 5440 O O . LYS B 1 23 ? 28.047 2.584 10.75 1 84.25 23 LYS B O 1
ATOM 5445 N N . ARG B 1 24 ? 27.312 0.726 9.836 1 85 24 ARG B N 1
ATOM 5446 C CA . ARG B 1 24 ? 26.016 0.828 10.523 1 85 24 ARG B CA 1
ATOM 5447 C C . ARG B 1 24 ? 25.906 -0.22 11.625 1 85 24 ARG B C 1
ATOM 5449 O O . ARG B 1 24 ? 24.828 -0.785 11.844 1 85 24 ARG B O 1
ATOM 5456 N N . GLY B 1 25 ? 27 -0.621 12.195 1 86 25 GLY B N 1
ATOM 5457 C CA . GLY B 1 25 ? 27.016 -1.51 13.344 1 86 25 GLY B CA 1
ATOM 5458 C C . GLY B 1 25 ? 26.766 -2.961 12.984 1 86 25 GLY B C 1
ATOM 5459 O O . GLY B 1 25 ? 26.406 -3.768 13.844 1 86 25 GLY B O 1
ATOM 5460 N N . GLY B 1 26 ? 26.797 -3.246 11.734 1 91.5 26 GLY B N 1
ATOM 5461 C CA . GLY B 1 26 ? 26.578 -4.617 11.312 1 91.5 26 GLY B CA 1
ATOM 5462 C C . GLY B 1 26 ? 25.109 -5.008 11.312 1 91.5 26 GLY B C 1
ATOM 5463 O O . GLY B 1 26 ? 24.781 -6.195 11.328 1 91.5 26 GLY B O 1
ATOM 5464 N N . LYS B 1 27 ? 24.234 -4.055 11.297 1 92.75 27 LYS B N 1
ATOM 5465 C CA . LYS B 1 27 ? 22.797 -4.297 11.406 1 92.75 27 LYS B CA 1
ATOM 5466 C C . LYS B 1 27 ? 22.188 -4.656 10.047 1 92.75 27 LYS B C 1
ATOM 5468 O O . LYS B 1 27 ? 21.031 -5.078 9.961 1 92.75 27 LYS B O 1
ATOM 5473 N N . VAL B 1 28 ? 22.969 -4.52 8.969 1 96.62 28 VAL B N 1
ATOM 5474 C CA . VAL B 1 28 ? 22.516 -4.82 7.613 1 96.62 28 VAL B CA 1
ATOM 5475 C C . VAL B 1 28 ? 23.453 -5.828 6.965 1 96.62 28 VAL B C 1
ATOM 5477 O O . VAL B 1 28 ? 24.672 -5.684 7.047 1 96.62 28 VAL B O 1
ATOM 5480 N N . ALA B 1 29 ? 22.906 -6.766 6.379 1 97.44 29 ALA B N 1
ATOM 5481 C CA . ALA B 1 29 ? 23.703 -7.758 5.668 1 97.44 29 ALA B CA 1
ATOM 5482 C C . ALA B 1 29 ? 23.016 -8.211 4.387 1 97.44 29 ALA B C 1
ATOM 5484 O O . ALA B 1 29 ? 21.781 -8.266 4.328 1 97.44 29 ALA B O 1
ATOM 5485 N N . LEU B 1 30 ? 23.766 -8.461 3.334 1 98.12 30 LEU B N 1
ATOM 5486 C CA . LEU B 1 30 ? 23.344 -9.008 2.051 1 98.12 30 LEU B CA 1
ATOM 5487 C C . LEU B 1 30 ? 24.094 -10.297 1.731 1 98.12 30 LEU B C 1
ATOM 5489 O O . LEU B 1 30 ? 25.297 -10.406 2.01 1 98.12 30 LEU B O 1
ATOM 5493 N N . GLY B 1 31 ? 23.406 -11.305 1.29 1 97.81 31 GLY B N 1
ATOM 5494 C CA . GLY B 1 31 ? 24 -12.562 0.862 1 97.81 31 GLY B CA 1
ATOM 5495 C C . GLY B 1 31 ? 23.531 -13.008 -0.51 1 97.81 31 GLY B C 1
ATOM 5496 O O . GLY B 1 31 ? 22.391 -12.734 -0.9 1 97.81 31 GLY B O 1
ATOM 5497 N N . HIS B 1 32 ? 24.422 -13.672 -1.238 1 97.12 32 HIS B N 1
ATOM 5498 C CA . HIS B 1 32 ? 24.094 -14.109 -2.592 1 97.12 32 HIS B CA 1
ATOM 5499 C C . HIS B 1 32 ? 24.828 -15.406 -2.943 1 97.12 32 HIS B C 1
ATOM 5501 O O . HIS B 1 32 ? 26 -15.57 -2.602 1 97.12 32 HIS B O 1
ATOM 5507 N N . VAL B 1 33 ? 24.141 -16.359 -3.463 1 96.5 33 VAL B N 1
ATOM 5508 C CA . VAL B 1 33 ? 24.734 -17.5 -4.152 1 96.5 33 VAL B CA 1
ATOM 5509 C C . VAL B 1 33 ? 24.578 -17.344 -5.66 1 96.5 33 VAL B C 1
ATOM 5511 O O . VAL B 1 33 ? 23.469 -17.078 -6.148 1 96.5 33 VAL B O 1
ATOM 5514 N N . ARG B 1 34 ? 25.562 -17.531 -6.387 1 93.38 34 ARG B N 1
ATOM 5515 C CA . ARG B 1 34 ? 25.562 -17.078 -7.777 1 93.38 34 ARG B CA 1
ATOM 5516 C C . ARG B 1 34 ? 25.531 -18.266 -8.734 1 93.38 34 ARG B C 1
ATOM 5518 O O . ARG B 1 34 ? 26.281 -19.234 -8.57 1 93.38 34 ARG B O 1
ATOM 5525 N N . LEU B 1 35 ? 24.594 -18.219 -9.633 1 90.94 35 LEU B N 1
ATOM 5526 C CA . LEU B 1 35 ? 24.656 -18.984 -10.875 1 90.94 35 LEU B CA 1
ATOM 5527 C C . LEU B 1 35 ? 25.234 -18.141 -12 1 90.94 35 LEU B C 1
ATOM 5529 O O . LEU B 1 35 ? 24.578 -17.234 -12.516 1 90.94 35 LEU B O 1
ATOM 5533 N N . SER B 1 36 ? 26.406 -18.391 -12.352 1 84.38 36 SER B N 1
ATOM 5534 C CA . SER B 1 36 ? 27.125 -17.531 -13.289 1 84.38 36 SER B CA 1
ATOM 5535 C C . SER B 1 36 ? 26.641 -17.734 -14.711 1 84.38 36 SER B C 1
ATOM 5537 O O . SER B 1 36 ? 26.812 -18.812 -15.289 1 84.38 36 SER B O 1
ATOM 5539 N N . ILE B 1 37 ? 26.031 -16.719 -15.18 1 78.88 37 ILE B N 1
ATOM 5540 C CA . ILE B 1 37 ? 25.516 -16.75 -16.547 1 78.88 37 ILE B CA 1
ATOM 5541 C C . ILE B 1 37 ? 26.109 -15.602 -17.344 1 78.88 37 ILE B C 1
ATOM 5543 O O . ILE B 1 37 ? 26.703 -15.812 -18.406 1 78.88 37 ILE B O 1
ATOM 5547 N N . ILE B 1 38 ? 26 -14.375 -16.812 1 77.25 38 ILE B N 1
ATOM 5548 C CA . ILE B 1 38 ? 26.578 -13.18 -17.422 1 77.25 38 ILE B CA 1
ATOM 5549 C C . ILE B 1 38 ? 27.75 -12.68 -16.578 1 77.25 38 ILE B C 1
ATOM 5551 O O . ILE B 1 38 ? 27.656 -12.641 -15.344 1 77.25 38 ILE B O 1
ATOM 5555 N N . ASP B 1 39 ? 28.828 -12.188 -17.219 1 79.44 39 ASP B N 1
ATOM 5556 C CA . ASP B 1 39 ? 30.031 -11.711 -16.562 1 79.44 39 ASP B CA 1
ATOM 5557 C C . ASP B 1 39 ? 30.594 -12.758 -15.602 1 79.44 39 ASP B C 1
ATOM 5559 O O . ASP B 1 39 ? 30.609 -12.555 -14.391 1 79.44 39 ASP B O 1
ATOM 5563 N N . LEU B 1 40 ? 31.141 -13.781 -16.047 1 78.5 40 LEU B N 1
ATOM 5564 C CA . LEU B 1 40 ? 31.547 -14.992 -15.336 1 78.5 40 LEU B CA 1
ATOM 5565 C C . LEU B 1 40 ? 32.594 -14.672 -14.281 1 78.5 40 LEU B C 1
ATOM 5567 O O . LEU B 1 40 ? 32.625 -15.297 -13.211 1 78.5 40 LEU B O 1
ATOM 5571 N N . THR B 1 41 ? 33.344 -13.594 -14.438 1 73.44 41 THR B N 1
ATOM 5572 C CA . THR B 1 41 ? 34.469 -13.32 -13.531 1 73.44 41 THR B CA 1
ATOM 5573 C C . THR B 1 41 ? 34.125 -12.148 -12.609 1 73.44 41 THR B C 1
ATOM 5575 O O . THR B 1 41 ? 34.5 -12.156 -11.438 1 73.44 41 THR B O 1
ATOM 5578 N N . GLY B 1 42 ? 33.375 -11.25 -13.094 1 76.12 42 GLY B N 1
ATOM 5579 C CA . GLY B 1 42 ? 33.188 -10.008 -12.359 1 76.12 42 GLY B CA 1
ATOM 5580 C C . GLY B 1 42 ? 31.797 -9.82 -11.797 1 76.12 42 GLY B C 1
ATOM 5581 O O . GLY B 1 42 ? 31.5 -8.781 -11.195 1 76.12 42 GLY B O 1
ATOM 5582 N N . GLY B 1 43 ? 31.031 -10.836 -11.867 1 79.62 43 GLY B N 1
ATOM 5583 C CA . GLY B 1 43 ? 29.625 -10.625 -11.562 1 79.62 43 GLY B CA 1
ATOM 5584 C C . GLY B 1 43 ? 29.25 -11.039 -10.148 1 79.62 43 GLY B C 1
ATOM 5585 O O . GLY B 1 43 ? 28.078 -11.266 -9.859 1 79.62 43 GLY B O 1
ATOM 5586 N N . ASP B 1 44 ? 30.266 -11.148 -9.273 1 86.62 44 ASP B N 1
ATOM 5587 C CA . ASP B 1 44 ? 29.953 -11.523 -7.898 1 86.62 44 ASP B CA 1
ATOM 5588 C C . ASP B 1 44 ? 29.141 -10.438 -7.199 1 86.62 44 ASP B C 1
ATOM 5590 O O . ASP B 1 44 ? 29.312 -9.25 -7.484 1 86.62 44 ASP B O 1
ATOM 5594 N N . GLN B 1 45 ? 28.281 -10.875 -6.422 1 93.88 45 GLN B N 1
ATOM 5595 C CA . GLN B 1 45 ? 27.391 -9.977 -5.684 1 93.88 45 GLN B CA 1
ATOM 5596 C C . GLN B 1 45 ? 27.594 -10.133 -4.18 1 93.88 45 GLN B C 1
ATOM 5598 O O . GLN B 1 45 ? 27.984 -11.203 -3.703 1 93.88 45 GLN B O 1
ATOM 5603 N N . PRO B 1 46 ? 27.328 -9.055 -3.396 1 96.44 46 PRO B N 1
ATOM 5604 C CA . PRO B 1 46 ? 26.609 -7.84 -3.783 1 96.44 46 PRO B CA 1
ATOM 5605 C C . PRO B 1 46 ? 27.438 -6.906 -4.656 1 96.44 46 PRO B C 1
ATOM 5607 O O . PRO B 1 46 ? 28.672 -6.891 -4.543 1 96.44 46 PRO B O 1
ATOM 5610 N N . LEU B 1 47 ? 26.812 -6.215 -5.484 1 97.25 47 LEU B N 1
ATOM 5611 C CA . LEU B 1 47 ? 27.406 -5.145 -6.277 1 97.25 47 LEU B CA 1
ATOM 5612 C C . LEU B 1 47 ? 27.328 -3.812 -5.539 1 97.25 47 LEU B C 1
ATOM 5614 O O . LEU B 1 47 ? 26.469 -3.623 -4.68 1 97.25 47 LEU B O 1
ATOM 5618 N N . SER B 1 48 ? 28.234 -2.926 -5.828 1 96.69 48 SER B N 1
ATOM 5619 C CA . SER B 1 48 ? 28.234 -1.612 -5.191 1 96.69 48 SER B CA 1
ATOM 5620 C C . SER B 1 48 ? 28.5 -0.506 -6.207 1 96.69 48 SER B C 1
ATOM 5622 O O . SER B 1 48 ? 29.078 -0.752 -7.262 1 96.69 48 SER B O 1
ATOM 5624 N N . ASN B 1 49 ? 28 0.631 -5.887 1 95.5 49 ASN B N 1
ATOM 5625 C CA . ASN B 1 49 ? 28.297 1.78 -6.734 1 95.5 49 ASN B CA 1
ATOM 5626 C C . ASN B 1 49 ? 29.703 2.301 -6.496 1 95.5 49 ASN B C 1
ATOM 5628 O O . ASN B 1 49 ? 30.469 1.702 -5.742 1 95.5 49 ASN B O 1
ATOM 5632 N N . GLU B 1 50 ? 30.094 3.348 -7.137 1 93 50 GLU B N 1
ATOM 5633 C CA . GLU B 1 50 ? 31.469 3.844 -7.172 1 93 50 GLU B CA 1
ATOM 5634 C C . GLU B 1 50 ? 31.969 4.199 -5.773 1 93 50 GLU B C 1
ATOM 5636 O O . GLU B 1 50 ? 33.062 3.826 -5.391 1 93 50 GLU B O 1
ATOM 5641 N N . ASP B 1 51 ? 31.141 4.832 -4.965 1 91.31 51 ASP B N 1
ATOM 5642 C CA . ASP B 1 51 ? 31.578 5.293 -3.656 1 91.31 51 ASP B CA 1
ATOM 5643 C C . ASP B 1 51 ? 31.156 4.32 -2.557 1 91.31 51 ASP B C 1
ATOM 5645 O O . ASP B 1 51 ? 31.281 4.629 -1.369 1 91.31 51 ASP B O 1
ATOM 5649 N N . ASN B 1 52 ? 30.578 3.195 -2.904 1 94.06 52 ASN B N 1
ATOM 5650 C CA . ASN B 1 52 ? 30.234 2.104 -2.002 1 94.06 52 ASN B CA 1
ATOM 5651 C C . ASN B 1 52 ? 29.172 2.535 -0.986 1 94.06 52 ASN B C 1
ATOM 5653 O O . ASN B 1 52 ? 29.219 2.123 0.174 1 94.06 52 ASN B O 1
ATOM 5657 N N . THR B 1 53 ? 28.297 3.426 -1.4 1 92.69 53 THR B N 1
ATOM 5658 C CA . THR B 1 53 ? 27.219 3.865 -0.522 1 92.69 53 THR B CA 1
ATOM 5659 C C . THR B 1 53 ? 25.922 3.096 -0.819 1 92.69 53 THR B C 1
ATOM 5661 O O . THR B 1 53 ? 24.984 3.113 -0.02 1 92.69 53 THR B O 1
ATOM 5664 N N . ILE B 1 54 ? 25.875 2.471 -1.989 1 96.25 54 ILE B N 1
ATOM 5665 C CA . ILE B 1 54 ? 24.719 1.649 -2.367 1 96.25 54 ILE B CA 1
ATOM 5666 C C . ILE B 1 54 ? 25.188 0.241 -2.721 1 96.25 54 ILE B C 1
ATOM 5668 O O . ILE B 1 54 ? 26.172 0.073 -3.449 1 96.25 54 ILE B O 1
ATOM 5672 N N . HIS B 1 55 ? 24.547 -0.748 -2.18 1 98.06 55 HIS B N 1
ATOM 5673 C CA . HIS B 1 55 ? 24.828 -2.156 -2.453 1 98.06 55 HIS B CA 1
ATOM 5674 C C . HIS B 1 55 ? 23.547 -2.883 -2.889 1 98.06 55 HIS B C 1
ATOM 5676 O O . HIS B 1 55 ? 22.453 -2.543 -2.445 1 98.06 55 HIS B O 1
ATOM 5682 N N . VAL B 1 56 ? 23.703 -3.877 -3.791 1 98.31 56 VAL B N 1
ATOM 5683 C CA . VAL B 1 56 ? 22.5 -4.57 -4.258 1 98.31 56 VAL B CA 1
ATOM 5684 C C . VAL B 1 56 ? 22.828 -6.039 -4.512 1 98.31 56 VAL B C 1
ATOM 5686 O O . VAL B 1 56 ? 23.938 -6.383 -4.895 1 98.31 56 VAL B O 1
ATOM 5689 N N . VAL B 1 57 ? 21.922 -6.883 -4.184 1 98.19 57 VAL B N 1
ATOM 5690 C CA . VAL B 1 57 ? 21.875 -8.258 -4.688 1 98.19 57 VAL B CA 1
ATOM 5691 C C . VAL B 1 57 ? 20.656 -8.438 -5.582 1 98.19 57 VAL B C 1
ATOM 5693 O O . VAL B 1 57 ? 19.578 -7.914 -5.293 1 98.19 57 VAL B O 1
ATOM 5696 N N . VAL B 1 58 ? 20.859 -9.086 -6.738 1 97.56 58 VAL B N 1
ATOM 5697 C CA . VAL B 1 58 ? 19.812 -9.289 -7.73 1 97.56 58 VAL B CA 1
ATOM 5698 C C . VAL B 1 58 ? 19.734 -10.766 -8.094 1 97.56 58 VAL B C 1
ATOM 5700 O O . VAL B 1 58 ? 20.75 -11.422 -8.32 1 97.56 58 VAL B O 1
ATOM 5703 N N . ASN B 1 59 ? 18.562 -11.32 -8.016 1 96.31 59 ASN B N 1
ATOM 5704 C CA . ASN B 1 59 ? 18.219 -12.602 -8.633 1 96.31 59 ASN B CA 1
ATOM 5705 C C . ASN B 1 59 ? 17.297 -12.422 -9.828 1 96.31 59 ASN B C 1
ATOM 5707 O O . ASN B 1 59 ? 16.141 -11.992 -9.664 1 96.31 59 ASN B O 1
ATOM 5711 N N . GLY B 1 60 ? 17.828 -12.656 -10.914 1 93.56 60 GLY B N 1
ATOM 5712 C CA . GLY B 1 60 ? 17.016 -12.5 -12.109 1 93.56 60 GLY B CA 1
ATOM 5713 C C . GLY B 1 60 ? 17.828 -12.164 -13.344 1 93.56 60 GLY B C 1
ATOM 5714 O O . GLY B 1 60 ? 19.047 -12.375 -13.375 1 93.56 60 GLY B O 1
ATOM 5715 N N . GLU B 1 61 ? 17.203 -11.812 -14.406 1 93.44 61 GLU B N 1
ATOM 5716 C CA . GLU B 1 61 ? 17.734 -11.375 -15.695 1 93.44 61 GLU B CA 1
ATOM 5717 C C . GLU B 1 61 ? 17.094 -10.07 -16.156 1 93.44 61 GLU B C 1
ATOM 5719 O O . GLU B 1 61 ? 15.883 -10.016 -16.375 1 93.44 61 GLU B O 1
ATOM 5724 N N . LEU B 1 62 ? 17.938 -9.102 -16.219 1 95.44 62 LEU B N 1
ATOM 5725 C CA . LEU B 1 62 ? 17.453 -7.801 -16.656 1 95.44 62 LEU B CA 1
ATOM 5726 C C . LEU B 1 62 ? 17.688 -7.594 -18.141 1 95.44 62 LEU B C 1
ATOM 5728 O O . LEU B 1 62 ? 18.828 -7.551 -18.594 1 95.44 62 LEU B O 1
ATOM 5732 N N . TYR B 1 63 ? 16.641 -7.441 -18.844 1 91.75 63 TYR B N 1
ATOM 5733 C CA . TYR B 1 63 ? 16.688 -7.328 -20.297 1 91.75 63 TYR B CA 1
ATOM 5734 C C . TYR B 1 63 ? 17.062 -5.914 -20.719 1 91.75 63 TYR B C 1
ATOM 5736 O O . TYR B 1 63 ? 16.953 -4.973 -19.922 1 91.75 63 TYR B O 1
ATOM 5744 N N . ASP B 1 64 ? 17.641 -5.77 -21.891 1 91.69 64 ASP B N 1
ATOM 5745 C CA . ASP B 1 64 ? 18.016 -4.496 -22.5 1 91.69 64 ASP B CA 1
ATOM 5746 C C . ASP B 1 64 ? 19.078 -3.783 -21.656 1 91.69 64 ASP B C 1
ATOM 5748 O O . ASP B 1 64 ? 19.156 -2.555 -21.672 1 91.69 64 ASP B O 1
ATOM 5752 N N . TYR B 1 65 ? 19.844 -4.52 -20.859 1 94.12 65 TYR B N 1
ATOM 5753 C CA . TYR B 1 65 ? 20.781 -3.916 -19.922 1 94.12 65 TYR B CA 1
ATOM 5754 C C . TYR B 1 65 ? 21.922 -3.232 -20.656 1 94.12 65 TYR B C 1
ATOM 5756 O O . TYR B 1 65 ? 22.484 -2.252 -20.172 1 94.12 65 TYR B O 1
ATOM 5764 N N . GLU B 1 66 ? 22.312 -3.715 -21.906 1 94 66 GLU B N 1
ATOM 5765 C CA . GLU B 1 66 ? 23.422 -3.109 -22.656 1 94 66 GLU B CA 1
ATOM 5766 C C . GLU B 1 66 ? 23.078 -1.684 -23.078 1 94 66 GLU B C 1
ATOM 5768 O O . GLU B 1 66 ? 23.906 -0.779 -22.953 1 94 66 GLU B O 1
ATOM 5773 N N . ARG B 1 67 ? 21.875 -1.609 -23.578 1 94.69 67 ARG B N 1
ATOM 5774 C CA . ARG B 1 67 ? 21.422 -0.279 -23.969 1 94.69 67 ARG B CA 1
ATOM 5775 C C . ARG B 1 67 ? 21.344 0.65 -22.766 1 94.69 67 ARG B C 1
ATOM 5777 O O . ARG B 1 67 ? 21.781 1.802 -22.844 1 94.69 67 ARG B O 1
ATOM 5784 N N . ILE B 1 68 ? 20.781 0.16 -21.703 1 96.5 68 ILE B N 1
ATOM 5785 C CA . ILE B 1 68 ? 20.625 0.948 -20.484 1 96.5 68 ILE B CA 1
ATOM 5786 C C . ILE B 1 68 ? 22 1.345 -19.953 1 96.5 68 ILE B C 1
ATOM 5788 O O . ILE B 1 68 ? 22.203 2.486 -19.531 1 96.5 68 ILE B O 1
ATOM 5792 N N . ARG B 1 69 ? 22.953 0.421 -19.984 1 96.31 69 ARG B N 1
ATOM 5793 C CA . ARG B 1 69 ? 24.328 0.688 -19.578 1 96.31 69 ARG B CA 1
ATOM 5794 C C . ARG B 1 69 ? 24.938 1.829 -20.391 1 96.31 69 ARG B C 1
ATOM 5796 O O . ARG B 1 69 ? 25.5 2.77 -19.812 1 96.31 69 ARG B O 1
ATOM 5803 N N . SER B 1 70 ? 24.781 1.73 -21.656 1 96.75 70 SER B N 1
ATOM 5804 C CA . SER B 1 70 ? 25.312 2.758 -22.547 1 96.75 70 SER B CA 1
ATOM 5805 C C . SER B 1 70 ? 24.703 4.121 -22.25 1 96.75 70 SER B C 1
ATOM 5807 O O . SER B 1 70 ? 25.406 5.125 -22.172 1 96.75 70 SER B O 1
ATOM 5809 N N . ASP B 1 71 ? 23.469 4.117 -22.031 1 96 71 ASP B N 1
ATOM 5810 C CA . ASP B 1 71 ? 22.766 5.359 -21.719 1 96 71 ASP B CA 1
ATOM 5811 C C . ASP B 1 71 ? 23.25 5.965 -20.406 1 96 71 ASP B C 1
ATOM 5813 O O . ASP B 1 71 ? 23.5 7.168 -20.328 1 96 71 ASP B O 1
ATOM 5817 N N . LEU B 1 72 ? 23.375 5.141 -19.422 1 95.81 72 LEU B N 1
ATOM 5818 C CA . LEU B 1 72 ? 23.812 5.602 -18.109 1 95.81 72 LEU B CA 1
ATOM 5819 C C . LEU B 1 72 ? 25.25 6.121 -18.156 1 95.81 72 LEU B C 1
ATOM 5821 O O . LEU B 1 72 ? 25.578 7.113 -17.5 1 95.81 72 LEU B O 1
ATOM 5825 N N . MET B 1 73 ? 26.125 5.484 -18.906 1 96.12 73 MET B N 1
ATOM 5826 C CA . MET B 1 73 ? 27.516 5.898 -19.031 1 96.12 73 MET B CA 1
ATOM 5827 C C . MET B 1 73 ? 27.625 7.227 -19.781 1 96.12 73 MET B C 1
ATOM 5829 O O . MET B 1 73 ? 28.344 8.133 -19.344 1 96.12 73 MET B O 1
ATOM 5833 N N . HIS B 1 74 ? 26.875 7.398 -20.812 1 95.44 74 HIS B N 1
ATOM 5834 C CA . HIS B 1 74 ? 27.031 8.547 -21.703 1 95.44 74 HIS B CA 1
ATOM 5835 C C . HIS B 1 74 ? 26.25 9.75 -21.172 1 95.44 74 HIS B C 1
ATOM 5837 O O . HIS B 1 74 ? 26.734 10.883 -21.234 1 95.44 74 HIS B O 1
ATOM 5843 N N . ARG B 1 75 ? 25.094 9.531 -20.719 1 90.31 75 ARG B N 1
ATOM 5844 C CA . ARG B 1 75 ? 24.234 10.633 -20.328 1 90.31 75 ARG B CA 1
ATOM 5845 C C . ARG B 1 75 ? 24.5 11.062 -18.875 1 90.31 75 ARG B C 1
ATOM 5847 O O . ARG B 1 75 ? 24.438 12.25 -18.562 1 90.31 75 ARG B O 1
ATOM 5854 N N . CYS B 1 76 ? 24.844 10.109 -18.078 1 86.25 76 CYS B N 1
ATOM 5855 C CA . CYS B 1 76 ? 24.891 10.414 -16.641 1 86.25 76 CYS B CA 1
ATOM 5856 C C . CYS B 1 76 ? 26.297 10.281 -16.094 1 86.25 76 CYS B C 1
ATOM 5858 O O . CYS B 1 76 ? 26.578 10.688 -14.969 1 86.25 76 CYS B O 1
ATOM 5860 N N . GLY B 1 77 ? 27.172 9.672 -16.891 1 92.5 77 GLY B N 1
ATOM 5861 C CA . GLY B 1 77 ? 28.547 9.516 -16.469 1 92.5 77 GLY B CA 1
ATOM 5862 C C . GLY B 1 77 ? 28.734 8.422 -15.43 1 92.5 77 GLY B C 1
ATOM 5863 O O . GLY B 1 77 ? 29.703 8.438 -14.672 1 92.5 77 GLY B O 1
ATOM 5864 N N . TYR B 1 78 ? 27.797 7.496 -15.352 1 94 78 TYR B N 1
ATOM 5865 C CA . TYR B 1 78 ? 27.906 6.395 -14.398 1 94 78 TYR B CA 1
ATOM 5866 C C . TYR B 1 78 ? 29.094 5.496 -14.75 1 94 78 TYR B C 1
ATOM 5868 O O . TYR B 1 78 ? 29.328 5.211 -15.93 1 94 78 TYR B O 1
ATOM 5876 N N . LYS B 1 79 ? 29.844 5.059 -13.797 1 95.38 79 LYS B N 1
ATOM 5877 C CA . LYS B 1 79 ? 30.984 4.172 -13.992 1 95.38 79 LYS B CA 1
ATOM 5878 C C . LYS B 1 79 ? 30.672 2.758 -13.516 1 95.38 79 LYS B C 1
ATOM 5880 O O . LYS B 1 79 ? 30.672 2.486 -12.32 1 95.38 79 LYS B O 1
ATOM 5885 N N . PHE B 1 80 ? 30.562 1.889 -14.422 1 95.19 80 PHE B N 1
ATOM 5886 C CA . PHE B 1 80 ? 30.281 0.491 -14.117 1 95.19 80 PHE B CA 1
ATOM 5887 C C . PHE B 1 80 ? 31.547 -0.238 -13.703 1 95.19 80 PHE B C 1
ATOM 5889 O O . PHE B 1 80 ? 32.625 0.006 -14.258 1 95.19 80 PHE B O 1
ATOM 5896 N N . LYS B 1 81 ? 31.438 -1.116 -12.773 1 94.56 81 LYS B N 1
ATOM 5897 C CA . LYS B 1 81 ? 32.562 -1.917 -12.289 1 94.56 81 LYS B CA 1
ATOM 5898 C C . LYS B 1 81 ? 32.594 -3.283 -12.969 1 94.56 81 LYS B C 1
ATOM 5900 O O . LYS B 1 81 ? 33.625 -3.947 -12.992 1 94.56 81 LYS B O 1
ATOM 5905 N N . THR B 1 82 ? 31.406 -3.701 -13.453 1 94.38 82 THR B N 1
ATOM 5906 C CA . THR B 1 82 ? 31.281 -5.027 -14.047 1 94.38 82 THR B CA 1
ATOM 5907 C C . THR B 1 82 ? 30.531 -4.957 -15.375 1 94.38 82 THR B C 1
ATOM 5909 O O . THR B 1 82 ? 30.219 -3.869 -15.859 1 94.38 82 THR B O 1
ATOM 5912 N N . HIS B 1 83 ? 30.344 -6.109 -15.945 1 92.5 83 HIS B N 1
ATOM 5913 C CA . HIS B 1 83 ? 29.547 -6.215 -17.156 1 92.5 83 HIS B CA 1
ATOM 5914 C C . HIS B 1 83 ? 28.25 -6.98 -16.891 1 92.5 83 HIS B C 1
ATOM 5916 O O . HIS B 1 83 ? 27.578 -7.418 -17.828 1 92.5 83 HIS B O 1
ATOM 5922 N N . SER B 1 84 ? 27.984 -7.145 -15.625 1 93.69 84 SER B N 1
ATOM 5923 C CA . SER B 1 84 ? 26.781 -7.859 -15.234 1 93.69 84 SER B CA 1
ATOM 5924 C C . SER B 1 84 ? 25.531 -7.035 -15.539 1 93.69 84 SER B C 1
ATOM 5926 O O . SER B 1 84 ? 25.516 -5.82 -15.352 1 93.69 84 SER B O 1
ATOM 5928 N N . ASP B 1 85 ? 24.453 -7.68 -15.992 1 94.25 85 ASP B N 1
ATOM 5929 C CA . ASP B 1 85 ? 23.172 -7.012 -16.203 1 94.25 85 ASP B CA 1
ATOM 5930 C C . ASP B 1 85 ? 22.625 -6.449 -14.898 1 94.25 85 ASP B C 1
ATOM 5932 O O . ASP B 1 85 ? 21.969 -5.41 -14.891 1 94.25 85 ASP B O 1
ATOM 5936 N N . SER B 1 86 ? 22.984 -7.07 -13.789 1 96.19 86 SER B N 1
ATOM 5937 C CA . SER B 1 86 ? 22.438 -6.734 -12.477 1 96.19 86 SER B CA 1
ATOM 5938 C C . SER B 1 86 ? 22.891 -5.355 -12.023 1 96.19 86 SER B C 1
ATOM 5940 O O . SER B 1 86 ? 22.234 -4.707 -11.211 1 96.19 86 SER B O 1
ATOM 5942 N N . GLU B 1 87 ? 24.062 -4.863 -12.555 1 97.31 87 GLU B N 1
ATOM 5943 C CA . GLU B 1 87 ? 24.641 -3.611 -12.078 1 97.31 87 GLU B CA 1
ATOM 5944 C C . GLU B 1 87 ? 23.812 -2.41 -12.531 1 97.31 87 GLU B C 1
ATOM 5946 O O . GLU B 1 87 ? 23.922 -1.328 -11.945 1 97.31 87 GLU B O 1
ATOM 5951 N N . ILE B 1 88 ? 22.938 -2.582 -13.492 1 97.56 88 ILE B N 1
ATOM 5952 C CA . ILE B 1 88 ? 22.156 -1.446 -13.984 1 97.56 88 ILE B CA 1
ATOM 5953 C C . ILE B 1 88 ? 21.172 -0.991 -12.906 1 97.56 88 ILE B C 1
ATOM 5955 O O . ILE B 1 88 ? 20.703 0.148 -12.93 1 97.56 88 ILE B O 1
ATOM 5959 N N . VAL B 1 89 ? 20.828 -1.888 -11.961 1 98.12 89 VAL B N 1
ATOM 5960 C CA . VAL B 1 89 ? 19.938 -1.517 -10.867 1 98.12 89 VAL B CA 1
ATOM 5961 C C . VAL B 1 89 ? 20.531 -0.362 -10.078 1 98.12 89 VAL B C 1
ATOM 5963 O O . VAL B 1 89 ? 19.844 0.586 -9.711 1 98.12 89 VAL B O 1
ATOM 5966 N N . LEU B 1 90 ? 21.875 -0.427 -9.797 1 97.38 90 LEU B N 1
ATOM 5967 C CA . LEU B 1 90 ? 22.578 0.623 -9.062 1 97.38 90 LEU B CA 1
ATOM 5968 C C . LEU B 1 90 ? 22.531 1.94 -9.836 1 97.38 90 LEU B C 1
ATOM 5970 O O . LEU B 1 90 ? 22.188 2.98 -9.273 1 97.38 90 LEU B O 1
ATOM 5974 N N . GLY B 1 91 ? 22.906 1.855 -11.133 1 96.12 91 GLY B N 1
ATOM 5975 C CA . GLY B 1 91 ? 22.922 3.059 -11.945 1 96.12 91 GLY B CA 1
ATOM 5976 C C . GLY B 1 91 ? 21.547 3.695 -12.086 1 96.12 91 GLY B C 1
ATOM 5977 O O . GLY B 1 91 ? 21.406 4.918 -11.984 1 96.12 91 GLY B O 1
ATOM 5978 N N . LEU B 1 92 ? 20.547 2.863 -12.312 1 96.12 92 LEU B N 1
ATOM 5979 C CA . LEU B 1 92 ? 19.188 3.359 -12.484 1 96.12 92 LEU B CA 1
ATOM 5980 C C . LEU B 1 92 ? 18.672 3.982 -11.188 1 96.12 92 LEU B C 1
ATOM 5982 O O . LEU B 1 92 ? 17.984 5.008 -11.219 1 96.12 92 LEU B O 1
ATOM 5986 N N . TYR B 1 93 ? 18.969 3.416 -10.055 1 95.06 93 TYR B N 1
ATOM 5987 C CA . TYR B 1 93 ? 18.531 3.959 -8.773 1 95.06 93 TYR B CA 1
ATOM 5988 C C . TYR B 1 93 ? 19.203 5.297 -8.492 1 95.06 93 TYR B C 1
ATOM 5990 O O . TYR B 1 93 ? 18.562 6.23 -8 1 95.06 93 TYR B O 1
ATOM 5998 N N . GLN B 1 94 ? 20.469 5.34 -8.758 1 90.69 94 GLN B N 1
ATOM 5999 C CA . GLN B 1 94 ? 21.203 6.582 -8.531 1 90.69 94 GLN B CA 1
ATOM 6000 C C . GLN B 1 94 ? 20.641 7.711 -9.383 1 90.69 94 GLN B C 1
ATOM 6002 O O . GLN B 1 94 ? 20.562 8.859 -8.938 1 90.69 94 GLN B O 1
ATOM 6007 N N . GLU B 1 95 ? 20.25 7.324 -10.602 1 88 95 GLU B N 1
ATOM 6008 C CA . GLU B 1 95 ? 19.812 8.344 -11.555 1 88 95 GLU B CA 1
ATOM 6009 C C . GLU B 1 95 ? 18.344 8.688 -11.359 1 88 95 GLU B C 1
ATOM 6011 O O . GLU B 1 95 ? 17.953 9.852 -11.469 1 88 95 GLU B O 1
ATOM 6016 N N . TYR B 1 96 ? 17.516 7.652 -11.047 1 87.31 96 TYR B N 1
ATOM 6017 C CA . TYR B 1 96 ? 16.078 7.871 -11.156 1 87.31 96 TYR B CA 1
ATOM 6018 C C . TYR B 1 96 ? 15.383 7.617 -9.82 1 87.31 96 TYR B C 1
ATOM 6020 O O . TYR B 1 96 ? 14.188 7.875 -9.672 1 87.31 96 TYR B O 1
ATOM 6028 N N . GLY B 1 97 ? 16.078 7.129 -8.812 1 88.38 97 GLY B N 1
ATOM 6029 C CA . GLY B 1 97 ? 15.398 6.699 -7.602 1 88.38 97 GLY B CA 1
ATOM 6030 C C . GLY B 1 97 ? 14.43 5.555 -7.836 1 88.38 97 GLY B C 1
ATOM 6031 O O . GLY B 1 97 ? 14.781 4.562 -8.484 1 88.38 97 GLY B O 1
ATOM 6032 N N . LEU B 1 98 ? 13.25 5.719 -7.352 1 91.25 98 LEU B N 1
ATOM 6033 C CA . LEU B 1 98 ? 12.273 4.641 -7.473 1 91.25 98 LEU B CA 1
ATOM 6034 C C . LEU B 1 98 ? 11.625 4.645 -8.852 1 91.25 98 LEU B C 1
ATOM 6036 O O . LEU B 1 98 ? 10.977 3.672 -9.234 1 91.25 98 LEU B O 1
ATOM 6040 N N . ASP B 1 99 ? 11.875 5.629 -9.664 1 90.56 99 ASP B N 1
ATOM 6041 C CA . ASP B 1 99 ? 11.414 5.637 -11.047 1 90.56 99 ASP B CA 1
ATOM 6042 C C . ASP B 1 99 ? 12.195 4.633 -11.891 1 90.56 99 ASP B C 1
ATOM 6044 O O . ASP B 1 99 ? 11.898 4.445 -13.078 1 90.56 99 ASP B O 1
ATOM 6048 N N . MET B 1 100 ? 13.148 4.055 -11.227 1 94.56 100 MET B N 1
ATOM 6049 C CA . MET B 1 100 ? 13.938 3.041 -11.922 1 94.56 100 MET B CA 1
ATOM 6050 C C . MET B 1 100 ? 13.039 1.931 -12.461 1 94.56 100 MET B C 1
ATOM 6052 O O . MET B 1 100 ? 13.367 1.299 -13.469 1 94.56 100 MET B O 1
ATOM 6056 N N . PHE B 1 101 ? 11.906 1.671 -11.859 1 95.69 101 PHE B N 1
ATOM 6057 C CA . PHE B 1 101 ? 11.039 0.553 -12.219 1 95.69 101 PHE B CA 1
ATOM 6058 C C . PHE B 1 101 ? 10.445 0.747 -13.609 1 95.69 101 PHE B C 1
ATOM 6060 O O . PHE B 1 101 ? 10.062 -0.222 -14.266 1 95.69 101 PHE B O 1
ATOM 6067 N N . LYS B 1 102 ? 10.43 1.941 -14.125 1 92.81 102 LYS B N 1
ATOM 6068 C CA . LYS B 1 102 ? 9.953 2.217 -15.477 1 92.81 102 LYS B CA 1
ATOM 6069 C C . LYS B 1 102 ? 10.938 1.693 -16.516 1 92.81 102 LYS B C 1
ATOM 6071 O O . LYS B 1 102 ? 10.562 1.45 -17.672 1 92.81 102 LYS B O 1
ATOM 6076 N N . HIS B 1 103 ? 12.156 1.584 -16.031 1 94.69 103 HIS B N 1
ATOM 6077 C CA . HIS B 1 103 ? 13.219 1.248 -16.969 1 94.69 103 HIS B CA 1
ATOM 6078 C C . HIS B 1 103 ? 13.586 -0.231 -16.891 1 94.69 103 HIS B C 1
ATOM 6080 O O . HIS B 1 103 ? 14.148 -0.791 -17.828 1 94.69 103 HIS B O 1
ATOM 6086 N N . LEU B 1 104 ? 13.273 -0.849 -15.805 1 97 104 LEU B N 1
ATOM 6087 C CA . LEU B 1 104 ? 13.656 -2.242 -15.602 1 97 104 LEU B CA 1
ATOM 6088 C C . LEU B 1 104 ? 12.742 -3.176 -16.391 1 97 104 LEU B C 1
ATOM 6090 O O . LEU B 1 104 ? 11.523 -3.008 -16.391 1 97 104 LEU B O 1
ATOM 6094 N N . ARG B 1 105 ? 13.391 -4.098 -17.125 1 94.94 105 ARG B N 1
ATOM 6095 C CA . ARG B 1 105 ? 12.695 -5.121 -17.891 1 94.94 105 ARG B CA 1
ATOM 6096 C C . ARG B 1 105 ? 13.227 -6.512 -17.562 1 94.94 105 ARG B C 1
ATOM 6098 O O . ARG B 1 105 ? 14.422 -6.688 -17.328 1 94.94 105 ARG B O 1
ATOM 6105 N N . GLY B 1 106 ? 12.312 -7.496 -17.5 1 94.81 106 GLY B N 1
ATOM 6106 C CA . GLY B 1 106 ? 12.742 -8.867 -17.266 1 94.81 106 GLY B CA 1
ATOM 6107 C C . GLY B 1 106 ? 12.258 -9.422 -15.938 1 94.81 106 GLY B C 1
ATOM 6108 O O . GLY B 1 106 ? 11.227 -8.984 -15.414 1 94.81 106 GLY B O 1
ATOM 6109 N N . GLU B 1 107 ? 12.828 -10.477 -15.484 1 96.62 107 GLU B N 1
ATOM 6110 C CA . GLU B 1 107 ? 12.508 -11.148 -14.234 1 96.62 107 GLU B CA 1
ATOM 6111 C C . GLU B 1 107 ? 13.547 -10.828 -13.156 1 96.62 107 GLU B C 1
ATOM 6113 O O . GLU B 1 107 ? 14.742 -10.812 -13.438 1 96.62 107 GLU B O 1
ATOM 6118 N N . PHE B 1 108 ? 13.008 -10.438 -11.938 1 97.69 108 PHE B N 1
ATOM 6119 C CA . PHE B 1 108 ? 13.992 -10.055 -10.938 1 97.69 108 PHE B CA 1
ATOM 6120 C C . PHE B 1 108 ? 13.367 -10.023 -9.547 1 97.69 108 PHE B C 1
ATOM 6122 O O . PHE B 1 108 ? 12.164 -9.805 -9.406 1 97.69 108 PHE B O 1
ATOM 6129 N N . VAL B 1 109 ? 14.102 -10.227 -8.562 1 98.38 109 VAL B N 1
ATOM 6130 C CA . VAL B 1 109 ? 14.008 -9.719 -7.199 1 98.38 109 VAL B CA 1
ATOM 6131 C C . VAL B 1 109 ? 15.328 -9.078 -6.789 1 98.38 109 VAL B C 1
ATOM 6133 O O . VAL B 1 109 ? 16.406 -9.523 -7.211 1 98.38 109 VAL B O 1
ATOM 6136 N N . PHE B 1 110 ? 15.289 -8.039 -6.105 1 98.56 110 PHE B N 1
ATOM 6137 C CA . PHE B 1 110 ? 16.547 -7.5 -5.617 1 98.56 110 PHE B CA 1
ATOM 6138 C C . PHE B 1 110 ? 16.375 -6.867 -4.242 1 98.56 110 PHE B C 1
ATOM 6140 O O . PHE B 1 110 ? 15.258 -6.586 -3.82 1 98.56 110 PHE B O 1
ATOM 6147 N N . SER B 1 111 ? 17.375 -6.781 -3.502 1 98.5 111 SER B N 1
ATOM 6148 C CA . SER B 1 111 ? 17.531 -6.043 -2.254 1 98.5 111 SER B CA 1
ATOM 6149 C C . SER B 1 111 ? 18.625 -4.984 -2.373 1 98.5 111 SER B C 1
ATOM 6151 O O . SER B 1 111 ? 19.797 -5.312 -2.58 1 98.5 111 SER B O 1
ATOM 6153 N N . LEU B 1 112 ? 18.266 -3.783 -2.27 1 98.5 112 LEU B N 1
ATOM 6154 C CA . LEU B 1 112 ? 19.156 -2.65 -2.436 1 98.5 112 LEU B CA 1
ATOM 6155 C C . LEU B 1 112 ? 19.281 -1.858 -1.138 1 98.5 112 LEU B C 1
ATOM 6157 O O . LEU B 1 112 ? 18.281 -1.388 -0.596 1 98.5 112 LEU B O 1
ATOM 6161 N N . TRP B 1 113 ? 20.5 -1.758 -0.655 1 97.69 113 TRP B N 1
ATOM 6162 C CA . TRP B 1 113 ? 20.781 -1.006 0.561 1 97.69 113 TRP B CA 1
ATOM 6163 C C . TRP B 1 113 ? 21.359 0.366 0.228 1 97.69 113 TRP B C 1
ATOM 6165 O O . TRP B 1 113 ? 22.438 0.467 -0.38 1 97.69 113 TRP B O 1
ATOM 6175 N N . ASP B 1 114 ? 20.656 1.423 0.542 1 95.5 114 ASP B N 1
ATOM 6176 C CA . ASP B 1 114 ? 21.109 2.807 0.459 1 95.5 114 ASP B CA 1
ATOM 6177 C C . ASP B 1 114 ? 21.578 3.312 1.819 1 95.5 114 ASP B C 1
ATOM 6179 O O . ASP B 1 114 ? 20.781 3.793 2.623 1 95.5 114 ASP B O 1
ATOM 6183 N N . SER B 1 115 ? 22.875 3.236 1.995 1 92.81 115 SER B N 1
ATOM 6184 C CA . SER B 1 115 ? 23.422 3.539 3.312 1 92.81 115 SER B CA 1
ATOM 6185 C C . SER B 1 115 ? 23.25 5.016 3.652 1 92.81 115 SER B C 1
ATOM 6187 O O . SER B 1 115 ? 23.156 5.383 4.824 1 92.81 115 SER B O 1
ATOM 6189 N N . LYS B 1 116 ? 23.234 5.852 2.672 1 86.12 116 LYS B N 1
ATOM 6190 C CA . LYS B 1 116 ? 23.062 7.281 2.918 1 86.12 116 LYS B CA 1
ATOM 6191 C C . LYS B 1 116 ? 21.656 7.578 3.451 1 86.12 116 LYS B C 1
ATOM 6193 O O . LYS B 1 116 ? 21.5 8.344 4.402 1 86.12 116 LYS B O 1
ATOM 6198 N N . ALA B 1 117 ? 20.703 6.895 2.893 1 86.81 117 ALA B N 1
ATOM 6199 C CA . ALA B 1 117 ? 19.328 7.109 3.316 1 86.81 117 ALA B CA 1
ATOM 6200 C C . ALA B 1 117 ? 18.953 6.191 4.477 1 86.81 117 ALA B C 1
ATOM 6202 O O . ALA B 1 117 ? 17.938 6.402 5.148 1 86.81 117 ALA B O 1
ATOM 6203 N N . GLY B 1 118 ? 19.734 5.199 4.691 1 90.62 118 GLY B N 1
ATOM 6204 C CA . GLY B 1 118 ? 19.438 4.234 5.742 1 90.62 118 GLY B CA 1
ATOM 6205 C C . GLY B 1 118 ? 18.203 3.398 5.461 1 90.62 118 GLY B C 1
ATOM 6206 O O . GLY B 1 118 ? 17.391 3.176 6.355 1 90.62 118 GLY B O 1
ATOM 6207 N N . ILE B 1 119 ? 18.031 3 4.215 1 93.75 119 ILE B N 1
ATOM 6208 C CA . ILE B 1 119 ? 16.844 2.232 3.867 1 93.75 119 ILE B CA 1
ATOM 6209 C C . ILE B 1 119 ? 17.234 1.019 3.029 1 93.75 119 ILE B C 1
ATOM 6211 O O . ILE B 1 119 ? 18.203 1.072 2.264 1 93.75 119 ILE B O 1
ATOM 6215 N N . MET B 1 120 ? 16.531 -0.004 3.221 1 97 120 MET B N 1
ATOM 6216 C CA . MET B 1 120 ? 16.547 -1.174 2.348 1 97 120 MET B CA 1
ATOM 6217 C C . MET B 1 120 ? 15.352 -1.168 1.402 1 97 120 MET B C 1
ATOM 6219 O O . MET B 1 120 ? 14.219 -0.97 1.835 1 97 120 MET B O 1
ATOM 6223 N N . ILE B 1 121 ? 15.641 -1.304 0.106 1 97.44 121 ILE B N 1
ATOM 6224 C CA . ILE B 1 121 ? 14.578 -1.441 -0.889 1 97.44 121 ILE B CA 1
ATOM 6225 C C . ILE B 1 121 ? 14.586 -2.857 -1.46 1 97.44 121 ILE B C 1
ATOM 6227 O O . ILE B 1 121 ? 15.602 -3.311 -1.998 1 97.44 121 ILE B O 1
ATOM 6231 N N . VAL B 1 122 ? 13.5 -3.562 -1.281 1 98.44 122 VAL B N 1
ATOM 6232 C CA . VAL B 1 122 ? 13.352 -4.871 -1.905 1 98.44 122 VAL B CA 1
ATOM 6233 C C . VAL B 1 122 ? 12.242 -4.82 -2.955 1 98.44 122 VAL B C 1
ATOM 6235 O O . VAL B 1 122 ? 11.242 -4.117 -2.777 1 98.44 122 VAL B O 1
ATOM 6238 N N . ALA B 1 123 ? 12.469 -5.535 -4.051 1 98.44 123 ALA B N 1
ATOM 6239 C CA . ALA B 1 123 ? 11.5 -5.438 -5.141 1 98.44 123 ALA B CA 1
ATOM 6240 C C . ALA B 1 123 ? 11.32 -6.785 -5.836 1 98.44 123 ALA B C 1
ATOM 6242 O O . ALA B 1 123 ? 12.234 -7.617 -5.836 1 98.44 123 ALA B O 1
ATOM 6243 N N . LYS B 1 124 ? 10.172 -6.988 -6.32 1 98 124 LYS B N 1
ATOM 6244 C CA . LYS B 1 124 ? 9.805 -8.188 -7.074 1 98 124 LYS B CA 1
ATOM 6245 C C . LYS B 1 124 ? 9.273 -7.816 -8.461 1 98 124 LYS B C 1
ATOM 6247 O O . LYS B 1 124 ? 8.555 -6.824 -8.609 1 98 124 LYS B O 1
ATOM 6252 N N . ASP B 1 125 ? 9.609 -8.625 -9.461 1 98 125 ASP B N 1
ATOM 6253 C CA . ASP B 1 125 ? 9.25 -8.352 -10.852 1 98 125 ASP B CA 1
ATOM 6254 C C . ASP B 1 125 ? 7.73 -8.344 -11.031 1 98 125 ASP B C 1
ATOM 6256 O O . ASP B 1 125 ? 6.988 -8.672 -10.109 1 98 125 ASP B O 1
ATOM 6260 N N . ARG B 1 126 ? 7.297 -7.969 -12.125 1 97.62 126 ARG B N 1
ATOM 6261 C CA . ARG B 1 126 ? 5.914 -7.609 -12.43 1 97.62 126 ARG B CA 1
ATOM 6262 C C . ARG B 1 126 ? 4.996 -8.82 -12.32 1 97.62 126 ARG B C 1
ATOM 6264 O O . ARG B 1 126 ? 3.83 -8.695 -11.945 1 97.62 126 ARG B O 1
ATOM 6271 N N . PHE B 1 127 ? 5.508 -10.016 -12.57 1 97.44 127 PHE B N 1
ATOM 6272 C CA . PHE B 1 127 ? 4.648 -11.188 -12.633 1 97.44 127 PHE B CA 1
ATOM 6273 C C . PHE B 1 127 ? 4.938 -12.133 -11.469 1 97.44 127 PHE B C 1
ATOM 6275 O O . PHE B 1 127 ? 4.172 -13.07 -11.219 1 97.44 127 PHE B O 1
ATOM 6282 N N . GLY B 1 128 ? 5.992 -11.867 -10.742 1 96.81 128 GLY B N 1
ATOM 6283 C CA . GLY B 1 128 ? 6.398 -12.742 -9.656 1 96.81 128 GLY B CA 1
ATOM 6284 C C . GLY B 1 128 ? 7.133 -13.977 -10.125 1 96.81 128 GLY B C 1
ATOM 6285 O O . GLY B 1 128 ? 6.938 -15.07 -9.586 1 96.81 128 GLY B O 1
ATOM 6286 N N . ILE B 1 129 ? 7.922 -13.797 -11.172 1 97.62 129 ILE B N 1
ATOM 6287 C CA . ILE B 1 129 ? 8.656 -14.93 -11.742 1 97.62 129 ILE B CA 1
ATOM 6288 C C . ILE B 1 129 ? 9.695 -15.422 -10.742 1 97.62 129 ILE B C 1
ATOM 6290 O O . ILE B 1 129 ? 9.867 -16.625 -10.555 1 97.62 129 ILE B O 1
ATOM 6294 N N . LYS B 1 130 ? 10.391 -14.445 -10.125 1 97.88 130 LYS B N 1
ATOM 6295 C CA . LYS B 1 130 ? 11.359 -14.797 -9.094 1 97.88 130 LYS B CA 1
ATOM 6296 C C . LYS B 1 130 ? 10.742 -14.68 -7.699 1 97.88 130 LYS B C 1
ATOM 6298 O O . LYS B 1 130 ? 10.055 -13.703 -7.398 1 97.88 130 LYS B O 1
ATOM 6303 N N . PRO B 1 131 ? 10.938 -15.648 -6.855 1 96.94 131 PRO B N 1
ATOM 6304 C CA . PRO B 1 131 ? 10.336 -15.625 -5.52 1 96.94 131 PRO B CA 1
ATOM 6305 C C . PRO B 1 131 ? 11.086 -14.711 -4.551 1 96.94 131 PRO B C 1
ATOM 6307 O O . PRO B 1 131 ? 12.305 -14.555 -4.656 1 96.94 131 PRO B O 1
ATOM 6310 N N . LEU B 1 132 ? 10.391 -14.125 -3.645 1 97.69 132 LEU B N 1
ATOM 6311 C CA . LEU B 1 132 ? 10.93 -13.375 -2.512 1 97.69 132 LEU B CA 1
ATOM 6312 C C . LEU B 1 132 ? 10.016 -13.508 -1.295 1 97.69 132 LEU B C 1
ATOM 6314 O O . LEU B 1 132 ? 8.906 -12.969 -1.285 1 97.69 132 LEU B O 1
ATOM 6318 N N . PHE B 1 133 ? 10.523 -14.172 -0.298 1 97.06 133 PHE B N 1
ATOM 6319 C CA . PHE B 1 133 ? 9.805 -14.352 0.959 1 97.06 133 PHE B CA 1
ATOM 6320 C C . PHE B 1 133 ? 10.398 -13.469 2.053 1 97.06 133 PHE B C 1
ATOM 6322 O O . PHE B 1 133 ? 11.547 -13.047 1.957 1 97.06 133 PHE B O 1
ATOM 6329 N N . TYR B 1 134 ? 9.625 -13.148 3.045 1 97.44 134 TYR B N 1
ATOM 6330 C CA . TYR B 1 134 ? 10.164 -12.375 4.156 1 97.44 134 TYR B CA 1
ATOM 6331 C C . TYR B 1 134 ? 9.508 -12.773 5.473 1 97.44 134 TYR B C 1
ATOM 6333 O O . TYR B 1 134 ? 8.406 -13.336 5.477 1 97.44 134 TYR B O 1
ATOM 6341 N N . THR B 1 135 ? 10.188 -12.594 6.504 1 96.75 135 THR B N 1
ATOM 6342 C CA . THR B 1 135 ? 9.734 -12.836 7.871 1 96.75 135 THR B CA 1
ATOM 6343 C C . THR B 1 135 ? 10.453 -11.898 8.844 1 96.75 135 THR B C 1
ATOM 6345 O O . THR B 1 135 ? 11.422 -11.234 8.477 1 96.75 135 THR B O 1
ATOM 6348 N N . LYS B 1 136 ? 9.867 -11.727 9.969 1 94.62 136 LYS B N 1
ATOM 6349 C CA . LYS B 1 136 ? 10.5 -10.969 11.039 1 94.62 136 LYS B CA 1
ATOM 6350 C C . LYS B 1 136 ? 10.977 -11.891 12.156 1 94.62 136 LYS B C 1
ATOM 6352 O O . LYS B 1 136 ? 10.211 -12.727 12.648 1 94.62 136 LYS B O 1
ATOM 6357 N N . ASP B 1 137 ? 12.219 -11.727 12.508 1 94.5 137 ASP B N 1
ATOM 6358 C CA . ASP B 1 137 ? 12.742 -12.43 13.68 1 94.5 137 ASP B CA 1
ATOM 6359 C C . ASP B 1 137 ? 12.281 -11.766 14.969 1 94.5 137 ASP B C 1
ATOM 6361 O O . ASP B 1 137 ? 12.773 -10.695 15.328 1 94.5 137 ASP B O 1
ATOM 6365 N N . GLU B 1 138 ? 11.5 -12.375 15.672 1 85.25 138 GLU B N 1
ATOM 6366 C CA . GLU B 1 138 ? 10.914 -11.781 16.859 1 85.25 138 GLU B CA 1
ATOM 6367 C C . GLU B 1 138 ? 11.969 -11.547 17.938 1 85.25 138 GLU B C 1
ATOM 6369 O O . GLU B 1 138 ? 11.828 -10.641 18.766 1 85.25 138 GLU B O 1
ATOM 6374 N N . LYS B 1 139 ? 12.961 -12.359 17.922 1 87.75 139 LYS B N 1
ATOM 6375 C CA . LYS B 1 139 ? 14 -12.25 18.953 1 87.75 139 LYS B CA 1
ATOM 6376 C C . LYS B 1 139 ? 14.867 -11.016 18.719 1 87.75 139 LYS B C 1
ATOM 6378 O O . LYS B 1 139 ? 15.07 -10.211 19.641 1 87.75 139 LYS B O 1
ATOM 6383 N N . SER B 1 140 ? 15.281 -10.875 17.531 1 88.56 140 SER B N 1
ATOM 6384 C CA . SER B 1 140 ? 16.203 -9.789 17.219 1 88.56 140 SER B CA 1
ATOM 6385 C C . SER B 1 140 ? 15.461 -8.57 16.672 1 88.56 140 SER B C 1
ATOM 6387 O O . SER B 1 140 ? 16 -7.461 16.656 1 88.56 140 SER B O 1
ATOM 6389 N N . GLY B 1 141 ? 14.273 -8.766 16.188 1 89.56 141 GLY B N 1
ATOM 6390 C CA . GLY B 1 141 ? 13.531 -7.699 15.531 1 89.56 141 GLY B CA 1
ATOM 6391 C C . GLY B 1 141 ? 13.93 -7.492 14.086 1 89.56 141 GLY B C 1
ATOM 6392 O O . GLY B 1 141 ? 13.359 -6.645 13.391 1 89.56 141 GLY B O 1
ATOM 6393 N N . ALA B 1 142 ? 14.789 -8.32 13.562 1 93.38 142 ALA B N 1
ATOM 6394 C CA . ALA B 1 142 ? 15.305 -8.164 12.203 1 93.38 142 ALA B CA 1
ATOM 6395 C C . ALA B 1 142 ? 14.289 -8.625 11.172 1 93.38 142 ALA B C 1
ATOM 6397 O O . ALA B 1 142 ? 13.562 -9.602 11.391 1 93.38 142 ALA B O 1
ATOM 6398 N N . MET B 1 143 ? 14.242 -7.879 10.109 1 96.38 143 MET B N 1
ATOM 6399 C CA . MET B 1 143 ? 13.5 -8.336 8.938 1 96.38 143 MET B CA 1
ATOM 6400 C C . MET B 1 143 ? 14.391 -9.156 8.016 1 96.38 143 MET B C 1
ATOM 6402 O O . MET B 1 143 ? 15.516 -8.75 7.699 1 96.38 143 MET B O 1
ATOM 6406 N N . LEU B 1 144 ? 13.945 -10.305 7.664 1 97.81 144 LEU B N 1
ATOM 6407 C CA . LEU B 1 144 ? 14.695 -11.227 6.812 1 97.81 144 LEU B CA 1
ATOM 6408 C C . LEU B 1 144 ? 13.984 -11.43 5.48 1 97.81 144 LEU B C 1
ATOM 6410 O O . LEU B 1 144 ? 12.758 -11.539 5.434 1 97.81 144 LEU B O 1
ATOM 6414 N N . PHE B 1 145 ? 14.727 -11.43 4.383 1 98.12 145 PHE B N 1
ATOM 6415 C CA . PHE B 1 145 ? 14.25 -11.719 3.035 1 98.12 145 PHE B CA 1
ATOM 6416 C C . PHE B 1 145 ? 15.062 -12.844 2.398 1 98.12 145 PHE B C 1
ATOM 6418 O O . PHE B 1 145 ? 16.281 -12.906 2.572 1 98.12 145 PHE B O 1
ATOM 6425 N N . ALA B 1 146 ? 14.422 -13.703 1.688 1 98.25 146 ALA B N 1
ATOM 6426 C CA . ALA B 1 146 ? 15.133 -14.797 1.035 1 98.25 146 ALA B CA 1
ATOM 6427 C C . ALA B 1 146 ? 14.367 -15.297 -0.188 1 98.25 146 ALA B C 1
ATOM 6429 O O . ALA B 1 146 ? 13.148 -15.102 -0.292 1 98.25 146 ALA B O 1
ATOM 6430 N N . SER B 1 147 ? 15.047 -15.938 -1.095 1 97.69 147 SER B N 1
ATOM 6431 C CA . SER B 1 147 ? 14.445 -16.516 -2.295 1 97.69 147 SER B CA 1
ATOM 6432 C C . SER B 1 147 ? 13.664 -17.781 -1.969 1 97.69 147 SER B C 1
ATOM 6434 O O . SER B 1 147 ? 12.719 -18.141 -2.674 1 97.69 147 SER B O 1
ATOM 6436 N N . GLU B 1 148 ? 14.07 -18.516 -0.972 1 97.81 148 GLU B N 1
ATOM 6437 C CA . GLU B 1 148 ? 13.398 -19.719 -0.512 1 97.81 148 GLU B CA 1
ATOM 6438 C C . GLU B 1 148 ? 13.141 -19.672 0.991 1 97.81 148 GLU B C 1
ATOM 6440 O O . GLU B 1 148 ? 13.953 -19.156 1.751 1 97.81 148 GLU B O 1
ATOM 6445 N N . MET B 1 149 ? 12.078 -20.234 1.47 1 96.88 149 MET B N 1
ATOM 6446 C CA . MET B 1 149 ? 11.664 -20.188 2.869 1 96.88 149 MET B CA 1
ATOM 6447 C C . MET B 1 149 ? 12.609 -21.016 3.742 1 96.88 149 MET B C 1
ATOM 6449 O O . MET B 1 149 ? 12.844 -20.672 4.902 1 96.88 149 MET B O 1
ATOM 6453 N N . ASN B 1 150 ? 13.195 -22.062 3.17 1 96.56 150 ASN B N 1
ATOM 6454 C CA . ASN B 1 150 ? 14.109 -22.922 3.908 1 96.56 150 ASN B CA 1
ATOM 6455 C C . ASN B 1 150 ? 15.273 -22.141 4.496 1 96.56 150 ASN B C 1
ATOM 6457 O O . ASN B 1 150 ? 15.805 -22.5 5.547 1 96.56 150 ASN B O 1
ATOM 6461 N N . ALA B 1 151 ? 15.664 -21.094 3.859 1 97.94 151 ALA B N 1
ATOM 6462 C CA . ALA B 1 151 ? 16.766 -20.266 4.344 1 97.94 151 ALA B CA 1
ATOM 6463 C C . ALA B 1 151 ? 16.453 -19.703 5.727 1 97.94 151 ALA B C 1
ATOM 6465 O O . ALA B 1 151 ? 17.344 -19.594 6.578 1 97.94 151 ALA B O 1
ATOM 6466 N N . PHE B 1 152 ? 15.219 -19.328 5.973 1 98 152 PHE B N 1
ATOM 6467 C CA . PHE B 1 152 ? 14.82 -18.766 7.262 1 98 152 PHE B CA 1
ATOM 6468 C C . PHE B 1 152 ? 15.023 -19.781 8.383 1 98 152 PHE B C 1
ATOM 6470 O O . PHE B 1 152 ? 15.523 -19.438 9.453 1 98 152 PHE B O 1
ATOM 6477 N N . PHE B 1 153 ? 14.656 -21.031 8.062 1 97.5 153 PHE B N 1
ATOM 6478 C CA . PHE B 1 153 ? 14.727 -22.078 9.086 1 97.5 153 PHE B CA 1
ATOM 6479 C C . PHE B 1 153 ? 16.172 -22.375 9.445 1 97.5 153 PHE B C 1
ATOM 6481 O O . PHE B 1 153 ? 16.484 -22.578 10.625 1 97.5 153 PHE B O 1
ATOM 6488 N N . GLU B 1 154 ? 17 -22.359 8.469 1 96.75 154 GLU B N 1
ATOM 6489 C CA . GLU B 1 154 ? 18.422 -22.578 8.703 1 96.75 154 GLU B CA 1
ATOM 6490 C C . GLU B 1 154 ? 19.047 -21.406 9.453 1 96.75 154 GLU B C 1
ATOM 6492 O O . GLU B 1 154 ? 20.062 -21.562 10.125 1 96.75 154 GLU B O 1
ATOM 6497 N N . MET B 1 155 ? 18.422 -20.234 9.414 1 96.06 155 MET B N 1
ATOM 6498 C CA . MET B 1 155 ? 18.906 -19.047 10.133 1 96.06 155 MET B CA 1
ATOM 6499 C C . MET B 1 155 ? 18.328 -19 11.539 1 96.06 155 MET B C 1
ATOM 6501 O O . MET B 1 155 ? 18.609 -18.062 12.297 1 96.06 155 MET B O 1
ATOM 6505 N N . GLY B 1 156 ? 17.484 -19.922 11.852 1 95.38 156 GLY B N 1
ATOM 6506 C CA . GLY B 1 156 ? 17.016 -20.047 13.227 1 95.38 156 GLY B CA 1
ATOM 6507 C C . GLY B 1 156 ? 15.578 -19.609 13.414 1 95.38 156 GLY B C 1
ATOM 6508 O O . GLY B 1 156 ? 15.078 -19.578 14.539 1 95.38 156 GLY B O 1
ATOM 6509 N N . ILE B 1 157 ? 14.906 -19.281 12.336 1 96.56 157 ILE B N 1
ATOM 6510 C CA . ILE B 1 157 ? 13.484 -18.953 12.438 1 96.56 157 ILE B CA 1
ATOM 6511 C C . ILE B 1 157 ? 12.688 -20.234 12.711 1 96.56 157 ILE B C 1
ATOM 6513 O O . ILE B 1 157 ? 12.922 -21.266 12.086 1 96.56 157 ILE B O 1
ATOM 6517 N N . LYS B 1 158 ? 11.758 -20.141 13.609 1 93.62 158 LYS B N 1
ATOM 6518 C CA . LYS B 1 158 ? 10.93 -21.281 13.961 1 93.62 158 LYS B CA 1
ATOM 6519 C C . LYS B 1 158 ? 10.047 -21.703 12.781 1 93.62 158 LYS B C 1
ATOM 6521 O O . LYS B 1 158 ? 9.383 -20.859 12.18 1 93.62 158 LYS B O 1
ATOM 6526 N N . CYS B 1 159 ? 10.117 -22.969 12.477 1 94.94 159 CYS B N 1
ATOM 6527 C CA . CYS B 1 159 ? 9.242 -23.516 11.453 1 94.94 159 CYS B CA 1
ATOM 6528 C C . CYS B 1 159 ? 7.918 -23.984 12.047 1 94.94 159 CYS B C 1
ATOM 6530 O O . CYS B 1 159 ? 7.879 -24.953 12.797 1 94.94 159 CYS B O 1
ATOM 6532 N N . GLU B 1 160 ? 6.844 -23.266 11.727 1 92.75 160 GLU B N 1
ATOM 6533 C CA . GLU B 1 160 ? 5.516 -23.547 12.258 1 92.75 160 GLU B CA 1
ATOM 6534 C C . GLU B 1 160 ? 4.461 -23.516 11.156 1 92.75 160 GLU B C 1
ATOM 6536 O O . GLU B 1 160 ? 4.504 -22.656 10.273 1 92.75 160 GLU B O 1
ATOM 6541 N N . TRP B 1 161 ? 3.561 -24.531 11.203 1 90.25 161 TRP B N 1
ATOM 6542 C CA . TRP B 1 161 ? 2.451 -24.516 10.258 1 90.25 161 TRP B CA 1
ATOM 6543 C C . TRP B 1 161 ? 1.553 -23.312 10.492 1 90.25 161 TRP B C 1
ATOM 6545 O O . TRP B 1 161 ? 1.295 -22.938 11.641 1 90.25 161 TRP B O 1
ATOM 6555 N N . ASP B 1 162 ? 1.164 -22.719 9.422 1 83.5 162 ASP B N 1
ATOM 6556 C CA . ASP B 1 162 ? 0.034 -21.812 9.531 1 83.5 162 ASP B CA 1
ATOM 6557 C C . ASP B 1 162 ? -1.292 -22.562 9.523 1 83.5 162 ASP B C 1
ATOM 6559 O O . ASP B 1 162 ? -1.69 -23.109 8.492 1 83.5 162 ASP B O 1
ATOM 6563 N N . ASP B 1 163 ? -1.92 -22.719 10.508 1 71.38 163 ASP B N 1
ATOM 6564 C CA . ASP B 1 163 ? -3.096 -23.578 10.617 1 71.38 163 ASP B CA 1
ATOM 6565 C C . ASP B 1 163 ? -4.359 -22.828 10.18 1 71.38 163 ASP B C 1
ATOM 6567 O O . ASP B 1 163 ? -5.465 -23.359 10.289 1 71.38 163 ASP B O 1
ATOM 6571 N N . GLN B 1 164 ? -4.027 -21.609 9.773 1 68.31 164 GLN B N 1
ATOM 6572 C CA . GLN B 1 164 ? -5.215 -20.844 9.391 1 68.31 164 GLN B CA 1
ATOM 6573 C C . GLN B 1 164 ? -5.504 -21 7.898 1 68.31 164 GLN B C 1
ATOM 6575 O O . GLN B 1 164 ? -4.672 -20.641 7.059 1 68.31 164 GLN B O 1
ATOM 6580 N N . ASP B 1 165 ? -6.527 -21.5 7.477 1 59.75 165 ASP B N 1
ATOM 6581 C CA . ASP B 1 165 ? -7.285 -21.547 6.23 1 59.75 165 ASP B CA 1
ATOM 6582 C C . ASP B 1 165 ? -6.434 -22.109 5.094 1 59.75 165 ASP B C 1
ATOM 6584 O O . ASP B 1 165 ? -6.953 -22.438 4.023 1 59.75 165 ASP B O 1
ATOM 6588 N N . SER B 1 166 ? -5.066 -22.266 5.277 1 60.72 166 SER B N 1
ATOM 6589 C CA . SER B 1 166 ? -4.211 -22.516 4.121 1 60.72 166 SER B CA 1
ATOM 6590 C C . SER B 1 166 ? -4.438 -23.922 3.568 1 60.72 166 SER B C 1
ATOM 6592 O O . SER B 1 166 ? -4.199 -24.172 2.385 1 60.72 166 SER B O 1
ATOM 6594 N N . VAL B 1 167 ? -5.039 -24.641 4.379 1 63.69 167 VAL B N 1
ATOM 6595 C CA . VAL B 1 167 ? -5.227 -26 3.883 1 63.69 167 VAL B CA 1
ATOM 6596 C C . VAL B 1 167 ? -6.543 -26.094 3.119 1 63.69 167 VAL B C 1
ATOM 6598 O O . VAL B 1 167 ? -6.68 -26.906 2.197 1 63.69 167 VAL B O 1
ATOM 6601 N N . VAL B 1 168 ? -7.441 -25.156 3.459 1 64.12 168 VAL B N 1
ATOM 6602 C CA . VAL B 1 168 ? -8.758 -25.203 2.838 1 64.12 168 VAL B CA 1
ATOM 6603 C C . VAL B 1 168 ? -8.711 -24.562 1.453 1 64.12 168 VAL B C 1
ATOM 6605 O O . VAL B 1 168 ? -9.367 -25.031 0.52 1 64.12 168 VAL B O 1
ATOM 6608 N N . TYR B 1 169 ? -8.086 -23.531 1.328 1 61.47 169 TYR B N 1
ATOM 6609 C CA . TYR B 1 169 ? -7.922 -22.875 0.034 1 61.47 169 TYR B CA 1
ATOM 6610 C C . TYR B 1 169 ? -6.457 -22.859 -0.389 1 61.47 169 TYR B C 1
ATOM 6612 O O . TYR B 1 169 ? -5.758 -21.859 -0.184 1 61.47 169 TYR B O 1
ATOM 6620 N N . PRO B 1 170 ? -6.207 -24.172 -0.932 1 52.94 170 PRO B N 1
ATOM 6621 C CA . PRO B 1 170 ? -4.801 -24.188 -1.352 1 52.94 170 PRO B CA 1
ATOM 6622 C C . PRO B 1 170 ? -4.512 -23.203 -2.479 1 52.94 170 PRO B C 1
ATOM 6624 O O . PRO B 1 170 ? -5.324 -23.047 -3.395 1 52.94 170 PRO B O 1
ATOM 6627 N N . GLY B 1 171 ? -3.924 -22.062 -2.328 1 55.62 171 GLY B N 1
ATOM 6628 C CA . GLY B 1 171 ? -3.547 -20.984 -3.229 1 55.62 171 GLY B CA 1
ATOM 6629 C C . GLY B 1 171 ? -3.488 -19.625 -2.547 1 55.62 171 GLY B C 1
ATOM 6630 O O . GLY B 1 171 ? -4.23 -19.375 -1.598 1 55.62 171 GLY B O 1
ATOM 6631 N N . SER B 1 172 ? -2.477 -19.234 -2.371 1 60.06 172 SER B N 1
ATOM 6632 C CA . SER B 1 172 ? -2.141 -18.078 -1.552 1 60.06 172 SER B CA 1
ATOM 6633 C C . SER B 1 172 ? -2.814 -16.812 -2.078 1 60.06 172 SER B C 1
ATOM 6635 O O . SER B 1 172 ? -2.365 -16.234 -3.068 1 60.06 172 SER B O 1
ATOM 6637 N N . PHE B 1 173 ? -4.152 -16.641 -1.787 1 66.75 173 PHE B N 1
ATOM 6638 C CA . PHE B 1 173 ? -4.852 -15.414 -2.164 1 66.75 173 PHE B CA 1
ATOM 6639 C C . PHE B 1 173 ? -4.348 -14.227 -1.35 1 66.75 173 PHE B C 1
ATOM 6641 O O . PHE B 1 173 ? -4.77 -13.094 -1.568 1 66.75 173 PHE B O 1
ATOM 6648 N N . ASP B 1 174 ? -3.418 -14.578 -0.53 1 76.25 174 ASP B N 1
ATOM 6649 C CA . ASP B 1 174 ? -2.812 -13.484 0.226 1 76.25 174 ASP B CA 1
ATOM 6650 C C . ASP B 1 174 ? -1.304 -13.68 0.354 1 76.25 174 ASP B C 1
ATOM 6652 O O . ASP B 1 174 ? -0.715 -14.5 -0.349 1 76.25 174 ASP B O 1
ATOM 6656 N N . GLN B 1 175 ? -0.599 -12.836 0.925 1 84.94 175 GLN B N 1
ATOM 6657 C CA . GLN B 1 175 ? 0.859 -12.852 0.989 1 84.94 175 GLN B CA 1
ATOM 6658 C C . GLN B 1 175 ? 1.353 -13.914 1.972 1 84.94 175 GLN B C 1
ATOM 6660 O O . GLN B 1 175 ? 2.559 -14.141 2.096 1 84.94 175 GLN B O 1
ATOM 6665 N N . ARG B 1 176 ? 0.417 -14.734 2.498 1 88.25 176 ARG B N 1
ATOM 6666 C CA . ARG B 1 176 ? 0.792 -15.758 3.475 1 88.25 176 ARG B CA 1
ATOM 6667 C C . ARG B 1 176 ? 1.283 -17.016 2.783 1 88.25 176 ARG B C 1
ATOM 6669 O O . ARG B 1 176 ? 0.999 -17.234 1.604 1 88.25 176 ARG B O 1
ATOM 6676 N N . THR B 1 177 ? 2.027 -17.781 3.498 1 89.12 177 THR B N 1
ATOM 6677 C CA . THR B 1 177 ? 2.467 -19.109 3.068 1 89.12 177 THR B CA 1
ATOM 6678 C C . THR B 1 177 ? 1.907 -20.188 3.988 1 89.12 177 THR B C 1
ATOM 6680 O O . THR B 1 177 ? 1.025 -19.922 4.809 1 89.12 177 THR B O 1
ATOM 6683 N N . LEU B 1 178 ? 2.365 -21.422 3.82 1 87.69 178 LEU B N 1
ATOM 6684 C CA . LEU B 1 178 ? 1.921 -22.516 4.668 1 87.69 178 LEU B CA 1
ATOM 6685 C C . LEU B 1 178 ? 2.596 -22.453 6.035 1 87.69 178 LEU B C 1
ATOM 6687 O O . LEU B 1 178 ? 2.203 -23.172 6.957 1 87.69 178 LEU B O 1
ATOM 6691 N N . PHE B 1 179 ? 3.582 -21.594 6.172 1 91.06 179 PHE B N 1
ATOM 6692 C CA . PHE B 1 179 ? 4.309 -21.453 7.426 1 91.06 179 PHE B CA 1
ATOM 6693 C C . PHE B 1 179 ? 3.951 -20.141 8.117 1 91.06 179 PHE B C 1
ATOM 6695 O O . PHE B 1 179 ? 3.836 -19.109 7.469 1 91.06 179 PHE B O 1
ATOM 6702 N N . LYS B 1 180 ? 3.758 -20.219 9.367 1 90.12 180 LYS B N 1
ATOM 6703 C CA . LYS B 1 180 ? 3.336 -19.078 10.172 1 90.12 180 LYS B CA 1
ATOM 6704 C C . LYS B 1 180 ? 4.363 -17.953 10.117 1 90.12 180 LYS B C 1
ATOM 6706 O O . LYS B 1 180 ? 5.566 -18.188 10.227 1 90.12 180 LYS B O 1
ATOM 6711 N N . ASN B 1 181 ? 3.938 -16.734 9.836 1 90.25 181 ASN B N 1
ATOM 6712 C CA . ASN B 1 181 ? 4.711 -15.492 9.859 1 90.25 181 ASN B CA 1
ATOM 6713 C C . ASN B 1 181 ? 5.719 -15.438 8.719 1 90.25 181 ASN B C 1
ATOM 6715 O O . ASN B 1 181 ? 6.727 -14.734 8.812 1 90.25 181 ASN B O 1
ATOM 6719 N N . ILE B 1 182 ? 5.57 -16.25 7.738 1 93.75 182 ILE B N 1
ATOM 6720 C CA . ILE B 1 182 ? 6.355 -16.156 6.516 1 93.75 182 ILE B CA 1
ATOM 6721 C C . ILE B 1 182 ? 5.469 -15.688 5.367 1 93.75 182 ILE B C 1
ATOM 6723 O O . ILE B 1 182 ? 4.414 -16.281 5.102 1 93.75 182 ILE B O 1
ATOM 6727 N N . TYR B 1 183 ? 5.875 -14.648 4.719 1 93.69 183 TYR B N 1
ATOM 6728 C CA . TYR B 1 183 ? 5.062 -13.984 3.707 1 93.69 183 TYR B CA 1
ATOM 6729 C C . TYR B 1 183 ? 5.812 -13.875 2.385 1 93.69 183 TYR B C 1
ATOM 6731 O O . TYR B 1 183 ? 7.027 -14.078 2.336 1 93.69 183 TYR B O 1
ATOM 6739 N N . GLN B 1 184 ? 5.125 -13.656 1.336 1 93.75 184 GLN B N 1
ATOM 6740 C CA . GLN B 1 184 ? 5.711 -13.383 0.029 1 93.75 184 GLN B CA 1
ATOM 6741 C C . GLN B 1 184 ? 5.438 -11.945 -0.405 1 93.75 184 GLN B C 1
ATOM 6743 O O . GLN B 1 184 ? 4.34 -11.422 -0.189 1 93.75 184 GLN B O 1
ATOM 6748 N N . LEU B 1 185 ? 6.457 -11.258 -0.931 1 95.75 185 LEU B N 1
ATOM 6749 C CA . LEU B 1 185 ? 6.211 -9.953 -1.548 1 95.75 185 LEU B CA 1
ATOM 6750 C C . LEU B 1 185 ? 5.379 -10.102 -2.816 1 95.75 185 LEU B C 1
ATOM 6752 O O . LEU B 1 185 ? 5.672 -10.953 -3.66 1 95.75 185 LEU B O 1
ATOM 6756 N N . PRO B 1 186 ? 4.309 -9.352 -3 1 94.75 186 PRO B N 1
ATOM 6757 C CA . PRO B 1 186 ? 3.471 -9.516 -4.188 1 94.75 186 PRO B CA 1
ATOM 6758 C C . PRO B 1 186 ? 4.172 -9.078 -5.473 1 94.75 186 PRO B C 1
ATOM 6760 O O . PRO B 1 186 ? 5.055 -8.219 -5.434 1 94.75 186 PRO B O 1
ATOM 6763 N N . PRO B 1 187 ? 3.795 -9.641 -6.625 1 96.56 187 PRO B N 1
ATOM 6764 C CA . PRO B 1 187 ? 4.355 -9.211 -7.906 1 96.56 187 PRO B CA 1
ATOM 6765 C C . PRO B 1 187 ? 4.109 -7.734 -8.195 1 96.56 187 PRO B C 1
ATOM 6767 O O . PRO B 1 187 ? 3.062 -7.195 -7.824 1 96.56 187 PRO B O 1
ATOM 6770 N N . GLY B 1 188 ? 5.066 -7.113 -8.852 1 96.88 188 GLY B N 1
ATOM 6771 C CA . GLY B 1 188 ? 4.898 -5.719 -9.227 1 96.88 188 GLY B CA 1
ATOM 6772 C C . GLY B 1 188 ? 4.965 -4.77 -8.047 1 96.88 188 GLY B C 1
ATOM 6773 O O . GLY B 1 188 ? 4.359 -3.695 -8.078 1 96.88 188 GLY B O 1
ATOM 6774 N N . HIS B 1 189 ? 5.57 -5.195 -6.961 1 96.88 189 HIS B N 1
ATOM 6775 C CA . HIS B 1 189 ? 5.664 -4.371 -5.762 1 96.88 189 HIS B CA 1
ATOM 6776 C C . HIS B 1 189 ? 7.113 -4.219 -5.309 1 96.88 189 HIS B C 1
ATOM 6778 O O . HIS B 1 189 ? 7.98 -5.004 -5.707 1 96.88 189 HIS B O 1
ATOM 6784 N N . TYR B 1 190 ? 7.391 -3.18 -4.594 1 97.56 190 TYR B N 1
ATOM 6785 C CA . TYR B 1 190 ? 8.609 -2.984 -3.812 1 97.56 190 TYR B CA 1
ATOM 6786 C C . TYR B 1 190 ? 8.273 -2.623 -2.369 1 97.56 190 TYR B C 1
ATOM 6788 O O . TYR B 1 190 ? 7.141 -2.252 -2.061 1 97.56 190 TYR B O 1
ATOM 6796 N N . ALA B 1 191 ? 9.203 -2.832 -1.487 1 96.88 191 ALA B N 1
ATOM 6797 C CA . ALA B 1 191 ? 9.07 -2.424 -0.091 1 96.88 191 ALA B CA 1
ATOM 6798 C C . ALA B 1 191 ? 10.242 -1.544 0.336 1 96.88 191 ALA B C 1
ATOM 6800 O O . ALA B 1 191 ? 11.375 -1.733 -0.126 1 96.88 191 ALA B O 1
ATOM 6801 N N . VAL B 1 192 ? 9.992 -0.584 1.102 1 95.38 192 VAL B N 1
ATOM 6802 C CA . VAL B 1 192 ? 11 0.273 1.715 1 95.38 192 VAL B CA 1
ATOM 6803 C C . VAL B 1 192 ? 11.07 -0.007 3.215 1 95.38 192 VAL B C 1
ATOM 6805 O O . VAL B 1 192 ? 10.07 0.103 3.924 1 95.38 192 VAL B O 1
ATOM 6808 N N . ILE B 1 193 ? 12.227 -0.349 3.701 1 95.5 193 ILE B N 1
ATOM 6809 C CA . ILE B 1 193 ? 12.445 -0.676 5.105 1 95.5 193 ILE B CA 1
ATOM 6810 C C . ILE B 1 193 ? 13.5 0.26 5.699 1 95.5 193 ILE B C 1
ATOM 6812 O O . ILE B 1 193 ? 14.695 0.107 5.43 1 95.5 193 ILE B O 1
ATOM 6816 N N . PRO B 1 194 ? 13.07 1.183 6.488 1 91.56 194 PRO B N 1
ATOM 6817 C CA . PRO B 1 194 ? 14.07 2.023 7.152 1 91.56 194 PRO B CA 1
ATOM 6818 C C . PRO B 1 194 ? 14.789 1.298 8.289 1 91.56 194 PRO B C 1
ATOM 6820 O O . PRO B 1 194 ? 14.164 0.571 9.055 1 91.56 194 PRO B O 1
ATOM 6823 N N . LEU B 1 195 ? 16.062 1.471 8.375 1 90.69 195 LEU B N 1
ATOM 6824 C CA . LEU B 1 195 ? 16.859 0.805 9.398 1 90.69 195 LEU B CA 1
ATOM 6825 C C . LEU B 1 195 ? 16.438 1.255 10.797 1 90.69 195 LEU B C 1
ATOM 6827 O O . LEU B 1 195 ? 16.469 0.462 11.742 1 90.69 195 LEU B O 1
ATOM 6831 N N . HIS B 1 196 ? 16.031 2.504 10.875 1 83.56 196 HIS B N 1
ATOM 6832 C CA . HIS B 1 196 ? 15.734 3.066 12.188 1 83.56 196 HIS B CA 1
ATOM 6833 C C . HIS B 1 196 ? 14.391 2.568 12.711 1 83.56 196 HIS B C 1
ATOM 6835 O O . HIS B 1 196 ? 14.094 2.711 13.898 1 83.56 196 HIS B O 1
ATOM 6841 N N . ASP B 1 197 ? 13.547 2.008 11.852 1 87.56 197 ASP B N 1
ATOM 6842 C CA . ASP B 1 197 ? 12.25 1.45 12.242 1 87.56 197 ASP B CA 1
ATOM 6843 C C . ASP B 1 197 ? 11.773 0.409 11.234 1 87.56 197 ASP B C 1
ATOM 6845 O O . ASP B 1 197 ? 10.914 0.696 10.398 1 87.56 197 ASP B O 1
ATOM 6849 N N . VAL B 1 198 ? 12.133 -0.751 11.438 1 89.56 198 VAL B N 1
ATOM 6850 C CA . VAL B 1 198 ? 11.859 -1.802 10.461 1 89.56 198 VAL B CA 1
ATOM 6851 C C . VAL B 1 198 ? 10.359 -2.104 10.438 1 89.56 198 VAL B C 1
ATOM 6853 O O . VAL B 1 198 ? 9.844 -2.617 9.445 1 89.56 198 VAL B O 1
ATOM 6856 N N . ASN B 1 199 ? 9.656 -1.777 11.539 1 87.5 199 ASN B N 1
ATOM 6857 C CA . ASN B 1 199 ? 8.219 -2.016 11.617 1 87.5 199 ASN B CA 1
ATOM 6858 C C . ASN B 1 199 ? 7.449 -1.082 10.688 1 87.5 199 ASN B C 1
ATOM 6860 O O . ASN B 1 199 ? 6.27 -1.31 10.406 1 87.5 199 ASN B O 1
ATOM 6864 N N . SER B 1 200 ? 8.156 -0.085 10.18 1 87.5 200 SER B N 1
ATOM 6865 C CA . SER B 1 200 ? 7.512 0.877 9.289 1 87.5 200 SER B CA 1
ATOM 6866 C C . SER B 1 200 ? 7.672 0.47 7.828 1 87.5 200 SER B C 1
ATOM 6868 O O . SER B 1 200 ? 7.5 1.294 6.926 1 87.5 200 SER B O 1
ATOM 6870 N N . MET B 1 201 ? 7.949 -0.804 7.598 1 92.25 201 MET B N 1
ATOM 6871 C CA . MET B 1 201 ? 8.047 -1.313 6.234 1 92.25 201 MET B CA 1
ATOM 6872 C C . MET B 1 201 ? 6.812 -0.926 5.422 1 92.25 201 MET B C 1
ATOM 6874 O O . MET B 1 201 ? 5.68 -1.136 5.863 1 92.25 201 MET B O 1
ATOM 6878 N N . LYS B 1 202 ? 7.043 -0.342 4.293 1 92.56 202 LYS B N 1
ATOM 6879 C CA . LYS B 1 202 ? 5.969 0.063 3.393 1 92.56 202 LYS B CA 1
ATOM 6880 C C . LYS B 1 202 ? 6.031 -0.71 2.078 1 92.56 202 LYS B C 1
ATOM 6882 O O . LYS B 1 202 ? 7.066 -0.723 1.408 1 92.56 202 LYS B O 1
ATOM 6887 N N . VAL B 1 203 ? 4.941 -1.37 1.747 1 93.69 203 VAL B N 1
ATOM 6888 C CA . VAL B 1 203 ? 4.848 -2.115 0.496 1 93.69 203 VAL B CA 1
ATOM 6889 C C . VAL B 1 203 ? 4.051 -1.308 -0.527 1 93.69 203 VAL B C 1
ATOM 6891 O O . VAL B 1 203 ? 2.926 -0.884 -0.252 1 93.69 203 VAL B O 1
ATOM 6894 N N . CYS B 1 204 ? 4.672 -1.088 -1.691 1 93.38 204 CYS B N 1
ATOM 6895 C CA . CYS B 1 204 ? 4.062 -0.234 -2.707 1 93.38 204 CYS B CA 1
ATOM 6896 C C . CYS B 1 204 ? 3.986 -0.952 -4.047 1 93.38 204 CYS B C 1
ATOM 6898 O O . CYS B 1 204 ? 4.914 -1.668 -4.426 1 93.38 204 CYS B O 1
ATOM 6900 N N . ARG B 1 205 ? 2.895 -0.742 -4.73 1 94.62 205 ARG B N 1
ATOM 6901 C CA . ARG B 1 205 ? 2.727 -1.293 -6.074 1 94.62 205 ARG B CA 1
ATOM 6902 C C . ARG B 1 205 ? 3.324 -0.365 -7.125 1 94.62 205 ARG B C 1
ATOM 6904 O O . ARG B 1 205 ? 3.004 0.825 -7.164 1 94.62 205 ARG B O 1
ATOM 6911 N N . TYR B 1 206 ? 4.195 -0.896 -8.078 1 95.5 206 TYR B N 1
ATOM 6912 C CA . TYR B 1 206 ? 4.727 -0.049 -9.141 1 95.5 206 TYR B CA 1
ATOM 6913 C C . TYR B 1 206 ? 4.168 -0.458 -10.5 1 95.5 206 TYR B C 1
ATOM 6915 O O . TYR B 1 206 ? 4.312 0.273 -11.484 1 95.5 206 TYR B O 1
ATOM 6923 N N . TRP B 1 207 ? 3.484 -1.648 -10.508 1 95.94 207 TRP B N 1
ATOM 6924 C CA . TRP B 1 207 ? 2.906 -2.148 -11.75 1 95.94 207 TRP B CA 1
ATOM 6925 C C . TRP B 1 207 ? 1.744 -3.094 -11.469 1 95.94 207 TRP B C 1
ATOM 6927 O O . TRP B 1 207 ? 1.76 -3.83 -10.484 1 95.94 207 TRP B O 1
ATOM 6937 N N . ASP B 1 208 ? 0.724 -3.082 -12.328 1 95.56 208 ASP B N 1
ATOM 6938 C CA . ASP B 1 208 ? -0.378 -4.035 -12.266 1 95.56 208 ASP B CA 1
ATOM 6939 C C . ASP B 1 208 ? -0.892 -4.375 -13.664 1 95.56 208 ASP B C 1
ATOM 6941 O O . ASP B 1 208 ? -0.596 -3.666 -14.625 1 95.56 208 ASP B O 1
ATOM 6945 N N . LEU B 1 209 ? -1.615 -5.461 -13.742 1 96.62 209 LEU B N 1
ATOM 6946 C CA . LEU B 1 209 ? -2.268 -5.844 -14.984 1 96.62 209 LEU B CA 1
ATOM 6947 C C . LEU B 1 209 ? -3.463 -4.941 -15.273 1 96.62 209 LEU B C 1
ATOM 6949 O O . LEU B 1 209 ? -4.133 -4.477 -14.352 1 96.62 209 LEU B O 1
ATOM 6953 N N . ASP B 1 210 ? -3.656 -4.641 -16.484 1 95.12 210 ASP B N 1
ATOM 6954 C CA . ASP B 1 210 ? -4.828 -3.924 -16.984 1 95.12 210 ASP B CA 1
ATOM 6955 C C . ASP B 1 210 ? -5.297 -4.484 -18.328 1 95.12 210 ASP B C 1
ATOM 6957 O O . ASP B 1 210 ? -4.539 -5.168 -19.016 1 95.12 210 ASP B O 1
ATOM 6961 N N . TYR B 1 211 ? -6.535 -4.355 -18.609 1 95 211 TYR B N 1
ATOM 6962 C CA . TYR B 1 211 ? -7.117 -4.922 -19.812 1 95 211 TYR B CA 1
ATOM 6963 C C . TYR B 1 211 ? -7.934 -3.881 -20.578 1 95 211 TYR B C 1
ATOM 6965 O O . TYR B 1 211 ? -8.359 -2.879 -19.984 1 95 211 TYR B O 1
ATOM 6973 N N . GLN B 1 212 ? -8.109 -4.164 -21.781 1 89.88 212 GLN B N 1
ATOM 6974 C CA . GLN B 1 212 ? -8.953 -3.311 -22.609 1 89.88 212 GLN B CA 1
ATOM 6975 C C . GLN B 1 212 ? -10.391 -3.293 -22.094 1 89.88 212 GLN B C 1
ATOM 6977 O O . GLN B 1 212 ? -10.93 -4.328 -21.703 1 89.88 212 GLN B O 1
ATOM 6982 N N . GLU B 1 213 ? -10.914 -2.094 -22.156 1 87.94 213 GLU B N 1
ATOM 6983 C CA . GLU B 1 213 ? -12.312 -1.979 -21.766 1 87.94 213 GLU B CA 1
ATOM 6984 C C . GLU B 1 213 ? -13.234 -2.645 -22.797 1 87.94 213 GLU B C 1
ATOM 6986 O O . GLU B 1 213 ? -12.977 -2.568 -24 1 87.94 213 GLU B O 1
ATOM 6991 N N . LYS B 1 214 ? -14.211 -3.268 -22.438 1 80.19 214 LYS B N 1
ATOM 6992 C CA . LYS B 1 214 ? -15.102 -4.062 -23.281 1 80.19 214 LYS B CA 1
ATOM 6993 C C . LYS B 1 214 ? -15.773 -3.191 -24.328 1 80.19 214 LYS B C 1
ATOM 6995 O O . LYS B 1 214 ? -16.109 -3.67 -25.422 1 80.19 214 LYS B O 1
ATOM 7000 N N . ASP B 1 215 ? -15.969 -1.878 -24 1 72.56 215 ASP B N 1
ATOM 7001 C CA . ASP B 1 215 ? -16.719 -1.017 -24.906 1 72.56 215 ASP B CA 1
ATOM 7002 C C . ASP B 1 215 ? -15.797 -0.246 -25.828 1 72.56 215 ASP B C 1
ATOM 7004 O O . ASP B 1 215 ? -16.25 0.507 -26.688 1 72.56 215 ASP B O 1
ATOM 7008 N N . LEU B 1 216 ? -14.523 -0.408 -25.672 1 67.62 216 LEU B N 1
ATOM 7009 C CA . LEU B 1 216 ? -13.594 0.36 -26.484 1 67.62 216 LEU B CA 1
ATOM 7010 C C . LEU B 1 216 ? -13.188 -0.426 -27.734 1 67.62 216 LEU B C 1
ATOM 7012 O O . LEU B 1 216 ? -12.977 -1.64 -27.656 1 67.62 216 LEU B O 1
ATOM 7016 N N . VAL B 1 217 ? -13.414 0.211 -28.906 1 58.34 217 VAL B N 1
ATOM 7017 C CA . VAL B 1 217 ? -12.977 -0.375 -30.172 1 58.34 217 VAL B CA 1
ATOM 7018 C C . VAL B 1 217 ? -11.453 -0.333 -30.25 1 58.34 217 VAL B C 1
ATOM 7020 O O . VAL B 1 217 ? -10.828 0.667 -29.891 1 58.34 217 VAL B O 1
ATOM 7023 N N . ALA B 1 218 ? -10.891 -1.414 -30.422 1 56.03 218 ALA B N 1
ATOM 7024 C CA . ALA B 1 218 ? -9.438 -1.566 -30.5 1 56.03 218 ALA B CA 1
ATOM 7025 C C . ALA B 1 218 ? -8.82 -0.514 -31.422 1 56.03 218 ALA B C 1
ATOM 7027 O O . ALA B 1 218 ? -9.312 -0.291 -32.531 1 56.03 218 ALA B O 1
ATOM 7028 N N . THR B 1 219 ? -8.188 0.529 -30.844 1 49.09 219 THR B N 1
ATOM 7029 C CA . THR B 1 219 ? -7.387 1.368 -31.734 1 49.09 219 THR B CA 1
ATOM 7030 C C . THR B 1 219 ? -6.207 0.587 -32.312 1 49.09 219 THR B C 1
ATOM 7032 O O . THR B 1 219 ? -5.605 -0.233 -31.594 1 49.09 219 THR B O 1
ATOM 7035 N N . ASN B 1 220 ? -6.219 0.492 -33.594 1 45.09 220 ASN B N 1
ATOM 7036 C CA . ASN B 1 220 ? -5.117 -0.144 -34.312 1 45.09 220 ASN B CA 1
ATOM 7037 C C . ASN B 1 220 ? -3.771 0.196 -33.688 1 45.09 220 ASN B C 1
ATOM 7039 O O . ASN B 1 220 ? -3.156 1.205 -34.031 1 45.09 220 ASN B O 1
ATOM 7043 N N . ARG B 1 221 ? -3.648 0.07 -32.562 1 45.84 221 ARG B N 1
ATOM 7044 C CA . ARG B 1 221 ? -2.291 0.396 -32.156 1 45.84 221 ARG B CA 1
ATOM 7045 C C . ARG B 1 221 ? -1.273 -0.526 -32.812 1 45.84 221 ARG B C 1
ATOM 7047 O O . ARG B 1 221 ? -1.526 -1.721 -32.969 1 45.84 221 ARG B O 1
ATOM 7054 N N . THR B 1 222 ? -0.365 0.057 -33.531 1 41.91 222 THR B N 1
ATOM 7055 C CA . THR B 1 222 ? 0.765 -0.484 -34.281 1 41.91 222 THR B CA 1
ATOM 7056 C C . THR B 1 222 ? 1.418 -1.632 -33.531 1 41.91 222 THR B C 1
ATOM 7058 O O . THR B 1 222 ? 1.565 -1.566 -32.312 1 41.91 222 THR B O 1
ATOM 7061 N N . GLN B 1 223 ? 1.539 -2.723 -34.156 1 45.22 223 GLN B N 1
ATOM 7062 C CA . GLN B 1 223 ? 2.365 -3.9 -33.906 1 45.22 223 GLN B CA 1
ATOM 7063 C C . GLN B 1 223 ? 3.73 -3.506 -33.344 1 45.22 223 GLN B C 1
ATOM 7065 O O . GLN B 1 223 ? 4.59 -3.025 -34.094 1 45.22 223 GLN B O 1
ATOM 7070 N N . GLU B 1 224 ? 3.887 -2.854 -32.406 1 44.75 224 GLU B N 1
ATOM 7071 C CA . GLU B 1 224 ? 5.293 -2.809 -32.031 1 44.75 224 GLU B CA 1
ATOM 7072 C C . GLU B 1 224 ? 5.863 -4.215 -31.859 1 44.75 224 GLU B C 1
ATOM 7074 O O . GLU B 1 224 ? 5.312 -5.031 -31.125 1 44.75 224 GLU B O 1
ATOM 7079 N N . LYS B 1 225 ? 6.566 -4.617 -32.812 1 45 225 LYS B N 1
ATOM 7080 C CA . LYS B 1 225 ? 7.391 -5.824 -32.812 1 45 225 LYS B CA 1
ATOM 7081 C C . LYS B 1 225 ? 8.172 -5.949 -31.5 1 45 225 LYS B C 1
ATOM 7083 O O . LYS B 1 225 ? 9.047 -5.133 -31.203 1 45 225 LYS B O 1
ATOM 7088 N N . THR B 1 226 ? 7.559 -6.359 -30.516 1 45.25 226 THR B N 1
ATOM 7089 C CA . THR B 1 226 ? 8.406 -6.629 -29.359 1 45.25 226 THR B CA 1
ATOM 7090 C C . THR B 1 226 ? 9.406 -7.742 -29.672 1 45.25 226 THR B C 1
ATOM 7092 O O . THR B 1 226 ? 9.031 -8.914 -29.734 1 45.25 226 THR B O 1
ATOM 7095 N N . GLU B 1 227 ? 10.25 -7.629 -30.609 1 46.78 227 GLU B N 1
ATOM 7096 C CA . GLU B 1 227 ? 11.336 -8.602 -30.688 1 46.78 227 GLU B CA 1
ATOM 7097 C C . GLU B 1 227 ? 11.977 -8.82 -29.328 1 46.78 227 GLU B C 1
ATOM 7099 O O . GLU B 1 227 ? 12.578 -7.902 -28.75 1 46.78 227 GLU B O 1
ATOM 7104 N N . SER B 1 228 ? 11.391 -9.625 -28.594 1 51.03 228 SER B N 1
ATOM 7105 C CA . SER B 1 228 ? 11.914 -9.922 -27.266 1 51.03 228 SER B CA 1
ATOM 7106 C C . SER B 1 228 ? 13.352 -10.43 -27.344 1 51.03 228 SER B C 1
ATOM 7108 O O . SER B 1 228 ? 13.68 -11.25 -28.203 1 51.03 228 SER B O 1
ATOM 7110 N N . GLN B 1 229 ? 14.328 -9.648 -27.047 1 47.69 229 GLN B N 1
ATOM 7111 C CA . GLN B 1 229 ? 15.75 -9.945 -26.844 1 47.69 229 GLN B CA 1
ATOM 7112 C C . GLN B 1 229 ? 15.938 -11.164 -25.953 1 47.69 229 GLN B C 1
ATOM 7114 O O . GLN B 1 229 ? 16.938 -11.273 -25.234 1 47.69 229 GLN B O 1
ATOM 7119 N N . VAL B 1 230 ? 15.07 -12.078 -25.938 1 51.03 230 VAL B N 1
ATOM 7120 C CA . VAL B 1 230 ? 15.141 -13.172 -24.969 1 51.03 230 VAL B CA 1
ATOM 7121 C C . VAL B 1 230 ? 16.328 -14.078 -25.297 1 51.03 230 VAL B C 1
ATOM 7123 O O . VAL B 1 230 ? 16.859 -14.758 -24.422 1 51.03 230 VAL B O 1
ATOM 7126 N N . ILE B 1 231 ? 16.969 -14.023 -26.625 1 49.94 231 ILE B N 1
ATOM 7127 C CA . ILE B 1 231 ? 17.797 -15.18 -26.969 1 49.94 231 ILE B CA 1
ATOM 7128 C C . ILE B 1 231 ? 19.25 -14.742 -27.141 1 49.94 231 ILE B C 1
ATOM 7130 O O . ILE B 1 231 ? 19.641 -14.227 -28.188 1 49.94 231 ILE B O 1
ATOM 7134 N N . ARG B 1 232 ? 19.969 -14.375 -26.141 1 48.25 232 ARG B N 1
ATOM 7135 C CA . ARG B 1 232 ? 21.359 -14 -26.422 1 48.25 232 ARG B CA 1
ATOM 7136 C C . ARG B 1 232 ? 22.312 -15.125 -26.031 1 48.25 232 ARG B C 1
ATOM 7138 O O . ARG B 1 232 ? 23.484 -15.102 -26.422 1 48.25 232 ARG B O 1
ATOM 7145 N N . GLU B 1 233 ? 22 -16.047 -25.266 1 55.59 233 GLU B N 1
ATOM 7146 C CA . GLU B 1 233 ? 22.922 -17.078 -24.766 1 55.59 233 GLU B CA 1
ATOM 7147 C C . GLU B 1 233 ? 22.453 -18.469 -25.172 1 55.59 233 GLU B C 1
ATOM 7149 O O . GLU B 1 233 ? 21.375 -18.641 -25.75 1 55.59 233 GLU B O 1
ATOM 7154 N N . MET B 1 234 ? 23.453 -19.359 -25 1 61.25 234 MET B N 1
ATOM 7155 C CA . MET B 1 234 ? 23.062 -20.766 -25.188 1 61.25 234 MET B CA 1
ATOM 7156 C C . MET B 1 234 ? 21.859 -21.125 -24.328 1 61.25 234 MET B C 1
ATOM 7158 O O . MET B 1 234 ? 21.953 -21.156 -23.109 1 61.25 234 MET B O 1
ATOM 7162 N N . VAL B 1 235 ? 20.844 -21.281 -24.953 1 82.5 235 VAL B N 1
ATOM 7163 C CA . VAL B 1 235 ? 19.594 -21.516 -24.219 1 82.5 235 VAL B CA 1
ATOM 7164 C C . VAL B 1 235 ? 18.906 -22.766 -24.766 1 82.5 235 VAL B C 1
ATOM 7166 O O . VAL B 1 235 ? 18.984 -23.062 -25.953 1 82.5 235 VAL B O 1
ATOM 7169 N N . GLY B 1 236 ? 18.547 -23.688 -23.797 1 91.56 236 GLY B N 1
ATOM 7170 C CA . GLY B 1 236 ? 17.641 -24.766 -24.188 1 91.56 236 GLY B CA 1
ATOM 7171 C C . GLY B 1 236 ? 16.188 -24.344 -24.188 1 91.56 236 GLY B C 1
ATOM 7172 O O . GLY B 1 236 ? 15.859 -23.203 -23.844 1 91.56 236 GLY B O 1
ATOM 7173 N N . VAL B 1 237 ? 15.383 -25.25 -24.719 1 95.38 237 VAL B N 1
ATOM 7174 C CA . VAL B 1 237 ? 13.945 -25 -24.719 1 95.38 237 VAL B CA 1
ATOM 7175 C C . VAL B 1 237 ? 13.203 -26.203 -24.156 1 95.38 237 VAL B C 1
ATOM 7177 O O . VAL B 1 237 ? 13.484 -27.344 -24.516 1 95.38 237 VAL B O 1
ATOM 7180 N N . TYR B 1 238 ? 12.367 -25.984 -23.156 1 96.44 238 TYR B N 1
ATOM 7181 C CA . TYR B 1 238 ? 11.398 -27.016 -22.797 1 96.44 238 TYR B CA 1
ATOM 7182 C C . TYR B 1 238 ? 10.352 -27.172 -23.891 1 96.44 238 TYR B C 1
ATOM 7184 O O . TYR B 1 238 ? 9.641 -26.219 -24.234 1 96.44 238 TYR B O 1
ATOM 7192 N N . LEU B 1 239 ? 10.25 -28.359 -24.359 1 96.06 239 LEU B N 1
ATOM 7193 C CA . LEU B 1 239 ? 9.375 -28.578 -25.516 1 96.06 239 LEU B CA 1
ATOM 7194 C C . LEU B 1 239 ? 8.32 -29.625 -25.203 1 96.06 239 LEU B C 1
ATOM 7196 O O . LEU B 1 239 ? 8.656 -30.719 -24.734 1 96.06 239 LEU B O 1
ATOM 7200 N N . SER B 1 240 ? 7.117 -29.297 -25.328 1 93.5 240 SER B N 1
ATOM 7201 C CA . SER B 1 240 ? 5.996 -30.234 -25.281 1 93.5 240 SER B CA 1
ATOM 7202 C C . SER B 1 240 ? 5.301 -30.312 -26.641 1 93.5 240 SER B C 1
ATOM 7204 O O . SER B 1 240 ? 5.859 -29.906 -27.656 1 93.5 240 SER B O 1
ATOM 7206 N N . GLY B 1 241 ? 4.152 -30.906 -26.688 1 90.19 241 GLY B N 1
ATOM 7207 C CA . GLY B 1 241 ? 3.373 -30.969 -27.906 1 90.19 241 GLY B CA 1
ATOM 7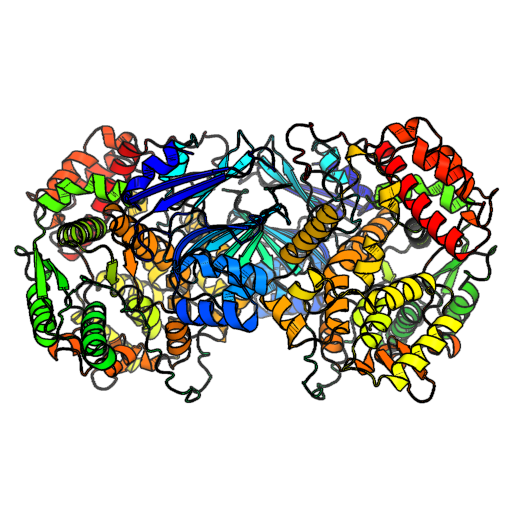208 C C . GLY B 1 241 ? 2.365 -29.828 -28.031 1 90.19 241 GLY B C 1
ATOM 7209 O O . GLY B 1 241 ? 1.592 -29.781 -28.984 1 90.19 241 GLY B O 1
ATOM 7210 N N . GLY B 1 242 ? 2.451 -28.938 -27.062 1 92.56 242 GLY B N 1
ATOM 7211 C CA . GLY B 1 242 ? 1.515 -27.828 -27.078 1 92.56 242 GLY B CA 1
ATOM 7212 C C . GLY B 1 242 ? 2.039 -26.609 -27.828 1 92.56 242 GLY B C 1
ATOM 7213 O O . GLY B 1 242 ? 3.246 -26.484 -28.031 1 92.56 242 GLY B O 1
ATOM 7214 N N . ILE B 1 243 ? 1.168 -25.703 -28.125 1 94.31 243 ILE B N 1
ATOM 7215 C CA . ILE B 1 243 ? 1.487 -24.578 -29 1 94.31 243 ILE B CA 1
ATOM 7216 C C . ILE B 1 243 ? 2.467 -23.641 -28.281 1 94.31 243 ILE B C 1
ATOM 7218 O O . ILE B 1 243 ? 3.295 -23 -28.922 1 94.31 243 ILE B O 1
ATOM 7222 N N . ASP B 1 244 ? 2.414 -23.562 -26.969 1 94.88 244 ASP B N 1
ATOM 7223 C CA . ASP B 1 244 ? 3.217 -22.594 -26.234 1 94.88 244 ASP B CA 1
ATOM 7224 C C . ASP B 1 244 ? 4.707 -22.875 -26.406 1 94.88 244 ASP B C 1
ATOM 7226 O O . ASP B 1 244 ? 5.453 -22.031 -26.891 1 94.88 244 ASP B O 1
ATOM 7230 N N . SER B 1 245 ? 5.137 -24.094 -26.016 1 94.94 245 SER B N 1
ATOM 7231 C CA . SER B 1 245 ? 6.551 -24.453 -26.109 1 94.94 245 SER B CA 1
ATOM 7232 C C . SER B 1 245 ? 7 -24.562 -27.547 1 94.94 245 SER B C 1
ATOM 7234 O O . SER B 1 245 ? 8.141 -24.234 -27.875 1 94.94 245 SER B O 1
ATOM 7236 N N . CYS B 1 246 ? 6.121 -24.969 -28.438 1 95.31 246 CYS B N 1
ATOM 7237 C CA . CYS B 1 246 ? 6.453 -25.078 -29.844 1 95.31 246 CYS B CA 1
ATOM 7238 C C . CYS B 1 246 ? 6.664 -23.703 -30.469 1 95.31 246 CYS B C 1
ATOM 7240 O O . CYS B 1 246 ? 7.559 -23.516 -31.297 1 95.31 246 CYS B O 1
ATOM 7242 N N . ALA B 1 247 ? 5.816 -22.797 -30.062 1 94.38 247 ALA B N 1
ATOM 7243 C CA . ALA B 1 247 ? 5.992 -21.422 -30.547 1 94.38 247 ALA B CA 1
ATOM 7244 C C . ALA B 1 247 ? 7.32 -20.844 -30.062 1 94.38 247 ALA B C 1
ATOM 7246 O O . ALA B 1 247 ? 8.016 -20.156 -30.812 1 94.38 247 ALA B O 1
ATOM 7247 N N . VAL B 1 248 ? 7.664 -21.094 -28.812 1 94.62 248 VAL B N 1
ATOM 7248 C CA . VAL B 1 248 ? 8.93 -20.609 -28.266 1 94.62 248 VAL B CA 1
ATOM 7249 C C . VAL B 1 248 ? 10.094 -21.188 -29.062 1 94.62 248 VAL B C 1
ATOM 7251 O O . VAL B 1 248 ? 11.008 -20.453 -29.438 1 94.62 248 VAL B O 1
ATOM 7254 N N . LEU B 1 249 ? 10.062 -22.484 -29.328 1 94.56 249 LEU B N 1
ATOM 7255 C CA . LEU B 1 249 ? 11.133 -23.125 -30.078 1 94.56 249 LEU B CA 1
ATOM 7256 C C . LEU B 1 249 ? 11.203 -22.562 -31.5 1 94.56 249 LEU B C 1
ATOM 7258 O O . LEU B 1 249 ? 12.281 -22.188 -31.969 1 94.56 249 LEU B O 1
ATOM 7262 N N . GLY B 1 250 ? 10.07 -22.5 -32.125 1 93 250 GLY B N 1
ATOM 7263 C CA . GLY B 1 250 ? 10.031 -22 -33.5 1 93 250 GLY B CA 1
ATOM 7264 C C . GLY B 1 250 ? 10.547 -20.578 -33.625 1 93 250 GLY B C 1
ATOM 7265 O O . GLY B 1 250 ? 11.344 -20.297 -34.531 1 93 250 GLY B O 1
ATOM 7266 N N . LEU B 1 251 ? 10.07 -19.719 -32.812 1 90.69 251 LEU B N 1
ATOM 7267 C CA . LEU B 1 251 ? 10.477 -18.312 -32.844 1 90.69 251 LEU B CA 1
ATOM 7268 C C . LEU B 1 251 ? 11.953 -18.172 -32.469 1 90.69 251 LEU B C 1
ATOM 7270 O O . LEU B 1 251 ? 12.664 -17.344 -33.062 1 90.69 251 LEU B O 1
ATOM 7274 N N . SER B 1 252 ? 12.383 -18.922 -31.469 1 89.62 252 SER B N 1
ATOM 7275 C CA . SER B 1 252 ? 13.789 -18.875 -31.078 1 89.62 252 SER B CA 1
ATOM 7276 C C . SER B 1 252 ? 14.695 -19.281 -32.219 1 89.62 252 SER B C 1
ATOM 7278 O O . SER B 1 252 ? 15.742 -18.672 -32.469 1 89.62 252 SER B O 1
ATOM 7280 N N . ASN B 1 253 ? 14.344 -20.297 -32.844 1 87.12 253 ASN B N 1
ATOM 7281 C CA . ASN B 1 253 ? 15.117 -20.75 -34 1 87.12 253 ASN B CA 1
ATOM 7282 C C . ASN B 1 253 ? 15.125 -19.719 -35.125 1 87.12 253 ASN B C 1
ATOM 7284 O O . ASN B 1 253 ? 16.141 -19.516 -35.781 1 87.12 253 ASN B O 1
ATOM 7288 N N . LYS B 1 254 ? 14.016 -19.156 -35.344 1 86.38 254 LYS B N 1
ATOM 7289 C CA . LYS B 1 254 ? 13.914 -18.109 -36.344 1 86.38 254 LYS B CA 1
ATOM 7290 C C . LYS B 1 254 ? 14.836 -16.938 -36.031 1 86.38 254 LYS B C 1
ATOM 7292 O O . LYS B 1 254 ? 15.539 -16.438 -36.906 1 86.38 254 LYS B O 1
ATOM 7297 N N . ILE B 1 255 ? 14.844 -16.516 -34.844 1 84.06 255 ILE B N 1
ATOM 7298 C CA . ILE B 1 255 ? 15.68 -15.398 -34.375 1 84.06 255 ILE B CA 1
ATOM 7299 C C . ILE B 1 255 ? 17.156 -15.781 -34.5 1 84.06 255 ILE B C 1
ATOM 7301 O O . ILE B 1 255 ? 17.969 -14.977 -34.938 1 84.06 255 ILE B O 1
ATOM 7305 N N . LEU B 1 256 ? 17.484 -17.016 -34.094 1 83.19 256 LEU B N 1
ATOM 7306 C CA . LEU B 1 256 ? 18.844 -17.516 -34.188 1 83.19 256 LEU B CA 1
ATOM 7307 C C . LEU B 1 256 ? 19.359 -17.484 -35.625 1 83.19 256 LEU B C 1
ATOM 7309 O O . LEU B 1 256 ? 20.484 -17.078 -35.875 1 83.19 256 LEU B O 1
ATOM 7313 N N . LYS B 1 257 ? 18.547 -17.797 -36.5 1 83.12 257 LYS B N 1
ATOM 7314 C CA . LYS B 1 257 ? 18.938 -17.891 -37.906 1 83.12 257 LYS B CA 1
ATOM 7315 C C . LYS B 1 257 ? 18.953 -16.516 -38.594 1 83.12 257 LYS B C 1
ATOM 7317 O O . LYS B 1 257 ? 19.891 -16.188 -39.312 1 83.12 257 LYS B O 1
ATOM 7322 N N . GLU B 1 258 ? 17.984 -15.766 -38.312 1 80.56 258 GLU B N 1
ATOM 7323 C CA . GLU B 1 258 ? 17.797 -14.508 -39.031 1 80.56 258 GLU B CA 1
ATOM 7324 C C . GLU B 1 258 ? 18.594 -13.383 -38.375 1 80.56 258 GLU B C 1
ATOM 7326 O O . GLU B 1 258 ? 19.172 -12.547 -39.062 1 80.56 258 GLU B O 1
ATOM 7331 N N . HIS B 1 259 ? 18.594 -13.359 -37.125 1 71.56 259 HIS B N 1
ATOM 7332 C CA . HIS B 1 259 ? 19.172 -12.203 -36.438 1 71.56 259 HIS B CA 1
ATOM 7333 C C . HIS B 1 259 ? 20.641 -12.453 -36.062 1 71.56 259 HIS B C 1
ATOM 7335 O O . HIS B 1 259 ? 21.469 -11.539 -36.156 1 71.56 259 HIS B O 1
ATOM 7341 N N . PHE B 1 260 ? 20.875 -13.789 -35.625 1 69.5 260 PHE B N 1
ATOM 7342 C CA . PHE B 1 260 ? 22.234 -14.055 -35.188 1 69.5 260 PHE B CA 1
ATOM 7343 C C . PHE B 1 260 ? 23.016 -14.797 -36.281 1 69.5 260 PHE B C 1
ATOM 7345 O O . PHE B 1 260 ? 24.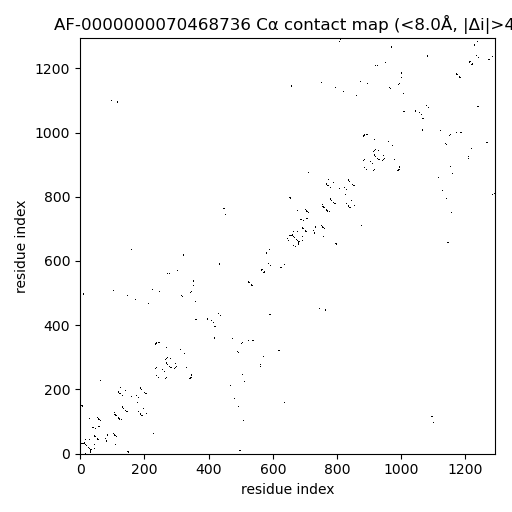219 -15.008 -36.125 1 69.5 260 PHE B O 1
ATOM 7352 N N . LYS B 1 261 ? 22.5 -15.172 -37.438 1 67.75 261 LYS B N 1
ATOM 7353 C CA . LYS B 1 261 ? 23.109 -15.836 -38.562 1 67.75 261 LYS B CA 1
ATOM 7354 C C . LYS B 1 261 ? 23.953 -17.031 -38.125 1 67.75 261 LYS B C 1
ATOM 7356 O O . LYS B 1 261 ? 25.078 -17.203 -38.594 1 67.75 261 LYS B O 1
ATOM 7361 N N . SER B 1 262 ? 23.344 -17.531 -37.125 1 72.06 262 SER B N 1
ATOM 7362 C CA . SER B 1 262 ? 24.047 -18.688 -36.594 1 72.06 262 SER B CA 1
ATOM 7363 C C . SER B 1 262 ? 23.516 -20 -37.188 1 72.06 262 SER B C 1
ATOM 7365 O O . SER B 1 262 ? 22.312 -20.141 -37.375 1 72.06 262 SER B O 1
ATOM 7367 N N . ASP B 1 263 ? 24.391 -20.859 -37.438 1 71.25 263 ASP B N 1
ATOM 7368 C CA . ASP B 1 263 ? 24 -22.188 -37.906 1 71.25 263 ASP B CA 1
ATOM 7369 C C . ASP B 1 263 ? 23.812 -23.156 -36.75 1 71.25 263 ASP B C 1
ATOM 7371 O O . ASP B 1 263 ? 23.625 -24.359 -36.969 1 71.25 263 ASP B O 1
ATOM 7375 N N . GLY B 1 264 ? 23.891 -22.609 -35.688 1 76.5 264 GLY B N 1
ATOM 7376 C CA . GLY B 1 264 ? 23.703 -23.438 -34.531 1 76.5 264 GLY B CA 1
ATOM 7377 C C . GLY B 1 264 ? 22.281 -23.922 -34.344 1 76.5 264 GLY B C 1
ATOM 7378 O O . GLY B 1 264 ? 21.391 -23.547 -35.094 1 76.5 264 GLY B O 1
ATOM 7379 N N . SER B 1 265 ? 22.141 -24.891 -33.469 1 84.19 265 SER B N 1
ATOM 7380 C CA . SER B 1 265 ? 20.828 -25.453 -33.188 1 84.19 265 SER B CA 1
ATOM 7381 C C . SER B 1 265 ? 20.453 -25.281 -31.703 1 84.19 265 SER B C 1
ATOM 7383 O O . SER B 1 265 ? 21.344 -25.219 -30.844 1 84.19 265 SER B O 1
ATOM 7385 N N . ILE B 1 266 ? 19.219 -25.172 -31.531 1 90.56 266 ILE B N 1
ATOM 7386 C CA . ILE B 1 266 ? 18.703 -25.078 -30.172 1 90.56 266 ILE B CA 1
ATOM 7387 C C . ILE B 1 266 ? 18.391 -26.484 -29.656 1 90.56 266 ILE B C 1
ATOM 7389 O O . ILE B 1 266 ? 17.906 -27.344 -30.406 1 90.56 266 ILE B O 1
ATOM 7393 N N . ASP B 1 267 ? 18.781 -26.766 -28.469 1 94.62 267 ASP B N 1
ATOM 7394 C CA . ASP B 1 267 ? 18.422 -28.031 -27.844 1 94.62 267 ASP B CA 1
ATOM 7395 C C . ASP B 1 267 ? 17.031 -27.984 -27.234 1 94.62 267 ASP B C 1
ATOM 7397 O O . ASP B 1 267 ? 16.688 -27.047 -26.516 1 94.62 267 ASP B O 1
ATOM 7401 N N . ALA B 1 268 ? 16.219 -28.938 -27.609 1 96.81 268 ALA B N 1
ATOM 7402 C CA . ALA B 1 268 ? 14.844 -29.047 -27.109 1 96.81 268 ALA B CA 1
ATOM 7403 C C . ALA B 1 268 ? 14.688 -30.266 -26.203 1 96.81 268 ALA B C 1
ATOM 7405 O O . ALA B 1 268 ? 15.078 -31.375 -26.578 1 96.81 268 ALA B O 1
ATOM 7406 N N . PHE B 1 269 ? 14.195 -30.031 -25.016 1 97.44 269 PHE B N 1
ATOM 7407 C CA . PHE B 1 269 ? 14.047 -31.094 -24.031 1 97.44 269 PHE B CA 1
ATOM 7408 C C . PHE B 1 269 ? 12.578 -31.438 -23.828 1 97.44 269 PHE B C 1
ATOM 7410 O O . PHE B 1 269 ? 11.758 -30.562 -23.547 1 97.44 269 PHE B O 1
ATOM 7417 N N . THR B 1 270 ? 12.227 -32.75 -23.969 1 95.94 270 THR B N 1
ATOM 7418 C CA . THR B 1 270 ? 10.844 -33.219 -23.906 1 95.94 270 THR B CA 1
ATOM 7419 C C . THR B 1 270 ? 10.727 -34.406 -22.969 1 95.94 270 THR B C 1
ATOM 7421 O O . THR B 1 270 ? 11.508 -35.344 -23.047 1 95.94 270 THR B O 1
ATOM 7424 N N . LEU B 1 271 ? 9.711 -34.281 -22.094 1 93 271 LEU B N 1
ATOM 7425 C CA . LEU B 1 271 ? 9.375 -35.469 -21.281 1 93 271 LEU B CA 1
ATOM 7426 C C . LEU B 1 271 ? 8.5 -36.438 -22.047 1 93 271 LEU B C 1
ATOM 7428 O O . LEU B 1 271 ? 7.637 -36.031 -22.828 1 93 271 LEU B O 1
ATOM 7432 N N . SER B 1 272 ? 8.727 -37.688 -21.828 1 92.12 272 SER B N 1
ATOM 7433 C CA . SER B 1 272 ? 7.898 -38.688 -22.484 1 92.12 272 SER B CA 1
ATOM 7434 C C . SER B 1 272 ? 7.438 -39.75 -21.5 1 92.12 272 SER B C 1
ATOM 7436 O O . SER B 1 272 ? 8.109 -40 -20.5 1 92.12 272 SER B O 1
ATOM 7438 N N . PHE B 1 273 ? 6.246 -40.219 -21.734 1 88 273 PHE B N 1
ATOM 7439 C CA . PHE B 1 273 ? 5.66 -41.344 -20.984 1 88 273 PHE B CA 1
ATOM 7440 C C . PHE B 1 273 ? 5.445 -42.531 -21.875 1 88 273 PHE B C 1
ATOM 7442 O O . PHE B 1 273 ? 4.344 -42.75 -22.391 1 88 273 PHE B O 1
ATOM 7449 N N . LYS B 1 274 ? 6.297 -43.375 -22 1 82.62 274 LYS B N 1
ATOM 7450 C CA . LYS B 1 274 ? 6.289 -44.438 -22.984 1 82.62 274 LYS B CA 1
ATOM 7451 C C . LYS B 1 274 ? 5.199 -45.469 -22.688 1 82.62 274 LYS B C 1
ATOM 7453 O O . LYS B 1 274 ? 4.656 -46.094 -23.594 1 82.62 274 LYS B O 1
ATOM 7458 N N . ASP B 1 275 ? 4.855 -45.531 -21.5 1 78.31 275 ASP B N 1
ATOM 7459 C CA . ASP B 1 275 ? 3.879 -46.562 -21.109 1 78.31 275 ASP B CA 1
ATOM 7460 C C . ASP B 1 275 ? 2.455 -46 -21.203 1 78.31 275 ASP B C 1
ATOM 7462 O O . ASP B 1 275 ? 1.488 -46.75 -21 1 78.31 275 ASP B O 1
ATOM 7466 N N . HIS B 1 276 ? 2.281 -44.812 -21.562 1 81.38 276 HIS B N 1
ATOM 7467 C CA . HIS B 1 276 ? 0.959 -44.188 -21.656 1 81.38 276 HIS B CA 1
ATOM 7468 C C . HIS B 1 276 ? 0.857 -43.281 -22.875 1 81.38 276 HIS B C 1
ATOM 7470 O O . HIS B 1 276 ? 0.946 -42.062 -22.75 1 81.38 276 HIS B O 1
ATOM 7476 N N . PRO B 1 277 ? 0.481 -43.844 -23.906 1 74.94 277 PRO B N 1
ATOM 7477 C CA . PRO B 1 277 ? 0.47 -43.094 -25.156 1 74.94 277 PRO B CA 1
ATOM 7478 C C . PRO B 1 277 ? -0.468 -41.875 -25.109 1 74.94 277 PRO B C 1
ATOM 7480 O O . PRO B 1 277 ? -0.21 -40.875 -25.766 1 74.94 277 PRO B O 1
ATOM 7483 N N . ALA B 1 278 ? -1.486 -42 -24.328 1 72.62 278 ALA B N 1
ATOM 7484 C CA . ALA B 1 278 ? -2.469 -40.906 -24.266 1 72.62 278 ALA B CA 1
ATOM 7485 C C . ALA B 1 278 ? -1.877 -39.656 -23.609 1 72.62 278 ALA B C 1
ATOM 7487 O O . ALA B 1 278 ? -2.369 -38.562 -23.812 1 72.62 278 ALA B O 1
ATOM 7488 N N . PHE B 1 279 ? -0.898 -39.844 -22.953 1 77.31 279 PHE B N 1
ATOM 7489 C CA . PHE B 1 279 ? -0.282 -38.75 -22.219 1 77.31 279 PHE B CA 1
ATOM 7490 C C . PHE B 1 279 ? 1.077 -38.406 -22.812 1 77.31 279 PHE B C 1
ATOM 7492 O O . PHE B 1 279 ? 1.735 -37.469 -22.344 1 77.31 279 PHE B O 1
ATOM 7499 N N . ASP B 1 280 ? 1.448 -39.094 -23.859 1 82.25 280 ASP B N 1
ATOM 7500 C CA . ASP B 1 280 ? 2.771 -38.938 -24.453 1 82.25 280 ASP B CA 1
ATOM 7501 C C . ASP B 1 280 ? 2.713 -38 -25.672 1 82.25 280 ASP B C 1
ATOM 7503 O O . ASP B 1 280 ? 2.088 -38.344 -26.672 1 82.25 280 ASP B O 1
ATOM 7507 N N . GLU B 1 281 ? 3.402 -36.844 -25.484 1 85.62 281 GLU B N 1
ATOM 7508 C CA . GLU B 1 281 ? 3.418 -35.875 -26.578 1 85.62 281 GLU B CA 1
ATOM 7509 C C . GLU B 1 281 ? 4.746 -35.906 -27.328 1 85.62 281 GLU B C 1
ATOM 7511 O O . GLU B 1 281 ? 5.031 -35.031 -28.125 1 85.62 281 GLU B O 1
ATOM 7516 N N . ALA B 1 282 ? 5.473 -36.906 -27.188 1 90.88 282 ALA B N 1
ATOM 7517 C CA . ALA B 1 282 ? 6.844 -36.969 -27.688 1 90.88 282 ALA B CA 1
ATOM 7518 C C . ALA B 1 282 ? 6.867 -36.938 -29.219 1 90.88 282 ALA B C 1
ATOM 7520 O O . ALA B 1 282 ? 7.734 -36.312 -29.828 1 90.88 282 ALA B O 1
ATOM 7521 N N . THR B 1 283 ? 5.922 -37.625 -29.781 1 92.38 283 THR B N 1
ATOM 7522 C CA . THR B 1 283 ? 5.895 -37.688 -31.234 1 92.38 283 THR B CA 1
ATOM 7523 C C . THR B 1 283 ? 5.641 -36.312 -31.844 1 92.38 283 THR B C 1
ATOM 7525 O O . THR B 1 283 ? 6.293 -35.938 -32.812 1 92.38 283 THR B O 1
ATOM 7528 N N . ILE B 1 284 ? 4.742 -35.625 -31.25 1 93.69 284 ILE B N 1
ATOM 7529 C CA . ILE B 1 284 ? 4.406 -34.281 -31.734 1 93.69 284 ILE B CA 1
ATOM 7530 C C . ILE B 1 284 ? 5.586 -33.344 -31.5 1 93.69 284 ILE B C 1
ATOM 7532 O O . ILE B 1 284 ? 5.953 -32.594 -32.406 1 93.69 284 ILE B O 1
ATOM 7536 N N . ALA B 1 285 ? 6.176 -33.438 -30.359 1 95.56 285 ALA B N 1
ATOM 7537 C CA . ALA B 1 285 ? 7.324 -32.594 -30 1 95.56 285 ALA B CA 1
ATOM 7538 C C . ALA B 1 285 ? 8.5 -32.875 -30.938 1 95.56 285 ALA B C 1
ATOM 7540 O O . ALA B 1 285 ? 9.203 -31.938 -31.344 1 95.56 285 ALA B O 1
ATOM 7541 N N . LYS B 1 286 ? 8.688 -34.125 -31.266 1 96.5 286 LYS B N 1
ATOM 7542 C CA . LYS B 1 286 ? 9.781 -34.5 -32.125 1 96.5 286 LYS B CA 1
ATOM 7543 C C . LYS B 1 286 ? 9.609 -33.906 -33.531 1 96.5 286 LYS B C 1
ATOM 7545 O O . LYS B 1 286 ? 10.562 -33.406 -34.125 1 96.5 286 LYS B O 1
ATOM 7550 N N . LYS B 1 287 ? 8.406 -33.969 -34.031 1 96.94 287 LYS B N 1
ATOM 7551 C CA . LYS B 1 287 ? 8.117 -33.375 -35.344 1 96.94 287 LYS B CA 1
ATOM 7552 C C . LYS B 1 287 ? 8.398 -31.875 -35.312 1 96.94 287 LYS B C 1
ATOM 7554 O O . LYS B 1 287 ? 8.953 -31.344 -36.281 1 96.94 287 LYS B O 1
ATOM 7559 N N . GLN B 1 288 ? 7.969 -31.234 -34.281 1 96.56 288 GLN B N 1
ATOM 7560 C CA . GLN B 1 288 ? 8.219 -29.797 -34.156 1 96.56 288 GLN B CA 1
ATOM 7561 C C . GLN B 1 288 ? 9.711 -29.5 -34.094 1 96.56 288 GLN B C 1
ATOM 7563 O O . GLN B 1 288 ? 10.188 -28.531 -34.688 1 96.56 288 GLN B O 1
ATOM 7568 N N . ALA B 1 289 ? 10.453 -30.25 -33.281 1 96.94 289 ALA B N 1
ATOM 7569 C CA . ALA B 1 289 ? 11.898 -30.094 -33.156 1 96.94 289 ALA B CA 1
ATOM 7570 C C . ALA B 1 289 ? 12.562 -30.25 -34.531 1 96.94 289 ALA B C 1
ATOM 7572 O O . ALA B 1 289 ? 13.477 -29.484 -34.875 1 96.94 289 ALA B O 1
ATOM 7573 N N . GLN B 1 290 ? 12.102 -31.203 -35.25 1 96.25 290 GLN B N 1
ATOM 7574 C CA . GLN B 1 290 ? 12.625 -31.438 -36.594 1 96.25 290 GLN B CA 1
ATOM 7575 C C . GLN B 1 290 ? 12.359 -30.25 -37.531 1 96.25 290 GLN B C 1
ATOM 7577 O O . GLN B 1 290 ? 13.25 -29.797 -38.25 1 96.25 290 GLN B O 1
ATOM 7582 N N . LEU B 1 291 ? 11.164 -29.812 -37.469 1 95.12 291 LEU B N 1
ATOM 7583 C CA . LEU B 1 291 ? 10.805 -28.656 -38.281 1 95.12 291 LEU B CA 1
ATOM 7584 C C . LEU B 1 291 ? 11.711 -27.469 -37.969 1 95.12 291 LEU B C 1
ATOM 7586 O O . LEU B 1 291 ? 12.094 -26.719 -38.844 1 95.12 291 LEU B O 1
ATOM 7590 N N . SER B 1 292 ? 12.062 -27.281 -36.719 1 93.38 292 SER B N 1
ATOM 7591 C CA . SER B 1 292 ? 12.828 -26.125 -36.281 1 93.38 292 SER B CA 1
ATOM 7592 C C . SER B 1 292 ? 14.328 -26.375 -36.375 1 93.38 292 SER B C 1
ATOM 7594 O O . SER B 1 292 ? 15.133 -25.469 -36.125 1 93.38 292 SER B O 1
ATOM 7596 N N . GLY B 1 293 ? 14.68 -27.609 -36.688 1 90.81 293 GLY B N 1
ATOM 7597 C CA . GLY B 1 293 ? 16.094 -27.938 -36.75 1 90.81 293 GLY B CA 1
ATOM 7598 C C . GLY B 1 293 ? 16.766 -28.031 -35.406 1 90.81 293 GLY B C 1
ATOM 7599 O O . GLY B 1 293 ? 17.969 -27.797 -35.281 1 90.81 293 GLY B O 1
ATOM 7600 N N . ALA B 1 294 ? 16.047 -28.328 -34.438 1 93.81 294 ALA B N 1
ATOM 7601 C CA . ALA B 1 294 ? 16.562 -28.375 -33.062 1 93.81 294 ALA B CA 1
ATOM 7602 C C . ALA B 1 294 ? 17.094 -29.766 -32.719 1 93.81 294 ALA B C 1
ATOM 7604 O O . ALA B 1 294 ? 16.688 -30.766 -33.312 1 93.81 294 ALA B O 1
ATOM 7605 N N . LYS B 1 295 ? 18.078 -29.781 -31.875 1 94.38 295 LYS B N 1
ATOM 7606 C CA . LYS B 1 295 ? 18.516 -31.047 -31.297 1 94.38 295 LYS B CA 1
ATOM 7607 C C . LYS B 1 295 ? 17.516 -31.547 -30.25 1 94.38 295 LYS B C 1
ATOM 7609 O O . LYS B 1 295 ? 17.297 -30.891 -29.234 1 94.38 295 LYS B O 1
ATOM 7614 N N . TYR B 1 296 ? 16.969 -32.656 -30.516 1 96.31 296 TYR B N 1
ATOM 7615 C CA . TYR B 1 296 ? 15.859 -33.188 -29.734 1 96.31 296 TYR B CA 1
ATOM 7616 C C . TYR B 1 296 ? 16.359 -34.125 -28.641 1 96.31 296 TYR B C 1
ATOM 7618 O O . TYR B 1 296 ? 17.062 -35.094 -28.906 1 96.31 296 TYR B O 1
ATOM 7626 N N . HIS B 1 297 ? 16.109 -33.781 -27.375 1 96.81 297 HIS B N 1
ATOM 7627 C CA . HIS B 1 297 ? 16.406 -34.625 -26.219 1 96.81 297 HIS B CA 1
ATOM 7628 C C . HIS B 1 297 ? 15.117 -35.156 -25.578 1 96.81 297 HIS B C 1
ATOM 7630 O O . HIS B 1 297 ? 14.344 -34.375 -25 1 96.81 297 HIS B O 1
ATOM 7636 N N . GLU B 1 298 ? 14.875 -36.406 -25.672 1 96 298 GLU B N 1
ATOM 7637 C CA . GLU B 1 298 ? 13.719 -37.062 -25.047 1 96 298 GLU B CA 1
ATOM 7638 C C . GLU B 1 298 ? 14.078 -37.625 -23.688 1 96 298 GLU B C 1
ATOM 7640 O O . GLU B 1 298 ? 15.062 -38.344 -23.547 1 96 298 GLU B O 1
ATOM 7645 N N . ILE B 1 299 ? 13.359 -37.281 -22.688 1 95.38 299 ILE B N 1
ATOM 7646 C CA . ILE B 1 299 ? 13.578 -37.75 -21.312 1 95.38 299 ILE B CA 1
ATOM 7647 C C . ILE B 1 299 ? 12.414 -38.625 -20.875 1 95.38 299 ILE B C 1
ATOM 7649 O O . ILE B 1 299 ? 11.383 -38.125 -20.422 1 95.38 299 ILE B O 1
ATOM 7653 N N . PRO B 1 300 ? 12.539 -39.906 -20.969 1 93.25 300 PRO B N 1
ATOM 7654 C CA . PRO B 1 300 ? 11.461 -40.781 -20.516 1 93.25 300 PRO B CA 1
ATOM 7655 C C . PRO B 1 300 ? 11.289 -40.75 -19 1 93.25 300 PRO B C 1
ATOM 7657 O O . PRO B 1 300 ? 12.273 -40.812 -18.266 1 93.25 300 PRO B O 1
ATOM 7660 N N . ILE B 1 301 ? 10.117 -40.656 -18.547 1 91.94 301 ILE B N 1
ATOM 7661 C CA . ILE B 1 301 ? 9.797 -40.656 -17.125 1 91.94 301 ILE B CA 1
ATOM 7662 C C . ILE B 1 301 ? 8.891 -41.844 -16.812 1 91.94 301 ILE B C 1
ATOM 7664 O O . ILE B 1 301 ? 7.879 -42.062 -17.484 1 91.94 301 ILE B O 1
ATOM 7668 N N . THR B 1 302 ? 9.227 -42.594 -15.797 1 90.06 302 THR B N 1
ATOM 7669 C CA . THR B 1 302 ? 8.43 -43.719 -15.344 1 90.06 302 THR B CA 1
ATOM 7670 C C . THR B 1 302 ? 7.762 -43.406 -14.008 1 90.06 302 THR B C 1
ATOM 7672 O O . THR B 1 302 ? 8.141 -42.469 -13.32 1 90.06 302 THR B O 1
ATOM 7675 N N . GLN B 1 303 ? 6.762 -44.219 -13.664 1 91.31 303 GLN B N 1
ATOM 7676 C CA . GLN B 1 303 ? 6.125 -44.062 -12.359 1 91.31 303 GLN B CA 1
ATOM 7677 C C . GLN B 1 303 ? 7.129 -44.281 -11.234 1 91.31 303 GLN B C 1
ATOM 7679 O O . GLN B 1 303 ? 7.016 -43.688 -10.172 1 91.31 303 GLN B O 1
ATOM 7684 N N . GLN B 1 304 ? 8.102 -45.125 -11.508 1 93.94 304 GLN B N 1
ATOM 7685 C CA . GLN B 1 304 ? 9.141 -45.375 -10.508 1 93.94 304 GLN B CA 1
ATOM 7686 C C . GLN B 1 304 ? 9.961 -44.094 -10.258 1 93.94 304 GLN B C 1
ATOM 7688 O O . GLN B 1 304 ? 10.258 -43.781 -9.109 1 93.94 304 GLN B O 1
ATOM 7693 N N . GLU B 1 305 ? 10.336 -43.438 -11.32 1 94.06 305 GLU B N 1
ATOM 7694 C CA . GLU B 1 305 ? 11.086 -42.188 -11.188 1 94.06 305 GLU B CA 1
ATOM 7695 C C . GLU B 1 305 ? 10.281 -41.125 -10.43 1 94.06 305 GLU B C 1
ATOM 7697 O O . GLU B 1 305 ? 10.836 -40.406 -9.602 1 94.06 305 GLU B O 1
ATOM 7702 N N . LEU B 1 306 ? 9.016 -41.094 -10.742 1 94.62 306 LEU B N 1
ATOM 7703 C CA . LEU B 1 306 ? 8.148 -40.156 -10.039 1 94.62 306 LEU B CA 1
ATOM 7704 C C . LEU B 1 306 ? 8.117 -40.469 -8.547 1 94.62 306 LEU B C 1
ATOM 7706 O O . LEU B 1 306 ? 8.258 -39.562 -7.715 1 94.62 306 LEU B O 1
ATOM 7710 N N . ALA B 1 307 ? 7.914 -41.719 -8.234 1 96.69 307 ALA B N 1
ATOM 7711 C CA . ALA B 1 307 ? 7.855 -42.125 -6.836 1 96.69 307 ALA B CA 1
ATOM 7712 C C . ALA B 1 307 ? 9.18 -41.875 -6.129 1 96.69 307 ALA B C 1
ATOM 7714 O O . ALA B 1 307 ? 9.195 -41.375 -5 1 96.69 307 ALA B O 1
ATOM 7715 N N . ASP B 1 308 ? 10.305 -42.125 -6.809 1 97.44 308 ASP B N 1
ATOM 7716 C CA . ASP B 1 308 ? 11.633 -42.031 -6.219 1 97.44 308 ASP B CA 1
ATOM 7717 C C . ASP B 1 308 ? 11.992 -40.594 -5.895 1 97.44 308 ASP B C 1
ATOM 7719 O O . ASP B 1 308 ? 12.781 -40.344 -4.984 1 97.44 308 ASP B O 1
ATOM 7723 N N . HIS B 1 309 ? 11.438 -39.656 -6.602 1 97.69 309 HIS B N 1
ATOM 7724 C CA . HIS B 1 309 ? 11.898 -38.281 -6.48 1 97.69 309 HIS B CA 1
ATOM 7725 C C . HIS B 1 309 ? 10.805 -37.375 -5.891 1 97.69 309 HIS B C 1
ATOM 7727 O O . HIS B 1 309 ? 10.977 -36.156 -5.812 1 97.69 309 HIS B O 1
ATOM 7733 N N . PHE B 1 310 ? 9.688 -37.969 -5.445 1 97.81 310 PHE B N 1
ATOM 7734 C CA . PHE B 1 310 ? 8.562 -37.219 -4.906 1 97.81 310 PHE B CA 1
ATOM 7735 C C . PHE B 1 310 ? 8.992 -36.375 -3.701 1 97.81 310 PHE B C 1
ATOM 7737 O O . PHE B 1 310 ? 8.781 -35.188 -3.668 1 97.81 310 PHE B O 1
ATOM 7744 N N . GLU B 1 311 ? 9.641 -37 -2.785 1 97.69 311 GLU B N 1
ATOM 7745 C CA . GLU B 1 311 ? 10.008 -36.344 -1.528 1 97.69 311 GLU B CA 1
ATOM 7746 C C . GLU B 1 311 ? 10.984 -35.188 -1.765 1 97.69 311 GLU B C 1
ATOM 7748 O O . GLU B 1 311 ? 10.812 -34.094 -1.21 1 97.69 311 GLU B O 1
ATOM 7753 N N . GLU B 1 312 ? 11.977 -35.406 -2.586 1 97.69 312 GLU B N 1
ATOM 7754 C CA . GLU B 1 312 ? 12.969 -34.375 -2.873 1 97.69 312 GLU B CA 1
ATOM 7755 C C . GLU B 1 312 ? 12.344 -33.219 -3.629 1 97.69 312 GLU B C 1
ATOM 7757 O O . GLU B 1 312 ? 12.641 -32.062 -3.34 1 97.69 312 GLU B O 1
ATOM 7762 N N . ALA B 1 313 ? 11.508 -33.562 -4.578 1 97.62 313 ALA B N 1
ATOM 7763 C CA . ALA B 1 313 ? 10.875 -32.531 -5.387 1 97.62 313 ALA B CA 1
ATOM 7764 C C . ALA B 1 313 ? 9.977 -31.625 -4.531 1 97.62 313 ALA B C 1
ATOM 7766 O O . ALA B 1 313 ? 9.969 -30.406 -4.691 1 97.62 313 ALA B O 1
ATOM 7767 N N . VAL B 1 314 ? 9.227 -32.188 -3.625 1 96.44 314 VAL B N 1
ATOM 7768 C CA . VAL B 1 314 ? 8.305 -31.422 -2.807 1 96.44 314 VAL B CA 1
ATOM 7769 C C . VAL B 1 314 ? 9.086 -30.547 -1.837 1 96.44 314 VAL B C 1
ATOM 7771 O O . VAL B 1 314 ? 8.68 -29.422 -1.534 1 96.44 314 VAL B O 1
ATOM 7774 N N . TYR B 1 315 ? 10.25 -31 -1.412 1 96.69 315 TYR B N 1
ATOM 7775 C CA . TYR B 1 315 ? 11.125 -30.219 -0.555 1 96.69 315 TYR B CA 1
ATOM 7776 C C . TYR B 1 315 ? 11.555 -28.922 -1.245 1 96.69 315 TYR B C 1
ATOM 7778 O O . TYR B 1 315 ? 11.477 -27.844 -0.653 1 96.69 315 TYR B O 1
ATOM 7786 N N . HIS B 1 316 ? 11.914 -29 -2.492 1 96.94 316 HIS B N 1
ATOM 7787 C CA . HIS B 1 316 ? 12.359 -27.828 -3.232 1 96.94 316 HIS B CA 1
ATOM 7788 C C . HIS B 1 316 ? 11.18 -26.969 -3.662 1 96.94 316 HIS B C 1
ATOM 7790 O O . HIS B 1 316 ? 11.289 -25.734 -3.736 1 96.94 316 HIS B O 1
ATOM 7796 N N . CYS B 1 317 ? 10.109 -27.625 -3.906 1 94.5 317 CYS B N 1
ATOM 7797 C CA . CYS B 1 317 ? 8.898 -26.906 -4.273 1 94.5 317 CYS B CA 1
ATOM 7798 C C . CYS B 1 317 ? 8.367 -26.109 -3.094 1 94.5 317 CYS B C 1
ATOM 7800 O O . CYS B 1 317 ? 7.711 -25.078 -3.281 1 94.5 317 CYS B O 1
ATOM 7802 N N . GLU B 1 318 ? 8.578 -26.547 -1.878 1 92.94 318 GLU B N 1
ATOM 7803 C CA . GLU B 1 318 ? 8.195 -25.969 -0.595 1 92.94 318 GLU B CA 1
ATOM 7804 C C . GLU B 1 318 ? 6.68 -25.828 -0.48 1 92.94 318 GLU B C 1
ATOM 7806 O O . GLU B 1 318 ? 6.18 -24.906 0.162 1 92.94 318 GLU B O 1
ATOM 7811 N N . ARG B 1 319 ? 5.945 -26.625 -1.26 1 90.31 319 ARG B N 1
ATOM 7812 C CA . ARG B 1 319 ? 4.488 -26.672 -1.243 1 90.31 319 ARG B CA 1
ATOM 7813 C C . ARG B 1 319 ? 3.977 -28.016 -1.782 1 90.31 319 ARG B C 1
ATOM 7815 O O . ARG B 1 319 ? 4.543 -28.562 -2.73 1 90.31 319 ARG B O 1
ATOM 7822 N N . PRO B 1 320 ? 2.865 -28.469 -1.192 1 89.56 320 PRO B N 1
ATOM 7823 C CA . PRO B 1 320 ? 2.238 -29.609 -1.843 1 89.56 320 PRO B CA 1
ATOM 7824 C C . PRO B 1 320 ? 1.581 -29.25 -3.174 1 89.56 320 PRO B C 1
ATOM 7826 O O . PRO B 1 320 ? 1.152 -28.109 -3.367 1 89.56 320 PRO B O 1
ATOM 7829 N N . CYS B 1 321 ? 1.537 -30.219 -4.07 1 86.81 321 CYS B N 1
ATOM 7830 C CA . CYS B 1 321 ? 0.953 -30.016 -5.391 1 86.81 321 CYS B CA 1
ATOM 7831 C C . CYS B 1 321 ? -0.19 -30.984 -5.641 1 86.81 321 CYS B C 1
ATOM 7833 O O . CYS B 1 321 ? -0.277 -32.031 -4.98 1 86.81 321 CYS B O 1
ATOM 7835 N N . ILE B 1 322 ? -1.024 -30.625 -6.57 1 81.12 322 ILE B N 1
ATOM 7836 C CA . ILE B 1 322 ? -2.203 -31.453 -6.828 1 81.12 322 ILE B CA 1
ATOM 7837 C C . ILE B 1 322 ? -1.96 -32.344 -8.047 1 81.12 322 ILE B C 1
ATOM 7839 O O . ILE B 1 322 ? -2.84 -33.094 -8.453 1 81.12 322 ILE B O 1
ATOM 7843 N N . GLN B 1 323 ? -0.861 -32.188 -8.594 1 84.69 323 GLN B N 1
ATOM 7844 C CA . GLN B 1 323 ? -0.434 -33.031 -9.703 1 84.69 323 GLN B CA 1
ATOM 7845 C C . GLN B 1 323 ? 1.049 -33.375 -9.594 1 84.69 323 GLN B C 1
ATOM 7847 O O . GLN B 1 323 ? 1.786 -32.75 -8.836 1 84.69 323 GLN B O 1
ATOM 7852 N N . THR B 1 324 ? 1.415 -34.375 -10.305 1 89.56 324 THR B N 1
ATOM 7853 C CA . THR B 1 324 ? 2.797 -34.844 -10.211 1 89.56 324 THR B CA 1
ATOM 7854 C C . THR B 1 324 ? 3.699 -34.031 -11.141 1 89.56 324 THR B C 1
ATOM 7856 O O . THR B 1 324 ? 4.891 -34.344 -11.266 1 89.56 324 THR B O 1
ATOM 7859 N N . ASN B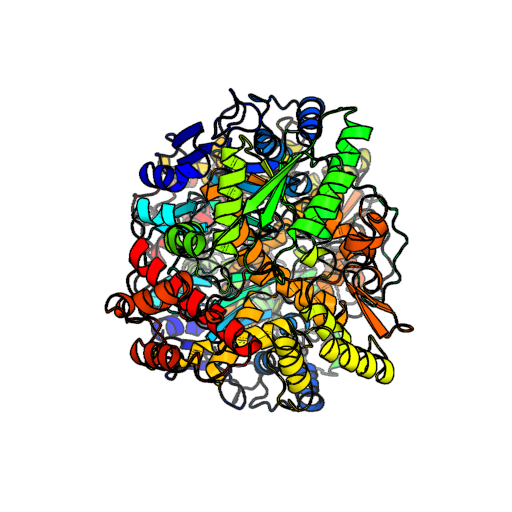 1 325 ? 3.121 -32.969 -11.727 1 89.62 325 ASN B N 1
ATOM 7860 C CA . ASN B 1 325 ? 3.871 -32.156 -12.688 1 89.62 325 ASN B CA 1
ATOM 7861 C C . ASN B 1 325 ? 5.066 -31.484 -12.039 1 89.62 325 ASN B C 1
ATOM 7863 O O . ASN B 1 325 ? 6.035 -31.141 -12.719 1 89.62 325 ASN B O 1
ATOM 7867 N N . PHE B 1 326 ? 5.094 -31.281 -10.727 1 93.31 326 PHE B N 1
ATOM 7868 C CA . PHE B 1 326 ? 6.242 -30.688 -10.062 1 93.31 326 PHE B CA 1
ATOM 7869 C C . PHE B 1 326 ? 7.434 -31.641 -10.078 1 93.31 326 PHE B C 1
ATOM 7871 O O . PHE B 1 326 ? 8.578 -31.203 -10.195 1 93.31 326 PHE B O 1
ATOM 7878 N N . ILE B 1 327 ? 7.176 -32.906 -9.977 1 95.94 327 ILE B N 1
ATOM 7879 C CA . ILE B 1 327 ? 8.242 -33.906 -10.039 1 95.94 327 ILE B CA 1
ATOM 7880 C C . ILE B 1 327 ? 8.797 -33.969 -11.461 1 95.94 327 ILE B C 1
ATOM 7882 O O . ILE B 1 327 ? 10.016 -34.094 -11.648 1 95.94 327 ILE B O 1
ATOM 7886 N N . GLU B 1 328 ? 7.848 -33.906 -12.375 1 94.12 328 GLU B N 1
ATOM 7887 C CA . GLU B 1 328 ? 8.242 -33.938 -13.781 1 94.12 328 GLU B CA 1
ATOM 7888 C C . GLU B 1 328 ? 9.133 -32.719 -14.117 1 94.12 328 GLU B C 1
ATOM 7890 O O . GLU B 1 328 ? 10.172 -32.906 -14.766 1 94.12 328 GLU B O 1
ATOM 7895 N N . LYS B 1 329 ? 8.727 -31.578 -13.688 1 95 329 LYS B N 1
ATOM 7896 C CA . LYS B 1 329 ? 9.523 -30.375 -13.922 1 95 329 LYS B CA 1
ATOM 7897 C C . LYS B 1 329 ? 10.883 -30.469 -13.242 1 95 329 LYS B C 1
ATOM 7899 O O . LYS B 1 329 ? 11.891 -30.031 -13.797 1 95 329 LYS B O 1
ATOM 7904 N N . PHE B 1 330 ? 10.914 -31 -12.047 1 97 330 PHE B N 1
ATOM 7905 C CA . PHE B 1 330 ? 12.133 -31.234 -11.289 1 97 330 PHE B CA 1
ATOM 7906 C C . PHE B 1 330 ? 13.094 -32.125 -12.078 1 97 330 PHE B C 1
ATOM 7908 O O . PHE B 1 330 ? 14.266 -31.781 -12.234 1 97 330 PHE B O 1
ATOM 7915 N N . LEU B 1 331 ? 12.594 -33.188 -12.656 1 96.81 331 LEU B N 1
ATOM 7916 C CA . LEU B 1 331 ? 13.406 -34.125 -13.406 1 96.81 331 LEU B CA 1
ATOM 7917 C C . LEU B 1 331 ? 13.828 -33.562 -14.75 1 96.81 331 LEU B C 1
ATOM 7919 O O . LEU B 1 331 ? 14.938 -33.812 -15.211 1 96.81 331 LEU B O 1
ATOM 7923 N N . LEU B 1 332 ? 12.906 -32.844 -15.359 1 96.38 332 LEU B N 1
ATOM 7924 C CA . LEU B 1 332 ? 13.227 -32.188 -16.609 1 96.38 332 LEU B CA 1
ATOM 7925 C C . LEU B 1 332 ? 14.375 -31.203 -16.438 1 96.38 332 LEU B C 1
ATOM 7927 O O . LEU B 1 332 ? 15.289 -31.141 -17.25 1 96.38 332 LEU B O 1
ATOM 7931 N N . SER B 1 333 ? 14.359 -30.438 -15.383 1 97.56 333 SER B N 1
ATOM 7932 C CA . SER B 1 333 ? 15.406 -29.469 -15.094 1 97.56 333 SER B CA 1
ATOM 7933 C C . SER B 1 333 ? 16.734 -30.156 -14.812 1 97.56 333 SER B C 1
ATOM 7935 O O . SER B 1 333 ? 17.797 -29.656 -15.203 1 97.56 333 SER B O 1
ATOM 7937 N N . ARG B 1 334 ? 16.656 -31.266 -14.125 1 97.81 334 ARG B N 1
ATOM 7938 C CA . ARG B 1 334 ? 17.875 -32.031 -13.898 1 97.81 334 ARG B CA 1
ATOM 7939 C C . ARG B 1 334 ? 18.516 -32.438 -15.219 1 97.81 334 ARG B C 1
ATOM 7941 O O . ARG B 1 334 ? 19.734 -32.312 -15.391 1 97.81 334 ARG B O 1
ATOM 7948 N N . ALA B 1 335 ? 17.688 -32.906 -16.125 1 97.12 335 ALA B N 1
ATOM 7949 C CA . ALA B 1 335 ? 18.172 -33.344 -17.438 1 97.12 335 ALA B CA 1
ATOM 7950 C C . ALA B 1 335 ? 18.828 -32.188 -18.188 1 97.12 335 ALA B C 1
ATOM 7952 O O . ALA B 1 335 ? 19.859 -32.406 -18.859 1 97.12 335 ALA B O 1
ATOM 7953 N N . VAL B 1 336 ? 18.219 -31.062 -18.156 1 96.88 336 VAL B N 1
ATOM 7954 C CA . VAL B 1 336 ? 18.75 -29.875 -18.812 1 96.88 336 VAL B CA 1
ATOM 7955 C C . VAL B 1 336 ? 20.125 -29.547 -18.234 1 96.88 336 VAL B C 1
ATOM 7957 O O . VAL B 1 336 ? 21.062 -29.281 -19 1 96.88 336 VAL B O 1
ATOM 7960 N N . ARG B 1 337 ? 20.219 -29.562 -16.938 1 96.94 337 ARG B N 1
ATOM 7961 C CA . ARG B 1 337 ? 21.5 -29.281 -16.281 1 96.94 337 ARG B CA 1
ATOM 7962 C C . ARG B 1 337 ? 22.547 -30.312 -16.656 1 96.94 337 ARG B C 1
ATOM 7964 O O . ARG B 1 337 ? 23.703 -29.953 -16.953 1 96.94 337 ARG B O 1
ATOM 7971 N N . GLU B 1 338 ? 22.203 -31.562 -16.672 1 96.62 338 GLU B N 1
ATOM 7972 C CA . GLU B 1 338 ? 23.109 -32.656 -17.016 1 96.62 338 GLU B CA 1
ATOM 7973 C C . GLU B 1 338 ? 23.594 -32.531 -18.469 1 96.62 338 GLU B C 1
ATOM 7975 O O . GLU B 1 338 ? 24.703 -32.969 -18.781 1 96.62 338 GLU B O 1
ATOM 7980 N N . ALA B 1 339 ? 22.766 -31.891 -19.266 1 95.31 339 ALA B N 1
ATOM 7981 C CA . ALA B 1 339 ? 23.141 -31.672 -20.656 1 95.31 339 ALA B CA 1
ATOM 7982 C C . ALA B 1 339 ? 24.062 -30.453 -20.797 1 95.31 339 ALA B C 1
ATOM 7984 O O . ALA B 1 339 ? 24.516 -30.141 -21.891 1 95.31 339 ALA B O 1
ATOM 7985 N N . GLY B 1 340 ? 24.266 -29.703 -19.703 1 93 340 GLY B N 1
ATOM 7986 C CA . GLY B 1 340 ? 25.25 -28.641 -19.703 1 93 340 GLY B CA 1
ATOM 7987 C C . GLY B 1 340 ? 24.641 -27.266 -19.781 1 93 340 GLY B C 1
ATOM 7988 O O . GLY B 1 340 ? 25.344 -26.266 -19.891 1 93 340 GLY B O 1
ATOM 7989 N N . TYR B 1 341 ? 23.328 -27.203 -19.719 1 93.81 341 TYR B N 1
ATOM 7990 C CA . TYR B 1 341 ? 22.656 -25.922 -19.859 1 93.81 341 TYR B CA 1
ATOM 7991 C C . TYR B 1 341 ? 22.375 -25.297 -18.5 1 93.81 341 TYR B C 1
ATOM 7993 O O . TYR B 1 341 ? 22.047 -26.016 -17.547 1 93.81 341 TYR B O 1
ATOM 8001 N N . LYS B 1 342 ? 22.438 -23.938 -18.422 1 94.12 342 LYS B N 1
ATOM 8002 C CA . LYS B 1 342 ? 22.078 -23.203 -17.219 1 94.12 342 LYS B CA 1
ATOM 8003 C C . LYS B 1 342 ? 20.797 -22.391 -17.422 1 94.12 342 LYS B C 1
ATOM 8005 O O . LYS B 1 342 ? 20.188 -21.938 -16.453 1 94.12 342 LYS B O 1
ATOM 8010 N N . VAL B 1 343 ? 20.422 -22.188 -18.672 1 94.06 343 VAL B N 1
ATOM 8011 C CA . VAL B 1 343 ? 19.25 -21.375 -18.984 1 94.06 343 VAL B CA 1
ATOM 8012 C C . VAL B 1 343 ? 18.344 -22.141 -19.953 1 94.06 343 VAL B C 1
ATOM 8014 O O . VAL B 1 343 ? 18.828 -22.812 -20.859 1 94.06 343 VAL B O 1
ATOM 8017 N N . VAL B 1 344 ? 17.109 -22.078 -19.734 1 95.25 344 VAL B N 1
ATOM 8018 C CA . VAL B 1 344 ? 16.141 -22.703 -20.625 1 95.25 344 VAL B CA 1
ATOM 8019 C C . VAL B 1 344 ? 14.953 -21.781 -20.844 1 95.25 344 VAL B C 1
ATOM 8021 O O . VAL B 1 344 ? 14.562 -21.047 -19.938 1 95.25 344 VAL B O 1
ATOM 8024 N N . LEU B 1 345 ? 14.422 -21.75 -22.031 1 95.06 345 LEU B N 1
ATOM 8025 C CA . LEU B 1 345 ? 13.188 -21.016 -22.328 1 95.06 345 LEU B CA 1
ATOM 8026 C C . LEU B 1 345 ? 11.969 -21.906 -22.109 1 95.06 345 LEU B C 1
ATOM 8028 O O . LEU B 1 345 ? 12 -23.109 -22.438 1 95.06 345 LEU B O 1
ATOM 8032 N N . THR B 1 346 ? 10.977 -21.375 -21.516 1 94.75 346 THR B N 1
ATOM 8033 C CA . THR B 1 346 ? 9.766 -22.141 -21.234 1 94.75 346 THR B CA 1
ATOM 8034 C C . THR B 1 346 ? 8.539 -21.469 -21.844 1 94.75 346 THR B C 1
ATOM 8036 O O . THR B 1 346 ? 8.57 -20.266 -22.125 1 94.75 346 THR B O 1
ATOM 8039 N N . GLY B 1 347 ? 7.5 -22.188 -22 1 93.81 347 GLY B N 1
ATOM 8040 C CA . GLY B 1 347 ? 6.27 -21.672 -22.562 1 93.81 347 GLY B CA 1
ATOM 8041 C C . GLY B 1 347 ? 5.32 -21.109 -21.531 1 93.81 347 GLY B C 1
ATOM 8042 O O . GLY B 1 347 ? 4.23 -20.641 -21.859 1 93.81 347 GLY B O 1
ATOM 8043 N N . GLU B 1 348 ? 5.707 -21.062 -20.266 1 94.19 348 GLU B N 1
ATOM 8044 C CA . GLU B 1 348 ? 4.863 -20.547 -19.188 1 94.19 348 GLU B CA 1
ATOM 8045 C C . GLU B 1 348 ? 4.488 -19.094 -19.422 1 94.19 348 GLU B C 1
ATOM 8047 O O . GLU B 1 348 ? 5.312 -18.297 -19.891 1 94.19 348 GLU B O 1
ATOM 8052 N N . GLY B 1 349 ? 3.312 -18.703 -19.016 1 95.75 349 GLY B N 1
ATOM 8053 C CA . GLY B 1 349 ? 2.82 -17.344 -19.203 1 95.75 349 GLY B CA 1
ATOM 8054 C C . GLY B 1 349 ? 1.908 -17.203 -20.406 1 95.75 349 GLY B C 1
ATOM 8055 O O . GLY B 1 349 ? 1.106 -16.266 -20.469 1 95.75 349 GLY B O 1
ATOM 8056 N N . SER B 1 350 ? 1.99 -18.156 -21.344 1 95.31 350 SER B N 1
ATOM 8057 C CA . SER B 1 350 ? 1.203 -18.094 -22.578 1 95.31 350 SER B CA 1
ATOM 8058 C C . SER B 1 350 ? -0.288 -18.234 -22.281 1 95.31 350 SER B C 1
ATOM 8060 O O . SER B 1 350 ? -1.103 -17.484 -22.828 1 95.31 350 SER B O 1
ATOM 8062 N N . ASP B 1 351 ? -0.646 -19.188 -21.406 1 95.19 351 ASP B N 1
ATOM 8063 C CA . ASP B 1 351 ? -2.049 -19.406 -21.062 1 95.19 351 ASP B CA 1
ATOM 8064 C C . ASP B 1 351 ? -2.66 -18.188 -20.406 1 95.19 351 ASP B C 1
ATOM 8066 O O . ASP B 1 351 ? -3.814 -17.844 -20.656 1 95.19 351 ASP B O 1
ATOM 8070 N N . GLU B 1 352 ? -1.927 -17.547 -19.578 1 96.5 352 GLU B N 1
ATOM 8071 C CA . GLU B 1 352 ? -2.383 -16.375 -18.828 1 96.5 352 GLU B CA 1
ATOM 8072 C C . GLU B 1 352 ? -2.453 -15.148 -19.734 1 96.5 352 GLU B C 1
ATOM 8074 O O . GLU B 1 352 ? -3.312 -14.289 -19.547 1 96.5 352 GLU B O 1
ATOM 8079 N N . THR B 1 353 ? -1.56 -15.078 -20.703 1 95.94 353 THR B N 1
ATOM 8080 C CA . THR B 1 353 ? -1.479 -13.914 -21.578 1 95.94 353 THR B CA 1
ATOM 8081 C C . THR B 1 353 ? -2.486 -14.023 -22.719 1 95.94 353 THR B C 1
ATOM 8083 O O . THR B 1 353 ? -3.125 -13.039 -23.094 1 95.94 353 THR B O 1
ATOM 8086 N N . PHE B 1 354 ? -2.717 -15.266 -23.25 1 95.88 354 PHE B N 1
ATOM 8087 C CA . PHE B 1 354 ? -3.484 -15.422 -24.484 1 95.88 354 PHE B CA 1
ATOM 8088 C C . PHE B 1 354 ? -4.766 -16.203 -24.219 1 95.88 354 PHE B C 1
ATOM 8090 O O . PHE B 1 354 ? -5.414 -16.672 -25.156 1 95.88 354 PHE B O 1
ATOM 8097 N N . CYS B 1 355 ? -5.125 -16.438 -22.953 1 94.81 355 CYS B N 1
ATOM 8098 C CA . CYS B 1 355 ? -6.406 -17.031 -22.594 1 94.81 355 CYS B CA 1
ATOM 8099 C C . CYS B 1 355 ? -6.445 -18.5 -22.969 1 94.81 355 CYS B C 1
ATOM 8101 O O . CYS B 1 355 ? -7.336 -18.953 -23.688 1 94.81 355 CYS B O 1
ATOM 8103 N N . GLY B 1 356 ? -5.609 -19.25 -22.297 1 92.56 356 GLY B N 1
ATOM 8104 C CA . GLY B 1 356 ? -5.426 -20.625 -22.734 1 92.56 356 GLY B CA 1
ATOM 8105 C C . GLY B 1 356 ? -6.121 -21.625 -21.828 1 92.56 356 GLY B C 1
ATOM 8106 O O . GLY B 1 356 ? -6.285 -22.781 -22.203 1 92.56 356 GLY B O 1
ATOM 8107 N N . TYR B 1 357 ? -6.664 -21.219 -20.656 1 89.12 357 TYR B N 1
ATOM 8108 C CA . TYR B 1 357 ? -7.207 -22.188 -19.703 1 89.12 357 TYR B CA 1
ATOM 8109 C C . TYR B 1 357 ? -8.68 -22.453 -19.984 1 89.12 357 TYR B C 1
ATOM 8111 O O . TYR B 1 357 ? -9.414 -21.547 -20.375 1 89.12 357 TYR B O 1
ATOM 8119 N N . PRO B 1 358 ? -9.141 -23.609 -19.641 1 84.56 358 PRO B N 1
ATOM 8120 C CA . PRO B 1 358 ? -10.539 -23.969 -19.922 1 84.56 358 PRO B CA 1
ATOM 8121 C C . PRO B 1 358 ? -11.531 -23.141 -19.125 1 84.56 358 PRO B C 1
ATOM 8123 O O . PRO B 1 358 ? -12.648 -22.891 -19.594 1 84.56 358 PRO B O 1
ATOM 8126 N N . TRP B 1 359 ? -11.148 -22.703 -17.953 1 86.06 359 TRP B N 1
ATOM 8127 C CA . TRP B 1 359 ? -12.094 -21.938 -17.156 1 86.06 359 TRP B CA 1
ATOM 8128 C C . TRP B 1 359 ? -12.367 -20.578 -17.781 1 86.06 359 TRP B C 1
ATOM 8130 O O . TRP B 1 359 ? -13.422 -19.984 -17.547 1 86.06 359 TRP B O 1
ATOM 8140 N N . PHE B 1 360 ? -11.492 -20.094 -18.641 1 90.44 360 PHE B N 1
ATOM 8141 C CA . PHE B 1 360 ? -11.781 -18.859 -19.359 1 90.44 360 PHE B CA 1
ATOM 8142 C C . PHE B 1 360 ? -12.883 -19.062 -20.391 1 90.44 360 PHE B C 1
ATOM 8144 O O . PHE B 1 360 ? -13.695 -18.172 -20.625 1 90.44 360 PHE B O 1
ATOM 8151 N N . LYS B 1 361 ? -12.898 -20.266 -21 1 88.38 361 LYS B N 1
ATOM 8152 C CA . LYS B 1 361 ? -13.961 -20.609 -21.938 1 88.38 361 LYS B CA 1
ATOM 8153 C C . LYS B 1 361 ? -15.32 -20.656 -21.234 1 88.38 361 LYS B C 1
ATOM 8155 O O . LYS B 1 361 ? -16.312 -20.156 -21.766 1 88.38 361 LYS B O 1
ATOM 8160 N N . ILE B 1 362 ? -15.266 -21.219 -20.078 1 85.12 362 ILE B N 1
ATOM 8161 C CA . ILE B 1 362 ? -16.484 -21.328 -19.297 1 85.12 362 ILE B CA 1
ATOM 8162 C C . ILE B 1 362 ? -17 -19.938 -18.938 1 85.12 362 ILE B C 1
ATOM 8164 O O . ILE B 1 362 ? -18.203 -19.672 -19.016 1 85.12 362 ILE B O 1
ATOM 8168 N N . ASP B 1 363 ? -16.125 -19.094 -18.547 1 89.69 363 ASP B N 1
ATOM 8169 C CA . ASP B 1 363 ? -16.531 -17.75 -18.141 1 89.69 363 ASP B CA 1
ATOM 8170 C C . ASP B 1 363 ? -17.062 -16.953 -19.328 1 89.69 363 ASP B C 1
ATOM 8172 O O . ASP B 1 363 ? -17.969 -16.125 -19.172 1 89.69 363 ASP B O 1
ATOM 8176 N N . LEU B 1 364 ? -16.5 -17.203 -20.516 1 90.31 364 LEU B N 1
ATOM 8177 C CA . LEU B 1 364 ? -17.047 -16.594 -21.719 1 90.31 364 LEU B CA 1
ATOM 8178 C C . LEU B 1 364 ? -18.469 -17.094 -22 1 90.31 364 LEU B C 1
ATOM 8180 O O . LEU B 1 364 ? -19.359 -16.297 -22.328 1 90.31 364 LEU B O 1
ATOM 8184 N N . LEU B 1 365 ? -18.672 -18.312 -21.844 1 87.12 365 LEU B N 1
ATOM 8185 C CA . LEU B 1 365 ? -19.953 -18.938 -22.141 1 87.12 365 LEU B CA 1
ATOM 8186 C C . LEU B 1 365 ? -21 -18.5 -21.109 1 87.12 365 LEU B C 1
ATOM 8188 O O . LEU B 1 365 ? -22.203 -18.453 -21.422 1 87.12 365 LEU B O 1
ATOM 8192 N N . ASN B 1 366 ? -20.531 -18.172 -19.953 1 83 366 ASN B N 1
ATOM 8193 C CA . ASN B 1 366 ? -21.438 -17.734 -18.906 1 83 366 ASN B CA 1
ATOM 8194 C C . ASN B 1 366 ? -21.781 -16.25 -19.047 1 83 366 ASN B C 1
ATOM 8196 O O . ASN B 1 366 ? -22.672 -15.742 -18.359 1 83 366 ASN B O 1
ATOM 8200 N N . ASP B 1 367 ? -21.094 -15.648 -19.906 1 83.94 367 ASP B N 1
ATOM 8201 C CA . ASP B 1 367 ? -21.375 -14.234 -20.141 1 83.94 367 ASP B CA 1
ATOM 8202 C C . ASP B 1 367 ? -22.469 -14.07 -21.203 1 83.94 367 ASP B C 1
ATOM 8204 O O . ASP B 1 367 ? -22.203 -14.148 -22.391 1 83.94 367 ASP B O 1
ATOM 8208 N N . SER B 1 368 ? -23.594 -13.703 -20.781 1 78.94 368 SER B N 1
ATOM 8209 C CA . SER B 1 368 ? -24.75 -13.625 -21.672 1 78.94 368 SER B CA 1
ATOM 8210 C C . SER B 1 368 ? -24.609 -12.492 -22.688 1 78.94 368 SER B C 1
ATOM 8212 O O . SER B 1 368 ? -25.281 -12.492 -23.719 1 78.94 368 SER B O 1
ATOM 8214 N N . GLN B 1 369 ? -23.719 -11.602 -22.375 1 78.19 369 GLN B N 1
ATOM 8215 C CA . GLN B 1 369 ? -23.547 -10.461 -23.266 1 78.19 369 GLN B CA 1
ATOM 8216 C C . GLN B 1 369 ? -22.531 -10.766 -24.375 1 78.19 369 GLN B C 1
ATOM 8218 O O . GLN B 1 369 ? -22.484 -10.07 -25.391 1 78.19 369 GLN B O 1
ATOM 8223 N N . ALA B 1 370 ? -21.797 -11.891 -24.172 1 81.38 370 ALA B N 1
ATOM 8224 C CA . ALA B 1 370 ? -20.703 -12.156 -25.094 1 81.38 370 ALA B CA 1
ATOM 8225 C C . ALA B 1 370 ? -21.156 -13 -26.266 1 81.38 370 ALA B C 1
ATOM 8227 O O . ALA B 1 370 ? -20.656 -12.852 -27.391 1 81.38 370 ALA B O 1
ATOM 8228 N N . LEU B 1 371 ? -22.078 -13.969 -25.953 1 83.25 371 LEU B N 1
ATOM 8229 C CA . LEU B 1 371 ? -22.562 -14.875 -27 1 83.25 371 LEU B CA 1
ATOM 8230 C C . LEU B 1 371 ? -24.078 -15.047 -26.906 1 83.25 371 LEU B C 1
ATOM 8232 O O . LEU B 1 371 ? -24.641 -15.062 -25.812 1 83.25 371 LEU B O 1
ATOM 8236 N N . LYS B 1 372 ? -24.656 -15.234 -28.078 1 83.44 372 LYS B N 1
ATOM 8237 C CA . LYS B 1 372 ? -26.094 -15.523 -28.094 1 83.44 372 LYS B CA 1
ATOM 8238 C C . LYS B 1 372 ? -26.391 -16.859 -27.438 1 83.44 372 LYS B C 1
ATOM 8240 O O . LYS B 1 372 ? -25.578 -17.781 -27.484 1 83.44 372 LYS B O 1
ATOM 8245 N N . GLN B 1 373 ? -27.5 -16.984 -26.906 1 85.31 373 GLN B N 1
ATOM 8246 C CA . GLN B 1 373 ? -27.891 -18.156 -26.125 1 85.31 373 GLN B CA 1
ATOM 8247 C C . GLN B 1 373 ? -27.781 -19.422 -26.953 1 85.31 373 GLN B C 1
ATOM 8249 O O . GLN B 1 373 ? -27.234 -20.438 -26.5 1 85.31 373 GLN B O 1
ATOM 8254 N N . HIS B 1 374 ? -28.312 -19.328 -28.156 1 85.44 374 HIS B N 1
ATOM 8255 C CA . HIS B 1 374 ? -28.312 -20.5 -29.031 1 85.44 374 HIS B CA 1
ATOM 8256 C C . HIS B 1 374 ? -26.891 -20.969 -29.328 1 85.44 374 HIS B C 1
ATOM 8258 O O . HIS B 1 374 ? -26.609 -22.156 -29.297 1 85.44 374 HIS B O 1
ATOM 8264 N N . ASP B 1 375 ? -26.047 -20.078 -29.594 1 85.69 375 ASP B N 1
ATOM 8265 C CA . ASP B 1 375 ? -24.656 -20.391 -29.891 1 85.69 375 ASP B CA 1
ATOM 8266 C C . ASP B 1 375 ? -23.938 -20.953 -28.672 1 85.69 375 ASP B C 1
ATOM 8268 O O . ASP B 1 375 ? -23.172 -21.906 -28.766 1 85.69 375 ASP B O 1
ATOM 8272 N N . ARG B 1 376 ? -24.234 -20.438 -27.547 1 85.88 376 ARG B N 1
ATOM 8273 C CA . ARG B 1 376 ? -23.625 -20.891 -26.297 1 85.88 376 ARG B CA 1
ATOM 8274 C C . ARG B 1 376 ? -23.984 -22.344 -26.016 1 85.88 376 ARG B C 1
ATOM 8276 O O . ARG B 1 376 ? -23.109 -23.156 -25.672 1 85.88 376 ARG B O 1
ATOM 8283 N N . GLU B 1 377 ? -25.203 -22.609 -26.188 1 84.69 377 GLU B N 1
ATOM 8284 C CA . GLU B 1 377 ? -25.703 -23.953 -25.906 1 84.69 377 GLU B CA 1
ATOM 8285 C C . GLU B 1 377 ? -25.078 -24.984 -26.844 1 84.69 377 GLU B C 1
ATOM 8287 O O . GLU B 1 377 ? -24.719 -26.078 -26.422 1 84.69 377 GLU B O 1
ATOM 8292 N N . GLU B 1 378 ? -24.922 -24.641 -28 1 85 378 GLU B N 1
ATOM 8293 C CA . GLU B 1 378 ? -24.344 -25.531 -28.984 1 85 378 GLU B CA 1
ATOM 8294 C C . GLU B 1 378 ? -22.859 -25.766 -28.703 1 85 378 GLU B C 1
ATOM 8296 O O . GLU B 1 378 ? -22.359 -26.891 -28.812 1 85 378 GLU B O 1
ATOM 8301 N N . ILE B 1 379 ? -22.219 -24.766 -28.344 1 84.06 379 ILE B N 1
ATOM 8302 C CA . ILE B 1 379 ? -20.797 -24.844 -28.047 1 84.06 379 ILE B CA 1
ATOM 8303 C C . ILE B 1 379 ? -20.578 -25.703 -26.797 1 84.06 379 ILE B C 1
ATOM 8305 O O . ILE B 1 379 ? -19.688 -26.562 -26.766 1 84.06 379 ILE B O 1
ATOM 8309 N N . ILE B 1 380 ? -21.422 -25.5 -25.844 1 79.62 380 ILE B N 1
ATOM 8310 C CA . ILE B 1 380 ? -21.328 -26.266 -24.609 1 79.62 380 ILE B CA 1
ATOM 8311 C C . ILE B 1 380 ? -21.547 -27.75 -24.891 1 79.62 380 ILE B C 1
ATOM 8313 O O . ILE B 1 380 ? -20.812 -28.594 -24.391 1 79.62 380 ILE B O 1
ATOM 8317 N N . LYS B 1 381 ? -22.5 -27.969 -25.703 1 77.75 381 LYS B N 1
ATOM 8318 C CA . LYS B 1 381 ? -22.797 -29.359 -26.062 1 77.75 381 LYS B CA 1
ATOM 8319 C C . LYS B 1 381 ? -21.594 -30.031 -26.734 1 77.75 381 LYS B C 1
ATOM 8321 O O . LYS B 1 381 ? -21.234 -31.156 -26.375 1 77.75 381 LYS B O 1
ATOM 8326 N N . LEU B 1 382 ? -20.938 -29.344 -27.547 1 75.44 382 LEU B N 1
ATOM 8327 C CA . LEU B 1 382 ? -19.812 -29.891 -28.281 1 75.44 382 LEU B CA 1
ATOM 8328 C C . LEU B 1 382 ? -18.594 -30.031 -27.375 1 75.44 382 LEU B C 1
ATOM 8330 O O . LEU B 1 382 ? -17.812 -30.969 -27.516 1 75.44 382 LEU B O 1
ATOM 8334 N N . LEU B 1 383 ? -18.406 -29.078 -26.516 1 73.5 383 LEU B N 1
ATOM 8335 C CA . LEU B 1 383 ? -17.297 -29.109 -25.578 1 73.5 383 LEU B CA 1
ATOM 8336 C C . LEU B 1 383 ? -17.422 -30.297 -24.641 1 73.5 383 LEU B C 1
ATOM 8338 O O . LEU B 1 383 ? -16.406 -30.938 -24.312 1 73.5 383 LEU B O 1
ATOM 8342 N N . MET B 1 384 ? -18.578 -30.594 -24.219 1 69.19 384 MET B N 1
ATOM 8343 C CA . MET B 1 384 ? -18.828 -31.719 -23.312 1 69.19 384 MET B CA 1
ATOM 8344 C C . MET B 1 384 ? -18.594 -33.062 -24.031 1 69.19 384 MET B C 1
ATOM 8346 O O . MET B 1 384 ? -18.172 -34.031 -23.391 1 69.19 384 MET B O 1
ATOM 8350 N N . GLU B 1 385 ? -18.766 -33.031 -25.234 1 66.06 385 GLU B N 1
ATOM 8351 C CA . GLU B 1 385 ? -18.578 -34.25 -26.016 1 66.06 385 GLU B CA 1
ATOM 8352 C C . GLU B 1 385 ? -17.109 -34.5 -26.312 1 66.06 385 GLU B C 1
ATOM 8354 O O . GLU B 1 385 ? -16.641 -35.625 -26.297 1 66.06 385 GLU B O 1
ATOM 8359 N N . LYS B 1 386 ? -16.375 -33.438 -26.547 1 60.97 386 LYS B N 1
ATOM 8360 C CA . LYS B 1 386 ? -15.031 -33.594 -27.078 1 60.97 386 LYS B CA 1
ATOM 8361 C C . LYS B 1 386 ? -13.984 -33.469 -25.969 1 60.97 386 LYS B C 1
ATOM 8363 O O . LYS B 1 386 ? -12.859 -33.969 -26.109 1 60.97 386 LYS B O 1
ATOM 8368 N N . ASN B 1 387 ? -14.242 -32.719 -24.953 1 56.19 387 ASN B N 1
ATOM 8369 C CA . ASN B 1 387 ? -13.18 -32.438 -23.984 1 56.19 387 ASN B CA 1
ATOM 8370 C C . ASN B 1 387 ? -13.352 -33.25 -22.719 1 56.19 387 ASN B C 1
ATOM 8372 O O . ASN B 1 387 ? -13.922 -32.781 -21.734 1 56.19 387 ASN B O 1
ATOM 8376 N N . ILE B 1 388 ? -12.922 -34.531 -22.75 1 47.53 388 ILE B N 1
ATOM 8377 C CA . ILE B 1 388 ? -13.047 -35.5 -21.672 1 47.53 388 ILE B CA 1
ATOM 8378 C C . ILE B 1 388 ? -12.273 -35.031 -20.453 1 47.53 388 ILE B C 1
ATOM 8380 O O . ILE B 1 388 ? -12.742 -35.156 -19.328 1 47.53 388 ILE B O 1
ATOM 8384 N N . GLY B 1 389 ? -11.156 -34.438 -20.75 1 51.28 389 GLY B N 1
ATOM 8385 C CA . GLY B 1 389 ? -10.281 -34.125 -19.625 1 51.28 389 GLY B CA 1
ATOM 8386 C C . GLY B 1 389 ? -10.812 -33.062 -18.719 1 51.28 389 GLY B C 1
ATOM 8387 O O . GLY B 1 389 ? -10.516 -33.031 -17.516 1 51.28 389 GLY B O 1
ATOM 8388 N N . PHE B 1 390 ? -11.672 -32.25 -19.266 1 55.84 390 PHE B N 1
ATOM 8389 C CA . PHE B 1 390 ? -12.172 -31.141 -18.453 1 55.84 390 PHE B CA 1
ATOM 8390 C C . PHE B 1 390 ? -13.664 -31.312 -18.172 1 55.84 390 PHE B C 1
ATOM 8392 O O . PHE B 1 390 ? -14.305 -30.422 -17.625 1 55.84 390 PHE B O 1
ATOM 8399 N N . ARG B 1 391 ? -14.141 -32.438 -18.594 1 53.88 391 ARG B N 1
ATOM 8400 C CA . ARG B 1 391 ? -15.578 -32.656 -18.469 1 53.88 391 ARG B CA 1
ATOM 8401 C C . ARG B 1 391 ? -16.047 -32.438 -17.031 1 53.88 391 ARG B C 1
ATOM 8403 O O . ARG B 1 391 ? -17.109 -31.859 -16.812 1 53.88 391 ARG B O 1
ATOM 8410 N N . PHE B 1 392 ? -15.156 -32.906 -16.219 1 54.56 392 PHE B N 1
ATOM 8411 C CA . PHE B 1 392 ? -15.547 -32.781 -14.82 1 54.56 392 PHE B CA 1
ATOM 8412 C C . PHE B 1 392 ? -15.633 -31.312 -14.422 1 54.56 392 PHE B C 1
ATOM 8414 O O . PHE B 1 392 ? -16.578 -30.906 -13.734 1 54.56 392 PHE B O 1
ATOM 8421 N N . MET B 1 393 ? -14.695 -30.578 -14.906 1 58.12 393 MET B N 1
ATOM 8422 C CA . MET B 1 393 ? -14.688 -29.172 -14.555 1 58.12 393 MET B CA 1
ATOM 8423 C C . MET B 1 393 ? -15.883 -28.453 -15.18 1 58.12 393 MET B C 1
ATOM 8425 O O . MET B 1 393 ? -16.531 -27.625 -14.531 1 58.12 393 MET B O 1
ATOM 8429 N N . PHE B 1 394 ? -16.234 -28.891 -16.359 1 56.62 394 PHE B N 1
ATOM 8430 C CA . PHE B 1 394 ? -17.312 -28.25 -17.109 1 56.62 394 PHE B CA 1
ATOM 8431 C C . PHE B 1 394 ? -18.656 -28.609 -16.531 1 56.62 394 PHE B C 1
ATOM 8433 O O . PHE B 1 394 ? -19.547 -27.766 -16.406 1 56.62 394 PHE B O 1
ATOM 8440 N N . THR B 1 395 ? -18.734 -29.828 -16.172 1 54.91 395 THR B N 1
ATOM 8441 C CA . THR B 1 395 ? -20.016 -30.266 -15.633 1 54.91 395 THR B CA 1
ATOM 8442 C C . THR B 1 395 ? -20.312 -29.609 -14.289 1 54.91 395 THR B C 1
ATOM 8444 O O . THR B 1 395 ? -21.438 -29.219 -14.016 1 54.91 395 THR B O 1
ATOM 8447 N N . SER B 1 396 ? -19.328 -29.578 -13.5 1 52.91 396 SER B N 1
ATOM 8448 C CA . SER B 1 396 ? -19.531 -28.953 -12.195 1 52.91 396 SER B CA 1
ATOM 8449 C C . SER B 1 396 ? -19.875 -27.484 -12.328 1 52.91 396 SER B C 1
ATOM 8451 O O . SER B 1 396 ? -20.703 -26.969 -11.586 1 52.91 396 SER B O 1
ATOM 8453 N N . PHE B 1 397 ? -19.375 -26.859 -13.297 1 54.44 397 PHE B N 1
ATOM 8454 C CA . PHE B 1 397 ? -19.531 -25.422 -13.469 1 54.44 397 PHE B CA 1
ATOM 8455 C C . PHE B 1 397 ? -20.875 -25.078 -14.094 1 54.44 397 PHE B C 1
ATOM 8457 O O . PHE B 1 397 ? -21.531 -24.125 -13.68 1 54.44 397 PHE B O 1
ATOM 8464 N N . LEU B 1 398 ? -21.188 -25.828 -15.172 1 51.81 398 LEU B N 1
ATOM 8465 C CA . LEU B 1 398 ? -22.422 -25.531 -15.867 1 51.81 398 LEU B CA 1
ATOM 8466 C C . LEU B 1 398 ? -23.625 -25.828 -14.984 1 51.81 398 LEU B C 1
ATOM 8468 O O . LEU B 1 398 ? -24.688 -25.203 -15.133 1 51.81 398 LEU B O 1
ATOM 8472 N N . ALA B 1 399 ? -23.438 -26.641 -14.078 1 46.06 399 ALA B N 1
ATOM 8473 C CA . ALA B 1 399 ? -24.5 -26.938 -13.117 1 46.06 399 ALA B CA 1
ATOM 8474 C C . ALA B 1 399 ? -24.641 -25.828 -12.078 1 46.06 399 ALA B C 1
ATOM 8476 O O . ALA B 1 399 ? -25.734 -25.531 -11.602 1 46.06 399 ALA B O 1
ATOM 8477 N N . SER B 1 400 ? -23.609 -25.234 -11.672 1 47.34 400 SER B N 1
ATOM 8478 C CA . SER B 1 400 ? -23.656 -24.234 -10.609 1 47.34 400 SER B CA 1
ATOM 8479 C C . SER B 1 400 ? -24.297 -22.938 -11.086 1 47.34 400 SER B C 1
ATOM 8481 O O . SER B 1 400 ? -24.812 -22.172 -10.281 1 47.34 400 SER B O 1
ATOM 8483 N N . ASN B 1 401 ? -24.234 -22.469 -12.305 1 46.41 401 ASN B N 1
ATOM 8484 C CA . ASN B 1 401 ? -24.797 -21.219 -12.789 1 46.41 401 ASN B CA 1
ATOM 8485 C C . ASN B 1 401 ? -26.328 -21.25 -12.75 1 46.41 401 ASN B C 1
ATOM 8487 O O . ASN B 1 401 ? -26.969 -20.234 -12.969 1 46.41 401 ASN B O 1
ATOM 8491 N N . SER B 1 402 ? -27 -22.391 -12.914 1 40.5 402 SER B N 1
ATOM 8492 C CA . SER B 1 402 ? -28.453 -22.344 -13.008 1 40.5 402 SER B CA 1
ATOM 8493 C C . SER B 1 402 ? -29.062 -21.781 -11.727 1 40.5 402 SER B C 1
ATOM 8495 O O . SER B 1 402 ? -30.078 -21.078 -11.766 1 40.5 402 SER B O 1
ATOM 8497 N N . ASP B 1 403 ? -29.047 -22.469 -10.602 1 38.34 403 ASP B N 1
ATOM 8498 C CA . ASP B 1 403 ? -29.969 -22.266 -9.477 1 38.34 403 ASP B CA 1
ATOM 8499 C C . ASP B 1 403 ? -29.5 -21.109 -8.586 1 38.34 403 ASP B C 1
ATOM 8501 O O . ASP B 1 403 ? -29.969 -20.953 -7.465 1 38.34 403 ASP B O 1
ATOM 8505 N N . SER B 1 404 ? -28.297 -20.75 -8.445 1 40.81 404 SER B N 1
ATOM 8506 C CA . SER B 1 404 ? -27.953 -20.078 -7.191 1 40.81 404 SER B CA 1
ATOM 8507 C C . SER B 1 404 ? -28.578 -18.688 -7.113 1 40.81 404 SER B C 1
ATOM 8509 O O . SER B 1 404 ? -28.062 -17.734 -7.688 1 40.81 404 SER B O 1
ATOM 8511 N N . SER B 1 405 ? -29.672 -18.531 -6.98 1 41.78 405 SER B N 1
ATOM 8512 C CA . SER B 1 405 ? -30.438 -17.438 -6.391 1 41.78 405 SER B CA 1
ATOM 8513 C C . SER B 1 405 ? -29.656 -16.75 -5.277 1 41.78 405 SER B C 1
ATOM 8515 O O . SER B 1 405 ? -30.094 -15.742 -4.738 1 41.78 405 SER B O 1
ATOM 8517 N N . LYS B 1 406 ? -28.984 -17.594 -4.441 1 45.41 406 LYS B N 1
ATOM 8518 C CA . LYS B 1 406 ? -28.312 -16.984 -3.299 1 45.41 406 LYS B CA 1
ATOM 8519 C C . LYS B 1 406 ? -27.109 -16.141 -3.75 1 45.41 406 LYS B C 1
ATOM 8521 O O . LYS B 1 406 ? -26.25 -16.625 -4.477 1 45.41 406 LYS B O 1
ATOM 8526 N N . GLN B 1 407 ? -27.281 -14.922 -3.789 1 51.94 407 GLN B N 1
ATOM 8527 C CA . GLN B 1 407 ? -26.328 -13.867 -4.102 1 51.94 407 GLN B CA 1
ATOM 8528 C C . GLN B 1 407 ? -24.953 -14.188 -3.527 1 51.94 407 GLN B C 1
ATOM 8530 O O . GLN B 1 407 ? -24.75 -14.164 -2.309 1 51.94 407 GLN B O 1
ATOM 8535 N N . ASP B 1 408 ? -24.047 -14.977 -4.227 1 60.59 408 ASP B N 1
ATOM 8536 C CA . ASP B 1 408 ? -22.641 -15.336 -3.98 1 60.59 408 ASP B CA 1
ATOM 8537 C C . ASP B 1 408 ? -21.812 -14.102 -3.615 1 60.59 408 ASP B C 1
ATOM 8539 O O . ASP B 1 408 ? -21.875 -13.086 -4.305 1 60.59 408 ASP B O 1
ATOM 8543 N N . PRO B 1 409 ? -21.391 -14.055 -2.268 1 66.5 409 PRO B N 1
ATOM 8544 C CA . PRO B 1 409 ? -20.578 -12.93 -1.827 1 66.5 409 PRO B CA 1
ATOM 8545 C C . PRO B 1 409 ? -19.531 -12.516 -2.867 1 66.5 409 PRO B C 1
ATOM 8547 O O . PRO B 1 409 ? -19.219 -11.328 -2.992 1 66.5 409 PRO B O 1
ATOM 8550 N N . THR B 1 410 ? -19.203 -13.391 -3.705 1 76.94 410 THR B N 1
ATOM 8551 C CA . THR B 1 410 ? -18.234 -13.07 -4.746 1 76.94 410 THR B CA 1
ATOM 8552 C C . THR B 1 410 ? -18.875 -12.203 -5.828 1 76.94 410 THR B C 1
ATOM 8554 O O . THR B 1 410 ? -18.266 -11.227 -6.273 1 76.94 410 THR B O 1
ATOM 8557 N N . HIS B 1 411 ? -20.094 -12.578 -6.129 1 78.75 411 HIS B N 1
ATOM 8558 C CA . HIS B 1 411 ? -20.797 -11.828 -7.168 1 78.75 411 HIS B CA 1
ATOM 8559 C C . HIS B 1 411 ? -21.031 -10.383 -6.742 1 78.75 411 HIS B C 1
ATOM 8561 O O . HIS B 1 411 ? -20.938 -9.469 -7.562 1 78.75 411 HIS B O 1
ATOM 8567 N N . LYS B 1 412 ? -21.328 -10.25 -5.547 1 76.38 412 LYS B N 1
ATOM 8568 C CA . LYS B 1 412 ? -21.562 -8.898 -5.039 1 76.38 412 LYS B CA 1
ATOM 8569 C C . LYS B 1 412 ? -20.281 -8.078 -5.031 1 76.38 412 LYS B C 1
ATOM 8571 O O . LYS B 1 412 ? -20.297 -6.875 -5.293 1 76.38 412 LYS B O 1
ATOM 8576 N N . LEU B 1 413 ? -19.219 -8.719 -4.82 1 79.94 413 LEU B N 1
ATOM 8577 C CA . LEU B 1 413 ? -17.953 -8.008 -4.672 1 79.94 413 LEU B CA 1
ATOM 8578 C C . LEU B 1 413 ? -17.344 -7.688 -6.031 1 79.94 413 LEU B C 1
ATOM 8580 O O . LEU B 1 413 ? -16.812 -6.594 -6.234 1 79.94 413 LEU B O 1
ATOM 8584 N N . ILE B 1 414 ? -17.422 -8.641 -6.98 1 85.19 414 ILE B N 1
ATOM 8585 C CA . ILE B 1 414 ? -16.641 -8.406 -8.195 1 85.19 414 ILE B CA 1
ATOM 8586 C C . ILE B 1 414 ? -17.562 -8.445 -9.414 1 85.19 414 ILE B C 1
ATOM 8588 O O . ILE B 1 414 ? -17.125 -8.211 -10.539 1 85.19 414 ILE B O 1
ATOM 8592 N N . GLY B 1 415 ? -18.859 -8.789 -9.242 1 81.12 415 GLY B N 1
ATOM 8593 C CA . GLY B 1 415 ? -19.844 -8.68 -10.297 1 81.12 415 GLY B CA 1
ATOM 8594 C C . GLY B 1 415 ? -20.094 -9.992 -11.016 1 81.12 415 GLY B C 1
ATOM 8595 O O . GLY B 1 415 ? -20.922 -10.062 -11.938 1 81.12 415 GLY B O 1
ATOM 8596 N N . PHE B 1 416 ? -19.344 -11.078 -10.664 1 83.31 416 PHE B N 1
ATOM 8597 C CA . PHE B 1 416 ? -19.547 -12.391 -11.273 1 83.31 416 PHE B CA 1
ATOM 8598 C C . PHE B 1 416 ? -18.891 -13.484 -10.438 1 83.31 416 PHE B C 1
ATOM 8600 O O . PHE B 1 416 ? -18.234 -13.195 -9.43 1 83.31 416 PHE B O 1
ATOM 8607 N N . GLN B 1 417 ? -19.094 -14.719 -10.797 1 81.31 417 GLN B N 1
ATOM 8608 C CA . GLN B 1 417 ? -18.469 -15.859 -10.141 1 81.31 417 GLN B CA 1
ATOM 8609 C C . GLN B 1 417 ? -17.453 -16.531 -11.062 1 81.31 417 GLN B C 1
ATOM 8611 O O . GLN B 1 417 ? -17.828 -17.266 -11.969 1 81.31 417 GLN B O 1
ATOM 8616 N N . PRO B 1 418 ? -16.203 -16.281 -10.781 1 85.19 418 PRO B N 1
ATOM 8617 C CA . PRO B 1 418 ? -15.203 -16.922 -11.625 1 85.19 418 PRO B CA 1
ATOM 8618 C C . PRO B 1 418 ? -15.25 -18.453 -11.539 1 85.19 418 PRO B C 1
ATOM 8620 O O . PRO B 1 418 ? -15.297 -19.016 -10.438 1 85.19 418 PRO B O 1
ATOM 8623 N N . SER B 1 419 ? -15.133 -19.125 -12.57 1 81.31 419 SER B N 1
ATOM 8624 C CA . SER B 1 419 ? -15.312 -20.578 -12.641 1 81.31 419 SER B CA 1
ATOM 8625 C C . SER B 1 419 ? -14.18 -21.312 -11.938 1 81.31 419 SER B C 1
ATOM 8627 O O . SER B 1 419 ? -14.398 -22.344 -11.312 1 81.31 419 SER B O 1
ATOM 8629 N N . PHE B 1 420 ? -12.992 -20.781 -12.023 1 80.25 420 PHE B N 1
ATOM 8630 C CA . PHE B 1 420 ? -11.875 -21.5 -11.414 1 80.25 420 PHE B CA 1
ATOM 8631 C C . PHE B 1 420 ? -11.992 -21.5 -9.891 1 80.25 420 PHE B C 1
ATOM 8633 O O . PHE B 1 420 ? -11.516 -22.422 -9.227 1 80.25 420 PHE B O 1
ATOM 8640 N N . LEU B 1 421 ? -12.57 -20.453 -9.289 1 75.94 421 LEU B N 1
ATOM 8641 C CA . LEU B 1 421 ? -12.758 -20.406 -7.848 1 75.94 421 LEU B CA 1
ATOM 8642 C C . LEU B 1 421 ? -13.805 -21.422 -7.395 1 75.94 421 LEU B C 1
ATOM 8644 O O . LEU B 1 421 ? -13.727 -21.938 -6.281 1 75.94 421 LEU B O 1
ATOM 8648 N N . SER B 1 422 ? -14.719 -21.656 -8.203 1 65.25 422 SER B N 1
ATOM 8649 C CA . SER B 1 422 ? -15.766 -22.625 -7.883 1 65.25 422 SER B CA 1
ATOM 8650 C C . SER B 1 422 ? -15.211 -24.047 -7.871 1 65.25 422 SER B C 1
ATOM 8652 O O . SER B 1 422 ? -15.625 -24.875 -7.051 1 65.25 422 SER B O 1
ATOM 8654 N N . VAL B 1 423 ? -14.281 -24.25 -8.656 1 59.81 423 VAL B N 1
ATOM 8655 C CA . VAL B 1 423 ? -13.672 -25.578 -8.758 1 59.81 423 VAL B CA 1
ATOM 8656 C C . VAL B 1 423 ? -12.758 -25.812 -7.551 1 59.81 423 VAL B C 1
ATOM 8658 O O . VAL B 1 423 ? -12.766 -26.891 -6.969 1 59.81 423 VAL B O 1
ATOM 8661 N N . SER B 1 424 ? -12.086 -24.781 -7.207 1 57.22 424 SER B N 1
ATOM 8662 C CA . SER B 1 424 ? -11.133 -24.891 -6.109 1 57.22 424 SER B CA 1
ATOM 8663 C C . SER B 1 424 ? -11.844 -25.078 -4.777 1 57.22 424 SER B C 1
ATOM 8665 O O . SER B 1 424 ? -11.367 -25.828 -3.918 1 57.22 424 SER B O 1
ATOM 8667 N N . LEU B 1 425 ? -12.852 -24.391 -4.668 1 52.06 425 LEU B N 1
ATOM 8668 C CA . LEU B 1 425 ? -13.609 -24.438 -3.422 1 52.06 425 LEU B CA 1
ATOM 8669 C C . LEU B 1 425 ? -14.328 -25.781 -3.275 1 52.06 425 LEU B C 1
ATOM 8671 O O . LEU B 1 425 ? -14.633 -26.203 -2.158 1 52.06 425 LEU B O 1
ATOM 8675 N N . THR B 1 426 ? -14.578 -26.297 -4.375 1 47.12 426 THR B N 1
ATOM 8676 C CA . THR B 1 426 ? -15.297 -27.578 -4.32 1 47.12 426 THR B CA 1
ATOM 8677 C C . THR B 1 426 ? -14.32 -28.734 -4.164 1 47.12 426 THR B C 1
ATOM 8679 O O . THR B 1 426 ? -14.742 -29.891 -4.051 1 47.12 426 THR B O 1
ATOM 8682 N N . ALA B 1 427 ? -13.133 -28.281 -4.195 1 54.34 427 ALA B N 1
ATOM 8683 C CA . ALA B 1 427 ? -12.148 -29.375 -4.125 1 54.34 427 ALA B CA 1
ATOM 8684 C C . ALA B 1 427 ? -12.258 -30.125 -2.803 1 54.34 427 ALA B C 1
ATOM 8686 O O . ALA B 1 427 ? -12.453 -29.516 -1.749 1 54.34 427 ALA B O 1
ATOM 8687 N N . HIS B 1 428 ? -12.781 -31.328 -2.699 1 58.97 428 HIS B N 1
ATOM 8688 C CA . HIS B 1 428 ? -13.25 -32.438 -1.862 1 58.97 428 HIS B CA 1
ATOM 8689 C C . HIS B 1 428 ? -12.211 -32.781 -0.806 1 58.97 428 HIS B C 1
ATOM 8691 O O . HIS B 1 428 ? -12.203 -33.906 -0.29 1 58.97 428 HIS B O 1
ATOM 8697 N N . TYR B 1 429 ? -11.203 -31.719 -0.482 1 70.31 429 TYR B N 1
ATOM 8698 C CA . TYR B 1 429 ? -10.234 -32.188 0.508 1 70.31 429 TYR B CA 1
ATOM 8699 C C . TYR B 1 429 ? -10.773 -31.984 1.922 1 70.31 429 TYR B C 1
ATOM 8701 O O . TYR B 1 429 ? -10.297 -32.625 2.863 1 70.31 429 TYR B O 1
ATOM 8709 N N . ASP B 1 430 ? -11.773 -31.203 1.99 1 75 430 ASP B N 1
ATOM 8710 C CA . ASP B 1 430 ? -12.25 -30.797 3.309 1 75 430 ASP B CA 1
ATOM 8711 C C . ASP B 1 430 ? -12.789 -31.984 4.09 1 75 430 ASP B C 1
ATOM 8713 O O . ASP B 1 430 ? -12.734 -32 5.32 1 75 430 ASP B O 1
ATOM 8717 N N . GLN B 1 431 ? -13.227 -32.969 3.334 1 80.38 431 GLN B N 1
ATOM 8718 C CA . GLN B 1 431 ? -13.836 -34.094 4.008 1 80.38 431 GLN B CA 1
ATOM 8719 C C . GLN B 1 431 ? -12.781 -34.938 4.715 1 80.38 431 GLN B C 1
ATOM 8721 O O . GLN B 1 431 ? -13.117 -35.75 5.586 1 80.38 431 GLN B O 1
ATOM 8726 N N . TYR B 1 432 ? -11.508 -34.719 4.434 1 88.19 432 TYR B N 1
ATOM 8727 C CA . TYR B 1 432 ? -10.453 -35.531 5.012 1 88.19 432 TYR B CA 1
ATOM 8728 C C . TYR B 1 432 ? -9.711 -34.781 6.113 1 88.19 432 TYR B C 1
ATOM 8730 O O . TYR B 1 432 ? -8.82 -35.344 6.758 1 88.19 432 TYR B O 1
ATOM 8738 N N . LEU B 1 433 ? -10.109 -33.594 6.332 1 86.69 433 LEU B N 1
ATOM 8739 C CA . LEU B 1 433 ? -9.5 -32.781 7.391 1 86.69 433 LEU B CA 1
ATOM 8740 C C . LEU B 1 433 ? -9.867 -33.344 8.766 1 86.69 433 LEU B C 1
ATOM 8742 O O . LEU B 1 433 ? -10.914 -33.969 8.922 1 86.69 433 LEU B O 1
ATOM 8746 N N . ASN B 1 434 ? -8.953 -33.062 9.664 1 86.75 434 ASN B N 1
ATOM 8747 C CA . ASN B 1 434 ? -9.352 -33.281 11.055 1 86.75 434 ASN B CA 1
ATOM 8748 C C . ASN B 1 434 ? -10.633 -32.531 11.398 1 86.75 434 ASN B C 1
ATOM 8750 O O . ASN B 1 434 ? -10.852 -31.406 10.922 1 86.75 434 ASN B O 1
ATOM 8754 N N . SER B 1 435 ? -11.453 -33.094 12.211 1 82.31 435 SER B N 1
ATOM 8755 C CA . SER B 1 435 ? -12.789 -32.594 12.508 1 82.31 435 SER B CA 1
ATOM 8756 C C . SER B 1 435 ? -12.719 -31.156 13.039 1 82.31 435 SER B C 1
ATOM 8758 O O . SER B 1 435 ? -13.562 -30.312 12.688 1 82.31 435 SER B O 1
ATOM 8760 N N . HIS B 1 436 ? -11.719 -30.938 13.82 1 77.94 436 HIS B N 1
ATOM 8761 C CA . HIS B 1 436 ? -11.633 -29.625 14.445 1 77.94 436 HIS B CA 1
ATOM 8762 C C . HIS B 1 436 ? -11.164 -28.562 13.453 1 77.94 436 HIS B C 1
ATOM 8764 O O . HIS B 1 436 ? -11.25 -27.359 13.727 1 77.94 436 HIS B O 1
ATOM 8770 N N . LEU B 1 437 ? -10.711 -28.984 12.305 1 79.94 437 LEU B N 1
ATOM 8771 C CA . LEU B 1 437 ? -10.219 -28.062 11.289 1 79.94 437 LEU B CA 1
ATOM 8772 C C . LEU B 1 437 ? -11.219 -27.938 10.141 1 79.94 437 LEU B C 1
ATOM 8774 O O . LEU B 1 437 ? -11.023 -27.125 9.234 1 79.94 437 LEU B O 1
ATOM 8778 N N . THR B 1 438 ? -12.258 -28.703 10.133 1 79.44 438 THR B N 1
ATOM 8779 C CA . THR B 1 438 ? -13.234 -28.672 9.047 1 79.44 438 THR B CA 1
ATOM 8780 C C . THR B 1 438 ? -14.102 -27.422 9.148 1 79.44 438 THR B C 1
ATOM 8782 O O . THR B 1 438 ? -14.844 -27.25 10.109 1 79.44 438 THR B O 1
ATOM 8785 N N . PRO B 1 439 ? -14.039 -26.609 8.141 1 78.56 439 PRO B N 1
ATOM 8786 C CA . PRO B 1 439 ? -14.828 -25.375 8.219 1 78.56 439 PRO B CA 1
ATOM 8787 C C . PRO B 1 439 ? -16.297 -25.594 7.859 1 78.56 439 PRO B C 1
ATOM 8789 O O . PRO B 1 439 ? -16.609 -26.453 7.035 1 78.56 439 PRO B O 1
ATOM 8792 N N . SER B 1 440 ? -17.172 -24.797 8.469 1 79.12 440 SER B N 1
ATOM 8793 C CA . SER B 1 440 ? -18.578 -24.75 8.047 1 79.12 440 SER B CA 1
ATOM 8794 C C . SER B 1 440 ? -18.719 -24.031 6.715 1 79.12 440 SER B C 1
ATOM 8796 O O . SER B 1 440 ? -17.781 -23.406 6.227 1 79.12 440 SER B O 1
ATOM 8798 N N . GLU B 1 441 ? -19.859 -24.156 6.062 1 77.06 441 GLU B N 1
ATOM 8799 C CA . GLU B 1 441 ? -20.109 -23.438 4.82 1 77.06 441 GLU B CA 1
ATOM 8800 C C . GLU B 1 441 ? -20 -21.938 5.016 1 77.06 441 GLU B C 1
ATOM 8802 O O . GLU B 1 441 ? -19.484 -21.219 4.141 1 77.06 441 GLU B O 1
ATOM 8807 N N . GLU B 1 442 ? -20.438 -21.5 6.109 1 76.81 442 GLU B N 1
ATOM 8808 C CA . GLU B 1 442 ? -20.344 -20.078 6.438 1 76.81 442 GLU B CA 1
ATOM 8809 C C . GLU B 1 442 ? -18.891 -19.641 6.582 1 76.81 442 GLU B C 1
ATOM 8811 O O . GLU B 1 442 ? -18.531 -18.547 6.145 1 76.81 442 GLU B O 1
ATOM 8816 N N . GLU B 1 443 ? -18.125 -20.484 7.168 1 78.12 443 GLU B N 1
ATOM 8817 C CA . GLU B 1 443 ? -16.703 -20.188 7.324 1 78.12 443 GLU B CA 1
ATOM 8818 C C . GLU B 1 443 ? -15.992 -20.141 5.977 1 78.12 443 GLU B C 1
ATOM 8820 O O . GLU B 1 443 ? -15.133 -19.281 5.75 1 78.12 443 GLU B O 1
ATOM 8825 N N . LYS B 1 444 ? -16.359 -21 5.121 1 78.06 444 LYS B N 1
ATOM 8826 C CA . LYS B 1 444 ? -15.766 -21.016 3.783 1 78.06 444 LYS B CA 1
ATOM 8827 C C . LYS B 1 444 ? -16.078 -19.719 3.037 1 78.06 444 LYS B C 1
ATOM 8829 O O . LYS B 1 444 ? -15.211 -19.156 2.363 1 78.06 444 LYS B O 1
ATOM 8834 N N . GLU B 1 445 ? -17.297 -19.312 3.184 1 77.69 445 GLU B N 1
ATOM 8835 C CA . GLU B 1 445 ? -17.703 -18.062 2.553 1 77.69 445 GLU B CA 1
ATOM 8836 C C . GLU B 1 445 ? -16.938 -16.875 3.129 1 77.69 445 GLU B C 1
ATOM 8838 O O . GLU B 1 445 ? -16.531 -15.977 2.393 1 77.69 445 GLU B O 1
ATOM 8843 N N . GLY B 1 446 ? -16.797 -16.938 4.414 1 78.44 446 GLY B N 1
ATOM 8844 C CA . GLY B 1 446 ? -16.031 -15.891 5.074 1 78.44 446 GLY B CA 1
ATOM 8845 C C . GLY B 1 446 ? -14.578 -15.852 4.648 1 78.44 446 GLY B C 1
ATOM 8846 O O . GLY B 1 446 ? -14.016 -14.773 4.441 1 78.44 446 GLY B O 1
ATOM 8847 N N . MET B 1 447 ? -14.039 -16.953 4.496 1 79.88 447 MET B N 1
ATOM 8848 C CA . MET B 1 447 ? -12.648 -17.062 4.066 1 79.88 447 MET B CA 1
ATOM 8849 C C . MET B 1 447 ? -12.477 -16.531 2.648 1 79.88 447 MET B C 1
ATOM 8851 O O . MET B 1 447 ? -11.5 -15.82 2.359 1 79.88 447 MET B O 1
ATOM 8855 N N . LEU B 1 448 ? -13.398 -16.828 1.836 1 79.88 448 LEU B N 1
ATOM 8856 C CA . LEU B 1 448 ? -13.344 -16.359 0.458 1 79.88 448 LEU B CA 1
ATOM 8857 C C . LEU B 1 448 ? -13.523 -14.844 0.399 1 79.88 448 LEU B C 1
ATOM 8859 O O . LEU B 1 448 ? -12.844 -14.164 -0.371 1 79.88 448 LEU B O 1
ATOM 8863 N N . ARG B 1 449 ? -14.422 -14.398 1.174 1 81.44 449 ARG B N 1
ATOM 8864 C CA . ARG B 1 449 ? -14.68 -12.961 1.226 1 81.44 449 ARG B CA 1
ATOM 8865 C C . ARG B 1 449 ? -13.438 -12.195 1.678 1 81.44 449 ARG B C 1
ATOM 8867 O O . ARG B 1 449 ? -13.062 -11.195 1.066 1 81.44 449 ARG B O 1
ATOM 8874 N N . TYR B 1 450 ? -12.828 -12.648 2.662 1 82.88 450 TYR B N 1
ATOM 8875 C CA . TYR B 1 450 ? -11.594 -12.039 3.133 1 82.88 450 TYR B CA 1
ATOM 8876 C C . TYR B 1 450 ? -10.539 -12.023 2.029 1 82.88 450 TYR B C 1
ATOM 8878 O O . TYR B 1 450 ? -9.906 -10.992 1.785 1 82.88 450 TYR B O 1
ATOM 8886 N N . ARG B 1 451 ? -10.422 -13.102 1.433 1 83.62 451 ARG B N 1
ATOM 8887 C CA . ARG B 1 451 ? -9.375 -13.234 0.426 1 83.62 451 ARG B CA 1
ATOM 8888 C C . ARG B 1 451 ? -9.594 -12.258 -0.727 1 83.62 451 ARG B C 1
ATOM 8890 O O . ARG B 1 451 ? -8.641 -11.648 -1.219 1 83.62 451 ARG B O 1
ATOM 8897 N N . LEU B 1 452 ? -10.805 -12.078 -1.121 1 84.5 452 LEU B N 1
ATOM 8898 C CA . LEU B 1 452 ? -11.109 -11.18 -2.229 1 84.5 452 LEU B CA 1
ATOM 8899 C C . LEU B 1 452 ? -10.914 -9.719 -1.818 1 84.5 452 LEU B C 1
ATOM 8901 O O . LEU B 1 452 ? -10.391 -8.922 -2.59 1 84.5 452 LEU B O 1
ATOM 8905 N N . ILE B 1 453 ? -11.266 -9.453 -0.597 1 85.88 453 ILE B N 1
ATOM 8906 C CA . ILE B 1 453 ? -11.125 -8.086 -0.098 1 85.88 453 ILE B CA 1
ATOM 8907 C C . ILE B 1 453 ? -9.641 -7.742 0.039 1 85.88 453 ILE B C 1
ATOM 8909 O O . ILE B 1 453 ? -9.234 -6.609 -0.229 1 85.88 453 ILE B O 1
ATOM 8913 N N . ASN B 1 454 ? -8.906 -8.688 0.412 1 85.94 454 ASN B N 1
ATOM 8914 C CA . ASN B 1 454 ? -7.469 -8.484 0.579 1 85.94 454 ASN B CA 1
ATOM 8915 C C . ASN B 1 454 ? -6.762 -8.344 -0.767 1 85.94 454 ASN B C 1
ATOM 8917 O O . ASN B 1 454 ? -5.77 -7.621 -0.88 1 85.94 454 ASN B O 1
ATOM 8921 N N . LEU B 1 455 ? -7.297 -9.016 -1.689 1 88.25 455 LEU B N 1
ATOM 8922 C CA . LEU B 1 455 ? -6.633 -9.102 -2.984 1 88.25 455 LEU B CA 1
ATOM 8923 C C . LEU B 1 455 ? -6.957 -7.879 -3.844 1 88.25 455 LEU B C 1
ATOM 8925 O O . LEU B 1 455 ? -6.109 -7.41 -4.605 1 88.25 455 LEU B O 1
ATOM 8929 N N . LEU B 1 456 ? -8.203 -7.371 -3.73 1 90.56 456 LEU B N 1
ATOM 8930 C CA . LEU B 1 456 ? -8.68 -6.406 -4.711 1 90.56 456 LEU B CA 1
ATOM 8931 C C . LEU B 1 456 ? -8.906 -5.043 -4.066 1 90.56 456 LEU B C 1
ATOM 8933 O O . LEU B 1 456 ? -9.523 -4.949 -3 1 90.56 456 LEU B O 1
ATOM 8937 N N . ASP B 1 457 ? -8.375 -4.043 -4.758 1 89.19 457 ASP B N 1
ATOM 8938 C CA . ASP B 1 457 ? -8.688 -2.688 -4.32 1 89.19 457 ASP B CA 1
ATOM 8939 C C . ASP B 1 457 ? -9.922 -2.15 -5.047 1 89.19 457 ASP B C 1
ATOM 8941 O O . ASP B 1 457 ? -10.391 -2.754 -6.016 1 89.19 457 ASP B O 1
ATOM 8945 N N . PRO B 1 458 ? -10.461 -1.048 -4.594 1 87.5 458 PRO B N 1
ATOM 8946 C CA . PRO B 1 458 ? -11.695 -0.524 -5.176 1 87.5 458 PRO B CA 1
ATOM 8947 C C . PRO B 1 458 ? -11.555 -0.19 -6.66 1 87.5 458 PRO B C 1
ATOM 8949 O O . PRO B 1 458 ? -12.492 -0.397 -7.438 1 87.5 458 PRO B O 1
ATOM 8952 N N . ALA B 1 459 ? -10.438 0.301 -7.066 1 87.75 459 ALA B N 1
ATOM 8953 C CA . ALA B 1 459 ? -10.234 0.618 -8.477 1 87.75 459 ALA B CA 1
ATOM 8954 C C . ALA B 1 459 ? -10.328 -0.636 -9.336 1 87.75 459 ALA B C 1
ATOM 8956 O O . ALA B 1 459 ? -10.906 -0.603 -10.43 1 87.75 459 ALA B O 1
ATOM 8957 N N . THR B 1 460 ? -9.789 -1.689 -8.844 1 92.5 460 THR B N 1
ATOM 8958 C CA . THR B 1 460 ? -9.805 -2.951 -9.578 1 92.5 460 THR B CA 1
ATOM 8959 C C . THR B 1 460 ? -11.219 -3.529 -9.625 1 92.5 460 THR B C 1
ATOM 8961 O O . THR B 1 460 ? -11.664 -4 -10.68 1 92.5 460 THR B O 1
ATOM 8964 N N . THR B 1 461 ? -11.898 -3.527 -8.5 1 91 461 THR B N 1
ATOM 8965 C CA . THR B 1 461 ? -13.258 -4.059 -8.484 1 91 461 THR B CA 1
ATOM 8966 C C . THR B 1 461 ? -14.164 -3.252 -9.414 1 91 461 THR B C 1
ATOM 8968 O O . THR B 1 461 ? -15.07 -3.805 -10.039 1 91 461 THR B O 1
ATOM 8971 N N . ASP B 1 462 ? -13.922 -1.965 -9.492 1 89.81 462 ASP B N 1
ATOM 8972 C CA . ASP B 1 462 ? -14.688 -1.123 -10.414 1 89.81 462 ASP B CA 1
ATOM 8973 C C . ASP B 1 462 ? -14.438 -1.526 -11.867 1 89.81 462 ASP B C 1
ATOM 8975 O O . ASP B 1 462 ? -15.375 -1.591 -12.664 1 89.81 462 ASP B O 1
ATOM 8979 N N . LYS B 1 463 ? -13.219 -1.78 -12.164 1 92.94 463 LYS B N 1
ATOM 8980 C CA . LYS B 1 463 ? -12.891 -2.23 -13.516 1 92.94 463 LYS B CA 1
ATOM 8981 C C . LYS B 1 463 ? -13.555 -3.57 -13.82 1 92.94 463 LYS B C 1
ATOM 8983 O O . LYS B 1 463 ? -14.094 -3.766 -14.914 1 92.94 463 LYS B O 1
ATOM 8988 N N . MET B 1 464 ? -13.531 -4.445 -12.891 1 92.44 464 MET B N 1
ATOM 8989 C CA . MET B 1 464 ? -14.102 -5.773 -13.078 1 92.44 464 MET B CA 1
ATOM 8990 C C . MET B 1 464 ? -15.609 -5.691 -13.297 1 92.44 464 MET B C 1
ATOM 8992 O O . MET B 1 464 ? -16.156 -6.414 -14.133 1 92.44 464 MET B O 1
ATOM 8996 N N . LYS B 1 465 ? -16.25 -4.816 -12.594 1 89.38 465 LYS B N 1
ATOM 8997 C CA . LYS B 1 465 ? -17.719 -4.711 -12.641 1 89.38 465 LYS B CA 1
ATOM 8998 C C . LYS B 1 465 ? -18.172 -3.928 -13.867 1 89.38 465 LYS B C 1
ATOM 9000 O O . LYS B 1 465 ? -19.203 -4.238 -14.461 1 89.38 465 LYS B O 1
ATOM 9005 N N . ASN B 1 466 ? -17.312 -2.908 -14.281 1 88.88 466 ASN B N 1
ATOM 9006 C CA . ASN B 1 466 ? -17.875 -1.933 -15.203 1 88.88 466 ASN B CA 1
ATOM 9007 C C . ASN B 1 466 ? -17.078 -1.842 -16.5 1 88.88 466 ASN B C 1
ATOM 9009 O O . ASN B 1 466 ? -17.578 -1.374 -17.516 1 88.88 466 ASN B O 1
ATOM 9013 N N . LYS B 1 467 ? -15.836 -2.266 -16.422 1 92.25 467 LYS B N 1
ATOM 9014 C CA . LYS B 1 467 ? -14.977 -1.942 -17.562 1 92.25 467 LYS B CA 1
ATOM 9015 C C . LYS B 1 467 ? -14.469 -3.207 -18.234 1 92.25 467 LYS B C 1
ATOM 9017 O O . LYS B 1 467 ? -14.406 -3.275 -19.469 1 92.25 467 LYS B O 1
ATOM 9022 N N . TRP B 1 468 ? -14.109 -4.211 -17.516 1 93.5 468 TRP B N 1
ATOM 9023 C CA . TRP B 1 468 ? -13.523 -5.43 -18.078 1 93.5 468 TRP B CA 1
ATOM 9024 C C . TRP B 1 468 ? -14.602 -6.441 -18.422 1 93.5 468 TRP B C 1
ATOM 9026 O O . TRP B 1 468 ? -15.703 -6.41 -17.859 1 93.5 468 TRP B O 1
ATOM 9036 N N . SER B 1 469 ? -14.305 -7.344 -19.391 1 92.88 469 SER B N 1
ATOM 9037 C CA . SER B 1 469 ? -15.133 -8.531 -19.578 1 92.88 469 SER B CA 1
ATOM 9038 C C . SER B 1 469 ? -14.977 -9.492 -18.406 1 92.88 469 SER B C 1
ATOM 9040 O O . SER B 1 469 ? -14 -9.414 -17.656 1 92.88 469 SER B O 1
ATOM 9042 N N . LYS B 1 470 ? -15.914 -10.414 -18.234 1 91.62 470 LYS B N 1
ATOM 9043 C CA . LYS B 1 470 ? -15.812 -11.438 -17.203 1 91.62 470 LYS B CA 1
ATOM 9044 C C . LYS B 1 470 ? -14.57 -12.297 -17.391 1 91.62 470 LYS B C 1
ATOM 9046 O O . LYS B 1 470 ? -13.93 -12.695 -16.406 1 91.62 470 LYS B O 1
ATOM 9051 N N . VAL B 1 471 ? -14.211 -12.523 -18.656 1 94.25 471 VAL B N 1
ATOM 9052 C CA . VAL B 1 471 ? -13.039 -13.336 -18.969 1 94.25 471 VAL B CA 1
ATOM 9053 C C . VAL B 1 471 ? -11.773 -12.602 -18.516 1 94.25 471 VAL B C 1
ATOM 9055 O O . VAL B 1 471 ? -10.906 -13.195 -17.859 1 94.25 471 VAL B O 1
ATOM 9058 N N . HIS B 1 472 ? -11.703 -11.305 -18.844 1 95.56 472 HIS B N 1
ATOM 9059 C CA . HIS B 1 472 ? -10.555 -10.516 -18.438 1 95.56 472 HIS B CA 1
ATOM 9060 C C . HIS B 1 472 ? -10.453 -10.445 -16.906 1 95.56 472 HIS B C 1
ATOM 9062 O O . HIS B 1 472 ? -9.359 -10.508 -16.359 1 95.56 472 HIS B O 1
ATOM 9068 N N . SER B 1 473 ? -11.609 -10.328 -16.266 1 94.62 473 SER B N 1
ATOM 9069 C CA . SER B 1 473 ? -11.633 -10.344 -14.812 1 94.62 473 SER B CA 1
ATOM 9070 C C . SER B 1 473 ? -11.133 -11.672 -14.266 1 94.62 473 SER B C 1
ATOM 9072 O O . SER B 1 473 ? -10.391 -11.703 -13.281 1 94.62 473 SER B O 1
ATOM 9074 N N . SER B 1 474 ? -11.531 -12.703 -14.891 1 93.5 474 SER B N 1
ATOM 9075 C CA . SER B 1 474 ? -11.07 -14.031 -14.5 1 93.5 474 SER B CA 1
ATOM 9076 C C . SER B 1 474 ? -9.57 -14.195 -14.711 1 93.5 474 SER B C 1
ATOM 9078 O O . SER B 1 474 ? -8.891 -14.812 -13.898 1 93.5 474 SER B O 1
ATOM 9080 N N . MET B 1 475 ? -9.117 -13.711 -15.805 1 96.06 475 MET B N 1
ATOM 9081 C CA . MET B 1 475 ? -7.691 -13.766 -16.094 1 96.06 475 MET B CA 1
ATOM 9082 C C . MET B 1 475 ? -6.891 -12.992 -15.055 1 96.06 475 MET B C 1
ATOM 9084 O O . MET B 1 475 ? -5.828 -13.445 -14.625 1 96.06 475 MET B O 1
ATOM 9088 N N . TYR B 1 476 ? -7.398 -11.828 -14.688 1 95.94 476 TYR B N 1
ATOM 9089 C CA . TYR B 1 476 ? -6.754 -11.023 -13.656 1 95.94 476 TYR B CA 1
ATOM 9090 C C . TYR B 1 476 ? -6.648 -11.797 -12.344 1 95.94 476 TYR B C 1
ATOM 9092 O O . TYR B 1 476 ? -5.578 -11.844 -11.734 1 95.94 476 TYR B O 1
ATOM 9100 N N . LEU B 1 477 ? -7.734 -12.398 -11.914 1 92.12 477 LEU B N 1
ATOM 9101 C CA . LEU B 1 477 ? -7.77 -13.133 -10.648 1 92.12 477 LEU B CA 1
ATOM 9102 C C . LEU B 1 477 ? -6.836 -14.336 -10.695 1 92.12 477 LEU B C 1
ATOM 9104 O O . LEU B 1 477 ? -6.141 -14.625 -9.719 1 92.12 477 LEU B O 1
ATOM 9108 N N . TRP B 1 478 ? -6.824 -14.984 -11.781 1 92.31 478 TRP B N 1
ATOM 9109 C CA . TRP B 1 478 ? -5.914 -16.109 -11.945 1 92.31 478 TRP B CA 1
ATOM 9110 C C . TRP B 1 478 ? -4.461 -15.664 -11.82 1 92.31 478 TRP B C 1
ATOM 9112 O O . TRP B 1 478 ? -3.668 -16.297 -11.117 1 92.31 478 TRP B O 1
ATOM 9122 N N . ALA B 1 479 ? -4.145 -14.602 -12.484 1 94.31 479 ALA B N 1
ATOM 9123 C CA . ALA B 1 479 ? -2.783 -14.078 -12.477 1 94.31 479 ALA B CA 1
ATOM 9124 C C . ALA B 1 479 ? -2.344 -13.703 -11.07 1 94.31 479 ALA B C 1
ATOM 9126 O O . ALA B 1 479 ? -1.173 -13.867 -10.711 1 94.31 479 ALA B O 1
ATOM 9127 N N . LYS B 1 480 ? -3.303 -13.25 -10.25 1 92.44 480 LYS B N 1
ATOM 9128 C CA . LYS B 1 480 ? -2.982 -12.719 -8.93 1 92.44 480 LYS B CA 1
ATOM 9129 C C . LYS B 1 480 ? -3.006 -13.812 -7.875 1 92.44 480 LYS B C 1
ATOM 9131 O O . LYS B 1 480 ? -2.609 -13.594 -6.73 1 92.44 480 LYS B O 1
ATOM 9136 N N . THR B 1 481 ? -3.41 -15.016 -8.188 1 89.25 481 THR B N 1
ATOM 9137 C CA . THR B 1 481 ? -3.551 -16.078 -7.195 1 89.25 481 THR B CA 1
ATOM 9138 C C . THR B 1 481 ? -2.697 -17.281 -7.566 1 89.25 481 THR B C 1
ATOM 9140 O O . THR B 1 481 ? -1.493 -17.297 -7.305 1 89.25 481 THR B O 1
ATOM 9143 N N . VAL B 1 482 ? -3.221 -18.172 -8.383 1 87.44 482 VAL B N 1
ATOM 9144 C CA . VAL B 1 482 ? -2.604 -19.469 -8.648 1 87.44 482 VAL B CA 1
ATOM 9145 C C . VAL B 1 482 ? -1.365 -19.281 -9.523 1 87.44 482 VAL B C 1
ATOM 9147 O O . VAL B 1 482 ? -0.34 -19.938 -9.297 1 87.44 482 VAL B O 1
ATOM 9150 N N . PHE B 1 483 ? -1.454 -18.359 -10.5 1 92.62 483 PHE B N 1
ATOM 9151 C CA . PHE B 1 483 ? -0.378 -18.188 -11.469 1 92.62 483 PHE B CA 1
ATOM 9152 C C . PHE B 1 483 ? 0.905 -17.734 -10.781 1 92.62 483 PHE B C 1
ATOM 9154 O O . PHE B 1 483 ? 1.958 -18.359 -10.953 1 92.62 483 PHE B O 1
ATOM 9161 N N . GLN B 1 484 ? 0.865 -16.703 -9.992 1 91.56 484 GLN B N 1
ATOM 9162 C CA . GLN B 1 484 ? 2.061 -16.094 -9.422 1 91.56 484 GLN B CA 1
ATOM 9163 C C . GLN B 1 484 ? 2.67 -16.969 -8.336 1 91.56 484 GLN B C 1
ATOM 9165 O O . GLN B 1 484 ? 3.891 -17 -8.156 1 91.56 484 GLN B O 1
ATOM 9170 N N . THR B 1 485 ? 1.874 -17.734 -7.609 1 88 485 THR B N 1
ATOM 9171 C CA . THR B 1 485 ? 2.381 -18.484 -6.469 1 88 485 THR B CA 1
ATOM 9172 C C . THR B 1 485 ? 2.732 -19.906 -6.871 1 88 485 THR B C 1
ATOM 9174 O O . THR B 1 485 ? 3.873 -20.344 -6.703 1 88 485 THR B O 1
ATOM 9177 N N . TYR B 1 486 ? 1.796 -20.516 -7.539 1 88 486 TYR B N 1
ATOM 9178 C CA . TYR B 1 486 ? 1.962 -21.938 -7.816 1 88 486 TYR B CA 1
ATOM 9179 C C . TYR B 1 486 ? 2.729 -22.156 -9.117 1 88 486 TYR B C 1
ATOM 9181 O O . TYR B 1 486 ? 3.791 -22.781 -9.117 1 88 486 TYR B O 1
ATOM 9189 N N . VAL B 1 487 ? 2.281 -21.547 -10.203 1 91.88 487 VAL B N 1
ATOM 9190 C CA . VAL B 1 487 ? 2.811 -21.844 -11.531 1 91.88 487 VAL B CA 1
ATOM 9191 C C . VAL B 1 487 ? 4.219 -21.281 -11.664 1 91.88 487 VAL B C 1
ATOM 9193 O O . VAL B 1 487 ? 5.152 -21.984 -12.047 1 91.88 487 VAL B O 1
ATOM 9196 N N . LEU B 1 488 ? 4.363 -20.031 -11.258 1 95.56 488 LEU B N 1
ATOM 9197 C CA . LEU B 1 488 ? 5.629 -19.359 -11.531 1 95.56 488 LEU B CA 1
ATOM 9198 C C . LEU B 1 488 ? 6.66 -19.688 -10.453 1 95.56 488 LEU B C 1
ATOM 9200 O O . LEU B 1 488 ? 7.844 -19.844 -10.75 1 95.56 488 LEU B O 1
ATOM 9204 N N . VAL B 1 489 ? 6.203 -19.797 -9.219 1 93.06 489 VAL B N 1
ATOM 9205 C CA . VAL B 1 489 ? 7.172 -19.906 -8.141 1 93.06 489 VAL B CA 1
ATOM 9206 C C . VAL B 1 489 ? 7.414 -21.375 -7.801 1 93.06 489 VAL B C 1
ATOM 9208 O O . VAL B 1 489 ? 8.484 -21.922 -8.086 1 93.06 489 VAL B O 1
ATOM 9211 N N . HIS B 1 490 ? 6.441 -22.062 -7.371 1 89.06 490 HIS B N 1
ATOM 9212 C CA . HIS B 1 490 ? 6.648 -23.391 -6.793 1 89.06 490 HIS B CA 1
ATOM 9213 C C . HIS B 1 490 ? 6.887 -24.438 -7.879 1 89.06 490 HIS B C 1
ATOM 9215 O O . HIS B 1 490 ? 7.836 -25.219 -7.797 1 89.06 490 HIS B O 1
ATOM 9221 N N . LEU B 1 491 ? 6.055 -24.328 -8.922 1 91.56 491 LEU B N 1
ATOM 9222 C CA . LEU B 1 491 ? 6.238 -25.25 -10.039 1 91.56 491 LEU B CA 1
ATOM 9223 C C . LEU B 1 491 ? 7.359 -24.766 -10.961 1 91.56 491 LEU B C 1
ATOM 9225 O O . LEU B 1 491 ? 8.047 -25.578 -11.578 1 91.56 491 LEU B O 1
ATOM 9229 N N . GLY B 1 492 ? 7.508 -23.469 -11.031 1 94.81 492 GLY B N 1
ATOM 9230 C CA . GLY B 1 492 ? 8.484 -22.875 -11.93 1 94.81 492 GLY B CA 1
ATOM 9231 C C . GLY B 1 492 ? 9.859 -22.719 -11.312 1 94.81 492 GLY B C 1
ATOM 9232 O O . GLY B 1 492 ? 10.633 -23.672 -11.273 1 94.81 492 GLY B O 1
ATOM 9233 N N . ASP B 1 493 ? 10.109 -21.625 -10.734 1 97.06 493 ASP B N 1
ATOM 9234 C CA . ASP B 1 493 ? 11.43 -21.219 -10.273 1 97.06 493 ASP B CA 1
ATOM 9235 C C . ASP B 1 493 ? 12.008 -22.219 -9.281 1 97.06 493 ASP B C 1
ATOM 9237 O O . ASP B 1 493 ? 13.164 -22.625 -9.398 1 97.06 493 ASP B O 1
ATOM 9241 N N . CYS B 1 494 ? 11.234 -22.719 -8.359 1 96.06 494 CYS B N 1
ATOM 9242 C CA . CYS B 1 494 ? 11.742 -23.594 -7.312 1 96.06 494 CYS B CA 1
ATOM 9243 C C . CYS B 1 494 ? 12.203 -24.938 -7.902 1 96.06 494 CYS B C 1
ATOM 9245 O O . CYS B 1 494 ? 13.281 -25.422 -7.574 1 96.06 494 CYS B O 1
ATOM 9247 N N . CYS B 1 495 ? 11.414 -25.5 -8.758 1 96.12 495 CYS B N 1
ATOM 9248 C CA . CYS B 1 495 ? 11.766 -26.781 -9.359 1 96.12 495 CYS B CA 1
ATOM 9249 C C . CYS B 1 495 ? 12.945 -26.625 -10.312 1 96.12 495 CYS B C 1
ATOM 9251 O O . CYS B 1 495 ? 13.82 -27.5 -10.375 1 96.12 495 CYS B O 1
ATOM 9253 N N . GLU B 1 496 ? 12.977 -25.562 -11.023 1 97.62 496 GLU B N 1
ATOM 9254 C CA . GLU B 1 496 ? 14.062 -25.281 -11.953 1 97.62 496 GLU B CA 1
ATOM 9255 C C . GLU B 1 496 ? 15.375 -25.031 -11.219 1 97.62 496 GLU B C 1
ATOM 9257 O O . GLU B 1 496 ? 16.391 -25.672 -11.508 1 97.62 496 GLU B O 1
ATOM 9262 N N . MET B 1 497 ? 15.297 -24.188 -10.211 1 97.81 497 MET B N 1
ATOM 9263 C CA . MET B 1 497 ? 16.5 -23.766 -9.5 1 97.81 497 MET B CA 1
ATOM 9264 C C . MET B 1 497 ? 17 -24.875 -8.57 1 97.81 497 MET B C 1
ATOM 9266 O O . MET B 1 497 ? 18.141 -24.844 -8.102 1 97.81 497 MET B O 1
ATOM 9270 N N . ALA B 1 498 ? 16.156 -25.891 -8.344 1 97.88 498 ALA B N 1
ATOM 9271 C CA . ALA B 1 498 ? 16.625 -27.078 -7.602 1 97.88 498 ALA B CA 1
ATOM 9272 C C . ALA B 1 498 ? 17.828 -27.703 -8.273 1 97.88 498 ALA B C 1
ATOM 9274 O O . ALA B 1 498 ? 18.641 -28.359 -7.617 1 97.88 498 ALA B O 1
ATOM 9275 N N . HIS B 1 499 ? 17.984 -27.5 -9.57 1 97.75 499 HIS B N 1
ATOM 9276 C CA . HIS B 1 499 ? 19.109 -28.062 -10.328 1 97.75 499 HIS B CA 1
ATOM 9277 C C . HIS B 1 499 ? 19.891 -26.953 -11.023 1 97.75 499 HIS B C 1
ATOM 9279 O O . HIS B 1 499 ? 20.5 -27.188 -12.078 1 97.75 499 HIS B O 1
ATOM 9285 N N . SER B 1 500 ? 19.797 -25.734 -10.508 1 97.12 500 SER B N 1
ATOM 9286 C CA . SER B 1 500 ? 20.578 -24.594 -10.984 1 97.12 500 SER B CA 1
ATOM 9287 C C . SER B 1 500 ? 20.297 -24.312 -12.461 1 97.12 500 SER B C 1
ATOM 9289 O O . SER B 1 500 ? 21.219 -24.156 -13.258 1 97.12 500 SER B O 1
ATOM 9291 N N . VAL B 1 501 ? 19.047 -24.312 -12.781 1 96.69 501 VAL B N 1
ATOM 9292 C CA . VAL B 1 501 ? 18.609 -23.953 -14.125 1 96.69 501 VAL B CA 1
ATOM 9293 C C . VAL B 1 501 ? 17.672 -22.734 -14.047 1 96.69 501 VAL B C 1
ATOM 9295 O O . VAL B 1 501 ? 16.688 -22.75 -13.312 1 96.69 501 VAL B O 1
ATOM 9298 N N . GLU B 1 502 ? 18.016 -21.734 -14.742 1 95.69 502 GLU B N 1
ATOM 9299 C CA . GLU B 1 502 ? 17.172 -20.547 -14.828 1 95.69 502 GLU B CA 1
ATOM 9300 C C . GLU B 1 502 ? 16.172 -20.672 -15.977 1 95.69 502 GLU B C 1
ATOM 9302 O O . GLU B 1 502 ? 16.562 -20.781 -17.141 1 95.69 502 GLU B O 1
ATOM 9307 N N . GLY B 1 503 ? 14.906 -20.766 -15.594 1 95.12 503 GLY B N 1
ATOM 9308 C CA . GLY B 1 503 ? 13.867 -20.719 -16.594 1 95.12 503 GLY B CA 1
ATOM 9309 C C . GLY B 1 503 ? 13.453 -19.312 -16.969 1 95.12 503 GLY B C 1
ATOM 9310 O O . GLY B 1 503 ? 13.141 -18.5 -16.094 1 95.12 503 GLY B O 1
ATOM 9311 N N . ARG B 1 504 ? 13.5 -19 -18.234 1 94.25 504 ARG B N 1
ATOM 9312 C CA . ARG B 1 504 ? 13.047 -17.703 -18.734 1 94.25 504 ARG B CA 1
ATOM 9313 C C . ARG B 1 504 ? 11.703 -17.828 -19.438 1 94.25 504 ARG B C 1
ATOM 9315 O O . ARG B 1 504 ? 11.453 -18.812 -20.141 1 94.25 504 ARG B O 1
ATOM 9322 N N . VAL B 1 505 ? 10.844 -16.891 -19.219 1 94.88 505 VAL B N 1
ATOM 9323 C CA . VAL B 1 505 ? 9.469 -16.953 -19.688 1 94.88 505 VAL B CA 1
ATOM 9324 C C . VAL B 1 505 ? 9.203 -15.844 -20.703 1 94.88 505 VAL B C 1
ATOM 9326 O O . VAL B 1 505 ? 8.562 -14.836 -20.375 1 94.88 505 VAL B O 1
ATOM 9329 N N . PRO B 1 506 ? 9.453 -16.078 -21.938 1 93.12 506 PRO B N 1
ATOM 9330 C CA . PRO B 1 506 ? 9.352 -15.016 -22.953 1 93.12 506 PRO B CA 1
ATOM 9331 C C . PRO B 1 506 ? 7.941 -14.438 -23.062 1 93.12 506 PRO B C 1
ATOM 9333 O O . PRO B 1 506 ? 7.781 -13.258 -23.406 1 93.12 506 PRO B O 1
ATOM 9336 N N . PHE B 1 507 ? 6.934 -15.156 -22.75 1 95.38 507 PHE B N 1
ATOM 9337 C CA . PHE B 1 507 ? 5.562 -14.695 -22.891 1 95.38 507 PHE B CA 1
ATOM 9338 C C . PHE B 1 507 ? 5.207 -13.703 -21.797 1 95.38 507 PHE B C 1
ATOM 9340 O O . PHE B 1 507 ? 4.141 -13.078 -21.828 1 95.38 507 PHE B O 1
ATOM 9347 N N . LEU B 1 508 ? 6.098 -13.492 -20.844 1 95.88 508 LEU B N 1
ATOM 9348 C CA . LEU B 1 508 ? 5.832 -12.594 -19.719 1 95.88 508 LEU B CA 1
ATOM 9349 C C . LEU B 1 508 ? 6.734 -11.359 -19.797 1 95.88 508 LEU B C 1
ATOM 9351 O O . LEU B 1 508 ? 7.094 -10.789 -18.766 1 95.88 508 LEU B O 1
ATOM 9355 N N . ASP B 1 509 ? 7.195 -11.086 -20.969 1 94.19 509 ASP B N 1
ATOM 9356 C CA . ASP B 1 509 ? 7.688 -9.727 -21.172 1 94.19 509 ASP B CA 1
ATOM 9357 C C . ASP B 1 509 ? 6.562 -8.703 -21.031 1 94.19 509 ASP B C 1
ATOM 9359 O O . ASP B 1 509 ? 5.559 -8.773 -21.734 1 94.19 509 ASP B O 1
ATOM 9363 N N . HIS B 1 510 ? 6.715 -7.77 -20.125 1 95.38 510 HIS B N 1
ATOM 9364 C CA . HIS B 1 510 ? 5.582 -6.914 -19.781 1 95.38 510 HIS B CA 1
ATOM 9365 C C . HIS B 1 510 ? 5.148 -6.074 -20.984 1 95.38 510 HIS B C 1
ATOM 9367 O O . HIS B 1 510 ? 3.982 -5.688 -21.078 1 95.38 510 HIS B O 1
ATOM 9373 N N . HIS B 1 511 ? 6.059 -5.773 -21.922 1 93.38 511 HIS B N 1
ATOM 9374 C CA . HIS B 1 511 ? 5.656 -5.066 -23.125 1 93.38 511 HIS B CA 1
ATOM 9375 C C . HIS B 1 511 ? 4.695 -5.91 -23.969 1 93.38 511 HIS B C 1
ATOM 9377 O O . HIS B 1 511 ? 3.725 -5.387 -24.516 1 93.38 511 HIS B O 1
ATOM 9383 N N . LEU B 1 512 ? 5.004 -7.184 -24.047 1 93.19 512 LEU B N 1
ATOM 9384 C CA . LEU B 1 512 ? 4.129 -8.094 -24.781 1 93.19 512 LEU B CA 1
ATOM 9385 C C . LEU B 1 512 ? 2.773 -8.219 -24.094 1 93.19 512 LEU B C 1
ATOM 9387 O O . LEU B 1 512 ? 1.73 -8.125 -24.75 1 93.19 512 LEU B O 1
ATOM 9391 N N . VAL B 1 513 ? 2.811 -8.414 -22.812 1 95.81 513 VAL B N 1
ATOM 9392 C CA . VAL B 1 513 ? 1.583 -8.625 -22.062 1 95.81 513 VAL B CA 1
ATOM 9393 C C . VAL B 1 513 ? 0.702 -7.379 -22.141 1 95.81 513 VAL B C 1
ATOM 9395 O O . VAL B 1 513 ? -0.51 -7.484 -22.344 1 95.81 513 VAL B O 1
ATOM 9398 N N . GLU B 1 514 ? 1.28 -6.188 -21.969 1 94.81 514 GLU B N 1
ATOM 9399 C CA . GLU B 1 514 ? 0.532 -4.941 -22.078 1 94.81 514 GLU B CA 1
ATOM 9400 C C . GLU B 1 514 ? -0.106 -4.789 -23.453 1 94.81 514 GLU B C 1
ATOM 9402 O O . GLU B 1 514 ? -1.248 -4.34 -23.562 1 94.81 514 GLU B O 1
ATOM 9407 N N . TYR B 1 515 ? 0.611 -5.199 -24.469 1 92.19 515 TYR B N 1
ATOM 9408 C CA . TYR B 1 515 ? 0.085 -5.141 -25.828 1 92.19 515 TYR B CA 1
ATOM 9409 C C . TYR B 1 515 ? -1.084 -6.102 -26 1 92.19 515 TYR B C 1
ATOM 9411 O O . TYR B 1 515 ? -2.154 -5.711 -26.469 1 92.19 515 TYR B O 1
ATOM 9419 N N . VAL B 1 516 ? -0.866 -7.344 -25.625 1 93.94 516 VAL B N 1
ATOM 9420 C CA . VAL B 1 516 ? -1.858 -8.398 -25.828 1 93.94 516 VAL B CA 1
ATOM 9421 C C . VAL B 1 516 ? -3.1 -8.094 -24.984 1 93.94 516 VAL B C 1
ATOM 9423 O O . VAL B 1 516 ? -4.223 -8.391 -25.406 1 93.94 516 VAL B O 1
ATOM 9426 N N . ASN B 1 517 ? -2.947 -7.523 -23.797 1 94.94 517 ASN B N 1
ATOM 9427 C CA . ASN B 1 517 ? -4.078 -7.203 -22.938 1 94.94 517 ASN B CA 1
ATOM 9428 C C . ASN B 1 517 ? -4.918 -6.066 -23.5 1 94.94 517 ASN B C 1
ATOM 9430 O O . ASN B 1 517 ? -6.055 -5.855 -23.078 1 94.94 517 ASN B O 1
ATOM 9434 N N . ASN B 1 518 ? -4.367 -5.375 -24.453 1 91.5 518 ASN B N 1
ATOM 9435 C CA . ASN B 1 518 ? -5.094 -4.25 -25.031 1 91.5 518 ASN B CA 1
ATOM 9436 C C . ASN B 1 518 ? -5.672 -4.598 -26.391 1 91.5 518 ASN B C 1
ATOM 9438 O O . ASN B 1 518 ? -6.145 -3.719 -27.109 1 91.5 518 ASN B O 1
ATOM 9442 N N . ILE B 1 519 ? -5.621 -5.863 -26.812 1 90 519 ILE B N 1
ATOM 9443 C CA . ILE B 1 519 ? -6.316 -6.285 -28.016 1 90 519 ILE B CA 1
ATOM 9444 C C . ILE B 1 519 ? -7.699 -6.824 -27.656 1 90 519 ILE B C 1
ATOM 9446 O O . ILE B 1 519 ? -7.949 -7.195 -26.516 1 90 519 ILE B O 1
ATOM 9450 N N . PRO B 1 520 ? -8.57 -6.914 -28.625 1 89.25 520 PRO B N 1
ATOM 9451 C CA . PRO B 1 520 ? -9.922 -7.422 -28.359 1 89.25 520 PRO B CA 1
ATOM 9452 C C . PRO B 1 520 ? -9.922 -8.867 -27.859 1 89.25 520 PRO B C 1
ATOM 9454 O O . PRO B 1 520 ? -9.117 -9.68 -28.312 1 89.25 520 PRO B O 1
ATOM 9457 N N . LEU B 1 521 ? -10.828 -9.172 -27 1 91.81 521 LEU B N 1
ATOM 9458 C CA . LEU B 1 521 ? -10.938 -10.492 -26.391 1 91.81 521 LEU B CA 1
ATOM 9459 C C . LEU B 1 521 ? -11.078 -11.578 -27.453 1 91.81 521 LEU B C 1
ATOM 9461 O O . LEU B 1 521 ? -10.57 -12.688 -27.281 1 91.81 521 LEU B O 1
ATOM 9465 N N . ASP B 1 522 ? -11.75 -11.305 -28.578 1 90.56 522 ASP B N 1
ATOM 9466 C CA . ASP B 1 522 ? -12.016 -12.289 -29.625 1 90.56 522 ASP B CA 1
ATOM 9467 C C . ASP B 1 522 ? -10.719 -12.695 -30.328 1 90.56 522 ASP B C 1
ATOM 9469 O O . ASP B 1 522 ? -10.688 -13.711 -31.031 1 90.56 522 ASP B O 1
ATOM 9473 N N . LEU B 1 523 ? -9.672 -11.969 -30.094 1 92.38 523 LEU B N 1
ATOM 9474 C CA . LEU B 1 523 ? -8.367 -12.352 -30.641 1 92.38 523 LEU B CA 1
ATOM 9475 C C . LEU B 1 523 ? -7.609 -13.242 -29.656 1 92.38 523 LEU B C 1
ATOM 9477 O O . LEU B 1 523 ? -6.625 -13.883 -30.031 1 92.38 523 LEU B O 1
ATOM 9481 N N . LYS B 1 524 ? -8.055 -13.297 -28.453 1 93.31 524 LYS B N 1
ATOM 9482 C CA . LYS B 1 524 ? -7.5 -14.234 -27.484 1 93.31 524 LYS B CA 1
ATOM 9483 C C . LYS B 1 524 ? -8.273 -15.547 -27.484 1 93.31 524 LYS B C 1
ATOM 9485 O O . LYS B 1 524 ? -7.672 -16.625 -27.516 1 93.31 524 LYS B O 1
ATOM 9490 N N . LEU B 1 525 ? -9.523 -15.375 -27.391 1 93.19 525 LEU B N 1
ATOM 9491 C CA . LEU B 1 525 ? -10.461 -16.484 -27.391 1 93.19 525 LEU B CA 1
ATOM 9492 C C . LEU B 1 525 ? -11.539 -16.297 -28.453 1 93.19 525 LEU B C 1
ATOM 9494 O O . LEU B 1 525 ? -12.562 -15.664 -28.188 1 93.19 525 LEU B O 1
ATOM 9498 N N . LYS B 1 526 ? -11.352 -16.984 -29.516 1 91.19 526 LYS B N 1
ATOM 9499 C CA . LYS B 1 526 ? -12.211 -16.781 -30.688 1 91.19 526 LYS B CA 1
ATOM 9500 C C . LYS B 1 526 ? -13.375 -17.766 -30.688 1 91.19 526 LYS B C 1
ATOM 9502 O O . LYS B 1 526 ? -13.164 -18.969 -30.547 1 91.19 526 LYS B O 1
ATOM 9507 N N . ALA B 1 527 ? -14.523 -17.203 -30.812 1 89.12 527 ALA B N 1
ATOM 9508 C CA . ALA B 1 527 ? -15.688 -18.047 -31.031 1 89.12 527 ALA B CA 1
ATOM 9509 C C . ALA B 1 527 ? -15.914 -18.297 -32.531 1 89.12 527 ALA B C 1
ATOM 9511 O O . ALA B 1 527 ? -16.266 -17.375 -33.281 1 89.12 527 ALA B O 1
ATOM 9512 N N . ASP B 1 528 ? -15.594 -19.484 -32.906 1 88.44 528 ASP B N 1
ATOM 9513 C CA . ASP B 1 528 ? -15.938 -19.906 -34.25 1 88.44 528 ASP B CA 1
ATOM 9514 C C . ASP B 1 528 ? -17.375 -20.406 -34.344 1 88.44 528 ASP B C 1
ATOM 9516 O O . ASP B 1 528 ? -17.625 -21.594 -34.125 1 88.44 528 ASP B O 1
ATOM 9520 N N . LEU B 1 529 ? -18.219 -19.578 -34.75 1 87.31 529 LEU B N 1
ATOM 9521 C CA . LEU B 1 529 ? -19.656 -19.859 -34.656 1 87.31 529 LEU B CA 1
ATOM 9522 C C . LEU B 1 529 ? -20.078 -20.828 -35.75 1 87.31 529 LEU B C 1
ATOM 9524 O O . LEU B 1 529 ? -21.125 -21.484 -35.656 1 87.31 529 LEU B O 1
ATOM 9528 N N . GLU B 1 530 ? -19.328 -20.875 -36.812 1 86.81 530 GLU B N 1
ATOM 9529 C CA . GLU B 1 530 ? -19.641 -21.844 -37.844 1 86.81 530 GLU B CA 1
ATOM 9530 C C . GLU B 1 530 ? -19.312 -23.266 -37.406 1 86.81 530 GLU B C 1
ATOM 9532 O O . GLU B 1 530 ? -20.125 -24.172 -37.594 1 86.81 530 GLU B O 1
ATOM 9537 N N . ARG B 1 531 ? -18.359 -23.391 -36.812 1 84.94 531 ARG B N 1
ATOM 9538 C CA . ARG B 1 531 ? -17.906 -24.703 -36.344 1 84.94 531 ARG B CA 1
ATOM 9539 C C . ARG B 1 531 ? -18.344 -24.984 -34.906 1 84.94 531 ARG B C 1
ATOM 9541 O O . ARG B 1 531 ? -18.219 -26.109 -34.438 1 84.94 531 ARG B O 1
ATOM 9548 N N . LYS B 1 532 ? -18.734 -23.984 -34.219 1 84.94 532 LYS B N 1
ATOM 9549 C CA . LYS B 1 532 ? -19.234 -24.016 -32.844 1 84.94 532 LYS B CA 1
ATOM 9550 C C . LYS B 1 532 ? -18.156 -24.438 -31.875 1 84.94 532 LYS B C 1
ATOM 9552 O O . LYS B 1 532 ? -18.375 -25.328 -31.047 1 84.94 532 LYS B O 1
ATOM 9557 N N . VAL B 1 533 ? -17 -23.875 -31.953 1 85.44 533 VAL B N 1
ATOM 9558 C CA . VAL B 1 533 ? -15.898 -24.156 -31.047 1 85.44 533 VAL B CA 1
ATOM 9559 C C . VAL B 1 533 ? -15.273 -22.859 -30.578 1 85.44 533 VAL B C 1
ATOM 9561 O O . VAL B 1 533 ? -15.438 -21.812 -31.203 1 85.44 533 VAL B O 1
ATOM 9564 N N . LEU B 1 534 ? -14.719 -22.891 -29.5 1 89.5 534 LEU B N 1
ATOM 9565 C CA . LEU B 1 534 ? -13.906 -21.797 -28.984 1 89.5 534 LEU B CA 1
ATOM 9566 C C . LEU B 1 534 ? -12.422 -22.062 -29.203 1 89.5 534 LEU B C 1
ATOM 9568 O O . LEU B 1 534 ? -11.906 -23.109 -28.781 1 89.5 534 LEU B O 1
ATOM 9572 N N . ILE B 1 535 ? -11.766 -21.219 -29.922 1 90.56 535 ILE B N 1
ATOM 9573 C CA . ILE B 1 535 ? -10.344 -21.359 -30.219 1 90.56 535 ILE B CA 1
ATOM 9574 C C . ILE B 1 535 ? -9.531 -20.484 -29.281 1 90.56 535 ILE B C 1
ATOM 9576 O O . ILE B 1 535 ? -9.531 -19.25 -29.422 1 90.56 535 ILE B O 1
ATOM 9580 N N . GLU B 1 536 ? -8.867 -21.109 -28.406 1 91.88 536 GLU B N 1
ATOM 9581 C CA . GLU B 1 536 ? -8.031 -20.375 -27.453 1 91.88 536 GLU B CA 1
ATOM 9582 C C . GLU B 1 536 ? -6.742 -19.891 -28.109 1 91.88 536 GLU B C 1
ATOM 9584 O O . GLU B 1 536 ? -6.328 -20.438 -29.141 1 91.88 536 GLU B O 1
ATOM 9589 N N . LYS B 1 537 ? -6.113 -18.859 -27.609 1 94.81 537 LYS B N 1
ATOM 9590 C CA . LYS B 1 537 ? -4.824 -18.312 -28.016 1 94.81 537 LYS B CA 1
ATOM 9591 C C . LYS B 1 537 ? -4.801 -18.031 -29.516 1 94.81 537 LYS B C 1
ATOM 9593 O O . LYS B 1 537 ? -3.818 -18.344 -30.203 1 94.81 537 LYS B O 1
ATOM 9598 N N . TYR B 1 538 ? -5.887 -17.469 -29.969 1 93.75 538 TYR B N 1
ATOM 9599 C CA . TYR B 1 538 ? -6.055 -17.281 -31.406 1 93.75 538 TYR B CA 1
ATOM 9600 C C . TYR B 1 538 ? -4.965 -16.375 -31.969 1 93.75 538 TYR B C 1
ATOM 9602 O O . TYR B 1 538 ? -4.367 -16.672 -33 1 93.75 538 TYR B O 1
ATOM 9610 N N . ALA B 1 539 ? -4.699 -15.266 -31.297 1 94.06 539 ALA B N 1
ATOM 9611 C CA . ALA B 1 539 ? -3.682 -14.328 -31.766 1 94.06 539 ALA B CA 1
ATOM 9612 C C . ALA B 1 539 ? -2.307 -14.992 -31.812 1 94.06 539 ALA B C 1
ATOM 9614 O O . ALA B 1 539 ? -1.521 -14.734 -32.719 1 94.06 539 ALA B O 1
ATOM 9615 N N . LEU B 1 540 ? -1.99 -15.805 -30.828 1 94.06 540 LEU B N 1
ATOM 9616 C CA . LEU B 1 540 ? -0.709 -16.5 -30.812 1 94.06 540 LEU B CA 1
ATOM 9617 C C . LEU B 1 540 ? -0.611 -17.5 -31.953 1 94.06 540 LEU B C 1
ATOM 9619 O O . LEU B 1 540 ? 0.424 -17.594 -32.625 1 94.06 540 LEU B O 1
ATOM 9623 N N . ARG B 1 541 ? -1.71 -18.25 -32.156 1 94.12 541 ARG B N 1
ATOM 9624 C CA . ARG B 1 541 ? -1.762 -19.234 -33.25 1 94.12 541 ARG B CA 1
ATOM 9625 C C . ARG B 1 541 ? -1.457 -18.578 -34.594 1 94.12 541 ARG B C 1
ATOM 9627 O O . ARG B 1 541 ? -0.611 -19.062 -35.344 1 94.12 541 ARG B O 1
ATOM 9634 N N . GLU B 1 542 ? -2.127 -17.469 -34.781 1 94.12 542 GLU B N 1
ATOM 9635 C CA . GLU B 1 542 ? -1.986 -16.797 -36.094 1 94.12 542 GLU B CA 1
ATOM 9636 C C . GLU B 1 542 ? -0.607 -16.156 -36.219 1 94.12 542 GLU B C 1
ATOM 9638 O O . GLU B 1 542 ? -0.008 -16.188 -37.281 1 94.12 542 GLU B O 1
ATOM 9643 N N . ALA B 1 543 ? -0.115 -15.633 -35.125 1 92.56 543 ALA B N 1
ATOM 9644 C CA . ALA B 1 543 ? 1.165 -14.93 -35.156 1 92.56 543 ALA B CA 1
ATOM 9645 C C . ALA B 1 543 ? 2.322 -15.906 -35.344 1 92.56 543 ALA B C 1
ATOM 9647 O O . ALA B 1 543 ? 3.402 -15.523 -35.781 1 92.56 543 ALA B O 1
ATOM 9648 N N . THR B 1 544 ? 2.146 -17.25 -35 1 93.94 544 THR B N 1
ATOM 9649 C CA . THR B 1 544 ? 3.256 -18.203 -35.031 1 93.94 544 THR B CA 1
ATOM 9650 C C . THR B 1 544 ? 2.98 -19.344 -36 1 93.94 544 THR B C 1
ATOM 9652 O O . THR B 1 544 ? 3.635 -20.375 -35.969 1 93.94 544 THR B O 1
ATOM 9655 N N . LYS B 1 545 ? 2.055 -19.141 -36.844 1 94.5 545 LYS B N 1
ATOM 9656 C CA . LYS B 1 545 ? 1.619 -20.172 -37.781 1 94.5 545 LYS B CA 1
ATOM 9657 C C . LYS B 1 545 ? 2.775 -20.641 -38.656 1 94.5 545 LYS B C 1
ATOM 9659 O O . LYS B 1 545 ? 2.875 -21.828 -38.969 1 94.5 545 LYS B O 1
ATOM 9664 N N . ASP B 1 546 ? 3.664 -19.781 -38.969 1 93.94 546 ASP B N 1
ATOM 9665 C CA . ASP B 1 546 ? 4.727 -20.078 -39.938 1 93.94 546 ASP B CA 1
ATOM 9666 C C . ASP B 1 546 ? 5.852 -20.875 -39.281 1 93.94 546 ASP B C 1
ATOM 9668 O O . ASP B 1 546 ? 6.703 -21.438 -39.969 1 93.94 546 ASP B O 1
ATOM 9672 N N . VAL B 1 547 ? 5.84 -21.016 -37.969 1 94.25 547 VAL B N 1
ATOM 9673 C CA . VAL B 1 547 ? 6.922 -21.734 -37.312 1 94.25 547 VAL B CA 1
ATOM 9674 C C . VAL B 1 547 ? 6.375 -22.984 -36.625 1 94.25 547 VAL B C 1
ATOM 9676 O O . VAL B 1 547 ? 7.086 -23.656 -35.875 1 94.25 547 VAL B O 1
ATOM 9679 N N . LEU B 1 548 ? 5.18 -23.328 -36.844 1 96.44 548 LEU B N 1
ATOM 9680 C CA . LEU B 1 548 ? 4.527 -24.484 -36.219 1 96.44 548 LEU B CA 1
ATOM 9681 C C . LEU B 1 548 ? 4.207 -25.562 -37.25 1 96.44 548 LEU B C 1
ATOM 9683 O O . LEU B 1 548 ? 3.914 -25.25 -38.406 1 96.44 548 LEU B O 1
ATOM 9687 N N . THR B 1 549 ? 4.234 -26.797 -36.844 1 96.69 549 THR B N 1
ATOM 9688 C CA . THR B 1 549 ? 3.629 -27.844 -37.656 1 96.69 549 THR B CA 1
ATOM 9689 C C . THR B 1 549 ? 2.115 -27.672 -37.719 1 96.69 549 THR B C 1
ATOM 9691 O O . THR B 1 549 ? 1.514 -27.047 -36.844 1 96.69 549 THR B O 1
ATOM 9694 N N . GLU B 1 550 ? 1.556 -28.172 -38.75 1 95.81 550 GLU B N 1
ATOM 9695 C CA . GLU B 1 550 ? 0.105 -28.094 -38.906 1 95.81 550 GLU B CA 1
ATOM 9696 C C . GLU B 1 550 ? -0.6 -28.797 -37.719 1 95.81 550 GLU B C 1
ATOM 9698 O O . GLU B 1 550 ? -1.665 -28.359 -37.281 1 95.81 550 GLU B O 1
ATOM 9703 N N . GLU B 1 551 ? -0.02 -29.812 -37.312 1 94.31 551 GLU B N 1
ATOM 9704 C CA . GLU B 1 551 ? -0.582 -30.578 -36.188 1 94.31 551 GLU B CA 1
ATOM 9705 C C . GLU B 1 551 ? -0.644 -29.734 -34.938 1 94.31 551 GLU B C 1
ATOM 9707 O O . GLU B 1 551 ? -1.663 -29.719 -34.25 1 94.31 551 GLU B O 1
ATOM 9712 N N . VAL B 1 552 ? 0.402 -29.094 -34.594 1 94.69 552 VAL B N 1
ATOM 9713 C CA . VAL B 1 552 ? 0.469 -28.25 -33.406 1 94.69 552 VAL B CA 1
ATOM 9714 C C . VAL B 1 552 ? -0.496 -27.078 -33.562 1 94.69 552 VAL B C 1
ATOM 9716 O O . VAL B 1 552 ? -1.191 -26.719 -32.594 1 94.69 552 VAL B O 1
ATOM 9719 N N . TYR B 1 553 ? -0.564 -26.516 -34.688 1 94.06 553 TYR B N 1
ATOM 9720 C CA . TYR B 1 553 ? -1.438 -25.375 -34.969 1 94.06 553 TYR B CA 1
ATOM 9721 C C . TYR B 1 553 ? -2.895 -25.734 -34.688 1 94.06 553 TYR B C 1
ATOM 9723 O O . TYR B 1 553 ? -3.645 -24.922 -34.125 1 94.06 553 TYR B O 1
ATOM 9731 N N . GLN B 1 554 ? -3.264 -26.922 -35 1 90.44 554 GLN B N 1
ATOM 9732 C CA . GLN B 1 554 ? -4.664 -27.328 -34.938 1 90.44 554 GLN B CA 1
ATOM 9733 C C . GLN B 1 554 ? -4.996 -27.969 -33.594 1 90.44 554 GLN B C 1
ATOM 9735 O O . GLN B 1 554 ? -6.168 -28.156 -33.25 1 90.44 554 GLN B O 1
ATOM 9740 N N . ARG B 1 555 ? -4.035 -28.188 -32.844 1 85.62 555 ARG B N 1
ATOM 9741 C CA . ARG B 1 555 ? -4.211 -28.969 -31.641 1 85.62 555 ARG B CA 1
ATOM 9742 C C . ARG B 1 555 ? -4.93 -28.156 -30.562 1 85.62 555 ARG B C 1
ATOM 9744 O O . ARG B 1 555 ? -4.695 -26.969 -30.422 1 85.62 555 ARG B O 1
ATOM 9751 N N . ILE B 1 556 ? -5.762 -28.875 -29.875 1 74.94 556 ILE B N 1
ATOM 9752 C CA . ILE B 1 556 ? -6.426 -28.266 -28.719 1 74.94 556 ILE B CA 1
ATOM 9753 C C . ILE B 1 556 ? -5.562 -28.422 -27.469 1 74.94 556 ILE B C 1
ATOM 9755 O O . ILE B 1 556 ? -4.785 -29.375 -27.375 1 74.94 556 ILE B O 1
ATOM 9759 N N . LYS B 1 557 ? -5.734 -27.531 -26.562 1 72.88 557 LYS B N 1
ATOM 9760 C CA . LYS B 1 557 ? -4.934 -27.531 -25.344 1 72.88 557 LYS B CA 1
ATOM 9761 C C . LYS B 1 557 ? -5.09 -28.844 -24.578 1 72.88 557 LYS B C 1
ATOM 9763 O O . LYS B 1 557 ? -6.207 -29.344 -24.406 1 72.88 557 LYS B O 1
ATOM 9768 N N . HIS B 1 558 ? -3.936 -29.422 -24.281 1 66.88 558 HIS B N 1
ATOM 9769 C CA . HIS B 1 558 ? -3.846 -30.578 -23.406 1 66.88 558 HIS B CA 1
ATOM 9770 C C . HIS B 1 558 ? -3.031 -30.25 -22.156 1 66.88 558 HIS B C 1
ATOM 9772 O O . HIS B 1 558 ? -1.951 -29.672 -22.25 1 66.88 558 HIS B O 1
ATOM 9778 N N . PRO B 1 559 ? -3.564 -30.562 -20.984 1 64.12 559 PRO B N 1
ATOM 9779 C CA . PRO B 1 559 ? -2.854 -30.203 -19.75 1 64.12 559 PRO B CA 1
ATOM 9780 C C . PRO B 1 559 ? -1.559 -31 -19.562 1 64.12 559 PRO B C 1
ATOM 9782 O O . PRO B 1 559 ? -1.461 -32.125 -20.016 1 64.12 559 PRO B O 1
ATOM 9785 N N . PHE B 1 560 ? -0.598 -30.359 -19.016 1 65.12 560 PHE B N 1
ATOM 9786 C CA . PHE B 1 560 ? 0.669 -30.969 -18.625 1 65.12 560 PHE B CA 1
ATOM 9787 C C . PHE B 1 560 ? 0.498 -31.844 -17.391 1 65.12 560 PHE B C 1
ATOM 9789 O O . PHE B 1 560 ? 0.614 -31.359 -16.266 1 65.12 560 PHE B O 1
ATOM 9796 N N . THR B 1 561 ? 0.106 -33.094 -17.516 1 67.75 561 THR B N 1
ATOM 9797 C CA . THR B 1 561 ? -0.084 -34 -16.375 1 67.75 561 THR B CA 1
ATOM 9798 C C . THR B 1 561 ? 0.397 -35.406 -16.719 1 67.75 561 THR B C 1
ATOM 9800 O O . THR B 1 561 ? 0.383 -35.781 -17.891 1 67.75 561 THR B O 1
ATOM 9803 N N . SER B 1 562 ? 0.969 -36.031 -15.719 1 73.56 562 SER B N 1
ATOM 9804 C CA . SER B 1 562 ? 1.337 -37.438 -15.852 1 73.56 562 SER B CA 1
ATOM 9805 C C . SER B 1 562 ? 0.108 -38.312 -15.797 1 73.56 562 SER B C 1
ATOM 9807 O O . SER B 1 562 ? -0.94 -37.938 -15.289 1 73.56 562 SER B O 1
ATOM 9809 N N . PRO B 1 563 ? 0.311 -39.469 -16.375 1 81.88 563 PRO B N 1
ATOM 9810 C CA . PRO B 1 563 ? -0.782 -40.406 -16.156 1 81.88 563 PRO B CA 1
ATOM 9811 C C . PRO B 1 563 ? -1.084 -40.656 -14.68 1 81.88 563 PRO B C 1
ATOM 9813 O O . PRO B 1 563 ? -0.163 -40.812 -13.875 1 81.88 563 PRO B O 1
ATOM 9816 N N . PRO B 1 564 ? -2.355 -40.656 -14.336 1 87.38 564 PRO B N 1
ATOM 9817 C CA . PRO B 1 564 ? -2.697 -40.875 -12.922 1 87.38 564 PRO B CA 1
ATOM 9818 C C . PRO B 1 564 ? -2.188 -42.219 -12.391 1 87.38 564 PRO B C 1
ATOM 9820 O O . PRO B 1 564 ? -2.395 -43.25 -13.031 1 87.38 564 PRO B O 1
ATOM 9823 N N . SER B 1 565 ? -1.573 -42.219 -11.32 1 89.31 565 SER B N 1
ATOM 9824 C CA . SER B 1 565 ? -1.029 -43.438 -10.727 1 89.31 565 SER B CA 1
ATOM 9825 C C . SER B 1 565 ? -2.141 -44.406 -10.289 1 89.31 565 SER B C 1
ATOM 9827 O O . SER B 1 565 ? -1.931 -45.594 -10.195 1 89.31 565 SER B O 1
ATOM 9829 N N . THR B 1 566 ? -3.287 -43.875 -10.078 1 89.44 566 THR B N 1
ATOM 9830 C CA . THR B 1 566 ? -4.43 -44.656 -9.609 1 89.44 566 THR B CA 1
ATOM 9831 C C . THR B 1 566 ? -4.922 -45.625 -10.703 1 89.44 566 THR B C 1
ATOM 9833 O O . THR B 1 566 ? -5.707 -46.531 -10.43 1 89.44 566 THR B O 1
ATOM 9836 N N . TRP B 1 567 ? -4.527 -45.344 -11.914 1 88.06 567 TRP B N 1
ATOM 9837 C CA . TRP B 1 567 ? -4.941 -46.219 -13.016 1 88.06 567 TRP B CA 1
ATOM 9838 C C . TRP B 1 567 ? -4.266 -47.562 -12.906 1 88.06 567 TRP B C 1
ATOM 9840 O O . TRP B 1 567 ? -4.723 -48.562 -13.516 1 88.06 567 TRP B O 1
ATOM 9850 N N . ASN B 1 568 ? -3.131 -47.625 -12.227 1 89.31 568 ASN B N 1
ATOM 9851 C CA . ASN B 1 568 ? -2.406 -48.875 -12 1 89.31 568 ASN B CA 1
ATOM 9852 C C . ASN B 1 568 ? -2.217 -49.125 -10.508 1 89.31 568 ASN B C 1
ATOM 9854 O O . ASN B 1 568 ? -1.242 -48.688 -9.906 1 89.31 568 ASN B O 1
ATOM 9858 N N . LYS B 1 569 ? -2.951 -50 -9.984 1 91.06 569 LYS B N 1
ATOM 9859 C CA . LYS B 1 569 ? -2.975 -50.312 -8.555 1 91.06 569 LYS B CA 1
ATOM 9860 C C . LYS B 1 569 ? -1.625 -50.844 -8.078 1 91.06 569 LYS B C 1
ATOM 9862 O O . LYS B 1 569 ? -1.275 -50.719 -6.906 1 91.06 569 LYS B O 1
ATOM 9867 N N . GLN B 1 570 ? -0.926 -51.438 -8.953 1 92.25 570 GLN B N 1
ATOM 9868 C CA . GLN B 1 570 ? 0.343 -52.062 -8.586 1 92.25 570 GLN B CA 1
ATOM 9869 C C . GLN B 1 570 ? 1.52 -51.156 -8.945 1 92.25 570 GLN B C 1
ATOM 9871 O O . GLN B 1 570 ? 2.676 -51.5 -8.695 1 92.25 570 GLN B O 1
ATOM 9876 N N . GLY B 1 571 ? 1.234 -50.062 -9.492 1 93.5 571 GLY B N 1
ATOM 9877 C CA . GLY B 1 571 ? 2.289 -49.156 -9.914 1 93.5 571 GLY B CA 1
ATOM 9878 C C . GLY B 1 571 ? 3.059 -48.562 -8.75 1 93.5 571 GLY B C 1
ATOM 9879 O O . GLY B 1 571 ? 2.531 -48.438 -7.641 1 93.5 571 GLY B O 1
ATOM 9880 N N . PRO B 1 572 ? 4.27 -48.219 -8.938 1 95.06 572 PRO B N 1
ATOM 9881 C CA . PRO B 1 572 ? 5.129 -47.75 -7.852 1 95.06 572 PRO B CA 1
ATOM 9882 C C . PRO B 1 572 ? 4.621 -46.469 -7.203 1 95.06 572 PRO B C 1
ATOM 9884 O O . PRO B 1 572 ? 4.723 -46.281 -5.984 1 95.06 572 PRO B O 1
ATOM 9887 N N . MET B 1 573 ? 4.152 -45.562 -7.957 1 94.69 573 MET B N 1
ATOM 9888 C CA . MET B 1 573 ? 3.65 -44.312 -7.41 1 94.69 573 MET B CA 1
ATOM 9889 C C . MET B 1 573 ? 2.443 -44.531 -6.508 1 94.69 573 MET B C 1
ATOM 9891 O O . MET B 1 573 ? 2.332 -43.938 -5.438 1 94.69 573 MET B O 1
ATOM 9895 N N . TYR B 1 574 ? 1.505 -45.312 -6.996 1 95.88 574 TYR B N 1
ATOM 9896 C CA . TYR B 1 574 ? 0.341 -45.656 -6.176 1 95.88 574 TYR B CA 1
ATOM 9897 C C . TYR B 1 574 ? 0.752 -46.375 -4.906 1 95.88 574 TYR B C 1
ATOM 9899 O O . TYR B 1 574 ? 0.181 -46.156 -3.836 1 95.88 574 TYR B O 1
ATOM 9907 N N . GLN B 1 575 ? 1.735 -47.281 -5.035 1 97.12 575 GLN B N 1
ATOM 9908 C CA . GLN B 1 575 ? 2.246 -47.969 -3.855 1 97.12 575 GLN B CA 1
ATOM 9909 C C . GLN B 1 575 ? 2.863 -46.969 -2.869 1 97.12 575 GLN B C 1
ATOM 9911 O O . GLN B 1 575 ? 2.742 -47.156 -1.653 1 97.12 575 GLN B O 1
ATOM 9916 N N . LEU B 1 576 ? 3.57 -46 -3.402 1 97.69 576 LEU B N 1
ATOM 9917 C CA . LEU B 1 576 ? 4.109 -44.969 -2.537 1 97.69 576 LEU B CA 1
ATOM 9918 C C . LEU B 1 576 ? 2.992 -44.25 -1.763 1 97.69 576 LEU B C 1
ATOM 9920 O O . LEU B 1 576 ? 3.137 -44 -0.569 1 97.69 576 LEU B O 1
ATOM 9924 N N . PHE B 1 577 ? 1.872 -43.969 -2.451 1 97.38 577 PHE B N 1
ATOM 9925 C CA . PHE B 1 577 ? 0.726 -43.375 -1.768 1 97.38 577 PHE B CA 1
ATOM 9926 C C . PHE B 1 577 ? 0.261 -44.281 -0.623 1 97.38 577 PHE B C 1
ATOM 9928 O O . PHE B 1 577 ? 0.092 -43.812 0.505 1 97.38 577 PHE B O 1
ATOM 9935 N N . GLN B 1 578 ? 0.095 -45.5 -0.955 1 97.44 578 GLN B N 1
ATOM 9936 C CA . GLN B 1 578 ? -0.397 -46.469 0.021 1 97.44 578 GLN B CA 1
ATOM 9937 C C . GLN B 1 578 ? 0.528 -46.562 1.232 1 97.44 578 GLN B C 1
ATOM 9939 O O . GLN B 1 578 ? 0.073 -46.469 2.375 1 97.44 578 GLN B O 1
ATOM 9944 N N . GLU B 1 579 ? 1.737 -46.656 0.99 1 97.69 579 GLU B N 1
ATOM 9945 C CA . GLU B 1 579 ? 2.721 -46.844 2.057 1 97.69 579 GLU B CA 1
ATOM 9946 C C . GLU B 1 579 ? 2.811 -45.594 2.926 1 97.69 579 GLU B C 1
ATOM 9948 O O . GLU B 1 579 ? 2.852 -45.656 4.156 1 97.69 579 GLU B O 1
ATOM 9953 N N . THR B 1 580 ? 2.898 -44.406 2.32 1 98.06 580 THR B N 1
ATOM 9954 C CA . THR B 1 580 ? 3.086 -43.156 3.02 1 98.06 580 THR B CA 1
ATOM 9955 C C . THR B 1 580 ? 1.839 -42.781 3.82 1 98.06 580 THR B C 1
ATOM 9957 O O . THR B 1 580 ? 1.931 -42.438 5.004 1 98.06 580 THR B O 1
ATOM 9960 N N . LEU B 1 581 ? 0.65 -42.938 3.246 1 97.94 581 LEU B N 1
ATOM 9961 C CA . LEU B 1 581 ? -0.582 -42.406 3.834 1 97.94 581 LEU B CA 1
ATOM 9962 C C . LEU B 1 581 ? -1.146 -43.406 4.859 1 97.94 581 LEU B C 1
ATOM 9964 O O . LEU B 1 581 ? -1.892 -43 5.758 1 97.94 581 LEU B O 1
ATOM 9968 N N . ARG B 1 582 ? -0.766 -44.656 4.746 1 97.56 582 ARG B N 1
ATOM 9969 C CA . ARG B 1 582 ? -1.21 -45.656 5.719 1 97.56 582 ARG B CA 1
ATOM 9970 C C . ARG B 1 582 ? -0.26 -45.719 6.91 1 97.56 582 ARG B C 1
ATOM 9972 O O . ARG B 1 582 ? -0.608 -46.281 7.961 1 97.56 582 ARG B O 1
ATOM 9979 N N . SER B 1 583 ? 0.886 -45.156 6.738 1 96.94 583 SER B N 1
ATOM 9980 C CA . SER B 1 583 ? 1.906 -45.25 7.777 1 96.94 583 SER B CA 1
ATOM 9981 C C . SER B 1 583 ? 1.532 -44.406 9 1 96.94 583 SER B C 1
ATOM 9983 O O . SER B 1 583 ? 0.823 -43.406 8.875 1 96.94 583 SER B O 1
ATOM 9985 N N . ALA B 1 584 ? 2.109 -44.719 10.18 1 95 584 ALA B N 1
ATOM 9986 C CA . ALA B 1 584 ? 1.887 -43.969 11.414 1 95 584 ALA B CA 1
ATOM 9987 C C . ALA B 1 584 ? 2.504 -42.562 11.328 1 95 584 ALA B C 1
ATOM 9989 O O . ALA B 1 584 ? 2.053 -41.625 12.008 1 95 584 ALA B O 1
ATOM 9990 N N . ASP B 1 585 ? 3.447 -42.438 10.445 1 94 585 ASP B N 1
ATOM 9991 C CA . ASP B 1 585 ? 4.121 -41.156 10.281 1 94 585 ASP B CA 1
ATOM 9992 C C . ASP B 1 585 ? 3.166 -40.125 9.727 1 94 585 ASP B C 1
ATOM 9994 O O . ASP B 1 585 ? 3.367 -38.906 9.938 1 94 585 ASP B O 1
ATOM 9998 N N . PHE B 1 586 ? 2.166 -40.531 9.039 1 96.06 586 PHE B N 1
ATOM 9999 C CA . PHE B 1 586 ? 1.207 -39.594 8.461 1 96.06 586 PHE B CA 1
ATOM 10000 C C . PHE B 1 586 ? 0.478 -38.844 9.555 1 96.06 586 PHE B C 1
ATOM 10002 O O . PHE B 1 586 ? 0.013 -37.719 9.328 1 96.06 586 PHE B O 1
ATOM 10009 N N . ASP B 1 587 ? 0.417 -39.344 10.773 1 93.69 587 ASP B N 1
ATOM 10010 C CA . ASP B 1 587 ? -0.274 -38.719 11.891 1 93.69 587 ASP B CA 1
ATOM 10011 C C . ASP B 1 587 ? 0.507 -37.5 12.414 1 93.69 587 ASP B C 1
ATOM 10013 O O . ASP B 1 587 ? -0.023 -36.688 13.188 1 93.69 587 ASP B O 1
ATOM 10017 N N . LYS B 1 588 ? 1.676 -37.375 11.945 1 92.25 588 LYS B N 1
ATOM 10018 C CA . LYS B 1 588 ? 2.504 -36.281 12.43 1 92.25 588 LYS B CA 1
ATOM 10019 C C . LYS B 1 588 ? 2.039 -34.938 11.852 1 92.25 588 LYS B C 1
ATOM 10021 O O . LYS B 1 588 ? 2.24 -33.875 12.469 1 92.25 588 LYS B O 1
ATOM 10026 N N . GLN B 1 589 ? 1.523 -35 10.602 1 90.12 589 GLN B N 1
ATOM 10027 C CA . GLN B 1 589 ? 0.977 -33.75 10.062 1 90.12 589 GLN B CA 1
ATOM 10028 C C . GLN B 1 589 ? -0.346 -33.375 10.734 1 90.12 589 GLN B C 1
ATOM 10030 O O . GLN B 1 589 ? -1.135 -34.281 11.07 1 90.12 589 GLN B O 1
ATOM 10035 N N . PRO B 1 590 ? -0.641 -32.156 10.969 1 87.69 590 PRO B N 1
ATOM 10036 C CA . PRO B 1 590 ? -1.769 -31.75 11.82 1 87.69 590 PRO B CA 1
ATOM 10037 C C . PRO B 1 590 ? -3.068 -31.578 11.039 1 87.69 590 PRO B C 1
ATOM 10039 O O . PRO B 1 590 ? -4.125 -31.344 11.633 1 87.69 590 PRO B O 1
ATOM 10042 N N . PHE B 1 591 ? -3.139 -31.781 9.82 1 87.12 591 PHE B N 1
ATOM 10043 C CA . PHE B 1 591 ? -4.258 -31.281 9.031 1 87.12 591 PHE B CA 1
ATOM 10044 C C . PHE B 1 591 ? -5.258 -32.406 8.742 1 87.12 591 PHE B C 1
ATOM 10046 O O . PHE B 1 591 ? -6.469 -32.188 8.812 1 87.12 591 PHE B O 1
ATOM 10053 N N . PHE B 1 592 ? -4.789 -33.594 8.469 1 90.62 592 PHE B N 1
ATOM 10054 C CA . PHE B 1 592 ? -5.66 -34.625 7.918 1 90.62 592 PHE B CA 1
ATOM 10055 C C . PHE B 1 592 ? -5.809 -35.781 8.891 1 90.62 592 PHE B C 1
ATOM 10057 O O . PHE B 1 592 ? -4.855 -36.156 9.578 1 90.62 592 PHE B O 1
ATOM 10064 N N . ASP B 1 593 ? -7.035 -36.344 8.867 1 93.25 593 ASP B N 1
ATOM 10065 C CA . ASP B 1 593 ? -7.359 -37.531 9.68 1 93.25 593 ASP B CA 1
ATOM 10066 C C . ASP B 1 593 ? -6.953 -38.812 8.961 1 93.25 593 ASP B C 1
ATOM 10068 O O . ASP B 1 593 ? -7.57 -39.188 7.969 1 93.25 593 ASP B O 1
ATOM 10072 N N . ARG B 1 594 ? -6.02 -39.531 9.531 1 95.75 594 ARG B N 1
ATOM 10073 C CA . ARG B 1 594 ? -5.465 -40.719 8.875 1 95.75 594 ARG B CA 1
ATOM 10074 C C . ARG B 1 594 ? -6.543 -41.75 8.641 1 95.75 594 ARG B C 1
ATOM 10076 O O . ARG B 1 594 ? -6.535 -42.438 7.617 1 95.75 594 ARG B O 1
ATOM 10083 N N . LYS B 1 595 ? -7.469 -41.938 9.562 1 96.56 595 LYS B N 1
ATOM 10084 C CA . LYS B 1 595 ? -8.531 -42.906 9.406 1 96.56 595 LYS B CA 1
ATOM 10085 C C . LYS B 1 595 ? -9.391 -42.625 8.18 1 96.56 595 LYS B C 1
ATOM 10087 O O . LYS B 1 595 ? -9.734 -43.5 7.418 1 96.56 595 LYS B O 1
ATOM 10092 N N . LYS B 1 596 ? -9.719 -41.344 8.055 1 95.06 596 LYS B N 1
ATOM 10093 C CA . LYS B 1 596 ? -10.492 -40.938 6.891 1 95.06 596 LYS B CA 1
ATOM 10094 C C . LYS B 1 596 ? -9.711 -41.156 5.598 1 95.06 596 LYS B C 1
ATOM 10096 O O . LYS B 1 596 ? -10.281 -41.562 4.578 1 95.06 596 LYS B O 1
ATOM 10101 N N . VAL B 1 597 ? -8.461 -40.938 5.66 1 95.88 597 VAL B N 1
ATOM 10102 C CA . VAL B 1 597 ? -7.605 -41.094 4.488 1 95.88 597 VAL B CA 1
ATOM 10103 C C . VAL B 1 597 ? -7.473 -42.594 4.129 1 95.88 597 VAL B C 1
ATOM 10105 O O . VAL B 1 597 ? -7.496 -42.938 2.951 1 95.88 597 VAL B O 1
ATOM 10108 N N . ILE B 1 598 ? -7.332 -43.438 5.141 1 97.44 598 ILE B N 1
ATOM 10109 C CA . ILE B 1 598 ? -7.246 -44.875 4.902 1 97.44 598 ILE B CA 1
ATOM 10110 C C . ILE B 1 598 ? -8.547 -45.375 4.281 1 97.44 598 ILE B C 1
ATOM 10112 O O . ILE B 1 598 ? -8.531 -46.188 3.367 1 97.44 598 ILE B O 1
ATOM 10116 N N . GLN B 1 599 ? -9.656 -44.812 4.754 1 96.06 599 GLN B N 1
ATOM 10117 C CA . GLN B 1 599 ? -10.945 -45.156 4.156 1 96.06 599 GLN B CA 1
ATOM 10118 C C . GLN B 1 599 ? -10.992 -44.781 2.682 1 96.06 599 GLN B C 1
ATOM 10120 O O . GLN B 1 599 ? -11.516 -45.531 1.853 1 96.06 599 GLN B O 1
ATOM 10125 N N . LEU B 1 600 ? -10.523 -43.656 2.393 1 93.75 600 LEU B N 1
ATOM 10126 C CA . LEU B 1 600 ? -10.414 -43.219 1 1 93.75 600 LEU B CA 1
ATOM 10127 C C . LEU B 1 600 ? -9.57 -44.219 0.197 1 93.75 600 LEU B C 1
ATOM 10129 O O . LEU B 1 600 ? -10 -44.688 -0.861 1 93.75 600 LEU B O 1
ATOM 10133 N N . LEU B 1 601 ? -8.391 -44.594 0.69 1 95.88 601 LEU B N 1
ATOM 10134 C CA . LEU B 1 601 ? -7.477 -45.5 0.008 1 95.88 601 LEU B CA 1
ATOM 10135 C C . LEU B 1 601 ? -8.141 -46.844 -0.252 1 95.88 601 LEU B C 1
ATOM 10137 O O . LEU B 1 601 ? -7.906 -47.469 -1.288 1 95.88 601 LEU B O 1
ATOM 10141 N N . ASP B 1 602 ? -8.992 -47.219 0.662 1 95.81 602 ASP B N 1
ATOM 10142 C CA . ASP B 1 602 ? -9.664 -48.5 0.548 1 95.81 602 ASP B CA 1
ATOM 10143 C C . ASP B 1 602 ? -10.766 -48.469 -0.509 1 95.81 602 ASP B C 1
ATOM 10145 O O . ASP B 1 602 ? -11.188 -49.5 -1.016 1 95.81 602 ASP B O 1
ATOM 10149 N N . THR B 1 603 ? -11.18 -47.219 -0.869 1 93.5 603 THR B N 1
ATOM 10150 C CA . THR B 1 603 ? -12.359 -47.156 -1.718 1 93.5 603 THR B CA 1
ATOM 10151 C C . THR B 1 603 ? -12.008 -46.531 -3.066 1 93.5 603 THR B C 1
ATOM 10153 O O . THR B 1 603 ? -12.867 -46.406 -3.943 1 93.5 603 THR B O 1
ATOM 10156 N N . VAL B 1 604 ? -10.844 -46.125 -3.275 1 92.62 604 VAL B N 1
ATOM 10157 C CA . VAL B 1 604 ? -10.422 -45.438 -4.484 1 92.62 604 VAL B CA 1
ATOM 10158 C C . VAL B 1 604 ? -10.828 -46.25 -5.715 1 92.62 604 VAL B C 1
ATOM 10160 O O . VAL B 1 604 ? -11.328 -45.688 -6.691 1 92.62 604 VAL B O 1
ATOM 10163 N N . HIS B 1 605 ? -10.68 -47.562 -5.672 1 92.69 605 HIS B N 1
ATOM 10164 C CA . HIS B 1 605 ? -10.875 -48.375 -6.859 1 92.69 605 HIS B CA 1
ATOM 10165 C C . HIS B 1 605 ? -12.258 -49.031 -6.859 1 92.69 605 HIS B C 1
ATOM 10167 O O . HIS B 1 605 ? -12.523 -49.969 -7.629 1 92.69 605 HIS B O 1
ATOM 10173 N N . GLU B 1 606 ? -13.062 -48.531 -5.973 1 91.31 606 GLU B N 1
ATOM 10174 C CA . GLU B 1 606 ? -14.461 -48.938 -6.098 1 91.31 606 GLU B CA 1
ATOM 10175 C C . GLU B 1 606 ? -15.086 -48.344 -7.363 1 91.31 606 GLU B C 1
ATOM 10177 O O . GLU B 1 606 ? -16.031 -48.906 -7.914 1 91.31 606 GLU B O 1
ATOM 10182 N N . SER B 1 607 ? -14.562 -47.156 -7.664 1 83.88 607 SER B N 1
ATOM 10183 C CA . SER B 1 607 ? -14.945 -46.594 -8.953 1 83.88 607 SER B CA 1
ATOM 10184 C C . SER B 1 607 ? -13.93 -46.938 -10.031 1 83.88 607 SER B C 1
ATOM 10186 O O . SER B 1 607 ? -12.727 -46.938 -9.789 1 83.88 607 SER B O 1
ATOM 10188 N N . GLU B 1 608 ? -14.523 -47.344 -11.234 1 84.06 608 GLU B N 1
ATOM 10189 C CA . GLU B 1 608 ? -13.648 -47.594 -12.375 1 84.06 608 GLU B CA 1
ATOM 10190 C C . GLU B 1 608 ? -13.633 -46.438 -13.344 1 84.06 608 GLU B C 1
ATOM 10192 O O . GLU B 1 608 ? -12.984 -46.469 -14.391 1 84.06 608 GLU B O 1
ATOM 10197 N N . ASP B 1 609 ? -14.281 -45.406 -12.922 1 83.44 609 ASP B N 1
ATOM 10198 C CA . ASP B 1 609 ? -14.32 -44.188 -13.758 1 83.44 609 ASP B CA 1
ATOM 10199 C C . ASP B 1 609 ? -12.953 -43.531 -13.812 1 83.44 609 ASP B C 1
ATOM 10201 O O . ASP B 1 609 ? -12.438 -43.062 -12.789 1 83.44 609 ASP B O 1
ATOM 10205 N N . PRO B 1 610 ? -12.391 -43.438 -15.031 1 79 610 PRO B N 1
ATOM 10206 C CA . PRO B 1 610 ? -11.047 -42.844 -15.148 1 79 610 PRO B CA 1
ATOM 10207 C C . PRO B 1 610 ? -10.984 -41.406 -14.664 1 79 610 PRO B C 1
ATOM 10209 O O . PRO B 1 610 ? -9.953 -40.969 -14.141 1 79 610 PRO B O 1
ATOM 10212 N N . THR B 1 611 ? -11.977 -40.719 -14.82 1 76.19 611 THR B N 1
ATOM 10213 C CA . THR B 1 611 ? -12.016 -39.344 -14.391 1 76.19 611 THR B CA 1
ATOM 10214 C C . THR B 1 611 ? -11.969 -39.219 -12.875 1 76.19 611 THR B C 1
ATOM 10216 O O . THR B 1 611 ? -11.25 -38.375 -12.32 1 76.19 611 THR B O 1
ATOM 10219 N N . MET B 1 612 ? -12.703 -40.031 -12.281 1 81.31 612 MET B N 1
ATOM 10220 C CA . MET B 1 612 ? -12.711 -40.031 -10.82 1 81.31 612 MET B CA 1
ATOM 10221 C C . MET B 1 612 ? -11.359 -40.5 -10.273 1 81.31 612 MET B C 1
ATOM 10223 O O . MET B 1 612 ? -10.875 -39.969 -9.273 1 81.31 612 MET B O 1
ATOM 10227 N N . LEU B 1 613 ? -10.836 -41.469 -10.945 1 85.62 613 LEU B N 1
ATOM 10228 C CA . LEU B 1 613 ? -9.531 -41.969 -10.539 1 85.62 613 LEU B CA 1
ATOM 10229 C C . LEU B 1 613 ? -8.461 -40.906 -10.672 1 85.62 613 LEU B C 1
ATOM 10231 O O . LEU B 1 613 ? -7.543 -40.844 -9.852 1 85.62 613 LEU B O 1
ATOM 10235 N N . GLN B 1 614 ? -8.562 -40.125 -11.688 1 82.75 614 GLN B N 1
ATOM 10236 C CA . GLN B 1 614 ? -7.637 -39 -11.867 1 82.75 614 GLN B CA 1
ATOM 10237 C C . GLN B 1 614 ? -7.789 -38 -10.75 1 82.75 614 GLN B C 1
ATOM 10239 O O . GLN B 1 614 ? -6.797 -37.438 -10.25 1 82.75 614 GLN B O 1
ATOM 10244 N N . ALA B 1 615 ? -9 -37.688 -10.375 1 80.81 615 ALA B N 1
ATOM 10245 C CA . ALA B 1 615 ? -9.258 -36.781 -9.273 1 80.81 615 ALA B CA 1
ATOM 10246 C C . ALA B 1 615 ? -8.656 -37.281 -7.969 1 80.81 615 ALA B C 1
ATOM 10248 O O . ALA B 1 615 ? -8.07 -36.531 -7.199 1 80.81 615 ALA B O 1
ATOM 10249 N N . TYR B 1 616 ? -8.828 -38.562 -7.77 1 87.62 616 TYR B N 1
ATOM 10250 C CA . TYR B 1 616 ? -8.258 -39.188 -6.574 1 87.62 616 TYR B CA 1
ATOM 10251 C C . TYR B 1 616 ? -6.734 -39.094 -6.586 1 87.62 616 TYR B C 1
ATOM 10253 O O . TYR B 1 616 ? -6.105 -38.938 -5.539 1 87.62 616 TYR B O 1
ATOM 10261 N N . ASP B 1 617 ? -6.195 -39.219 -7.777 1 90.31 617 ASP B N 1
ATOM 10262 C CA . ASP B 1 617 ? -4.742 -39.156 -7.902 1 90.31 617 ASP B CA 1
ATOM 10263 C C . ASP B 1 617 ? -4.223 -37.781 -7.426 1 90.31 617 ASP B C 1
ATOM 10265 O O . ASP B 1 617 ? -3.207 -37.719 -6.73 1 90.31 617 ASP B O 1
ATOM 10269 N N . GLY B 1 618 ? -4.918 -36.719 -7.859 1 87.38 618 GLY B N 1
ATOM 10270 C CA . GLY B 1 618 ? -4.559 -35.375 -7.406 1 87.38 618 GLY B CA 1
ATOM 10271 C C . GLY B 1 618 ? -4.641 -35.219 -5.902 1 87.38 618 GLY B C 1
ATOM 10272 O O . GLY B 1 618 ? -3.756 -34.625 -5.285 1 87.38 618 GLY B O 1
ATOM 10273 N N . LEU B 1 619 ? -5.617 -35.781 -5.355 1 87.31 619 LEU B N 1
ATOM 10274 C CA . LEU B 1 619 ? -5.82 -35.719 -3.912 1 87.31 619 LEU B CA 1
ATOM 10275 C C . LEU B 1 619 ? -4.715 -36.469 -3.178 1 87.31 619 LEU B C 1
ATOM 10277 O O . LEU B 1 619 ? -4.156 -35.969 -2.203 1 87.31 619 LEU B O 1
ATOM 10281 N N . LEU B 1 620 ? -4.477 -37.625 -3.635 1 93.06 620 LEU B N 1
ATOM 10282 C CA . LEU B 1 620 ? -3.451 -38.469 -3 1 93.06 620 LEU B CA 1
ATOM 10283 C C . LEU B 1 620 ? -2.08 -37.812 -3.115 1 93.06 620 LEU B C 1
ATOM 10285 O O . LEU B 1 620 ? -1.267 -37.875 -2.191 1 93.06 620 LEU B O 1
ATOM 10289 N N . THR B 1 621 ? -1.84 -37.156 -4.25 1 92.75 621 THR B N 1
ATOM 10290 C CA . THR B 1 621 ? -0.593 -36.438 -4.445 1 92.75 621 THR B CA 1
ATOM 10291 C C . THR B 1 621 ? -0.453 -35.312 -3.412 1 92.75 621 THR B C 1
ATOM 10293 O O . THR B 1 621 ? 0.607 -35.156 -2.803 1 92.75 621 THR B O 1
ATOM 10296 N N . GLN B 1 622 ? -1.479 -34.625 -3.197 1 90.31 622 GLN B N 1
ATOM 10297 C CA . GLN B 1 622 ? -1.467 -33.5 -2.25 1 90.31 622 GLN B CA 1
ATOM 10298 C C . GLN B 1 622 ? -1.253 -34 -0.823 1 90.31 622 GLN B C 1
ATOM 10300 O O . GLN B 1 622 ? -0.457 -33.438 -0.075 1 90.31 622 GLN B O 1
ATOM 10305 N N . LEU B 1 623 ? -1.996 -35.031 -0.436 1 92.75 623 LEU B N 1
ATOM 10306 C CA . LEU B 1 623 ? -1.881 -35.594 0.906 1 92.75 623 LEU B CA 1
ATOM 10307 C C . LEU B 1 623 ? -0.468 -36.094 1.161 1 92.75 623 LEU B C 1
ATOM 10309 O O . LEU B 1 623 ? 0.104 -35.844 2.227 1 92.75 623 LEU B O 1
ATOM 10313 N N . THR B 1 624 ? 0.052 -36.781 0.173 1 96.19 624 THR B N 1
ATOM 10314 C CA . THR B 1 624 ? 1.412 -37.281 0.291 1 96.19 624 THR B CA 1
ATOM 10315 C C . THR B 1 624 ? 2.418 -36.156 0.37 1 96.19 624 THR B C 1
ATOM 10317 O O . THR B 1 624 ? 3.414 -36.25 1.09 1 96.19 624 THR B O 1
ATOM 10320 N N . GLY B 1 625 ? 2.162 -35.062 -0.39 1 94.56 625 GLY B N 1
ATOM 10321 C CA . GLY B 1 625 ? 2.984 -33.875 -0.301 1 94.56 625 GLY B CA 1
ATOM 10322 C C . GLY B 1 625 ? 3.049 -33.312 1.1 1 94.56 625 GLY B C 1
ATOM 10323 O O . GLY B 1 625 ? 4.121 -32.906 1.569 1 94.56 625 GLY B O 1
ATOM 10324 N N . PHE B 1 626 ? 1.96 -33.25 1.814 1 92.38 626 PHE B N 1
ATOM 10325 C CA . PHE B 1 626 ? 1.919 -32.75 3.182 1 92.38 626 PHE B CA 1
ATOM 10326 C C . PHE B 1 626 ? 2.713 -33.656 4.117 1 92.38 626 PHE B C 1
ATOM 10328 O O . PHE B 1 626 ? 3.383 -33.188 5.035 1 92.38 626 PHE B O 1
ATOM 10335 N N . ALA B 1 627 ? 2.582 -34.969 3.879 1 96 627 ALA B N 1
ATOM 10336 C CA . ALA B 1 627 ? 3.342 -35.906 4.684 1 96 627 ALA B CA 1
ATOM 10337 C C . ALA B 1 627 ? 4.844 -35.656 4.539 1 96 627 ALA B C 1
ATOM 10339 O O . ALA B 1 627 ? 5.574 -35.656 5.535 1 96 627 ALA B O 1
ATOM 10340 N N . PHE B 1 628 ? 5.27 -35.5 3.322 1 96.88 628 PHE B N 1
ATOM 10341 C CA . PHE B 1 628 ? 6.699 -35.344 3.072 1 96.88 628 PHE B CA 1
ATOM 10342 C C . PHE B 1 628 ? 7.172 -33.969 3.553 1 96.88 628 PHE B C 1
ATOM 10344 O O . PHE B 1 628 ? 8.305 -33.812 4.012 1 96.88 628 PHE B O 1
ATOM 10351 N N . MET B 1 629 ? 6.371 -32.938 3.457 1 94.56 629 MET B N 1
ATOM 10352 C CA . MET B 1 629 ? 6.723 -31.625 4.016 1 94.56 629 MET B CA 1
ATOM 10353 C C . MET B 1 629 ? 6.914 -31.719 5.523 1 94.56 629 MET B C 1
ATOM 10355 O O . MET B 1 629 ? 7.844 -31.125 6.074 1 94.56 629 MET B O 1
ATOM 10359 N N . GLN B 1 630 ? 5.957 -32.406 6.145 1 94.94 630 GLN B N 1
ATOM 10360 C CA . GLN B 1 630 ? 6.09 -32.625 7.582 1 94.94 630 GLN B CA 1
ATOM 10361 C C . GLN B 1 630 ? 7.395 -33.344 7.918 1 94.94 630 GLN B C 1
ATOM 10363 O O . GLN B 1 630 ? 8.078 -33 8.883 1 94.94 630 GLN B O 1
ATOM 10368 N N . LYS B 1 631 ? 7.688 -34.312 7.16 1 96.19 631 LYS B N 1
ATOM 10369 C CA . LYS B 1 631 ? 8.898 -35.094 7.379 1 96.19 631 LYS B CA 1
ATOM 10370 C C . LYS B 1 631 ? 10.148 -34.25 7.184 1 96.19 631 LYS B C 1
ATOM 10372 O O . LYS B 1 631 ? 11.07 -34.281 8 1 96.19 631 LYS B O 1
ATOM 10377 N N . ARG B 1 632 ? 10.211 -33.438 6.168 1 95.62 632 ARG B N 1
ATOM 10378 C CA . ARG B 1 632 ? 11.422 -32.75 5.754 1 95.62 632 ARG B CA 1
ATOM 10379 C C . ARG B 1 632 ? 11.617 -31.453 6.551 1 95.62 632 ARG B C 1
ATOM 10381 O O . ARG B 1 632 ? 12.742 -31.109 6.91 1 95.62 632 ARG B O 1
ATOM 10388 N N . PHE B 1 633 ? 10.539 -30.703 6.816 1 94.88 633 PHE B N 1
ATOM 10389 C CA . PHE B 1 633 ? 10.648 -29.406 7.473 1 94.88 633 PHE B CA 1
ATOM 10390 C C . PHE B 1 633 ? 10.352 -29.531 8.961 1 94.88 633 PHE B C 1
ATOM 10392 O O . PHE B 1 633 ? 10.75 -28.672 9.758 1 94.88 633 PHE B O 1
ATOM 10399 N N . ASN B 1 634 ? 9.562 -30.516 9.352 1 94.31 634 ASN B N 1
ATOM 10400 C CA . ASN B 1 634 ? 9.172 -30.797 10.734 1 94.31 634 ASN B CA 1
ATOM 10401 C C . ASN B 1 634 ? 8.578 -29.562 11.406 1 94.31 634 ASN B C 1
ATOM 10403 O O . ASN B 1 634 ? 9.031 -29.156 12.477 1 94.31 634 ASN B O 1
ATOM 10407 N N . PRO B 1 635 ? 7.648 -28.938 10.734 1 93.31 635 PRO B N 1
ATOM 10408 C CA . PRO B 1 635 ? 7.02 -27.766 11.359 1 93.31 635 PRO B CA 1
ATOM 10409 C C . PRO B 1 635 ? 6.223 -28.125 12.609 1 93.31 635 PRO B C 1
ATOM 10411 O O . PRO B 1 635 ? 5.648 -29.219 12.688 1 93.31 635 PRO B O 1
ATOM 10414 N N . SER B 1 636 ? 6.219 -27.25 13.602 1 89.62 636 SER B N 1
ATOM 10415 C CA . SER B 1 636 ? 5.363 -27.406 14.781 1 89.62 636 SER B CA 1
ATOM 10416 C C . SER B 1 636 ? 3.994 -26.781 14.555 1 89.62 636 SER B C 1
ATOM 10418 O O . SER B 1 636 ? 3.785 -26.078 13.562 1 89.62 636 SER B O 1
ATOM 10420 N N . LEU B 1 637 ? 3.016 -27.234 15.383 1 78.81 637 LEU B N 1
ATOM 10421 C CA . LEU B 1 637 ? 1.737 -26.531 15.375 1 78.81 637 LEU B CA 1
ATOM 10422 C C . LEU B 1 637 ? 1.83 -25.234 16.156 1 78.81 637 LEU B C 1
ATOM 10424 O O . LEU B 1 637 ? 2.586 -25.141 17.125 1 78.81 637 LEU B O 1
ATOM 10428 N N . PRO B 1 638 ? 1.076 -24.266 15.57 1 69.06 638 PRO B N 1
ATOM 10429 C CA . PRO B 1 638 ? 1.066 -23.016 16.344 1 69.06 638 PRO B CA 1
ATOM 10430 C C . PRO B 1 638 ? 0.49 -23.203 17.75 1 69.06 638 PRO B C 1
ATOM 10432 O O . PRO B 1 638 ? -0.314 -24.125 17.969 1 69.06 638 PRO B O 1
ATOM 10435 N N . SER B 1 639 ? 1.126 -22.672 18.828 1 58.38 639 SER B N 1
ATOM 10436 C CA . SER B 1 639 ? 0.577 -22.734 20.188 1 58.38 639 SER B CA 1
ATOM 10437 C C . SER B 1 639 ? -0.909 -22.391 20.188 1 58.38 639 SER B C 1
ATOM 10439 O O . SER B 1 639 ? -1.359 -21.547 19.422 1 58.38 639 SER B O 1
ATOM 10441 N N . PRO B 1 640 ? -1.803 -23.406 20.688 1 50.56 640 PRO B N 1
ATOM 10442 C CA . PRO B 1 640 ? -3.254 -23.219 20.766 1 50.56 640 PRO B CA 1
ATOM 10443 C C . PRO B 1 640 ? -3.654 -21.781 21.078 1 50.56 640 PRO B C 1
ATOM 10445 O O . PRO B 1 640 ? -4.844 -21.453 21.078 1 50.56 640 PRO B O 1
ATOM 10448 N N . SER B 1 641 ? -2.867 -21.078 21.656 1 45.75 641 SER B N 1
ATOM 10449 C CA . SER B 1 641 ? -3.498 -19.875 22.156 1 45.75 641 SER B CA 1
ATOM 10450 C C . SER B 1 641 ? -4.527 -19.328 21.172 1 45.75 641 SER B C 1
ATOM 10452 O O . SER B 1 641 ? -5.602 -18.875 21.562 1 45.75 641 SER B O 1
ATOM 10454 N N . THR B 1 642 ? -4.121 -18.734 20.078 1 41.78 642 THR B N 1
ATOM 10455 C CA . THR B 1 642 ? -4.848 -17.734 19.297 1 41.78 642 THR B CA 1
ATOM 10456 C C . THR B 1 642 ? -5.668 -18.391 18.188 1 41.78 642 THR B C 1
ATOM 10458 O O . THR B 1 642 ? -5.984 -17.766 17.188 1 41.78 642 THR B O 1
ATOM 10461 N N . ILE B 1 643 ? -5.754 -19.672 18.266 1 41.47 643 ILE B N 1
ATOM 10462 C CA . ILE B 1 643 ? -6.543 -20.219 17.172 1 41.47 643 ILE B CA 1
ATOM 10463 C C . ILE B 1 643 ? -7.984 -19.719 17.281 1 41.47 643 ILE B C 1
ATOM 10465 O O . ILE B 1 643 ? -8.711 -20.109 18.188 1 41.47 643 ILE B O 1
ATOM 10469 N N . THR B 1 644 ? -8.156 -18.531 17.109 1 43.09 644 THR B N 1
ATOM 10470 C CA . THR B 1 644 ? -9.547 -18.094 17.016 1 43.09 644 THR B CA 1
ATOM 10471 C C . THR B 1 644 ? -10.266 -18.797 15.867 1 43.09 644 THR B C 1
ATOM 10473 O O . THR B 1 644 ? -10.125 -18.406 14.711 1 43.09 644 THR B O 1
ATOM 10476 N N . ARG B 1 645 ? -10.305 -20.141 15.945 1 42.03 645 ARG B N 1
ATOM 10477 C CA . ARG B 1 645 ? -11.18 -20.688 14.922 1 42.03 645 ARG B CA 1
ATOM 10478 C C . ARG B 1 645 ? -12.508 -19.953 14.883 1 42.03 645 ARG B C 1
ATOM 10480 O O . ARG B 1 645 ? -12.961 -19.422 15.898 1 42.03 645 ARG B O 1
ATOM 10487 N N . TRP B 1 646 ? -12.922 -19.594 13.758 1 41.25 646 TRP B N 1
ATOM 10488 C CA . TRP B 1 646 ? -14.289 -19.125 13.523 1 41.25 646 TRP B CA 1
ATOM 10489 C C . TRP B 1 646 ? -15.297 -19.984 14.289 1 41.25 646 TRP B C 1
ATOM 10491 O O . TRP B 1 646 ? -15.43 -21.188 14.016 1 41.25 646 TRP B O 1
ATOM 10501 N N . HIS B 1 647 ? -15.109 -20.234 15.656 1 34.72 647 HIS B N 1
ATOM 10502 C CA . HIS B 1 647 ? -16.297 -20.938 16.156 1 34.72 647 HIS B CA 1
ATOM 10503 C C . HIS B 1 647 ? -17.562 -20.125 15.891 1 34.72 647 HIS B C 1
ATOM 10505 O O . HIS B 1 647 ? -17.547 -18.906 16 1 34.72 647 HIS B O 1
#

Secondary structure (DSSP, 8-state):
-HHHHHHTGGG-BTEEEEEE-GGGTT--EEEEEE---SSTTT--SSEE-TTS-EEEEEEEEETTHHHHHHHHHHHH----S---GGGHHHHHHHHHGGGGGGT--EEEEEEEEETTTTEEEEEE-SS--S--EEEE-TTT--EEEESSTHHHHHTT---BB--SSTTTS-S-SSSB-SBTT-EEPPTTEEEEEETT-GGG-EEEE--------TTS---------------SS--EEE--SSHHHHHHHHHHHHHHHHTS------EEEEEE-TT-GGG--HHHHHHHHHHHTPEEEEEE--HHHHHHHHHHHHHHHTS--SSTHHHHHHHHHHHHHHTT-SEEE--TTHHHHHT-SHHHHHHHHT-TTTS-HHHHHHHHHHHHHH-GGGHHHHHHHHHHTTS--S--HHHHHHSS--HHHHHHHT-TTGGGB-GGGPPPHHHHHHHHHHHHHHH--HHHHHIIIIIS-HHHHHHHHHIIIIIIIIIIIIIIIIHHHTTT-EEE-GGG-HHHHHHHHTS-GGGTEEEETTTTEEEETHHHHHHTGGGS-HHHHHPPP----PPPGGG-TTSHHHHHHHHHHHSGGGGGSSSB-HHHHHHHHHHGGG---HHHHHHHHHHHHHHHHHHHHHHHH-PBPP-GGG-----/-HHHHHHTGGG-BTEEEEEE-GGGTT--EEEEEE---SSTTT--SSEE-TTS-EEEEEEEEETTHHHHHHHHHHHH----S---GGGHHHHHHHHHGGGGGGT--EEEEEEEEETTTTEEEEEE-SS--S--EEEE-TTT--EEEESSTHHHHHTT---BB--SSTTTS-S-SSSB-SBTT-EEPPTTEEEEEETT-GGG-EEEE--------TTS---------------SS--EEE--SSHHHHHHHHHHHHHHHHTS------EEEEEE-TT-GGG--HHHHHHHHHHHTPEEEEEE--HHHHHHHHHHHHHHHTS--SSTHHHHHHHHHHHHHHTT-SEEE--TTHHHHHT-SHHHHHHHHT-TTTS-HHHHHHHHHHHHHH-STTHHHHHHHHHHTTS--S--HHHHHHSS--HHHHHHHT-TTGGGB-GGGPPPHHHHHHHHHHHHHHH--HHHHHIIIIIS-HHHHHHHHHIIIIIIIIIIIIIIIIHHHTTT-EEE-GGG-HHHHHHHHTS-GGGTEEEETTTTEEEETHHHHHHTGGGS-HHHHHPPP----PPPGGG-TTSHHHHHHHHHHHSGGGGGSSSB-HHHHHHHHHHGGG---HHHHHHHHHHHHHHHHHHHHHHHH-PBPP-GGG-----

Solvent-accessible surface area (backbone atoms only — not comparable to full-atom values): 69228 Å² total; per-residue (Å²): 97,68,52,15,50,59,70,48,28,48,50,6,76,74,42,73,39,76,48,65,40,62,70,56,76,51,77,44,73,50,72,39,52,35,60,76,76,56,38,79,83,57,46,67,41,64,40,60,47,88,84,63,48,36,38,35,42,71,49,68,50,51,50,70,35,69,62,51,47,51,47,38,36,72,75,68,61,51,72,77,91,52,76,29,46,67,56,48,58,56,56,35,34,73,67,42,44,72,46,28,65,80,71,62,41,63,41,25,24,37,45,35,38,32,61,63,43,38,32,37,38,36,38,31,18,66,64,17,49,35,52,44,31,36,35,68,40,80,87,80,63,46,77,46,74,39,67,52,70,67,26,44,45,54,57,66,43,79,53,25,39,32,87,65,63,46,80,67,49,77,48,46,50,54,47,55,52,66,35,49,76,33,32,40,69,57,47,10,22,35,33,44,29,34,71,88,43,58,88,64,52,42,78,44,76,80,49,80,91,70,65,43,44,67,86,58,74,66,70,86,65,76,78,69,77,71,74,70,80,79,76,82,61,85,46,34,30,45,34,47,45,46,56,48,18,38,44,50,48,20,53,50,40,47,46,38,42,70,74,62,67,42,87,72,64,44,41,32,42,26,67,29,31,86,90,37,68,92,59,35,37,44,70,54,26,48,52,44,28,56,76,51,54,29,47,75,41,78,43,78,55,50,52,54,56,48,45,73,37,40,60,62,34,35,60,50,25,73,49,62,41,57,53,63,42,43,39,51,41,28,52,51,25,41,52,42,30,74,72,69,38,49,34,29,39,40,35,55,44,36,43,73,56,27,48,51,51,69,47,47,55,52,34,42,61,68,31,72,87,75,42,56,67,70,58,38,54,52,26,51,56,47,44,59,70,67,37,69,88,45,31,64,61,49,50,57,48,65,57,55,70,70,69,63,77,64,81,46,72,52,28,64,59,40,64,48,74,54,50,62,59,56,52,52,66,61,50,76,58,59,80,34,32,26,75,92,69,46,72,52,75,65,50,50,50,12,52,50,48,37,35,50,58,71,61,47,51,50,72,54,34,48,34,33,57,74,34,35,40,65,38,56,39,40,44,52,53,41,50,67,19,46,39,27,50,44,51,29,20,28,44,31,43,29,19,21,23,61,41,38,23,47,76,42,44,70,50,60,37,64,70,54,38,56,52,54,30,49,44,56,64,60,42,22,47,23,74,39,75,88,79,38,46,74,41,55,25,36,48,59,46,67,75,37,50,90,52,44,47,71,66,39,68,70,51,72,92,71,81,85,55,66,78,47,41,58,81,35,78,83,35,51,34,33,43,47,46,51,54,52,55,67,33,77,70,35,62,73,36,87,56,51,31,52,69,53,48,43,52,47,67,73,44,55,75,74,50,83,47,67,67,58,31,40,54,48,32,23,51,49,40,28,54,47,30,46,41,42,46,36,68,74,64,54,50,41,75,60,73,73,77,74,69,64,58,87,99,96,68,53,17,51,59,70,48,26,50,50,6,75,74,42,74,39,76,48,66,40,62,70,57,76,51,76,44,73,51,72,41,51,35,59,75,77,57,38,79,83,58,45,68,41,64,42,61,47,87,84,62,48,36,38,34,40,70,50,70,48,48,50,70,35,67,62,51,47,51,48,38,35,72,75,68,60,52,72,76,91,52,75,27,46,66,55,49,57,55,55,35,35,74,66,41,42,73,46,29,65,80,68,62,40,63,41,25,26,36,45,34,39,34,63,63,42,38,31,38,39,37,38,30,18,66,63,17,49,35,52,45,30,37,34,66,39,80,88,81,62,44,76,47,76,38,66,50,71,66,25,46,44,55,58,66,44,79,52,26,39,32,85,67,63,43,81,69,49,77,50,48,51,53,48,54,51,65,36,50,77,35,32,41,68,56,46,9,22,36,34,43,29,34,72,90,41,57,88,63,52,43,77,45,78,82,49,78,92,69,65,43,43,67,85,57,74,66,69,84,65,75,79,70,77,70,74,72,80,77,78,80,61,84,46,34,27,45,33,48,45,46,54,47,19,37,43,50,48,22,52,48,41,48,43,38,42,70,74,62,68,40,89,71,62,45,41,32,41,26,68,27,32,85,91,38,66,93,61,35,36,45,68,55,26,48,53,43,28,55,74,51,54,32,47,74,43,78,44,76,54,50,53,55,56,47,44,72,37,40,60,62,34,36,60,50,24,70,50,63,41,56,54,64,42,44,38,50,40,28,51,51,25,41,52,43,31,75,72,71,38,49,33,29,38,40,35,55,44,37,43,74,56,28,48,51,49,69,49,46,55,51,34,42,62,68,30,72,87,75,42,57,67,71,58,38,53,50,25,50,55,46,45,60,70,70,37,68,89,45,31,64,61,49,52,57,48,65,57,56,71,70,69,65,78,65,81,48,73,51,29,64,58,40,63,48,76,56,49,60,61,55,52,54,68,58,50,76,59,59,79,33,31,26,76,92,70,46,71,52,72,65,50,51,52,11,52,50,49,38,34,51,58,70,61,47,52,47,71,54,33,47,34,33,56,74,34,35,41,66,39,57,40,40,46,51,53,41,49,65,20,47,40,27,50,44,51,29,20,28,46,31,43,29,18,21,23,62,42,37,24,46,74,42,44,72,50,60,37,64,72,54,39,55,50,52,30,50,43,58,64,60,43,21,46,23,74,39,75,89,77,38,43,74,40,54,26,36,48,58,46,66,74,37,48,90,51,45,47,71,65,38,68,70,51,72,91,71,82,86,54,64,77,47,39,58,79,35,77,82,34,52,35,33,43,47,46,52,54,51,52,65,34,77,70,35,64,72,36,87,57,50,31,52,69,53,47,43,52,46,66,74,44,54,75,73,52,83,48,67,66,58,32,39,53,49,31,23,50,48,39,28,56,49,29,45,41,43,47,35,68,74,64,54,50,40,75,61,74,73,80,72,68,64,59,88,96

Foldseek 3Di:
DVLLCVVLLLLAVLDKDKDADVVVVRLDIDIDRHNDDPQNPQPDDQDAFDVRQKTKDKDWDWPPLVVLVVCLCPVVVGDDPTPDSVCSVVSLCVVPNPCSLVVTWGFMWMWMARNVQQKIKIAGAQQQLFWKKWAADPVVRHIDIDSDPVSCVSVPDAWAADLPCCVQQVWPLDQDDRTPRMGTQFHQWMWMAHSVHRVPIDIGHNDADDFFFQPDDQDPDDPPVPPPPPDDDQAAFEFFLALLSLLVLLVNLVCCCPVVVDPDAHAYEYEAEVVDPVQGRQVSRVVSSVLSVHHYHYDYDFLQQLLVCLLVQLVLLVAFFLFSLSSVLLVSLQVCVVVPAQEYEYSALLCLLLVADVLLVVLQLLDCVNDPVVLSVLLLVVCCVPPVQCVVLSVQQVVVVPPCPPCQLVCVQQVDDRSVVSVSNPQPCLVFWDPVSRDDPVVSSVVVNVSCPNNDDPVLSCCRNRTDRSSLNNSSSCSRICRSSPVSRSSNPSSNSSNNHHYGYSSPGVVNSNVSSHDHSCCQWNQPSVVSYIDGSNVSLVVSVVSHDPPNSPDGDDDNHDQQPLLPCPRSNVVSLVDQLQDPLLVLQNTGDSVSVVVCNVCLVVDPDSNSNSSVSSSSSRSSSSSSSCVPVVHHHDDPPPPPPPD/DVLLCVVLLLLAVLDKDKDADVVVVRQDIDIDRHNDDPQNPQPDDQDAFPVRQKTKDKDWDWPPLVVLVVCLCPVVVGDDPTPDSVCSVVSLCVVPNPCSLVVTWGFMWMWMARNVQQKIKIAGAQQQLFWKKWAADPVVRDIDIDSDPVSCVSVPDAWAADLPCCVLQVWPLDQDDRTPRMGTQFHQWMWMAHSVHRVPIDIGHNDADDFFFQPDDQDPDDPPPCPPPPADDQAAFEFFLALLSLLVLLVNLVCCCPVVVDPDAHAYEYEAAPVDPVQGRQVSRVVSCVLSVHHYHYDYDFLQQLLVCLLVQLVLLVAFFLFSLSSVLLVSLQVCVVVPAQEYEYSALLCLLLVADVLLVVLQLLDCVNDPVVLSVLLLVVCCVPPVQCVVLSVQQVVVSPDCPPCQLVCVQQVDDRSVVSVSSPLPCLVFWDPVSRDDPVVSSVVVNVSCPNNDDPVLSCCRNRTDRSSLNNSSSCSRICRSSPVSRSSNPSSNSSNNHHYGYSSPGVVNSNVSSHDHSCCQWNQPSVVSYIDGSNVSLVVSVVSHDPPNSPDRDDDNHDQQPLLPCPGSNVVSLVDQLQDPLLVLQNTGDSVVVVVCNVCLVVDPDSNSNSSVSSSSSRSSSSSSSCVPVVHHHDDPPPCPPPD

pLDDT: mean 86.78, std 13.86, range [33.97, 98.56]

Radius of gyration: 33.28 Å; Cα contacts (8 Å, |Δi|>4): 2290; chains: 2; bounding box: 70×98×76 Å

Sequence (1294 aa):
MQKGLQSIQHRGPDSSHIWIDHKRGGKVALGHVRLSIIDLTGGDQPLSNEDNTIHVVVNGELYDYERIRSDLMHRCGYKFKTHSDSEIVLGLYQEYGLDMFKHLRGEFVFSLWDSKAGIMIVAKDRFGIKPLFYTKDEKSGAMLFASEMNAFFEMGIKCEWDDQDSVVYPGSFDQRTLFKNIYQLPPGHYAVIPLHDVNSMKVCRYWDLDYQEKDLVATNRTQEKTESQVIREMVGVYLSGGIDSCAVLGLSNKILKEHFKSDGSIDAFTLSFKDHPAFDEATIAKKQAQLSGAKYHEIPITQQELADHFEEAVYHCERPCIQTNFIEKFLLSRAVREAGYKVVLTGEGSDETFCGYPWFKIDLLNDSQALKQHDREEIIKLLMEKNIGFRFMFTSFLASNSDSSKQDPTHKLIGFQPSFLSVSLTAHYDQYLNSHLTPSEEEKEGMLRYRLINLLDPATTDKMKNKWSKVHSSMYLWAKTVFQTYVLVHLGDCCEMAHSVEGRVPFLDHHLVEYVNNIPLDLKLKADLERKVLIEKYALREATKDVLTEEVYQRIKHPFTSPPSTWNKQGPMYQLFQETLRSADFDKQPFFDRKKVIQLLDTVHESEDPTMLQAYDGLLTQLTGFAFMQKRFNPSLPSPSTITRWHMQKGLQSIQHRGPDSSHIWIDHKRGGKVALGHVRLSIIDLTGGDQPLSNEDNTIHVVVNGELYDYERIRSDLMHRCGYKFKTHSDSEIVLGLYQEYGLDMFKHLRGEFVFSLWDSKAGIMIVAKDRFGIKPLFYTKDEKSGAMLFASEMNAFFEMGIKCEWDDQDSVVYPGSFDQRTLFKNIYQLPPGHYAVIPLHDVNSMKVCRYWDLDYQEKDLVATNRTQEKTESQVIREMVGVYLSGGIDSCAVLGLSNKILKEHFKSDGSIDAFTLSFKDHPAFDEATIAKKQAQLSGAKYHEIPITQQELADHFEEAVYHCERPCIQTNFIEKFLLSRAVREAGYKVVLTGEGSDETFCGYPWFKIDLLNDSQALKQHDREEIIKLLMEKNIGFRFMFTSFLASNSDSSKQDPTHKLIGFQPSFLSVSLTAHYDQYLNSHLTPSEEEKEGMLRYRLINLLDPATTDKMKNKWSKVHSSMYLWAKTVFQTYVLVHLGDCCEMAHSVEGRVPFLDHHLVEYVNNIPLDLKLKADLERKVLIEKYALREATKDVLTEEVYQRIKHPFTSPPSTWNKQGPMYQLFQETLRSADFDKQPFFDRKKVIQLLDTVHESEDPTMLQAYDGLLTQLTGFAFMQKRFNPSLPSPSTITRWH

InterPro domains:
  IPR001962 Asparagine synthase [PF00733] (234-606)
  IPR001962 Asparagine synthase [cd01991] (235-560)
  IPR006426 Asparagine synthase, glutamine-hydrolyzing [PIRSF001589] (5-616)
  IPR006426 Asparagine synthase, glutamine-hydrolyzing [TIGR01536] (5-560)
  IPR014729 Rossmann-like alpha/beta/alpha sandwich fold [G3DSA:3.40.50.620] (204-414)
  IPR014729 Rossmann-like alpha/beta/alpha sandwich fold [G3DSA:3.40.50.620] (425-618)
  IPR017932 Glutamine amidotransferase type 2 domain [PF13537] (32-153)
  IPR017932 Glutamine amidotransferase type 2 domain [PS51278] (1-196)
  IPR029055 Nucleophile aminohydrolases, N-terminal [G3DSA:3.60.20.10] (1-169)
  IPR029055 Nucleophile aminohydrolases, N-terminal [SSF56235] (5-209)
  IPR033738 Asparagine synthase, N-terminal domain [cd00712] (1-208)
  IPR051786 Asparagine Synthetase/Amidase [PTHR43284] (6-624)